Protein 1LK5 (pdb70)

Nearest PDB structures (foldseek):
  1lk7-assembly1_D  TM=1.002E+00  e=4.577E-46  Pyrococcus horikoshii
  3ixq-assembly1_D  TM=9.786E-01  e=7.732E-33  Methanocaldococcus jannaschii
  6zxt-assembly1_A  TM=9.612E-01  e=2.196E-28  Chlamydomonas reinhardtii
  2f8m-assembly1_B  TM=9.432E-01  e=1.234E-26  Plasmodium falciparum 3D7
  3l7o-assembly1_A  TM=9.488E-01  e=5.108E-25  Streptococcus mutans UA159

Secondary structure (DSSP, 8-state):
--HHHHHHHHHHHHGGG--TT-EEEE--SHHHHHHHHHHHHHHHTTSS-S-EEEESSHHHHHHHHHTT--B--GGG-S-EEEEEE--SEE-TT--EE--TTS-HHHHHHHHHTEEEEEEEEEGGGB-SSTTSS--EEEEE-GGGHHHHHHHGGGGT-EEEEPBPSSSSSB---TTS-EEEEEE-S--S-HHHHHHHHHTSTTEEEESEE-S---EEEEEETTEEEEEE-/--HHHHHHHHHHHHHTT--TT-EEEE--SHHHHHHHHHHHHHHHTTSS-S-EEEESSHHHHHHHHHTT--B--GGGSS-EEEEEE--SEE-TT--EE--TTS-HHHHHHHHTTEEEEEEEEEGGGB-SSTTSS--EEEEE-GGGHHHHHHHHGGGT-EEEE-B-SSSSSB---TTS-EEEEEE-S--S-HHHHHHHHHTSTTEEEESEE-S--SEEEEE-SSSEEEEE-/--HHHHHHHHHHHHGGG--SSEEEEE--SHHHHHHHHHHHHHHHHTSS-SEEEEESSHHHHHHHHHTT--B--GGGSS-EEEEEEE-SEE-TTS-EE--TTS-HHHHHHHHHTEEEEEEEEEGGGB-SSBTSS--EEEEE-GGGHHHHHHHHHHTT-EEEE-B-SSSSSB---TTS-EEEEEE-S-BS-HHHHHHHHTTSTTEEEESEE-S---EEEEEETTEEEEEE-/--HHHHHHHHHHHHHTT--TT-EEEE--SHHHHHHHHHHHHHHHTTSS-S-EEEESSHHHHHHHHHTT--B--GGG-S-EEEEEE--SEE-TT--EE--TTS-HHHHHHHHHTEEEEEEEEEGGGB-SSBTSS--EEEEE-GGGHHHHHHHGGGGT-EEEE-B-SSSSSB---TTS-EEEEEE-S-BS-HHHHHHHHHTSTTEEEESEE-S---EEEEEETTEEEEEE-

CATH classification: 3.40.50.1360 (+1 more: 3.30.70.260)

GO terms:
  GO:0004751 ribose-5-phosphate isomerase activity (F, IDA)
  GO:0009052 pentose-phosphate shunt, non-oxidative branch (P, IDA)

B-factor: mean 26.46, std 8.65, range [8.1, 66.25]

Solvent-accessible surface area: 33730 Å² total; per-residue (Å²): 118,83,47,70,73,8,19,101,55,0,0,121,23,0,22,149,58,10,120,73,99,15,25,0,0,0,0,11,18,60,7,0,14,46,0,0,81,36,1,5,64,47,41,169,141,60,104,6,47,104,3,45,0,0,16,1,15,64,32,0,44,26,21,0,31,126,50,112,5,68,20,13,24,10,11,48,22,134,55,3,59,11,0,0,0,8,6,20,0,1,10,90,99,5,16,0,0,7,6,150,13,4,10,0,3,24,6,5,0,0,2,100,43,17,60,40,1,0,0,0,0,0,65,117,42,42,10,109,101,2,1,64,109,38,36,0,2,0,0,0,9,23,37,0,32,63,15,0,35,103,57,2,68,142,75,114,13,118,14,105,21,26,86,20,86,56,12,36,6,0,5,0,0,41,52,22,10,2,0,0,23,0,56,0,69,150,11,110,72,17,84,74,22,21,60,63,0,13,42,9,6,4,6,6,5,0,0,0,0,8,106,29,1,52,17,0,0,0,0,15,163,174,19,54,100,91,48,118,146,80,87,48,78,84,6,20,86,42,0,0,104,26,0,20,151,56,9,113,75,102,33,24,0,0,0,0,11,17,65,7,0,16,49,0,0,90,34,0,3,58,53,37,146,176,56,104,5,44,106,2,47,0,0,14,1,15,57,36,0,43,23,23,0,26,127,51,121,5,68,14,7,20,11,8,41,23,139,57,4,55,7,0,0,0,7,6,26,0,1,11,100,103,8,13,0,0,7,5,166,12,4,11,0,5,20,6,6,0,0,2,106,41,16,63,40,1,0,0,0,0,0,59,118,43,62,11,104,59,0,0,68,118,46,37,0,4,0,0,0,9,23,31,0,40,68,13,0,37,89,47,2,62,140,95,108,9,121,15,112,20,25,90,21,93,57,13,54,8,0,5,1,0,37,55,21,9,4,0,0,24,0,56,6,77,120,10,118,73,12,71,88,33,18,56,70,0,15,35,10,4,2,4,8,3,0,0,0,0,6,86,29,2,58,14,0,0,0,0,15,177,147,15,51,83,105,42,118,166,74,82,30,84,84,0,21,100,50,0,0,114,24,0,21,144,55,13,113,77,100,29,31,0,0,0,0,11,16,64,6,0,19,54,0,0,78,44,0,3,62,50,40,173,158,60,101,9,58,92,2,41,0,0,16,1,11,59,29,0,38,16,20,0,20,118,50,112,5,65,15,10,16,12,11,41,23,145,62,4,56,8,0,0,0,8,7,19,0,0,9,98,106,7,14,0,0,7,5,136,10,4,9,0,2,20,6,8,0,0,2,109,46,17,61,42,1,0,0,0,0,0,57,105,40,50,8,96,52,0,2,66,107,55,38,0,2,0,0,0,5,23,58,0,37,72,10,0,30,83,34,0,56,146,116,110,9,134,14,115,21,27,91,22,87,56,14,52,8,0,6,1,0,37,47,22,10,4,0,0,25,0,52,9,86,123,10,116,69,12,72,74,59,20,45,90,8,10,41,11,3,3,4,7,3,0,0,0,0,7,101,30,0,56,16,0,0,0,0,14,104,153,16,57,102,89,51,114,145,94,92,39,74,81,5,19,103,59,0,0,114,23,0,16,143,59,11,112,79,99,28,25,0,0,0,0,10,17,59,7,0,14,46,0,0,65,33,0,5,62,49,35,161,139,62,112,9,53,100,2,46,0,0,14,1,15,62,34,0,42,25,22,0,32,128,48,122,5,71,23,15,14,11,11,50,22,140,49,4,55,6,0,0,0,8,7,22,0,0,10,97,102,8,10,0,0,7,5,168,12,4,11,0,3,20,6,5,0,0,3,103,46,17,62,41,1,0,0,0,0,0,52,116,35,50,11,102,56,0,3,65,99,52,38,0,3,0,0,0,6,24,42,0,36,68,14,0,40,104,48,0,68,134,46,127,16,127,17,116,22,26,89,20,91,55,15,53,7,0,5,1,0,38,48,22,10,3,0,0,28,0,63,3,92,120,7,110,87,13,72,91,33,19,43,72,0,9,37,13,4,3,4,7,3,0,0,0,0,7,89,28,0,52,16,0,0,0,0,20,162,172,18,58,98,98,56,110,156

Radius of gyration: 27.86 Å; Cα contacts (8 Å, |Δi|>4): 2428; chains: 4; bounding box: 76×70×79 Å

Sequence (916 aa):
MNVEEMKKIAAKEALKFIEDDMVIGLGTGSTTAYFIKLLGEKLKRGEISDIVGVPTSYQAKLLAIEHDIPIASLDQVDAIDVAVDGADEVDPNLNLIKGRGAALTMEKIIEYRAGTFIVLVDERKLVDYLCQKMPVPIEVIPQAWKAIIEELSIFNAKAELRMGVNKDGPVITDNGNFIIDAKFPRIDDPLDMEIELNTIPGVIENGIFADIADIVIVGTREGVKKLERMNVEEMKKIAAKEALKFIEDDMVIGLGTGSTTAYFIKLLGEKLKRGEISDIVGVPTSYQAKLLAIEHDIPIASLDQVDAIDVAVDGADEVDPNLNLIKGRGAALTMEKIIEYRAGTFIVLVDERKLVDYLCQKMPVPIEVIPQAWKAIIEELSIFNAKAELRMGVNKDGPVITDNGNFIIDAKFPRIDDPLDMEIELNTIPGVIENGIFADIADIVIVGTREGVKKLERMNVEEMKKIAAKEALKFIEDDMVIGLGTGSTTAYFIKLLGEKLKRGEISDIVGVPTSYQAKLLAIEHDIPIASLDQVDAIDVAVDGADEVDPNLNLIKGRGAALTMEKIIEYRAGTFIVLVDERKLVDYLCQKMPVPIEVIPQAWKAIIEELSIFNAKAELRMGVNKDGPVITDNGNFIIDAKFPRIDDPLDMEIELNTIPGVIENGIFADIADIVIVGTREGVKKLERMNVEEMKKIAAKEALKFIEDDMVIGLGTGSTTAYFIKLLGEKLKRGEISDIVGVPTSYQAKLLAIEHDIPIASLDQVDAIDVAVDGADEVDPNLNLIKGRGAALTMEKIIEYRAGTFIVLVDERKLVDYLCQKMPVPIEVIPQAWKAIIEELSIFNAKAELRMGVNKDGPVITDNGNFIIDAKFPRIDDPLDMEIELNTIPGVIENGIFADIADIVIVGTREGVKKLER

Organism: Pyrococcus horikoshii (strain ATCC 700860 / DSM 12428 / JCM 9974 / NBRC 100139 / OT-3) (NCBI:txid70601)

Foldseek 3Di:
DDDLQLLLQLLVVVVVVDAAQAEEEQADDDSSLNNLLVVLVCVVVVVYYNYEYAYLAPRRVVSNVVSVHHYDHPVVDDAHAEYEYEFQAQEQQRKTFHQPVPSQLSNCVRLQRYNAYEYGEEPVRYDNFPLCPFFKKWWFAAVCVVVLCVVCCVQPWNKDWDADDVDGGADAHPVRTTIITTRGVGDPDLVVVQVVSVPDPGTSGMRTHPPRHAKYWYRYPVGIDIHGD/DDFLVLLLQLLVVVVVVDAAQAEEEQADDDSSLSNLLVVLVCDVVVVYYNYEYEYLAPRRVVSNVVSVHHYDHPVVDDAHAEYEYEFQAQAPQRKGFHQPVPSQQSNCVRLQGYNAYEYGEEPVRYDHFPLCPFFKKWWFAAVCVVVVCVVVCVQVWNKDWDADDVDGGGDAHPVRTTIITTRHNGDPDLVVVQVVQCPPPGTPGMRTRPPRHAWYWYRYPVHIDIDGD/DDFLVLLLQLLVVVVVVDAAQAEEEQADDDSSLSNLLVVLVCDVVVVYYNYEYAYLAVRRVVSNVVSVHHYDHPVRDPAHAEYEYEFQAQAPQRKGFHQPVPSQQSSCVRLVRYNAYEYGHEPVRYDNFPLPPFFKKWWFAAVCVVVLCVVLVVVVWNKDWDADDVDGGADAHPVRTTIIGTRHPGDPDLVVCQVVSCVPPGTSGMRIGPPRHAKYWYSYPVGIDIDGD/DDFLVLLLQLLVVVVVVDAAQAEEEQADDDSSLNNLLVNLVCVVVVVYYNYEYAYLAPRRVVSNVVSVHHYDHPVVDPAHAEYEYEFQAQEPQRKTFHQPVPSQLSNCVRLVGYNAYEYEHEPVRYDNFPLPPFFKKWWFAAVCVVVLCVVCCVQVWDKDWDADDVDGGADAHPVRTTIITTRGPTDPDLVVVQVVQVVPPGTSGMRIGPPRHAWYWYRYPVGIDIDGD

Structure (mmCIF, N/CA/C/O backbone):
data_1LK5
#
_entry.id   1LK5
#
_cell.length_a   73.548
_cell.length_b   114.932
_cell.length_c   119.017
_cell.angle_alpha   90.00
_cell.angle_beta   90.00
_cell.angle_gamma   90.00
#
_symmetry.space_group_name_H-M   'P 21 21 21'
#
loop_
_entity.id
_entity.type
_entity.pdbx_description
1 polymer 'D-Ribose-5-Phosphate Isomerase'
2 non-polymer 'CHLORIDE ION'
3 non-polymer 'SODIUM ION'
4 water water
#
loop_
_atom_site.group_PDB
_atom_site.id
_atom_site.type_symbol
_atom_site.label_atom_id
_atom_site.label_alt_id
_atom_site.label_comp_id
_atom_site.label_asym_id
_atom_site.label_entity_id
_atom_site.label_seq_id
_atom_site.pdbx_PDB_ins_code
_atom_site.Cartn_x
_atom_site.Cartn_y
_atom_site.Cartn_z
_atom_site.occupancy
_atom_site.B_iso_or_equiv
_atom_site.auth_seq_id
_atom_site.auth_comp_id
_atom_site.auth_asym_id
_atom_site.auth_atom_id
_atom_site.pdbx_PDB_model_num
ATOM 1 N N . MET A 1 1 ? 35.789 10.616 76.090 1.00 45.58 1 MET A N 1
ATOM 2 C CA . MET A 1 1 ? 35.118 9.461 76.745 1.00 45.28 1 MET A CA 1
ATOM 3 C C . MET A 1 1 ? 33.629 9.732 76.912 1.00 44.23 1 MET A C 1
ATOM 4 O O . MET A 1 1 ? 33.169 10.864 76.760 1.00 44.56 1 MET A O 1
ATOM 9 N N . ASN A 1 2 ? 32.885 8.692 77.256 1.00 42.67 2 ASN A N 1
ATOM 10 C CA . ASN A 1 2 ? 31.434 8.766 77.180 1.00 41.46 2 ASN A CA 1
ATOM 11 C C . ASN A 1 2 ? 30.613 8.735 78.458 1.00 39.85 2 ASN A C 1
ATOM 12 O O . ASN A 1 2 ? 31.129 8.552 79.550 1.00 39.30 2 ASN A O 1
ATOM 17 N N . VAL A 1 3 ? 29.307 8.879 78.271 1.00 38.54 3 VAL A N 1
ATOM 18 C CA . VAL A 1 3 ? 28.375 9.052 79.381 1.00 37.68 3 VAL A CA 1
ATOM 19 C C . VAL A 1 3 ? 28.501 8.009 80.473 1.00 36.56 3 VAL A C 1
ATOM 20 O O . VAL A 1 3 ? 28.651 8.355 81.643 1.00 36.15 3 VAL A O 1
ATOM 24 N N . GLU A 1 4 ? 28.451 6.735 80.106 1.00 35.69 4 GLU A N 1
ATOM 25 C CA . GLU A 1 4 ? 28.506 5.691 81.113 1.00 35.32 4 GLU A CA 1
ATOM 26 C C . GLU A 1 4 ? 29.865 5.692 81.802 1.00 34.64 4 GLU A C 1
ATOM 27 O O . GLU A 1 4 ? 29.954 5.458 83.002 1.00 34.01 4 GLU A O 1
ATOM 33 N N . GLU A 1 5 ? 30.920 5.968 81.042 1.00 34.12 5 GLU A N 1
ATOM 34 C CA . GLU A 1 5 ? 32.247 6.107 81.629 1.00 33.86 5 GLU A CA 1
ATOM 35 C C . GLU A 1 5 ? 32.262 7.253 82.646 1.00 32.87 5 GLU A C 1
ATOM 36 O O . GLU A 1 5 ? 32.811 7.110 83.738 1.00 33.00 5 GLU A O 1
ATOM 42 N N . MET A 1 6 ? 31.659 8.383 82.291 1.00 31.79 6 MET A N 1
ATOM 43 C CA . MET A 1 6 ? 31.571 9.516 83.206 1.00 31.21 6 MET A CA 1
ATOM 44 C C . MET A 1 6 ? 30.835 9.110 84.496 1.00 30.44 6 MET A C 1
ATOM 45 O O . MET A 1 6 ? 31.271 9.440 85.595 1.00 29.53 6 MET A O 1
ATOM 50 N N . LYS A 1 7 ? 29.727 8.387 84.358 1.00 29.88 7 LYS A N 1
ATOM 51 C CA . LYS A 1 7 ? 28.976 7.925 85.536 1.00 29.61 7 LYS A CA 1
ATOM 52 C C . LYS A 1 7 ? 29.808 7.015 86.438 1.00 29.84 7 LYS A C 1
ATOM 53 O O . LYS A 1 7 ? 29.762 7.129 87.663 1.00 29.61 7 LYS A O 1
ATOM 59 N N . LYS A 1 8 ? 30.554 6.099 85.824 1.00 30.27 8 LYS A N 1
ATOM 60 C CA . LYS A 1 8 ? 31.365 5.139 86.566 1.00 30.92 8 LYS A CA 1
ATOM 61 C C . LYS A 1 8 ? 32.478 5.792 87.378 1.00 30.49 8 LYS A C 1
ATOM 62 O O . LYS A 1 8 ? 32.722 5.415 88.522 1.00 30.84 8 LYS A O 1
ATOM 68 N N . ILE A 1 9 ? 33.142 6.789 86.797 1.00 30.74 9 ILE A N 1
ATOM 69 C CA . ILE A 1 9 ? 34.244 7.463 87.482 1.00 30.57 9 ILE A CA 1
ATOM 70 C C . ILE A 1 9 ? 33.743 8.273 88.685 1.00 29.78 9 ILE A C 1
ATOM 71 O O . ILE A 1 9 ? 34.427 8.366 89.697 1.00 29.27 9 ILE A O 1
ATOM 76 N N . ALA A 1 10 ? 32.544 8.841 88.588 1.00 28.84 10 ALA A N 1
ATOM 77 C CA . ALA A 1 10 ? 31.963 9.540 89.729 1.00 28.38 10 ALA A CA 1
ATOM 78 C C . ALA A 1 10 ? 31.602 8.540 90.832 1.00 27.75 10 ALA A C 1
ATOM 79 O O . ALA A 1 10 ? 31.822 8.802 92.011 1.00 27.68 10 ALA A O 1
ATOM 81 N N . ALA A 1 11 ? 31.064 7.391 90.439 1.00 27.75 11 ALA A N 1
ATOM 82 C CA . ALA A 1 11 ? 30.692 6.343 91.381 1.00 28.05 11 ALA A CA 1
ATOM 83 C C . ALA A 1 11 ? 31.912 5.782 92.096 1.00 28.70 11 ALA A C 1
ATOM 84 O O . ALA A 1 11 ? 31.853 5.477 93.282 1.00 28.63 11 ALA A O 1
ATOM 86 N N . LYS A 1 12 ? 33.019 5.643 91.371 1.00 29.28 12 LYS A N 1
ATOM 87 C CA . LYS A 1 12 ? 34.231 5.109 91.982 1.00 29.94 12 LYS A CA 1
ATOM 88 C C . LYS A 1 12 ? 34.800 6.092 92.997 1.00 29.62 12 LYS A C 1
ATOM 89 O O . LYS A 1 12 ? 35.243 5.690 94.071 1.00 29.89 12 LYS A O 1
ATOM 95 N N . GLU A 1 13 ? 34.784 7.380 92.660 1.00 29.49 13 GLU A N 1
ATOM 96 C CA . GLU A 1 13 ? 35.285 8.406 93.571 1.00 29.45 13 GLU A CA 1
ATOM 97 C C . GLU A 1 13 ? 34.475 8.400 94.869 1.00 29.43 13 GLU A C 1
ATOM 98 O O . GLU A 1 13 ? 35.018 8.593 95.958 1.00 29.52 13 GLU A O 1
ATOM 104 N N . ALA A 1 14 ? 33.170 8.169 94.760 1.00 29.55 14 ALA A N 1
ATOM 105 C CA . ALA A 1 14 ? 32.303 8.172 95.938 1.00 29.82 14 ALA A CA 1
ATOM 106 C C . ALA A 1 14 ? 32.729 7.161 97.011 1.00 30.43 14 ALA A C 1
ATOM 107 O O . ALA A 1 14 ? 32.508 7.372 98.204 1.00 30.11 14 ALA A O 1
ATOM 109 N N . LEU A 1 15 ? 33.338 6.059 96.593 1.00 31.63 15 LEU A N 1
ATOM 110 C CA . LEU A 1 15 ? 33.826 5.058 97.541 1.00 32.54 15 LEU A CA 1
ATOM 111 C C . LEU A 1 15 ? 34.814 5.631 98.555 1.00 32.79 15 LEU A C 1
ATOM 112 O O . LEU A 1 15 ? 34.992 5.066 99.624 1.00 33.05 15 LEU A O 1
ATOM 117 N N . LYS A 1 16 ? 35.453 6.749 98.223 1.00 33.32 16 LYS A N 1
ATOM 118 C CA . LYS A 1 16 ? 36.430 7.379 99.117 1.00 33.42 16 LYS A CA 1
ATOM 119 C C . LYS A 1 16 ? 35.808 7.859 100.415 1.00 33.46 16 LYS A C 1
ATOM 120 O O . LYS A 1 16 ? 36.508 8.046 101.416 1.00 33.45 16 LYS A O 1
ATOM 126 N N . PHE A 1 17 ? 34.500 8.092 100.392 1.00 32.91 17 PHE A N 1
ATOM 127 C CA . PHE A 1 17 ? 33.808 8.639 101.548 1.00 32.91 17 PHE A CA 1
ATOM 128 C C . PHE A 1 17 ? 33.188 7.569 102.422 1.00 32.81 17 PHE A C 1
ATOM 129 O O . PHE A 1 17 ? 32.645 7.873 103.486 1.00 32.90 17 PHE A O 1
ATOM 137 N N . ILE A 1 18 ? 33.267 6.321 101.982 1.00 32.99 18 ILE A N 1
ATOM 138 C CA . ILE A 1 18 ? 32.647 5.220 102.703 1.00 33.16 18 ILE A CA 1
ATOM 139 C C . ILE A 1 18 ? 33.657 4.516 103.606 1.00 33.53 18 ILE A C 1
ATOM 140 O O . ILE A 1 18 ? 34.683 4.037 103.126 1.00 33.13 18 ILE A O 1
ATOM 145 N N . GLU A 1 19 ? 33.358 4.465 104.906 1.00 33.63 19 GLU A N 1
ATOM 146 C CA . GLU A 1 19 ? 34.220 3.805 105.884 1.00 34.42 19 GLU A CA 1
ATOM 147 C C . GLU A 1 19 ? 33.474 2.675 106.589 1.00 34.26 19 GLU A C 1
ATOM 148 O O . GLU A 1 19 ? 32.238 2.630 106.588 1.00 33.74 19 GLU A O 1
ATOM 154 N N . ASP A 1 20 ? 34.236 1.763 107.191 1.00 33.83 20 ASP A N 1
ATOM 155 C CA . ASP A 1 20 ? 33.671 0.682 107.986 1.00 33.60 20 ASP A CA 1
ATOM 156 C C . ASP A 1 20 ? 32.647 1.192 108.999 1.00 33.15 20 ASP A C 1
ATOM 157 O O . ASP A 1 20 ? 32.780 2.286 109.529 1.00 33.08 20 ASP A O 1
ATOM 162 N N . ASP A 1 21 ? 31.645 0.366 109.278 1.00 32.95 21 ASP A N 1
ATOM 163 C CA . ASP A 1 21 ? 30.652 0.629 110.323 1.00 32.84 21 ASP A CA 1
ATOM 164 C C . ASP A 1 21 ? 29.621 1.706 109.987 1.00 31.97 21 ASP A C 1
ATOM 165 O O . ASP A 1 21 ? 28.858 2.122 110.860 1.00 33.16 21 ASP A O 1
ATOM 170 N N . MET A 1 22 ? 29.585 2.145 108.737 1.00 30.27 22 MET A N 1
ATOM 171 C CA . MET A 1 22 ? 28.661 3.202 108.335 1.00 28.86 22 MET A CA 1
ATOM 172 C C . MET A 1 22 ? 27.284 2.701 107.889 1.00 27.25 22 MET A C 1
ATOM 173 O O . MET A 1 22 ? 27.136 1.571 107.424 1.00 26.82 22 MET A O 1
ATOM 178 N N . VAL A 1 23 ? 26.292 3.576 108.041 1.00 25.36 23 VAL A N 1
ATOM 179 C CA . VAL A 1 23 ? 24.948 3.357 107.504 1.00 24.51 23 VAL A CA 1
ATOM 180 C C . VAL A 1 23 ? 24.882 4.302 106.302 1.00 23.36 23 VAL A C 1
ATOM 181 O O . VAL A 1 23 ? 25.109 5.505 106.438 1.00 23.06 23 VAL A O 1
ATOM 185 N N . ILE A 1 24 ? 24.604 3.749 105.130 1.00 22.55 24 ILE A N 1
ATOM 186 C CA . ILE A 1 24 ? 24.678 4.500 103.891 1.00 22.34 24 ILE A CA 1
ATOM 187 C C . ILE A 1 24 ? 23.345 4.588 103.172 1.00 21.19 24 ILE A C 1
ATOM 188 O O . ILE A 1 24 ? 22.758 3.574 102.855 1.00 20.86 24 ILE A O 1
ATOM 193 N N . GLY A 1 25 ? 22.890 5.804 102.899 1.00 21.09 25 GLY A N 1
ATOM 194 C CA . GLY A 1 25 ? 21.696 5.995 102.092 1.00 20.48 25 GLY A CA 1
ATOM 195 C C . GLY A 1 25 ? 22.017 5.576 100.666 1.00 20.36 25 GLY A C 1
ATOM 196 O O . GLY A 1 25 ? 22.949 6.113 100.046 1.00 21.19 25 GLY A O 1
ATOM 197 N N . LEU A 1 26 ? 21.255 4.629 100.130 1.00 19.96 26 LEU A N 1
ATOM 198 C CA . LEU A 1 26 ? 21.484 4.141 98.780 1.00 19.93 26 LEU A CA 1
ATOM 199 C C . LEU A 1 26 ? 20.517 4.759 97.776 1.00 19.72 26 LEU A C 1
ATOM 200 O O . LEU A 1 26 ? 19.304 4.480 97.777 1.00 19.61 26 LEU A O 1
ATOM 205 N N . GLY A 1 27 ? 21.079 5.614 96.932 1.00 19.26 27 GLY A N 1
ATOM 206 C CA . GLY A 1 27 ? 20.331 6.329 95.916 1.00 18.94 27 GLY A CA 1
ATOM 207 C C . GLY A 1 27 ? 19.771 5.484 94.799 1.00 18.42 27 GLY A C 1
ATOM 208 O O . GLY A 1 27 ? 20.046 4.300 94.649 1.00 18.83 27 GLY A O 1
ATOM 209 N N . THR A 1 28 ? 18.987 6.159 93.974 1.00 18.42 28 THR A N 1
ATOM 210 C CA . THR A 1 28 ? 18.262 5.576 92.868 1.00 17.98 28 THR A CA 1
ATOM 211 C C . THR A 1 28 ? 18.778 6.070 91.520 1.00 18.43 28 THR A C 1
ATOM 212 O O . THR A 1 28 ? 19.193 7.224 91.381 1.00 18.75 28 THR A O 1
ATOM 216 N N . GLY A 1 29 ? 18.720 5.202 90.519 1.00 18.75 29 GLY A N 1
ATOM 217 C CA . GLY A 1 29 ? 19.122 5.573 89.175 1.00 19.95 29 GLY A CA 1
ATOM 218 C C . GLY A 1 29 ? 20.437 4.946 88.756 1.00 20.31 29 GLY A C 1
ATOM 219 O O . GLY A 1 29 ? 21.145 4.353 89.573 1.00 20.08 29 GLY A O 1
ATOM 220 N N . SER A 1 30 ? 20.794 5.160 87.493 1.00 21.44 30 SER A N 1
ATOM 221 C CA . SER A 1 30 ? 21.917 4.450 86.875 1.00 22.19 30 SER A CA 1
ATOM 222 C C . SER A 1 30 ? 23.310 4.854 87.370 1.00 22.09 30 SER A C 1
ATOM 223 O O . SER A 1 30 ? 24.208 4.012 87.409 1.00 22.83 30 SER A O 1
ATOM 226 N N . THR A 1 31 ? 23.507 6.120 87.733 1.00 22.01 31 THR A N 1
ATOM 227 C CA . THR A 1 31 ? 24.819 6.555 88.206 1.00 22.37 31 THR A CA 1
ATOM 228 C C . THR A 1 31 ? 25.111 5.918 89.562 1.00 22.21 31 THR A C 1
ATOM 229 O O . THR A 1 31 ? 26.194 5.363 89.805 1.00 22.25 31 THR A O 1
ATOM 233 N N . THR A 1 32 ? 24.141 6.002 90.463 1.00 22.10 32 THR A N 1
ATOM 234 C CA . THR A 1 32 ? 24.295 5.422 91.774 1.00 22.00 32 THR A CA 1
ATOM 235 C C . THR A 1 32 ? 24.319 3.895 91.692 1.00 22.29 32 THR A C 1
ATOM 236 O O . THR A 1 32 ? 24.961 3.248 92.516 1.00 23.13 32 THR A O 1
ATOM 240 N N . ALA A 1 33 ? 23.671 3.322 90.679 1.00 22.98 33 ALA A N 1
ATOM 241 C CA . ALA A 1 33 ? 23.677 1.870 90.491 1.00 24.08 33 ALA A CA 1
ATOM 242 C C . ALA A 1 33 ? 25.111 1.347 90.356 1.00 24.76 33 ALA A C 1
ATOM 243 O O . ALA A 1 33 ? 25.432 0.251 90.844 1.00 25.38 33 ALA A O 1
ATOM 245 N N . TYR A 1 34 ? 25.962 2.127 89.699 1.00 25.35 34 TYR A N 1
ATOM 246 C CA . TYR A 1 34 ? 27.386 1.784 89.600 1.00 26.06 34 TYR A CA 1
ATOM 247 C C . TYR A 1 34 ? 28.031 1.809 90.985 1.00 26.24 34 TYR A C 1
ATOM 248 O O . TYR A 1 34 ? 28.833 0.924 91.322 1.00 26.92 34 TYR A O 1
ATOM 257 N N . PHE A 1 35 ? 27.677 2.809 91.791 1.00 25.92 35 PHE A N 1
ATOM 258 C CA . PHE A 1 35 ? 28.210 2.920 93.146 1.00 25.72 35 PHE A CA 1
ATOM 259 C C . PHE A 1 35 ? 27.808 1.715 93.999 1.00 25.89 35 PHE A C 1
ATOM 260 O O . PHE A 1 35 ? 28.624 1.152 94.737 1.00 25.76 35 PHE A O 1
ATOM 268 N N . ILE A 1 36 ? 26.551 1.297 93.884 1.00 25.76 36 ILE A N 1
ATOM 269 C CA . ILE A 1 36 ? 26.069 0.173 94.669 1.00 25.72 36 ILE A CA 1
ATOM 270 C C . ILE A 1 36 ? 26.799 -1.115 94.271 1.00 26.73 36 ILE A C 1
ATOM 271 O O . ILE A 1 36 ? 27.151 -1.923 95.122 1.00 27.24 36 ILE A O 1
ATOM 276 N N . LYS A 1 37 ? 27.027 -1.308 92.985 1.00 28.03 37 LYS A N 1
ATOM 277 C CA . LYS A 1 37 ? 27.774 -2.485 92.546 1.00 29.17 37 LYS A CA 1
ATOM 278 C C . LYS A 1 37 ? 29.210 -2.428 93.087 1.00 29.47 37 LYS A C 1
ATOM 279 O O . LYS A 1 37 ? 29.695 -3.394 93.678 1.00 29.61 37 LYS A O 1
ATOM 285 N N . LEU A 1 38 ? 29.882 -1.297 92.899 1.00 30.21 38 LEU A N 1
ATOM 286 C CA . LEU A 1 38 ? 31.256 -1.143 93.380 1.00 30.66 38 LEU A CA 1
ATOM 287 C C . LEU A 1 38 ? 31.350 -1.343 94.893 1.00 31.17 38 LEU A C 1
ATOM 288 O O . LEU A 1 38 ? 32.317 -1.921 95.399 1.00 31.29 38 LEU A O 1
ATOM 293 N N . LEU A 1 39 ? 30.338 -0.877 95.620 1.00 31.35 39 LEU A N 1
ATOM 294 C CA . LEU A 1 39 ? 30.323 -1.017 97.069 1.00 31.61 39 LEU A CA 1
ATOM 295 C C . LEU A 1 39 ? 30.186 -2.481 97.437 1.00 32.15 39 LEU A C 1
ATOM 296 O O . LEU A 1 39 ? 30.896 -2.979 98.308 1.00 32.14 39 LEU A O 1
ATOM 301 N N . GLY A 1 40 ? 29.262 -3.167 96.776 1.00 32.91 40 GLY A N 1
ATOM 302 C CA . GLY A 1 40 ? 29.028 -4.572 97.048 1.00 33.81 40 GLY A CA 1
ATOM 303 C C . GLY A 1 40 ? 30.276 -5.399 96.783 1.00 34.79 40 GLY A C 1
ATOM 304 O O . GLY A 1 40 ? 30.574 -6.356 97.498 1.00 34.43 40 GLY A O 1
ATOM 305 N N . GLU A 1 41 ? 31.007 -5.020 95.746 1.00 35.86 41 GLU A N 1
ATOM 306 C CA . GLU A 1 41 ? 32.232 -5.719 95.385 1.00 37.18 41 GLU A CA 1
ATOM 307 C C . GLU A 1 41 ? 33.315 -5.494 96.433 1.00 37.75 41 GLU A C 1
ATOM 308 O O . GLU A 1 41 ? 34.038 -6.423 96.792 1.00 38.42 41 GLU A O 1
ATOM 314 N N . LYS A 1 42 ? 33.420 -4.272 96.944 1.00 38.56 42 LYS A N 1
ATOM 315 C CA . LYS A 1 42 ? 34.433 -3.963 97.949 1.00 39.13 42 LYS A CA 1
ATOM 316 C C . LYS A 1 42 ? 34.124 -4.719 99.242 1.00 39.77 42 LYS A C 1
ATOM 317 O O . LYS A 1 42 ? 35.036 -5.167 99.948 1.00 39.85 42 LYS A O 1
ATOM 323 N N . LEU A 1 43 ? 32.836 -4.886 99.533 1.00 40.39 43 LEU A N 1
ATOM 324 C CA . LEU A 1 43 ? 32.404 -5.635 100.705 1.00 41.01 43 LEU A CA 1
ATOM 325 C C . LEU A 1 43 ? 32.752 -7.119 100.569 1.00 41.70 43 LEU A C 1
ATOM 326 O O . LEU A 1 43 ? 33.234 -7.740 101.513 1.00 41.51 43 LEU A O 1
ATOM 331 N N . LYS A 1 44 ? 32.508 -7.671 99.385 1.00 42.66 44 LYS A N 1
ATOM 332 C CA . LYS A 1 44 ? 32.760 -9.081 99.100 1.00 43.52 44 LYS A CA 1
ATOM 333 C C . LYS A 1 44 ? 34.246 -9.427 99.226 1.00 43.76 44 LYS A C 1
ATOM 334 O O . LYS A 1 44 ? 34.609 -10.523 99.661 1.00 43.92 44 LYS A O 1
ATOM 340 N N . ARG A 1 45 ? 35.101 -8.486 98.847 1.00 44.03 45 ARG A N 1
ATOM 341 C CA . ARG A 1 45 ? 36.546 -8.672 98.954 1.00 44.18 45 ARG A CA 1
ATOM 342 C C . ARG A 1 45 ? 37.079 -8.440 100.370 1.00 43.99 45 ARG A C 1
ATOM 343 O O . ARG A 1 45 ? 38.244 -8.725 100.653 1.00 44.00 45 ARG A O 1
ATOM 351 N N . GLY A 1 46 ? 36.236 -7.924 101.257 1.00 43.68 46 GLY A N 1
ATOM 352 C CA . GLY A 1 46 ? 36.629 -7.698 102.635 1.00 43.31 46 GLY A CA 1
ATOM 353 C C . GLY A 1 46 ? 37.382 -6.398 102.838 1.00 43.03 46 GLY A C 1
ATOM 354 O O . GLY A 1 46 ? 37.967 -6.181 103.899 1.00 43.14 46 GLY A O 1
ATOM 355 N N . GLU A 1 47 ? 37.357 -5.527 101.831 1.00 42.49 47 GLU A N 1
ATOM 356 C CA . GLU A 1 47 ? 38.051 -4.244 101.901 1.00 42.13 47 GLU A CA 1
ATOM 357 C C . GLU A 1 47 ? 37.262 -3.227 102.735 1.00 41.19 47 GLU A C 1
ATOM 358 O O . GLU A 1 47 ? 37.763 -2.154 103.065 1.00 41.22 47 GLU A O 1
ATOM 364 N N . ILE A 1 48 ? 36.019 -3.569 103.061 1.00 40.00 48 ILE A N 1
ATOM 365 C CA . ILE A 1 48 ? 35.180 -2.733 103.907 1.00 38.77 48 ILE A CA 1
ATOM 366 C C . ILE A 1 48 ? 34.293 -3.673 104.709 1.00 37.75 48 ILE A C 1
ATOM 367 O O . ILE A 1 48 ? 34.029 -4.790 104.276 1.00 37.60 48 ILE A O 1
ATOM 372 N N . SER A 1 49 ? 33.837 -3.232 105.875 1.00 36.84 49 SER A N 1
ATOM 373 C CA . SER A 1 49 ? 33.045 -4.097 106.741 1.00 36.42 49 SER A CA 1
ATOM 374 C C . SER A 1 49 ? 31.981 -3.370 107.550 1.00 35.61 49 SER A C 1
ATOM 375 O O . SER A 1 49 ? 32.076 -2.167 107.783 1.00 35.62 49 SER A O 1
ATOM 378 N N . ASP A 1 50 ? 30.976 -4.128 107.975 1.00 35.16 50 ASP A N 1
ATOM 379 C CA . ASP A 1 50 ? 29.924 -3.641 108.863 1.00 34.74 50 ASP A CA 1
ATOM 380 C C . ASP A 1 50 ? 29.168 -2.472 108.256 1.00 33.27 50 ASP A C 1
ATOM 381 O O . ASP A 1 50 ? 28.959 -1.458 108.914 1.00 33.31 50 ASP A O 1
ATOM 386 N N . ILE A 1 51 ? 28.783 -2.624 106.998 1.00 31.36 51 ILE A N 1
ATOM 387 C CA . ILE A 1 51 ? 28.034 -1.598 106.282 1.00 30.26 51 ILE A CA 1
ATOM 388 C C . ILE A 1 51 ? 26.581 -2.011 106.209 1.00 28.51 51 ILE A C 1
ATOM 389 O O . ILE A 1 51 ? 26.274 -3.193 106.116 1.00 27.94 51 ILE A O 1
ATOM 394 N N . VAL A 1 52 ? 25.691 -1.027 106.250 1.00 26.79 52 VAL A N 1
ATOM 395 C CA . VAL A 1 52 ? 24.259 -1.278 106.118 1.00 25.60 52 VAL A CA 1
ATOM 396 C C . VAL A 1 52 ? 23.720 -0.192 105.208 1.00 24.05 52 VAL A C 1
ATOM 397 O O . VAL A 1 52 ? 24.027 0.974 105.398 1.00 23.51 52 VAL A O 1
ATOM 401 N N . GLY A 1 53 ? 22.928 -0.584 104.221 1.00 22.50 53 GLY A N 1
ATOM 402 C CA . GLY A 1 53 ? 22.375 0.360 103.276 1.00 21.86 53 GLY A CA 1
ATOM 403 C C . GLY A 1 53 ? 20.925 0.643 103.594 1.00 21.17 53 GLY A C 1
ATOM 404 O O . GLY A 1 53 ? 20.215 -0.233 104.049 1.00 20.81 53 GLY A O 1
ATOM 405 N N . VAL A 1 54 ? 20.509 1.885 103.381 1.00 19.91 54 VAL A N 1
ATOM 406 C CA . VAL A 1 54 ? 19.108 2.266 103.558 1.00 19.56 54 VAL A CA 1
ATOM 407 C C . VAL A 1 54 ? 18.661 2.732 102.169 1.00 18.98 54 VAL A C 1
ATOM 408 O O . VAL A 1 54 ? 18.994 3.828 101.722 1.00 18.27 54 VAL A O 1
ATOM 412 N N . PRO A 1 55 ? 17.927 1.873 101.474 1.00 18.90 55 PRO A N 1
ATOM 413 C CA . PRO A 1 55 ? 17.529 2.129 100.088 1.00 19.12 55 PRO A CA 1
ATOM 414 C C . PRO A 1 55 ? 16.490 3.236 99.939 1.00 18.66 55 PRO A C 1
ATOM 415 O O . PRO A 1 55 ? 15.552 3.292 100.736 1.00 18.92 55 PRO A O 1
ATOM 419 N N . THR A 1 56 ? 16.622 4.039 98.881 1.00 18.19 56 THR A N 1
ATOM 420 C CA . THR A 1 56 ? 15.693 5.136 98.612 1.00 17.80 56 THR A CA 1
ATOM 421 C C . THR A 1 56 ? 14.588 4.731 97.647 1.00 17.70 56 THR A C 1
ATOM 422 O O . THR A 1 56 ? 13.765 5.560 97.282 1.00 18.04 56 THR A O 1
ATOM 426 N N . SER A 1 57 ? 14.566 3.468 97.228 1.00 17.60 57 SER A N 1
ATOM 427 C CA . SER A 1 57 ? 13.564 2.982 96.281 1.00 17.65 57 SER A CA 1
ATOM 428 C C . SER A 1 57 ? 13.604 1.474 96.215 1.00 18.28 57 SER A C 1
ATOM 429 O O . SER A 1 57 ? 14.528 0.837 96.723 1.00 17.98 57 SER A O 1
ATOM 432 N N . TYR A 1 58 ? 12.585 0.887 95.606 1.00 18.53 58 TYR A N 1
ATOM 433 C CA . TYR A 1 58 ? 12.605 -0.539 95.391 1.00 18.65 58 TYR A CA 1
ATOM 434 C C . TYR A 1 58 ? 13.798 -0.892 94.479 1.00 19.33 58 TYR A C 1
ATOM 435 O O . TYR A 1 58 ? 14.444 -1.931 94.651 1.00 19.86 58 TYR A O 1
ATOM 444 N N . GLN A 1 59 ? 14.080 -0.031 93.508 1.00 19.44 59 GLN A N 1
ATOM 445 C CA . GLN A 1 59 ? 15.185 -0.277 92.577 1.00 19.39 59 GLN A CA 1
ATOM 446 C C . GLN A 1 59 ? 16.501 -0.402 93.348 1.00 18.80 59 GLN A C 1
ATOM 447 O O . GLN A 1 59 ? 17.259 -1.388 93.169 1.00 19.05 59 GLN A O 1
ATOM 453 N N . ALA A 1 60 ? 16.744 0.549 94.239 1.00 18.46 60 ALA A N 1
ATOM 454 C CA . ALA A 1 60 ? 17.967 0.523 95.055 1.00 18.66 60 ALA A CA 1
ATOM 455 C C . ALA A 1 60 ? 17.989 -0.706 95.951 1.00 19.31 60 ALA A C 1
ATOM 456 O O . ALA A 1 60 ? 19.015 -1.364 96.090 1.00 18.96 60 ALA A O 1
ATOM 458 N N . LYS A 1 61 ? 16.851 -1.017 96.564 1.00 19.48 61 LYS A N 1
ATOM 459 C CA . LYS A 1 61 ? 16.758 -2.154 97.465 1.00 20.41 61 LYS A CA 1
ATOM 460 C C . LYS A 1 61 ? 17.090 -3.466 96.761 1.00 21.20 61 LYS A C 1
ATOM 461 O O . LYS A 1 61 ? 17.914 -4.259 97.248 1.00 21.35 61 LYS A O 1
ATOM 467 N N . LEU A 1 62 ? 16.443 -3.702 95.627 1.00 22.50 62 LEU A N 1
ATOM 468 C CA . LEU A 1 62 ? 16.637 -4.942 94.886 1.00 23.89 62 LEU A CA 1
ATOM 469 C C . LEU A 1 62 ? 18.092 -5.057 94.437 1.00 24.56 62 LEU A C 1
ATOM 470 O O . LEU A 1 62 ? 18.693 -6.141 94.483 1.00 25.10 62 LEU A O 1
ATOM 475 N N . LEU A 1 63 ? 18.670 -3.938 94.022 1.00 24.89 63 LEU A N 1
ATOM 476 C CA . LEU A 1 63 ? 20.053 -3.944 93.572 1.00 25.38 63 LEU A CA 1
ATOM 477 C C . LEU A 1 63 ? 20.986 -4.284 94.737 1.00 25.83 63 LEU A C 1
ATOM 478 O O . LEU A 1 63 ? 21.909 -5.080 94.573 1.00 25.80 63 LEU A O 1
ATOM 483 N N . ALA A 1 64 ? 20.737 -3.702 95.907 1.00 25.54 64 ALA A N 1
ATOM 484 C CA . ALA A 1 64 ? 21.573 -3.975 97.081 1.00 26.14 64 ALA A CA 1
ATOM 485 C C . ALA A 1 64 ? 21.493 -5.447 97.493 1.00 26.74 64 ALA A C 1
ATOM 486 O O . ALA A 1 64 ? 22.490 -6.039 97.921 1.00 26.72 64 ALA A O 1
ATOM 488 N N . ILE A 1 65 ? 20.299 -6.025 97.375 1.00 27.61 65 ILE A N 1
ATOM 489 C CA . ILE A 1 65 ? 20.082 -7.429 97.703 1.00 28.39 65 ILE A CA 1
ATOM 490 C C . ILE A 1 65 ? 20.868 -8.310 96.744 1.00 29.60 65 ILE A C 1
ATOM 491 O O . ILE A 1 65 ? 21.482 -9.292 97.158 1.00 29.36 65 ILE A O 1
ATOM 496 N N . GLU A 1 66 ? 20.834 -7.958 95.464 1.00 30.37 66 GLU A N 1
ATOM 497 C CA . GLU A 1 66 ? 21.544 -8.704 94.434 1.00 31.84 66 GLU A CA 1
ATOM 498 C C . GLU A 1 66 ? 23.050 -8.694 94.683 1.00 31.77 66 GLU A C 1
ATOM 499 O O . GLU A 1 66 ? 23.750 -9.626 94.289 1.00 32.39 66 GLU A O 1
ATOM 505 N N . HIS A 1 67 ? 23.542 -7.636 95.314 1.00 31.72 67 HIS A N 1
ATOM 506 C CA . HIS A 1 67 ? 24.971 -7.505 95.607 1.00 31.82 67 HIS A CA 1
ATOM 507 C C . HIS A 1 67 ? 25.304 -7.798 97.062 1.00 31.42 67 HIS A C 1
ATOM 508 O O . HIS A 1 67 ? 26.363 -7.409 97.562 1.00 31.52 67 HIS A O 1
ATOM 515 N N . ASP A 1 68 ? 24.382 -8.483 97.731 1.00 31.10 68 ASP A N 1
ATOM 516 C CA . ASP A 1 68 ? 24.550 -8.929 99.114 1.00 31.17 68 ASP A CA 1
ATOM 517 C C . ASP A 1 68 ? 24.927 -7.865 100.134 1.00 30.53 68 ASP A C 1
ATOM 518 O O . ASP A 1 68 ? 25.644 -8.142 101.093 1.00 30.72 68 ASP A O 1
ATOM 523 N N . ILE A 1 69 ? 24.424 -6.649 99.942 1.00 29.20 69 ILE A N 1
ATOM 524 C CA . ILE A 1 69 ? 24.638 -5.581 100.898 1.00 28.53 69 ILE A CA 1
ATOM 525 C C . ILE A 1 69 ? 23.502 -5.626 101.909 1.00 27.90 69 ILE A C 1
ATOM 526 O O . ILE A 1 69 ? 22.340 -5.601 101.526 1.00 27.48 69 ILE A O 1
ATOM 531 N N . PRO A 1 70 ? 23.819 -5.723 103.191 1.00 27.80 70 PRO A N 1
ATOM 532 C CA . PRO A 1 70 ? 22.781 -5.677 104.218 1.00 27.65 70 PRO A CA 1
ATOM 533 C C . PRO A 1 70 ? 21.990 -4.386 104.111 1.00 27.41 70 PRO A C 1
ATOM 534 O O . PRO A 1 70 ? 22.577 -3.342 103.848 1.00 27.70 70 PRO A O 1
ATOM 538 N N . ILE A 1 71 ? 20.685 -4.449 104.326 1.00 27.13 71 ILE A N 1
ATOM 539 C CA . ILE A 1 71 ? 19.867 -3.248 104.241 1.00 26.92 71 ILE A CA 1
ATOM 540 C C . ILE A 1 71 ? 18.920 -3.109 105.418 1.00 26.36 71 ILE A C 1
ATOM 541 O O . ILE A 1 71 ? 18.689 -4.058 106.169 1.00 25.76 71 ILE A O 1
ATOM 546 N N . ALA A 1 72 ? 18.373 -1.910 105.556 1.00 25.68 72 ALA A N 1
ATOM 547 C CA . ALA A 1 72 ? 17.437 -1.587 106.619 1.00 25.36 72 ALA A CA 1
ATOM 548 C C . ALA A 1 72 ? 16.645 -0.376 106.170 1.00 24.83 72 ALA A C 1
ATOM 549 O O . ALA A 1 72 ? 17.120 0.379 105.330 1.00 24.26 72 ALA A O 1
ATOM 551 N N . SER A 1 73 ? 15.429 -0.199 106.686 1.00 24.78 73 SER A N 1
ATOM 552 C CA . SER A 1 73 ? 14.672 1.008 106.379 1.00 24.85 73 SER A CA 1
ATOM 553 C C . SER A 1 73 ? 15.082 2.068 107.408 1.00 23.93 73 SER A C 1
ATOM 554 O O . SER A 1 73 ? 15.725 1.757 108.408 1.00 23.85 73 SER A O 1
ATOM 557 N N . LEU A 1 74 ? 14.736 3.318 107.153 1.00 23.42 74 LEU A N 1
ATOM 558 C CA . LEU A 1 74 ? 15.167 4.414 108.008 1.00 23.42 74 LEU A CA 1
ATOM 559 C C . LEU A 1 74 ? 14.831 4.213 109.487 1.00 24.12 74 LEU A C 1
ATOM 560 O O . LEU A 1 74 ? 15.637 4.498 110.373 1.00 23.58 74 LEU A O 1
ATOM 565 N N . ASP A 1 75 ? 13.636 3.718 109.763 1.00 24.56 75 ASP A N 1
ATOM 566 C CA . ASP A 1 75 ? 13.222 3.572 111.150 1.00 25.99 75 ASP A CA 1
ATOM 567 C C . ASP A 1 75 ? 13.952 2.455 111.905 1.00 26.33 75 ASP A C 1
ATOM 568 O O . ASP A 1 75 ? 13.728 2.259 113.102 1.00 26.00 75 ASP A O 1
ATOM 573 N N . GLN A 1 76 ? 14.828 1.737 111.205 1.00 27.21 76 GLN A N 1
ATOM 574 C CA . GLN A 1 76 ? 15.617 0.661 111.805 1.00 28.19 76 GLN A CA 1
ATOM 575 C C . GLN A 1 76 ? 16.992 1.128 112.263 1.00 28.86 76 GLN A C 1
ATOM 576 O O . GLN A 1 76 ? 17.677 0.420 112.991 1.00 29.72 76 GLN A O 1
ATOM 582 N N . VAL A 1 77 ? 17.400 2.310 111.826 1.00 29.35 77 VAL A N 1
ATOM 583 C CA . VAL A 1 77 ? 18.717 2.839 112.144 1.00 29.71 77 VAL A CA 1
ATOM 584 C C . VAL A 1 77 ? 18.584 4.106 112.975 1.00 30.22 77 VAL A C 1
ATOM 585 O O . VAL A 1 77 ? 17.513 4.700 113.049 1.00 30.77 77 VAL A O 1
ATOM 589 N N . ASP A 1 78 ? 19.664 4.517 113.618 1.00 30.72 78 ASP A N 1
ATOM 590 C CA . ASP A 1 78 ? 19.609 5.727 114.428 1.00 31.63 78 ASP A CA 1
ATOM 591 C C . ASP A 1 78 ? 20.292 6.896 113.736 1.00 30.54 78 ASP A C 1
ATOM 592 O O . ASP A 1 78 ? 20.135 8.039 114.154 1.00 31.51 78 ASP A O 1
ATOM 597 N N . ALA A 1 79 ? 21.031 6.621 112.664 1.00 29.63 79 ALA A N 1
ATOM 598 C CA . ALA A 1 79 ? 21.637 7.700 111.888 1.00 28.47 79 ALA A CA 1
ATOM 599 C C . ALA A 1 79 ? 21.976 7.251 110.476 1.00 27.34 79 ALA A C 1
ATOM 600 O O . ALA A 1 79 ? 22.186 6.071 110.228 1.00 27.17 79 ALA A O 1
ATOM 602 N N . ILE A 1 80 ? 22.003 8.212 109.555 1.00 25.59 80 ILE A N 1
ATOM 603 C CA . ILE A 1 80 ? 22.473 7.973 108.205 1.00 24.86 80 ILE A CA 1
ATOM 604 C C . ILE A 1 80 ? 23.787 8.718 108.133 1.00 23.98 80 ILE A C 1
ATOM 605 O O . ILE A 1 80 ? 23.815 9.940 108.193 1.00 23.48 80 ILE A O 1
ATOM 610 N N . ASP A 1 81 ? 24.889 7.990 108.023 1.00 24.23 81 ASP A N 1
ATOM 611 C CA . ASP A 1 81 ? 26.191 8.636 108.008 1.00 24.00 81 ASP A CA 1
ATOM 612 C C . ASP A 1 81 ? 26.475 9.375 106.702 1.00 23.42 81 ASP A C 1
ATOM 613 O O . ASP A 1 81 ? 26.896 10.541 106.712 1.00 23.16 81 ASP A O 1
ATOM 618 N N . VAL A 1 82 ? 26.289 8.673 105.590 1.00 22.81 82 VAL A N 1
ATOM 619 C CA . VAL A 1 82 ? 26.473 9.230 104.256 1.00 22.39 82 VAL A CA 1
ATOM 620 C C . VAL A 1 82 ? 25.351 8.723 103.346 1.00 21.72 82 VAL A C 1
ATOM 621 O O . VAL A 1 82 ? 24.984 7.556 103.415 1.00 21.96 82 VAL A O 1
ATOM 625 N N . ALA A 1 83 ? 24.801 9.610 102.519 1.00 21.22 83 ALA A N 1
ATOM 626 C CA . ALA A 1 83 ? 23.860 9.211 101.488 1.00 21.07 83 ALA A CA 1
ATOM 627 C C . ALA A 1 83 ? 24.474 9.551 100.144 1.00 20.76 83 ALA A C 1
ATOM 628 O O . ALA A 1 83 ? 25.071 10.619 99.973 1.00 21.13 83 ALA A O 1
ATOM 630 N N . VAL A 1 84 ? 24.304 8.636 99.201 1.00 20.16 84 VAL A N 1
ATOM 631 C CA . VAL A 1 84 ? 24.822 8.783 97.853 1.00 20.19 84 VAL A CA 1
ATOM 632 C C . VAL A 1 84 ? 23.644 8.643 96.897 1.00 19.77 84 VAL A C 1
ATOM 633 O O . VAL A 1 84 ? 22.877 7.691 97.006 1.00 19.91 84 VAL A O 1
ATOM 637 N N . ASP A 1 85 ? 23.484 9.604 95.992 1.00 19.00 85 ASP A N 1
ATOM 638 C CA . ASP A 1 85 ? 22.369 9.584 95.059 1.00 18.65 85 ASP A CA 1
ATOM 639 C C . ASP A 1 85 ? 22.716 10.428 93.830 1.00 18.76 85 ASP A C 1
ATOM 640 O O . ASP A 1 85 ? 23.723 11.164 93.826 1.00 19.28 85 ASP A O 1
ATOM 645 N N . GLY A 1 86 ? 21.913 10.297 92.782 1.00 18.63 86 GLY A N 1
ATOM 646 C CA . GLY A 1 86 ? 22.086 11.083 91.579 1.00 18.69 86 GLY A CA 1
ATOM 647 C C . GLY A 1 86 ? 21.197 12.312 91.562 1.00 18.96 86 GLY A C 1
ATOM 648 O O . GLY A 1 86 ? 20.546 12.646 92.543 1.00 19.01 86 GLY A O 1
ATOM 649 N N . ALA A 1 87 ? 21.162 12.975 90.419 1.00 19.92 87 ALA A N 1
ATOM 650 C CA . ALA A 1 87 ? 20.367 14.173 90.248 1.00 20.19 87 ALA A CA 1
ATOM 651 C C . ALA A 1 87 ? 20.057 14.397 88.786 1.00 20.55 87 ALA A C 1
ATOM 652 O O . ALA A 1 87 ? 20.788 13.945 87.908 1.00 20.66 87 ALA A O 1
ATOM 654 N N . ASP A 1 88 ? 18.958 15.106 88.537 1.00 21.03 88 ASP A N 1
ATOM 655 C CA . ASP A 1 88 ? 18.555 15.502 87.188 1.00 21.49 88 ASP A CA 1
ATOM 656 C C . ASP A 1 88 ? 19.220 16.816 86.765 1.00 21.42 88 ASP A C 1
ATOM 657 O O . ASP A 1 88 ? 19.502 17.006 85.580 1.00 22.24 88 ASP A O 1
ATOM 662 N N . GLU A 1 89 ? 19.388 17.738 87.717 1.00 21.24 89 GLU A N 1
ATOM 663 C CA . GLU A 1 89 ? 20.068 19.005 87.488 1.00 21.67 89 GLU A CA 1
ATOM 664 C C . GLU A 1 89 ? 20.874 19.371 88.713 1.00 21.93 89 GLU A C 1
ATOM 665 O O . GLU A 1 89 ? 20.456 19.104 89.845 1.00 21.76 89 GLU A O 1
ATOM 671 N N . VAL A 1 90 ? 22.025 19.999 88.481 1.00 22.28 90 VAL A N 1
ATOM 672 C CA . VAL A 1 90 ? 22.829 20.552 89.556 1.00 22.40 90 VAL A CA 1
ATOM 673 C C . VAL A 1 90 ? 23.235 21.981 89.163 1.00 22.85 90 VAL A C 1
ATOM 674 O O . VAL A 1 90 ? 23.899 22.177 88.145 1.00 22.59 90 VAL A O 1
ATOM 678 N N . ASP A 1 91 ? 22.830 22.968 89.951 1.00 23.31 91 ASP A N 1
ATOM 679 C CA . ASP A 1 91 ? 23.214 24.353 89.666 1.00 24.05 91 ASP A CA 1
ATOM 680 C C . ASP A 1 91 ? 24.519 24.667 90.411 1.00 25.25 91 ASP A C 1
ATOM 681 O O . ASP A 1 91 ? 25.005 23.845 91.170 1.00 24.45 91 ASP A O 1
ATOM 686 N N . PRO A 1 92 ? 25.128 25.814 90.137 1.00 27.16 92 PRO A N 1
ATOM 687 C CA . PRO A 1 92 ? 26.443 26.144 90.717 1.00 27.87 92 PRO A CA 1
ATOM 688 C C . PRO A 1 92 ? 26.449 26.311 92.238 1.00 28.35 92 PRO A C 1
ATOM 689 O O . PRO A 1 92 ? 27.526 26.231 92.855 1.00 28.81 92 PRO A O 1
ATOM 693 N N . ASN A 1 93 ? 25.275 26.527 92.834 1.00 28.17 93 ASN A N 1
ATOM 694 C CA . ASN A 1 93 ? 25.145 26.615 94.285 1.00 28.32 93 ASN A CA 1
ATOM 695 C C . ASN A 1 93 ? 24.773 25.269 94.919 1.00 27.55 93 ASN A C 1
ATOM 696 O O . ASN A 1 93 ? 24.459 25.202 96.111 1.00 27.62 93 ASN A O 1
ATOM 701 N N . LEU A 1 94 ? 24.822 24.206 94.119 1.00 26.81 94 LEU A N 1
ATOM 702 C CA . LEU A 1 94 ? 24.540 22.850 94.575 1.00 26.03 94 LEU A CA 1
ATOM 703 C C . LEU A 1 94 ? 23.069 22.637 94.930 1.00 24.85 94 LEU A C 1
ATOM 704 O O . LEU A 1 94 ? 22.751 21.798 95.764 1.00 24.46 94 LEU A O 1
ATOM 709 N N . ASN A 1 95 ? 22.187 23.420 94.327 1.00 23.84 95 ASN A N 1
ATOM 710 C CA . ASN A 1 95 ? 20.760 23.113 94.409 1.00 23.25 95 ASN A CA 1
ATOM 711 C C . ASN A 1 95 ? 20.503 22.091 93.297 1.00 22.14 95 ASN A C 1
ATOM 712 O O . ASN A 1 95 ? 21.094 22.177 92.210 1.00 21.93 95 ASN A O 1
ATOM 717 N N . LEU A 1 96 ? 19.632 21.120 93.562 1.00 20.45 96 LEU A N 1
ATOM 718 C CA . LEU A 1 96 ? 19.377 20.053 92.617 1.00 20.19 96 LEU A CA 1
ATOM 719 C C . LEU A 1 96 ? 17.917 19.981 92.251 1.00 19.54 96 LEU A C 1
ATOM 720 O O . LEU A 1 96 ? 17.063 20.513 92.960 1.00 19.24 96 LEU A O 1
ATOM 725 N N . ILE A 1 97 ? 17.666 19.321 91.134 1.00 19.08 97 ILE A N 1
ATOM 726 C CA . ILE A 1 97 ? 16.333 18.845 90.792 1.00 19.06 97 ILE A CA 1
ATOM 727 C C . ILE A 1 97 ? 16.497 17.336 90.729 1.00 18.51 97 ILE A C 1
ATOM 728 O O . ILE A 1 97 ? 17.431 16.824 90.098 1.00 18.59 97 ILE A O 1
ATOM 733 N N . LYS A 1 98 ? 15.590 16.627 91.389 1.00 17.90 98 LYS A N 1
ATOM 734 C CA . LYS A 1 98 ? 15.581 15.174 91.400 1.00 17.79 98 LYS A CA 1
ATOM 735 C C . LYS A 1 98 ? 14.149 14.704 91.202 1.00 17.82 98 LYS A C 1
ATOM 736 O O . LYS A 1 98 ? 13.215 15.491 91.329 1.00 17.78 98 LYS A O 1
ATOM 742 N N . GLY A 1 99 ? 13.986 13.437 90.857 1.00 17.90 99 GLY A N 1
ATOM 743 C CA . GLY A 1 99 ? 12.659 12.868 90.705 1.00 17.76 99 GLY A CA 1
ATOM 744 C C . GLY A 1 99 ? 12.296 12.286 89.358 1.00 18.55 99 GLY A C 1
ATOM 745 O O . GLY A 1 99 ? 11.171 11.815 89.177 1.00 17.78 99 GLY A O 1
ATOM 746 N N . ARG A 1 100 ? 13.207 12.320 88.395 1.00 18.48 100 ARG A N 1
ATOM 747 C CA . ARG A 1 100 ? 12.904 11.701 87.110 1.00 19.66 100 ARG A CA 1
ATOM 748 C C . ARG A 1 100 ? 12.558 10.206 87.263 1.00 18.59 100 ARG A C 1
ATOM 749 O O . ARG A 1 100 ? 11.732 9.692 86.516 1.00 17.93 100 ARG A O 1
ATOM 757 N N . GLY A 1 101 ? 13.169 9.530 88.237 1.00 17.80 101 GLY A N 1
ATOM 758 C CA . GLY A 1 101 ? 12.883 8.128 88.502 1.00 17.51 101 GLY A CA 1
ATOM 759 C C . GLY A 1 101 ? 11.668 7.921 89.396 1.00 17.31 101 GLY A C 1
ATOM 760 O O . GLY A 1 101 ? 11.317 6.766 89.703 1.00 17.04 101 GLY A O 1
ATOM 761 N N . ALA A 1 102 ? 11.068 9.033 89.833 1.00 17.06 102 ALA A N 1
ATOM 762 C CA . ALA A 1 102 ? 9.853 9.055 90.665 1.00 17.38 102 ALA A CA 1
ATOM 763 C C . ALA A 1 102 ? 10.019 8.663 92.142 1.00 17.00 102 ALA A C 1
ATOM 764 O O . ALA A 1 102 ? 9.024 8.474 92.855 1.00 17.25 102 ALA A O 1
ATOM 766 N N . ALA A 1 103 ? 11.259 8.610 92.625 1.00 16.66 103 ALA A N 1
ATOM 767 C CA . ALA A 1 103 ? 11.552 8.180 93.988 1.00 16.53 103 ALA A CA 1
ATOM 768 C C . ALA A 1 103 ? 11.970 9.340 94.911 1.00 16.45 103 ALA A C 1
ATOM 769 O O . ALA A 1 103 ? 12.536 9.125 95.986 1.00 16.23 103 ALA A O 1
ATOM 771 N N . LEU A 1 104 ? 11.631 10.556 94.506 1.00 16.77 104 LEU A N 1
ATOM 772 C CA . LEU A 1 104 ? 12.043 11.751 95.214 1.00 17.00 104 LEU A CA 1
ATOM 773 C C . LEU A 1 104 ? 11.632 11.808 96.675 1.00 16.27 104 LEU A C 1
ATOM 774 O O . LEU A 1 104 ? 12.332 12.393 97.486 1.00 15.92 104 LEU A O 1
ATOM 779 N N . THR A 1 105 ? 10.501 11.208 97.031 1.00 15.98 105 THR A N 1
ATOM 780 C CA . THR A 1 105 ? 10.041 11.301 98.411 1.00 16.15 105 THR A CA 1
ATOM 781 C C . THR A 1 105 ? 10.947 10.542 99.373 1.00 15.89 105 THR A C 1
ATOM 782 O O . THR A 1 105 ? 11.428 11.113 100.364 1.00 15.59 105 THR A O 1
ATOM 786 N N . MET A 1 106 ? 11.198 9.269 99.082 1.00 16.14 106 MET A N 1
ATOM 787 C CA . MET A 1 106 ? 12.043 8.462 99.959 1.00 17.71 106 MET A CA 1
ATOM 788 C C . MET A 1 106 ? 13.478 8.983 99.892 1.00 16.64 106 MET A C 1
ATOM 789 O O . MET A 1 106 ? 14.221 8.912 100.878 1.00 16.53 106 MET A O 1
ATOM 794 N N . GLU A 1 107 ? 13.863 9.501 98.732 1.00 16.20 107 GLU A N 1
ATOM 795 C CA . GLU A 1 107 ? 15.210 10.072 98.577 1.00 16.06 107 GLU A CA 1
ATOM 796 C C . GLU A 1 107 ? 15.410 11.231 99.539 1.00 15.97 107 GLU A C 1
ATOM 797 O O . GLU A 1 107 ? 16.388 11.271 100.293 1.00 15.68 107 GLU A O 1
ATOM 803 N N . LYS A 1 108 ? 14.464 12.175 99.549 1.00 15.66 108 LYS A N 1
ATOM 804 C CA . LYS A 1 108 ? 14.604 13.312 100.438 1.00 15.95 108 LYS A CA 1
ATOM 805 C C . LYS A 1 108 ? 14.467 12.913 101.903 1.00 16.23 108 LYS A C 1
ATOM 806 O O . LYS A 1 108 ? 15.142 13.475 102.756 1.00 16.21 108 LYS A O 1
ATOM 812 N N . ILE A 1 109 ? 13.581 11.960 102.212 1.00 16.01 109 ILE A N 1
ATOM 813 C CA . ILE A 1 109 ? 13.444 11.484 103.585 1.00 16.38 109 ILE A CA 1
ATOM 814 C C . ILE A 1 109 ? 14.780 10.988 104.133 1.00 17.20 109 ILE A C 1
ATOM 815 O O . ILE A 1 109 ? 15.168 11.341 105.239 1.00 17.40 109 ILE A O 1
ATOM 820 N N . ILE A 1 110 ? 15.498 10.208 103.340 1.00 17.70 110 ILE A N 1
ATOM 821 C CA . ILE A 1 110 ? 16.769 9.641 103.804 1.00 18.01 110 ILE A CA 1
ATOM 822 C C . ILE A 1 110 ? 17.918 10.662 103.761 1.00 18.27 110 ILE A C 1
ATOM 823 O O . ILE A 1 110 ? 18.698 10.788 104.724 1.00 18.28 110 ILE A O 1
ATOM 828 N N . GLU A 1 111 ? 17.994 11.417 102.677 1.00 18.24 111 GLU A N 1
ATOM 829 C CA . GLU A 1 111 ? 19.085 12.368 102.467 1.00 19.05 111 GLU A CA 1
ATOM 830 C C . GLU A 1 111 ? 19.041 13.551 103.427 1.00 19.43 111 GLU A C 1
ATOM 831 O O . GLU A 1 111 ? 20.089 14.109 103.787 1.00 20.14 111 GLU A O 1
ATOM 837 N N . TYR A 1 112 ? 17.838 13.903 103.900 1.00 19.73 112 TYR A N 1
ATOM 838 C CA . TYR A 1 112 ? 17.651 15.015 104.824 1.00 20.15 112 TYR A CA 1
ATOM 839 C C . TYR A 1 112 ? 18.348 14.724 106.145 1.00 20.39 112 TYR A C 1
ATOM 840 O O . TYR A 1 112 ? 18.867 15.633 106.779 1.00 21.31 112 TYR A O 1
ATOM 849 N N . ARG A 1 113 ? 18.382 13.452 106.524 1.00 20.67 113 ARG A N 1
ATOM 850 C CA . ARG A 1 113 ? 18.967 13.028 107.790 1.00 21.36 113 ARG A CA 1
ATOM 851 C C . ARG A 1 113 ? 20.430 12.594 107.676 1.00 21.61 113 ARG A C 1
ATOM 852 O O . ARG A 1 113 ? 21.003 12.174 108.678 1.00 22.90 113 ARG A O 1
ATOM 860 N N . ALA A 1 114 ? 21.019 12.683 106.484 1.00 22.03 114 ALA A N 1
ATOM 861 C CA . ALA A 1 114 ? 22.402 12.223 106.262 1.00 22.27 114 ALA A CA 1
ATOM 862 C C . ALA A 1 114 ? 23.463 13.183 106.810 1.00 22.65 114 ALA A C 1
ATOM 863 O O . ALA A 1 114 ? 23.348 14.400 106.670 1.00 22.95 114 ALA A O 1
ATOM 865 N N . GLY A 1 115 ? 24.504 12.619 107.419 1.00 22.86 115 GLY A N 1
ATOM 866 C CA . GLY A 1 115 ? 25.621 13.414 107.897 1.00 23.28 115 GLY A CA 1
ATOM 867 C C . GLY A 1 115 ? 26.237 14.154 106.732 1.00 23.13 115 GLY A C 1
ATOM 868 O O . GLY A 1 115 ? 26.506 15.345 106.824 1.00 24.13 115 GLY A O 1
ATOM 869 N N . THR A 1 116 ? 26.472 13.424 105.646 1.00 23.25 116 THR A N 1
ATOM 870 C CA . THR A 1 116 ? 26.987 13.982 104.403 1.00 23.24 116 THR A CA 1
ATOM 871 C C . THR A 1 116 ? 26.193 13.442 103.219 1.00 22.61 116 THR A C 1
ATOM 872 O O . THR A 1 116 ? 26.094 12.237 103.050 1.00 23.35 116 THR A O 1
ATOM 876 N N . PHE A 1 117 ? 25.643 14.336 102.404 1.00 22.35 117 PHE A N 1
ATOM 877 C CA . PHE A 1 117 ? 24.909 13.944 101.196 1.00 21.70 117 PHE A CA 1
ATOM 878 C C . PHE A 1 117 ? 25.802 14.176 99.980 1.00 21.28 117 PHE A C 1
ATOM 879 O O . PHE A 1 117 ? 26.129 15.320 99.644 1.00 21.64 117 PHE A O 1
ATOM 887 N N . ILE A 1 118 ? 26.190 13.082 99.345 1.00 20.73 118 ILE A N 1
ATOM 888 C CA . ILE A 1 118 ? 27.033 13.085 98.167 1.00 21.56 118 ILE A CA 1
ATOM 889 C C . ILE A 1 118 ? 26.218 12.822 96.898 1.00 21.18 118 ILE A C 1
ATOM 890 O O . ILE A 1 118 ? 25.514 11.796 96.768 1.00 21.34 118 ILE A O 1
ATOM 895 N N . VAL A 1 119 ? 26.308 13.754 95.961 1.00 21.18 119 VAL A N 1
ATOM 896 C CA . VAL A 1 119 ? 25.576 13.647 94.713 1.00 21.31 119 VAL A CA 1
ATOM 897 C C . VAL A 1 119 ? 26.523 13.216 93.591 1.00 22.48 119 VAL A C 1
ATOM 898 O O . VAL A 1 119 ? 27.606 13.782 93.438 1.00 22.31 119 VAL A O 1
ATOM 902 N N . LEU A 1 120 ? 26.096 12.220 92.821 1.00 22.55 120 LEU A N 1
ATOM 903 C CA . LEU A 1 120 ? 26.870 11.678 91.709 1.00 23.27 120 LEU A CA 1
ATOM 904 C C . LEU A 1 120 ? 26.245 12.044 90.373 1.00 23.61 120 LEU A C 1
ATOM 905 O O . LEU A 1 120 ? 25.090 11.698 90.094 1.00 23.25 120 LEU A O 1
ATOM 910 N N . VAL A 1 121 ? 27.005 12.720 89.519 1.00 23.80 121 VAL A N 1
ATOM 911 C CA . VAL A 1 121 ? 26.488 13.086 88.212 1.00 24.18 121 VAL A CA 1
ATOM 912 C C . VAL A 1 121 ? 27.541 13.032 87.121 1.00 25.27 121 VAL A C 1
ATOM 913 O O . VAL A 1 121 ? 28.740 13.104 87.389 1.00 26.05 121 VAL A O 1
ATOM 917 N N . ASP A 1 122 ? 27.076 12.906 85.885 1.00 26.10 122 ASP A N 1
ATOM 918 C CA . ASP A 1 122 ? 27.940 13.108 84.726 1.00 26.96 122 ASP A CA 1
ATOM 919 C C . ASP A 1 122 ? 27.745 14.563 84.307 1.00 27.77 122 ASP A C 1
ATOM 920 O O . ASP A 1 122 ? 26.813 15.237 84.766 1.00 27.82 122 ASP A O 1
ATOM 925 N N . GLU A 1 123 ? 28.624 15.029 83.426 1.00 28.23 123 GLU A N 1
ATOM 926 C CA . GLU A 1 123 ? 28.675 16.412 82.947 1.00 28.80 123 GLU A CA 1
ATOM 927 C C . GLU A 1 123 ? 27.332 17.019 82.521 1.00 27.79 123 GLU A C 1
ATOM 928 O O . GLU A 1 123 ? 27.091 18.206 82.737 1.00 26.52 123 GLU A O 1
ATOM 934 N N . ARG A 1 124 ? 26.475 16.216 81.900 1.00 27.57 124 ARG A N 1
ATOM 935 C CA . ARG A 1 124 ? 25.209 16.710 81.367 1.00 27.48 124 ARG A CA 1
ATOM 936 C C . ARG A 1 124 ? 24.273 17.270 82.437 1.00 26.87 124 ARG A C 1
ATOM 937 O O . ARG A 1 124 ? 23.387 18.065 82.118 1.00 26.64 124 ARG A O 1
ATOM 945 N N . LYS A 1 125 ? 24.430 16.834 83.685 1.00 26.30 125 LYS A N 1
ATOM 946 C CA . LYS A 1 125 ? 23.505 17.260 84.752 1.00 25.95 125 LYS A CA 1
ATOM 947 C C . LYS A 1 125 ? 23.769 18.684 85.258 1.00 25.95 125 LYS A C 1
ATOM 948 O O . LYS A 1 125 ? 22.907 19.299 85.884 1.00 25.18 125 LYS A O 1
ATOM 954 N N . LEU A 1 126 ? 24.966 19.211 85.010 1.00 26.01 126 LEU A N 1
ATOM 955 C CA . LEU A 1 126 ? 25.278 20.575 85.415 1.00 26.10 126 LEU A CA 1
ATOM 956 C C . LEU A 1 126 ? 24.512 21.612 84.595 1.00 25.83 126 LEU A C 1
ATOM 957 O O . LEU A 1 126 ? 24.496 21.565 83.351 1.00 25.85 126 LEU A O 1
ATOM 962 N N . VAL A 1 127 ? 23.884 22.550 85.294 1.00 25.55 127 VAL A N 1
ATOM 963 C CA . VAL A 1 127 ? 23.151 23.624 84.644 1.00 25.89 127 VAL A CA 1
ATOM 964 C C . VAL A 1 127 ? 23.582 24.974 85.185 1.00 26.24 127 VAL A C 1
ATOM 965 O O . VAL A 1 127 ? 24.174 25.068 86.261 1.00 26.78 127 VAL A O 1
ATOM 969 N N . ASP A 1 128 ? 23.284 26.023 84.427 1.00 26.80 128 ASP A N 1
ATOM 970 C CA . ASP A 1 128 ? 23.619 27.380 84.836 1.00 27.16 128 ASP A CA 1
ATOM 971 C C . ASP A 1 128 ? 22.579 27.895 85.820 1.00 26.90 128 ASP A C 1
ATOM 972 O O . ASP A 1 128 ? 22.866 28.751 86.656 1.00 26.92 128 ASP A O 1
ATOM 977 N N . TYR A 1 129 ? 21.366 27.362 85.709 1.00 26.58 129 TYR A N 1
ATOM 978 C CA . TYR A 1 129 ? 20.268 27.752 86.577 1.00 25.98 129 TYR A CA 1
ATOM 979 C C . TYR A 1 129 ? 19.251 26.613 86.596 1.00 25.25 129 TYR A C 1
ATOM 980 O O . TYR A 1 129 ? 19.110 25.896 85.604 1.00 24.63 129 TYR A O 1
ATOM 989 N N . LEU A 1 130 ? 18.561 26.429 87.719 1.00 24.67 130 LEU A N 1
ATOM 990 C CA . LEU A 1 130 ? 17.608 25.323 87.818 1.00 24.42 130 LEU A CA 1
ATOM 991 C C . LEU A 1 130 ? 16.491 25.518 86.813 1.00 23.80 130 LEU A C 1
ATOM 992 O O . LEU A 1 130 ? 15.988 26.629 86.639 1.00 24.07 130 LEU A O 1
ATOM 997 N N . CYS A 1 131 ? 16.118 24.420 86.171 1.00 23.39 131 CYS A N 1
ATOM 998 C CA . CYS A 1 131 ? 15.106 24.367 85.120 1.00 23.43 131 CYS A CA 1
ATOM 999 C C . CYS A 1 131 ? 15.629 24.826 83.759 1.00 22.88 131 CYS A C 1
ATOM 1000 O O . CYS A 1 131 ? 14.865 25.051 82.841 1.00 23.00 131 CYS A O 1
ATOM 1003 N N . GLN A 1 132 ? 16.937 24.969 83.636 1.00 23.15 132 GLN A N 1
ATOM 1004 C CA . GLN A 1 132 ? 17.517 25.254 82.331 1.00 23.19 132 GLN A CA 1
ATOM 1005 C C . GLN A 1 132 ? 17.231 24.102 81.392 1.00 23.38 132 GLN A C 1
ATOM 1006 O O . GLN A 1 132 ? 17.036 24.298 80.200 1.00 23.41 132 GLN A O 1
ATOM 1012 N N . LYS A 1 133 ? 17.213 22.886 81.935 1.00 22.72 133 LYS A N 1
ATOM 1013 C CA . LYS A 1 133 ? 17.050 21.697 81.122 1.00 22.85 133 LYS A CA 1
ATOM 1014 C C . LYS A 1 133 ? 15.847 20.809 81.442 1.00 22.65 133 LYS A C 1
ATOM 1015 O O . LYS A 1 133 ? 15.275 20.204 80.539 1.00 22.72 133 LYS A O 1
ATOM 1021 N N . MET A 1 134 ? 15.490 20.729 82.723 1.00 22.08 134 MET A N 1
ATOM 1022 C CA . MET A 1 134 ? 14.520 19.750 83.195 1.00 21.83 134 MET A CA 1
ATOM 1023 C C . MET A 1 134 ? 13.395 20.367 84.019 1.00 20.74 134 MET A C 1
ATOM 1024 O O . MET A 1 134 ? 13.545 21.447 84.595 1.00 19.46 134 MET A O 1
ATOM 1029 N N . PRO A 1 135 ? 12.272 19.655 84.094 1.00 19.51 135 PRO A N 1
ATOM 1030 C CA . PRO A 1 135 ? 11.160 20.085 84.937 1.00 18.73 135 PRO A CA 1
ATOM 1031 C C . PRO A 1 135 ? 11.356 19.622 86.367 1.00 17.78 135 PRO A C 1
ATOM 1032 O O . PRO A 1 135 ? 12.222 18.777 86.653 1.00 18.02 135 PRO A O 1
ATOM 1036 N N . VAL A 1 136 ? 10.530 20.156 87.256 1.00 16.90 136 VAL A N 1
ATOM 1037 C CA . VAL A 1 136 ? 10.535 19.737 88.644 1.00 16.88 136 VAL A CA 1
ATOM 1038 C C . VAL A 1 136 ? 9.424 18.712 88.886 1.00 16.86 136 VAL A C 1
ATOM 1039 O O . VAL A 1 136 ? 8.236 19.056 88.807 1.00 17.01 136 VAL A O 1
ATOM 1043 N N . PRO A 1 137 ? 9.792 17.457 89.143 1.00 16.69 137 PRO A N 1
ATOM 1044 C CA . PRO A 1 137 ? 8.805 16.440 89.526 1.00 16.32 137 PRO A CA 1
ATOM 1045 C C . PRO A 1 137 ? 8.178 16.789 90.872 1.00 16.58 137 PRO A C 1
ATOM 1046 O O . PRO A 1 137 ? 8.861 17.223 91.796 1.00 16.62 137 PRO A O 1
ATOM 1050 N N . ILE A 1 138 ? 6.864 16.640 90.963 1.00 16.65 138 ILE A N 1
ATOM 1051 C CA . ILE A 1 138 ? 6.149 16.915 92.195 1.00 16.86 138 ILE A CA 1
ATOM 1052 C C . ILE A 1 138 ? 5.223 15.731 92.440 1.00 16.34 138 ILE A C 1
ATOM 1053 O O . ILE A 1 138 ? 4.392 15.423 91.594 1.00 16.07 138 ILE A O 1
ATOM 1058 N N . GLU A 1 139 ? 5.361 15.083 93.590 1.00 16.02 139 GLU A N 1
ATOM 1059 C CA . GLU A 1 139 ? 4.527 13.946 93.937 1.00 15.91 139 GLU A CA 1
ATOM 1060 C C . GLU A 1 139 ? 3.307 14.480 94.656 1.00 15.82 139 GLU A C 1
ATOM 1061 O O . GLU A 1 139 ? 3.436 15.279 95.575 1.00 15.44 139 GLU A O 1
ATOM 1067 N N . VAL A 1 140 ? 2.136 14.021 94.240 1.00 15.94 140 VAL A N 1
ATOM 1068 C CA . VAL A 1 140 ? 0.889 14.556 94.753 1.00 15.83 140 VAL A CA 1
ATOM 1069 C C . VAL A 1 140 ? -0.155 13.491 95.007 1.00 15.79 140 VAL A C 1
ATOM 1070 O O . VAL A 1 140 ? -0.194 12.458 94.350 1.00 15.68 140 VAL A O 1
ATOM 1074 N N . ILE A 1 141 ? -1.007 13.767 95.981 1.00 15.44 141 ILE A N 1
ATOM 1075 C CA . ILE A 1 141 ? -2.168 12.937 96.235 1.00 15.01 141 ILE A CA 1
ATOM 1076 C C . ILE A 1 141 ? -2.987 12.960 94.939 1.00 15.12 141 ILE A C 1
ATOM 1077 O O . ILE A 1 141 ? -3.284 14.027 94.410 1.00 14.86 141 ILE A O 1
ATOM 1082 N N . PRO A 1 142 ? -3.326 11.792 94.408 1.00 15.61 142 PRO A N 1
ATOM 1083 C CA . PRO A 1 142 ? -3.998 11.728 93.104 1.00 15.83 142 PRO A CA 1
ATOM 1084 C C . PRO A 1 142 ? -5.137 12.744 92.876 1.00 16.80 142 PRO A C 1
ATOM 1085 O O . PRO A 1 142 ? -5.066 13.444 91.858 1.00 16.01 142 PRO A O 1
ATOM 1089 N N . GLN A 1 143 ? -6.101 12.882 93.777 1.00 16.69 143 GLN A N 1
ATOM 1090 C CA . GLN A 1 143 ? -7.237 13.763 93.458 1.00 18.01 143 GLN A CA 1
ATOM 1091 C C . GLN A 1 143 ? -6.888 15.252 93.416 1.00 17.55 143 GLN A C 1
ATOM 1092 O O . GLN A 1 143 ? -7.679 16.052 92.948 1.00 17.94 143 GLN A O 1
ATOM 1098 N N . ALA A 1 144 ? -5.692 15.617 93.868 1.00 16.69 144 ALA A N 1
ATOM 1099 C CA . ALA A 1 144 ? -5.266 17.006 93.842 1.00 17.01 144 ALA A CA 1
ATOM 1100 C C . ALA A 1 144 ? -4.525 17.374 92.558 1.00 16.69 144 ALA A C 1
ATOM 1101 O O . ALA A 1 144 ? -4.166 18.528 92.367 1.00 17.11 144 ALA A O 1
ATOM 1103 N N . TRP A 1 145 ? -4.313 16.412 91.664 1.00 17.70 145 TRP A N 1
ATOM 1104 C CA . TRP A 1 145 ? -3.464 16.650 90.501 1.00 17.72 145 TRP A CA 1
ATOM 1105 C C . TRP A 1 145 ? -3.876 17.834 89.617 1.00 18.46 145 TRP A C 1
ATOM 1106 O O . TRP A 1 145 ? -3.033 18.664 89.264 1.00 18.71 145 TRP A O 1
ATOM 1117 N N . LYS A 1 146 ? -5.162 17.936 89.296 1.00 19.49 146 LYS A N 1
ATOM 1118 C CA . LYS A 1 146 ? -5.664 18.989 88.399 1.00 21.12 146 LYS A CA 1
ATOM 1119 C C . LYS A 1 146 ? -5.609 20.387 89.014 1.00 21.22 146 LYS A C 1
ATOM 1120 O O . LYS A 1 146 ? -5.278 21.360 88.337 1.00 22.36 146 LYS A O 1
ATOM 1126 N N . ALA A 1 147 ? -5.931 20.508 90.290 1.00 21.17 147 ALA A N 1
ATOM 1127 C CA . ALA A 1 147 ? -5.895 21.798 90.956 1.00 21.24 147 ALA A CA 1
ATOM 1128 C C . ALA A 1 147 ? -4.461 22.283 91.091 1.00 21.03 147 ALA A C 1
ATOM 1129 O O . ALA A 1 147 ? -4.171 23.473 90.907 1.00 20.46 147 ALA A O 1
ATOM 1131 N N . ILE A 1 148 ? -3.555 21.364 91.393 1.00 20.47 148 ILE A N 1
ATOM 1132 C CA . ILE A 1 148 ? -2.172 21.766 91.586 1.00 20.11 148 ILE A CA 1
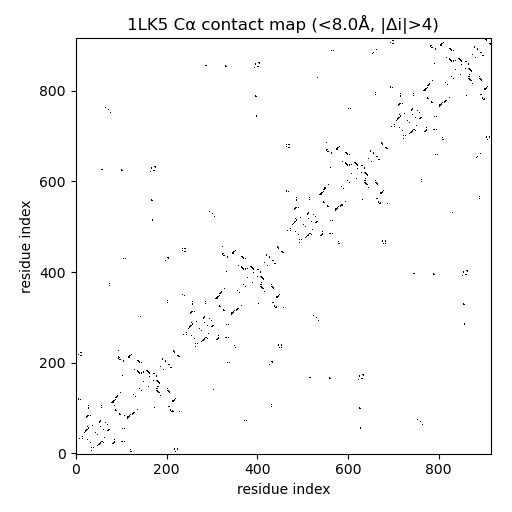ATOM 1133 C C . ILE A 1 148 ? -1.564 22.274 90.287 1.00 21.01 148 ILE A C 1
ATOM 1134 O O . ILE A 1 148 ? -0.866 23.299 90.290 1.00 21.35 148 ILE A O 1
ATOM 1139 N N . ILE A 1 149 ? -1.824 21.579 89.186 1.00 21.22 149 ILE A N 1
ATOM 1140 C CA . ILE A 1 149 ? -1.315 22.020 87.890 1.00 21.85 149 ILE A CA 1
ATOM 1141 C C . ILE A 1 149 ? -1.807 23.439 87.597 1.00 22.88 149 ILE A C 1
ATOM 1142 O O . ILE A 1 149 ? -1.030 24.317 87.217 1.00 22.52 149 ILE A O 1
ATOM 1147 N N . GLU A 1 150 ? -3.108 23.644 87.769 1.00 23.80 150 GLU A N 1
ATOM 1148 C CA . GLU A 1 150 ? -3.707 24.966 87.539 1.00 25.11 150 GLU A CA 1
ATOM 1149 C C . GLU A 1 150 ? -3.137 26.038 88.447 1.00 24.89 150 GLU A C 1
ATOM 1150 O O . GLU A 1 150 ? -2.955 27.195 88.021 1.00 25.09 150 GLU A O 1
ATOM 1156 N N . GLU A 1 151 ? -2.874 25.699 89.702 1.00 24.80 151 GLU A N 1
ATOM 1157 C CA . GLU A 1 151 ? -2.366 26.682 90.633 1.00 24.96 151 GLU A CA 1
ATOM 1158 C C . GLU A 1 151 ? -0.948 27.109 90.292 1.00 24.98 151 GLU A C 1
ATOM 1159 O O . GLU A 1 151 ? -0.566 28.267 90.525 1.00 25.41 151 GLU A O 1
ATOM 1165 N N . LEU A 1 152 ? -0.187 26.193 89.707 1.00 24.68 152 LEU A N 1
ATOM 1166 C CA . LEU A 1 152 ? 1.203 26.474 89.382 1.00 25.04 152 LEU A CA 1
ATOM 1167 C C . LEU A 1 152 ? 1.348 27.418 88.177 1.00 24.73 152 LEU A C 1
ATOM 1168 O O . LEU A 1 152 ? 2.444 27.914 87.894 1.00 24.27 152 LEU A O 1
ATOM 1173 N N . SER A 1 153 ? 0.240 27.695 87.496 1.00 24.59 153 SER A N 1
ATOM 1174 C CA . SER A 1 153 ? 0.257 28.617 86.360 1.00 24.98 153 SER A CA 1
ATOM 1175 C C . SER A 1 153 ? 0.701 30.040 86.754 1.00 24.77 153 SER A C 1
ATOM 1176 O O . SER A 1 153 ? 1.160 30.793 85.907 1.00 24.75 153 SER A O 1
ATOM 1179 N N . ILE A 1 154 ? 0.604 30.389 88.035 1.00 25.25 154 ILE A N 1
ATOM 1180 C CA . ILE A 1 154 ? 1.068 31.710 88.467 1.00 25.62 154 ILE A CA 1
ATOM 1181 C C . ILE A 1 154 ? 2.580 31.840 88.272 1.00 25.26 154 ILE A C 1
ATOM 1182 O O . ILE A 1 154 ? 3.098 32.954 88.174 1.00 25.71 154 ILE A O 1
ATOM 1187 N N . PHE A 1 155 ? 3.286 30.712 88.224 1.00 24.59 155 PHE A N 1
ATOM 1188 C CA . PHE A 1 155 ? 4.726 30.738 87.969 1.00 24.54 155 PHE A CA 1
ATOM 1189 C C . PHE A 1 155 ? 5.031 30.347 86.527 1.00 25.19 155 PHE A C 1
ATOM 1190 O O . PHE A 1 155 ? 6.183 30.117 86.170 1.00 25.01 155 PHE A O 1
ATOM 1198 N N . ASN A 1 156 ? 3.992 30.298 85.701 1.00 26.07 156 ASN A N 1
ATOM 1199 C CA . ASN A 1 156 ? 4.125 29.903 84.304 1.00 26.76 156 ASN A CA 1
ATOM 1200 C C . ASN A 1 156 ? 4.729 28.513 84.162 1.00 27.36 156 ASN A C 1
ATOM 1201 O O . ASN A 1 156 ? 5.479 28.237 83.231 1.00 26.75 156 ASN A O 1
ATOM 1206 N N . ALA A 1 157 ? 4.408 27.640 85.103 1.00 28.06 157 ALA A N 1
ATOM 1207 C CA . ALA A 1 157 ? 4.878 26.274 85.001 1.00 29.21 157 ALA A CA 1
ATOM 1208 C C . ALA A 1 157 ? 4.054 25.626 83.898 1.00 30.06 157 ALA A C 1
ATOM 1209 O O . ALA A 1 157 ? 2.850 25.838 83.804 1.00 31.85 157 ALA A O 1
ATOM 1211 N N . LYS A 1 158 ? 4.696 24.895 83.013 1.00 31.17 158 LYS A N 1
ATOM 1212 C CA . LYS A 1 158 ? 3.952 24.156 82.014 1.00 31.05 158 LYS A CA 1
ATOM 1213 C C . LYS A 1 158 ? 3.936 22.792 82.675 1.00 29.89 158 LYS A C 1
ATOM 1214 O O . LYS A 1 158 ? 4.871 22.009 82.491 1.00 30.71 158 LYS A O 1
ATOM 1220 N N . ALA A 1 159 ? 2.931 22.555 83.519 1.00 28.33 159 ALA A N 1
ATOM 1221 C CA . ALA A 1 159 ? 2.885 21.325 84.325 1.00 26.50 159 ALA A CA 1
ATOM 1222 C C . ALA A 1 159 ? 2.007 20.269 83.693 1.00 25.23 159 ALA A C 1
ATOM 1223 O O . ALA A 1 159 ? 0.909 20.563 83.219 1.00 24.53 159 ALA A O 1
ATOM 1225 N N . GLU A 1 160 ? 2.512 19.039 83.711 1.00 23.82 160 GLU A N 1
ATOM 1226 C CA . GLU A 1 160 ? 1.842 17.908 83.107 1.00 23.32 160 GLU A CA 1
ATOM 1227 C C . GLU A 1 160 ? 1.879 16.689 84.000 1.00 21.57 160 GLU A C 1
ATOM 1228 O O . GLU A 1 160 ? 2.858 16.441 84.694 1.00 19.99 160 GLU A O 1
ATOM 1234 N N . LEU A 1 161 ? 0.807 15.922 83.943 1.00 19.72 161 LEU A N 1
ATOM 1235 C CA . LEU A 1 161 ? 0.728 14.678 84.683 1.00 18.95 161 LEU A CA 1
ATOM 1236 C C . LEU A 1 161 ? 1.574 13.632 83.973 1.00 18.67 161 LEU A C 1
ATOM 1237 O O . LEU A 1 161 ? 1.427 13.400 82.754 1.00 19.18 161 LEU A O 1
ATOM 1242 N N . ARG A 1 162 ? 2.459 12.974 84.715 1.00 18.39 162 ARG A N 1
ATOM 1243 C CA . ARG A 1 162 ? 3.333 11.988 84.107 1.00 18.23 162 ARG A CA 1
ATOM 1244 C C . ARG A 1 162 ? 2.590 10.679 83.802 1.00 18.37 162 ARG A C 1
ATOM 1245 O O . ARG A 1 162 ? 1.953 10.098 84.680 1.00 17.66 162 ARG A O 1
ATOM 1253 N N . MET A 1 163 ? 2.674 10.220 82.548 1.00 18.62 163 MET A N 1
ATOM 1254 C CA . MET A 1 163 ? 1.924 9.041 82.105 1.00 19.53 163 MET A CA 1
ATOM 1255 C C . MET A 1 163 ? 2.807 7.810 81.991 1.00 19.28 163 MET A C 1
ATOM 1256 O O . MET A 1 163 ? 4.004 7.906 81.711 1.00 19.56 163 MET A O 1
ATOM 1261 N N . GLY A 1 164 ? 2.214 6.654 82.245 1.00 19.17 164 GLY A N 1
ATOM 1262 C CA . GLY A 1 164 ? 2.943 5.416 82.207 1.00 19.23 164 GLY A CA 1
ATOM 1263 C C . GLY A 1 164 ? 3.151 4.937 80.799 1.00 19.46 164 GLY A C 1
ATOM 1264 O O . GLY A 1 164 ? 2.436 5.353 79.882 1.00 18.90 164 GLY A O 1
ATOM 1265 N N . VAL A 1 165 ? 4.177 4.105 80.637 1.00 19.59 165 VAL A N 1
ATOM 1266 C CA . VAL A 1 165 ? 4.452 3.396 79.395 1.00 20.17 165 VAL A CA 1
ATOM 1267 C C . VAL A 1 165 ? 4.159 1.909 79.596 1.00 19.66 165 VAL A C 1
ATOM 1268 O O . VAL A 1 165 ? 3.482 1.278 78.764 1.00 19.90 165 VAL A O 1
ATOM 1272 N N . ASN A 1 166 ? 4.661 1.336 80.688 1.00 18.61 166 ASN A N 1
ATOM 1273 C CA . ASN A 1 166 ? 4.387 -0.065 80.995 1.00 17.79 166 ASN A CA 1
ATOM 1274 C C . ASN A 1 166 ? 3.161 -0.251 81.890 1.00 17.21 166 ASN A C 1
ATOM 1275 O O . ASN A 1 166 ? 2.958 -1.315 82.468 1.00 16.43 166 ASN A O 1
ATOM 1280 N N . LYS A 1 167 ? 2.401 0.833 82.043 1.00 16.33 167 LYS A N 1
ATOM 1281 C CA . LYS A 1 167 ? 1.023 0.773 82.533 1.00 16.30 167 LYS A CA 1
ATOM 1282 C C . LYS A 1 167 ? 0.229 1.816 81.732 1.00 16.47 167 LYS A C 1
ATOM 1283 O O . LYS A 1 167 ? 0.826 2.711 81.138 1.00 16.44 167 LYS A O 1
ATOM 1289 N N . ASP A 1 168 ? -1.091 1.675 81.647 1.00 16.30 168 ASP A N 1
ATOM 1290 C CA . ASP A 1 168 ? -1.922 2.714 81.053 1.00 17.00 168 ASP A CA 1
ATOM 1291 C C . ASP A 1 168 ? -2.200 3.711 82.171 1.00 17.08 168 ASP A C 1
ATOM 1292 O O . ASP A 1 168 ? -2.110 3.361 83.343 1.00 17.45 168 ASP A O 1
ATOM 1297 N N . GLY A 1 169 ? -2.522 4.948 81.832 1.00 17.30 169 GLY A N 1
ATOM 1298 C CA . GLY A 1 169 ? -2.806 5.932 82.858 1.00 17.03 169 GLY A CA 1
ATOM 1299 C C . GLY A 1 169 ? -1.555 6.530 83.476 1.00 17.17 169 GLY A C 1
ATOM 1300 O O . GLY A 1 169 ? -0.456 6.272 83.014 1.00 17.46 169 GLY A O 1
ATOM 1301 N N . PRO A 1 170 ? -1.735 7.332 84.524 1.00 17.24 170 PRO A N 1
ATOM 1302 C CA . PRO A 1 170 ? -0.626 8.024 85.195 1.00 17.43 170 PRO A CA 1
ATOM 1303 C C . PRO A 1 170 ? 0.396 7.093 85.826 1.00 16.74 170 PRO A C 1
ATOM 1304 O O . PRO A 1 170 ? 0.073 6.004 86.279 1.00 16.67 170 PRO A O 1
ATOM 1308 N N . VAL A 1 171 ? 1.646 7.525 85.846 1.00 16.57 171 VAL A N 1
ATOM 1309 C CA . VAL A 1 171 ? 2.654 6.836 86.622 1.00 16.57 171 VAL A CA 1
ATOM 1310 C C . VAL A 1 171 ? 2.219 6.845 88.092 1.00 15.41 171 VAL A C 1
ATOM 1311 O O . VAL A 1 171 ? 1.759 7.872 88.594 1.00 16.02 171 VAL A O 1
ATOM 1315 N N . ILE A 1 172 ? 2.332 5.712 88.776 1.00 15.33 172 ILE A N 1
ATOM 1316 C CA . ILE A 1 172 ? 2.036 5.660 90.198 1.00 15.14 172 ILE A CA 1
ATOM 1317 C C . ILE A 1 172 ? 3.367 5.467 90.896 1.00 15.42 172 ILE A C 1
ATOM 1318 O O . ILE A 1 172 ? 4.161 4.616 90.495 1.00 14.77 172 ILE A O 1
ATOM 1323 N N . THR A 1 173 ? 3.627 6.293 91.901 1.00 15.06 173 THR A N 1
ATOM 1324 C CA . THR A 1 173 ? 4.860 6.175 92.679 1.00 14.91 173 THR A CA 1
ATOM 1325 C C . THR A 1 173 ? 4.783 4.998 93.620 1.00 14.95 173 THR A C 1
ATOM 1326 O O . THR A 1 173 ? 3.739 4.379 93.799 1.00 14.80 173 THR A O 1
ATOM 1330 N N . ASP A 1 174 ? 5.909 4.693 94.253 1.00 15.37 174 ASP A N 1
ATOM 1331 C CA . ASP A 1 174 ? 5.951 3.621 95.228 1.00 15.72 174 ASP A CA 1
ATOM 1332 C C . ASP A 1 174 ? 4.998 3.860 96.403 1.00 16.13 174 ASP A C 1
ATOM 1333 O O . ASP A 1 174 ? 4.629 2.909 97.100 1.00 18.07 174 ASP A O 1
ATOM 1338 N N . ASN A 1 175 ? 4.608 5.120 96.609 1.00 15.53 175 ASN A N 1
ATOM 1339 C CA . ASN A 1 175 ? 3.722 5.511 97.682 1.00 16.08 175 ASN A CA 1
ATOM 1340 C C . ASN A 1 175 ? 2.265 5.600 97.221 1.00 15.42 175 ASN A C 1
ATOM 1341 O O . ASN A 1 175 ? 1.380 5.989 98.015 1.00 16.05 175 ASN A O 1
ATOM 1346 N N . GLY A 1 176 ? 2.014 5.210 95.973 1.00 14.37 176 GLY A N 1
ATOM 1347 C CA . GLY A 1 176 ? 0.661 5.206 95.417 1.00 14.43 176 GLY A CA 1
ATOM 1348 C C . GLY A 1 176 ? 0.158 6.551 94.917 1.00 14.88 176 GLY A C 1
ATOM 1349 O O . GLY A 1 176 ? -1.056 6.726 94.723 1.00 14.72 176 GLY A O 1
ATOM 1350 N N . ASN A 1 177 ? 1.069 7.490 94.681 1.00 13.89 177 ASN A N 1
ATOM 1351 C CA . ASN A 1 177 ? 0.686 8.829 94.262 1.00 14.72 177 ASN A CA 1
ATOM 1352 C C . ASN A 1 177 ? 0.990 9.116 92.813 1.00 14.94 177 ASN A C 1
ATOM 1353 O O . ASN A 1 177 ? 1.602 8.295 92.125 1.00 15.19 177 ASN A O 1
ATOM 1358 N N . PHE A 1 178 ? 0.498 10.254 92.326 1.00 15.84 178 PHE A N 1
ATOM 1359 C CA . PHE A 1 178 ? 0.811 10.724 90.980 1.00 16.09 178 PHE A CA 1
ATOM 1360 C C . PHE A 1 178 ? 2.062 11.615 91.009 1.00 16.58 178 PHE A C 1
ATOM 1361 O O . PHE A 1 178 ? 2.479 12.095 92.070 1.00 16.26 178 PHE A O 1
ATOM 1369 N N . ILE A 1 179 ? 2.656 11.827 89.838 1.00 16.99 179 ILE A N 1
ATOM 1370 C CA . ILE A 1 179 ? 3.751 12.770 89.675 1.00 18.52 179 ILE A CA 1
ATOM 1371 C C . ILE A 1 179 ? 3.379 13.762 88.601 1.00 18.36 179 ILE A C 1
ATOM 1372 O O . ILE A 1 179 ? 2.993 13.374 87.495 1.00 17.88 179 ILE A O 1
ATOM 1377 N N . ILE A 1 180 ? 3.493 15.033 88.945 1.00 18.76 180 ILE A N 1
ATOM 1378 C CA . ILE A 1 180 ? 3.339 16.118 87.993 1.00 19.67 180 ILE A CA 1
ATOM 1379 C C . ILE A 1 180 ? 4.734 16.642 87.700 1.00 19.48 180 ILE A C 1
ATOM 1380 O O . ILE A 1 180 ? 5.520 16.813 88.622 1.00 19.64 180 ILE A O 1
ATOM 1385 N N . ASP A 1 181 ? 5.065 16.847 86.430 1.00 19.17 181 ASP A N 1
ATOM 1386 C CA . ASP A 1 181 ? 6.362 17.411 86.096 1.00 18.99 181 ASP A CA 1
ATOM 1387 C C . ASP A 1 181 ? 6.099 18.838 85.710 1.00 18.97 181 ASP A C 1
ATOM 1388 O O . ASP A 1 181 ? 5.432 19.086 84.706 1.00 19.05 181 ASP A O 1
ATOM 1393 N N . ALA A 1 182 ? 6.611 19.759 86.518 1.00 19.13 182 ALA A N 1
ATOM 1394 C CA . ALA A 1 182 ? 6.379 21.191 86.338 1.00 19.63 182 ALA A CA 1
ATOM 1395 C C . ALA A 1 182 ? 7.559 21.853 85.647 1.00 19.93 182 ALA A C 1
ATOM 1396 O O . ALA A 1 182 ? 8.642 21.943 86.225 1.00 19.50 182 ALA A O 1
ATOM 1398 N N . LYS A 1 183 ? 7.360 22.309 84.409 1.00 19.87 183 LYS A N 1
ATOM 1399 C CA . LYS A 1 183 ? 8.455 22.935 83.686 1.00 20.72 183 LYS A CA 1
ATOM 1400 C C . LYS A 1 183 ? 8.441 24.431 83.885 1.00 20.66 183 LYS A C 1
ATOM 1401 O O . LYS A 1 183 ? 7.906 25.195 83.065 1.00 20.21 183 LYS A O 1
ATOM 1407 N N . PHE A 1 184 ? 9.026 24.840 84.995 1.00 20.55 184 PHE A N 1
ATOM 1408 C CA . PHE A 1 184 ? 9.203 26.256 85.266 1.00 21.09 184 PHE A CA 1
ATOM 1409 C C . PHE A 1 184 ? 10.190 26.792 84.232 1.00 21.19 184 PHE A C 1
ATOM 1410 O O . PHE A 1 184 ? 11.143 26.092 83.871 1.00 21.43 184 PHE A O 1
ATOM 1418 N N . PRO A 1 185 ? 10.007 28.026 83.764 1.00 21.52 185 PRO A N 1
ATOM 1419 C CA . PRO A 1 185 ? 10.988 28.623 82.851 1.00 21.38 185 PRO A CA 1
ATOM 1420 C C . PRO A 1 185 ? 12.290 28.865 83.591 1.00 21.06 185 PRO A C 1
ATOM 1421 O O . PRO A 1 185 ? 13.376 28.869 83.000 1.00 20.99 185 PRO A O 1
ATOM 1425 N N . ARG A 1 186 ? 12.162 29.095 84.891 1.00 20.16 186 ARG A N 1
ATOM 1426 C CA . ARG A 1 186 ? 13.286 29.390 85.768 1.00 20.21 186 ARG A CA 1
ATOM 1427 C C . ARG A 1 186 ? 12.815 29.348 87.213 1.00 20.10 186 ARG A C 1
ATOM 1428 O O . ARG A 1 186 ? 11.623 29.481 87.491 1.00 20.41 186 ARG A O 1
ATOM 1436 N N . ILE A 1 187 ? 13.757 29.165 88.129 1.00 19.87 187 ILE A N 1
ATOM 1437 C CA . ILE A 1 187 ? 13.470 29.260 89.554 1.00 20.63 187 ILE A CA 1
ATOM 1438 C C . ILE A 1 187 ? 14.596 30.067 90.175 1.00 20.38 187 ILE A C 1
ATOM 1439 O O . ILE A 1 187 ? 15.691 29.550 90.383 1.00 20.89 187 ILE A O 1
ATOM 1444 N N . ASP A 1 188 ? 14.343 31.339 90.445 1.00 19.59 188 ASP A N 1
ATOM 1445 C CA . ASP A 1 188 ? 15.400 32.203 90.947 1.00 20.11 188 ASP A CA 1
ATOM 1446 C C . ASP A 1 188 ? 15.702 32.094 92.448 1.00 20.17 188 ASP A C 1
ATOM 1447 O O . ASP A 1 188 ? 16.755 32.563 92.903 1.00 20.47 188 ASP A O 1
ATOM 1452 N N . ASP A 1 189 ? 14.789 31.481 93.203 1.00 18.99 189 ASP A N 1
ATOM 1453 C CA . ASP A 1 189 ? 14.972 31.226 94.632 1.00 19.26 189 ASP A CA 1
ATOM 1454 C C . ASP A 1 189 ? 14.544 29.772 94.911 1.00 18.45 189 ASP A C 1
ATOM 1455 O O . ASP A 1 189 ? 13.422 29.517 95.351 1.00 18.28 189 ASP A O 1
ATOM 1460 N N . PRO A 1 190 ? 15.413 28.823 94.608 1.00 19.12 190 PRO A N 1
ATOM 1461 C CA . PRO A 1 190 ? 15.114 27.401 94.822 1.00 18.47 190 PRO A CA 1
ATOM 1462 C C . PRO A 1 190 ? 14.642 27.029 96.238 1.00 18.96 190 PRO A C 1
ATOM 1463 O O . PRO A 1 190 ? 13.666 26.287 96.387 1.00 18.69 190 PRO A O 1
ATOM 1467 N N . LEU A 1 191 ? 15.314 27.538 97.267 1.00 19.13 191 LEU A N 1
ATOM 1468 C CA . LEU A 1 191 ? 14.946 27.207 98.638 1.00 19.35 191 LEU A CA 1
ATOM 1469 C C . LEU A 1 191 ? 13.503 27.585 98.930 1.00 19.48 191 LEU A C 1
ATOM 1470 O O . LEU A 1 191 ? 12.744 26.783 99.479 1.00 18.61 191 LEU A O 1
ATOM 1475 N N . ASP A 1 192 ? 13.121 28.813 98.586 1.00 18.51 192 ASP A N 1
ATOM 1476 C CA . ASP A 1 192 ? 11.764 29.235 98.907 1.00 18.49 192 ASP A CA 1
ATOM 1477 C C . ASP A 1 192 ? 10.741 28.660 97.959 1.00 18.33 192 ASP A C 1
ATOM 1478 O O . ASP A 1 192 ? 9.578 28.525 98.338 1.00 18.36 192 ASP A O 1
ATOM 1483 N N . MET A 1 193 ? 11.143 28.298 96.742 1.00 17.50 193 MET A N 1
ATOM 1484 C CA . MET A 1 193 ? 10.187 27.622 95.859 1.00 17.49 193 MET A CA 1
ATOM 1485 C C . MET A 1 193 ? 9.925 26.212 96.403 1.00 17.42 193 MET A C 1
ATOM 1486 O O . MET A 1 193 ? 8.819 25.704 96.326 1.00 17.23 193 MET A O 1
ATOM 1491 N N . GLU A 1 194 ? 10.960 25.590 96.951 1.00 17.31 194 GLU A N 1
ATOM 1492 C CA . GLU A 1 194 ? 10.826 24.258 97.555 1.00 17.69 194 GLU A CA 1
ATOM 1493 C C . GLU A 1 194 ? 9.822 24.304 98.718 1.00 17.77 194 GLU A C 1
ATOM 1494 O O . GLU A 1 194 ? 8.983 23.406 98.874 1.00 18.21 194 GLU A O 1
ATOM 1500 N N . ILE A 1 195 ? 9.895 25.364 99.517 1.00 17.29 195 ILE A N 1
ATOM 1501 C CA . ILE A 1 195 ? 8.981 25.556 100.629 1.00 17.37 195 ILE A CA 1
ATOM 1502 C C . ILE A 1 195 ? 7.577 25.818 100.090 1.00 17.39 195 ILE A C 1
ATOM 1503 O O . ILE A 1 195 ? 6.602 25.180 100.502 1.00 17.27 195 ILE A O 1
ATOM 1508 N N . GLU A 1 196 ? 7.477 26.760 99.158 1.00 17.89 196 GLU A N 1
ATOM 1509 C CA . GLU A 1 196 ? 6.196 27.090 98.561 1.00 18.25 196 GLU A CA 1
ATOM 1510 C C . GLU A 1 196 ? 5.470 25.841 98.057 1.00 18.33 196 GLU A C 1
ATOM 1511 O O . GLU A 1 196 ? 4.288 25.660 98.327 1.00 17.91 196 GLU A O 1
ATOM 1517 N N . LEU A 1 197 ? 6.182 24.968 97.360 1.00 18.00 197 LEU A N 1
ATOM 1518 C CA . LEU A 1 197 ? 5.532 23.789 96.779 1.00 18.21 197 LEU A CA 1
ATOM 1519 C C . LEU A 1 197 ? 5.080 22.853 97.890 1.00 18.77 197 LEU A C 1
ATOM 1520 O O . LEU A 1 197 ? 3.992 22.287 97.815 1.00 17.78 197 LEU A O 1
ATOM 1525 N N . ASN A 1 198 ? 5.880 22.745 98.9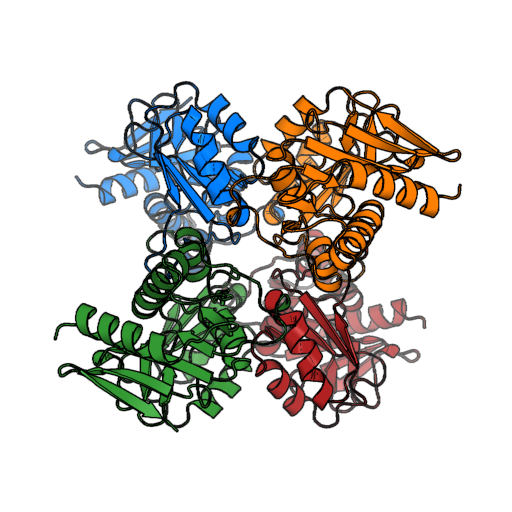47 1.00 18.74 198 ASN A N 1
ATOM 1526 C CA . ASN A 1 198 ? 5.500 21.903 100.071 1.00 19.58 198 ASN A CA 1
ATOM 1527 C C . ASN A 1 198 ? 4.355 22.451 100.923 1.00 19.69 198 ASN A C 1
ATOM 1528 O O . ASN A 1 198 ? 3.771 21.704 101.707 1.00 20.47 198 ASN A O 1
ATOM 1533 N N . THR A 1 199 ? 4.035 23.735 100.769 1.00 19.47 199 THR A N 1
ATOM 1534 C CA . THR A 1 199 ? 2.900 24.336 101.481 1.00 20.24 199 THR A CA 1
ATOM 1535 C C . THR A 1 199 ? 1.596 24.171 100.727 1.00 19.64 199 THR A C 1
ATOM 1536 O O . THR A 1 199 ? 0.543 24.571 101.241 1.00 20.73 199 THR A O 1
ATOM 1540 N N . ILE A 1 200 ? 1.631 23.599 99.529 1.00 18.70 200 ILE A N 1
ATOM 1541 C CA . ILE A 1 200 ? 0.394 23.418 98.755 1.00 18.45 200 ILE A CA 1
ATOM 1542 C C . ILE A 1 200 ? -0.276 22.131 99.193 1.00 18.52 200 ILE A C 1
ATOM 1543 O O . ILE A 1 200 ? 0.325 21.080 99.060 1.00 18.32 200 ILE A O 1
ATOM 1548 N N . PRO A 1 201 ? -1.491 22.188 99.747 1.00 18.01 201 PRO A N 1
ATOM 1549 C CA . PRO A 1 201 ? -2.172 20.959 100.150 1.00 17.52 201 PRO A CA 1
ATOM 1550 C C . PRO A 1 201 ? -2.306 19.988 98.984 1.00 16.91 201 PRO A C 1
ATOM 1551 O O . PRO A 1 201 ? -2.795 20.338 97.906 1.00 17.20 201 PRO A O 1
ATOM 1555 N N . GLY A 1 202 ? -1.833 18.772 99.202 1.00 15.94 202 GLY A N 1
ATOM 1556 C CA . GLY A 1 202 ? -1.844 17.764 98.166 1.00 16.20 202 GLY A CA 1
ATOM 1557 C C . GLY A 1 202 ? -0.452 17.372 97.737 1.00 16.47 202 GLY A C 1
ATOM 1558 O O . GLY A 1 202 ? -0.264 16.287 97.211 1.00 16.14 202 GLY A O 1
ATOM 1559 N N . VAL A 1 203 ? 0.519 18.252 97.948 1.00 16.33 203 VAL A N 1
ATOM 1560 C CA . VAL A 1 203 ? 1.906 17.934 97.610 1.00 16.31 203 VAL A CA 1
ATOM 1561 C C . VAL A 1 203 ? 2.521 17.066 98.722 1.00 16.23 203 VAL A C 1
ATOM 1562 O O . VAL A 1 203 ? 2.488 17.419 99.908 1.00 17.12 203 VAL A O 1
ATOM 1566 N N . ILE A 1 204 ? 3.043 15.908 98.315 1.00 15.86 204 ILE A N 1
ATOM 1567 C CA . ILE A 1 204 ? 3.706 14.948 99.181 1.00 16.17 204 ILE A CA 1
ATOM 1568 C C . ILE A 1 204 ? 5.161 15.390 99.368 1.00 16.13 204 ILE A C 1
ATOM 1569 O O . ILE A 1 204 ? 5.696 15.415 100.485 1.00 15.80 204 ILE A O 1
ATOM 1574 N N . GLU A 1 205 ? 5.774 15.727 98.247 1.00 16.29 205 GLU A N 1
ATOM 1575 C CA . GLU A 1 205 ? 7.151 16.189 98.192 1.00 16.62 205 GLU A CA 1
ATOM 1576 C C . GLU A 1 205 ? 7.422 16.740 96.809 1.00 16.46 205 GLU A C 1
ATOM 1577 O O . GLU A 1 205 ? 6.726 16.420 95.848 1.00 16.59 205 GLU A O 1
ATOM 1583 N N . ASN A 1 206 ? 8.444 17.576 96.687 1.00 16.53 206 ASN A N 1
ATOM 1584 C CA . ASN A 1 206 ? 8.791 18.132 95.386 1.00 16.04 206 ASN A CA 1
ATOM 1585 C C . ASN A 1 206 ? 10.277 17.905 95.097 1.00 16.22 206 ASN A C 1
ATOM 1586 O O . ASN A 1 206 ? 11.070 17.714 96.009 1.00 15.67 206 ASN A O 1
ATOM 1591 N N . GLY A 1 207 ? 10.624 17.939 93.818 1.00 16.42 207 GLY A N 1
ATOM 1592 C CA . GLY A 1 207 ? 11.956 17.593 93.351 1.00 16.41 207 GLY A CA 1
ATOM 1593 C C . GLY A 1 207 ? 13.040 18.644 93.489 1.00 17.25 207 GLY A C 1
ATOM 1594 O O . GLY A 1 207 ? 14.168 18.396 93.033 1.00 17.15 207 GLY A O 1
ATOM 1595 N N . ILE A 1 208 ? 12.729 19.801 94.074 1.00 17.24 208 ILE A N 1
ATOM 1596 C CA . ILE A 1 208 ? 13.777 20.784 94.356 1.00 17.18 208 ILE A CA 1
ATOM 1597 C C . ILE A 1 208 ? 14.492 20.335 95.626 1.00 16.95 208 ILE A C 1
ATOM 1598 O O . ILE A 1 208 ? 13.866 20.171 96.664 1.00 16.12 208 ILE A O 1
ATOM 1603 N N . PHE A 1 209 ? 15.801 20.120 95.526 1.00 17.13 209 PHE A N 1
ATOM 1604 C CA . PHE A 1 209 ? 16.611 19.721 96.664 1.00 18.10 209 PHE A CA 1
ATOM 1605 C C . PHE A 1 209 ? 17.603 20.848 96.931 1.00 19.20 209 PHE A C 1
ATOM 1606 O O . PHE A 1 209 ? 18.733 20.794 96.433 1.00 19.00 209 PHE A O 1
ATOM 1614 N N . ALA A 1 210 ? 17.161 21.861 97.668 1.00 19.78 210 ALA A N 1
ATOM 1615 C CA . ALA A 1 210 ? 17.995 23.011 98.019 1.00 21.03 210 ALA A CA 1
ATOM 1616 C C . ALA A 1 210 ? 18.545 22.855 99.430 1.00 21.98 210 ALA A C 1
ATOM 1617 O O . ALA A 1 210 ? 17.906 22.247 100.290 1.00 21.57 210 ALA A O 1
ATOM 1619 N N . ASP A 1 211 ? 19.754 23.365 99.651 1.00 23.35 211 ASP A N 1
ATOM 1620 C CA . ASP A 1 211 ? 20.360 23.402 100.986 1.00 24.59 211 ASP A CA 1
ATOM 1621 C C . ASP A 1 211 ? 20.400 22.011 101.621 1.00 24.37 211 ASP A C 1
ATOM 1622 O O . ASP A 1 211 ? 20.059 21.840 102.795 1.00 25.25 211 ASP A O 1
ATOM 1627 N N . ILE A 1 212 ? 20.806 21.017 100.845 1.00 23.78 212 ILE A N 1
ATOM 1628 C CA . ILE A 1 212 ? 20.872 19.656 101.355 1.00 24.00 212 ILE A CA 1
ATOM 1629 C C . ILE A 1 212 ? 22.111 18.902 100.859 1.00 23.83 212 ILE A C 1
ATOM 1630 O O . ILE A 1 212 ? 22.721 18.150 101.624 1.00 24.40 212 ILE A O 1
ATOM 1635 N N . ALA A 1 213 ? 22.482 19.094 99.598 1.00 23.45 213 ALA A N 1
ATOM 1636 C CA . ALA A 1 213 ? 23.660 18.438 99.045 1.00 23.20 213 ALA A CA 1
ATOM 1637 C C . ALA A 1 213 ? 24.909 19.022 99.687 1.00 23.66 213 ALA A C 1
ATOM 1638 O O . ALA A 1 213 ? 25.010 20.240 99.863 1.00 22.90 213 ALA A O 1
ATOM 1640 N N . ASP A 1 214 ? 25.854 18.154 100.034 1.00 23.91 214 ASP A N 1
ATOM 1641 C CA . ASP A 1 214 ? 27.109 18.606 100.639 1.00 24.93 214 ASP A CA 1
ATOM 1642 C C . ASP A 1 214 ? 28.251 18.624 99.633 1.00 25.22 214 ASP A C 1
ATOM 1643 O O . ASP A 1 214 ? 29.025 19.572 99.596 1.00 26.02 214 ASP A O 1
ATOM 1648 N N . ILE A 1 215 ? 28.345 17.570 98.833 1.00 25.88 215 ILE A N 1
ATOM 1649 C CA . ILE A 1 215 ? 29.369 17.445 97.795 1.00 26.65 215 ILE A CA 1
ATOM 1650 C C . ILE A 1 215 ? 28.772 16.900 96.504 1.00 26.23 215 ILE A C 1
ATOM 1651 O O . ILE A 1 215 ? 27.955 15.983 96.534 1.00 26.11 215 ILE A O 1
ATOM 1656 N N . VAL A 1 216 ? 29.185 17.456 95.368 1.00 25.81 216 VAL A N 1
ATOM 1657 C CA . VAL A 1 216 ? 28.756 16.937 94.082 1.00 25.64 216 VAL A CA 1
ATOM 1658 C C . VAL A 1 216 ? 29.989 16.423 93.359 1.00 25.95 216 VAL A C 1
ATOM 1659 O O . VAL A 1 216 ? 30.934 17.175 93.109 1.00 26.48 216 VAL A O 1
ATOM 1663 N N . ILE A 1 217 ? 29.973 15.141 93.041 1.00 26.10 217 ILE A N 1
ATOM 1664 C CA . ILE A 1 217 ? 31.056 14.510 92.313 1.00 26.27 217 ILE A CA 1
ATOM 1665 C C . ILE A 1 217 ? 30.619 14.395 90.866 1.00 26.78 217 ILE A C 1
ATOM 1666 O O . ILE A 1 217 ? 29.642 13.703 90.549 1.00 25.69 217 ILE A O 1
ATOM 1671 N N . VAL A 1 218 ? 31.351 15.075 89.989 1.00 27.62 218 VAL A N 1
ATOM 1672 C CA . VAL A 1 218 ? 31.002 15.131 88.581 1.00 28.60 218 VAL A CA 1
ATOM 1673 C C . VAL A 1 218 ? 31.969 14.369 87.686 1.00 29.64 218 VAL A C 1
ATOM 1674 O O . VAL A 1 218 ? 33.176 14.610 87.709 1.00 29.81 218 VAL A O 1
ATOM 1678 N N . GLY A 1 219 ? 31.422 13.462 86.885 1.00 30.42 219 GLY A N 1
ATOM 1679 C CA . GLY A 1 219 ? 32.202 12.743 85.896 1.00 31.63 219 GLY A CA 1
ATOM 1680 C C . GLY A 1 219 ? 32.194 13.592 84.640 1.00 32.48 219 GLY A C 1
ATOM 1681 O O . GLY A 1 219 ? 31.129 13.834 84.068 1.00 31.87 219 GLY A O 1
ATOM 1682 N N . THR A 1 220 ? 33.370 14.078 84.239 1.00 33.87 220 THR A N 1
ATOM 1683 C CA . THR A 1 220 ? 33.497 14.907 83.046 1.00 34.79 220 THR A CA 1
ATOM 1684 C C . THR A 1 220 ? 34.338 14.211 82.002 1.00 35.96 220 THR A C 1
ATOM 1685 O O . THR A 1 220 ? 35.049 13.256 82.297 1.00 36.24 220 THR A O 1
ATOM 1689 N N . ARG A 1 221 ? 34.278 14.732 80.786 1.00 37.40 221 ARG A N 1
ATOM 1690 C CA . ARG A 1 221 ? 35.044 14.187 79.669 1.00 39.00 221 ARG A CA 1
ATOM 1691 C C . ARG A 1 221 ? 36.554 14.304 79.892 1.00 39.60 221 ARG A C 1
ATOM 1692 O O . ARG A 1 221 ? 37.339 13.799 79.088 1.00 39.65 221 ARG A O 1
ATOM 1700 N N . GLU A 1 222 ? 36.955 14.972 80.975 1.00 40.34 222 GLU A N 1
ATOM 1701 C CA . GLU A 1 222 ? 38.366 15.100 81.326 1.00 41.23 222 GLU A CA 1
ATOM 1702 C C . GLU A 1 222 ? 38.666 14.596 82.739 1.00 41.37 222 GLU A C 1
ATOM 1703 O O . GLU A 1 222 ? 39.689 14.955 83.325 1.00 41.92 222 GLU A O 1
ATOM 1709 N N . GLY A 1 223 ? 37.783 13.760 83.284 1.00 41.25 223 GLY A N 1
ATOM 1710 C CA . GLY A 1 223 ? 38.001 13.181 84.598 1.00 41.09 223 GLY A CA 1
ATOM 1711 C C . GLY A 1 223 ? 37.027 13.658 85.658 1.00 41.24 223 GLY A C 1
ATOM 1712 O O . GLY A 1 223 ? 36.008 14.274 85.349 1.00 40.92 223 GLY A O 1
ATOM 1713 N N . VAL A 1 224 ? 37.356 13.384 86.917 1.00 41.41 224 VAL A N 1
ATOM 1714 C CA . VAL A 1 224 ? 36.495 13.769 88.028 1.00 41.65 224 VAL A CA 1
ATOM 1715 C C . VAL A 1 224 ? 36.708 15.208 88.468 1.00 41.78 224 VAL A C 1
ATOM 1716 O O . VAL A 1 224 ? 37.836 15.692 88.573 1.00 41.44 224 VAL A O 1
ATOM 1720 N N . LYS A 1 225 ? 35.594 15.875 88.737 1.00 42.05 225 LYS A N 1
ATOM 1721 C CA . LYS A 1 225 ? 35.588 17.236 89.219 1.00 42.60 225 LYS A CA 1
ATOM 1722 C C . LYS A 1 225 ? 34.574 17.262 90.350 1.00 42.85 225 LYS A C 1
ATOM 1723 O O . LYS A 1 225 ? 33.625 16.472 90.358 1.00 42.39 225 LYS A O 1
ATOM 1729 N N . LYS A 1 226 ? 34.775 18.156 91.308 1.00 43.37 226 LYS A N 1
ATOM 1730 C CA . LYS A 1 226 ? 33.863 18.254 92.432 1.00 43.82 226 LYS A CA 1
ATOM 1731 C C . LYS A 1 226 ? 33.320 19.658 92.619 1.00 44.50 226 LYS A C 1
ATOM 1732 O O . LYS A 1 226 ? 33.877 20.627 92.114 1.00 44.40 226 LYS A O 1
ATOM 1738 N N . LEU A 1 227 ? 32.216 19.749 93.348 1.00 45.15 227 LEU A N 1
ATOM 1739 C CA . LEU A 1 227 ? 31.612 21.022 93.707 1.00 45.85 227 LEU A CA 1
ATOM 1740 C C . LEU A 1 227 ? 31.220 20.874 95.164 1.00 46.50 227 LEU A C 1
ATOM 1741 O O . LEU A 1 227 ? 30.810 19.795 95.584 1.00 46.04 227 LEU A O 1
ATOM 1746 N N . GLU A 1 228 ? 31.360 21.939 95.943 1.00 47.59 228 GLU A N 1
ATOM 1747 C CA . GLU A 1 228 ? 31.042 21.860 97.364 1.00 48.78 228 GLU A CA 1
ATOM 1748 C C . GLU A 1 228 ? 30.590 23.203 97.923 1.00 49.50 228 GLU A C 1
ATOM 1749 O O . GLU A 1 228 ? 30.949 24.256 97.404 1.00 49.49 228 GLU A O 1
ATOM 1755 N N . ARG A 1 229 ? 29.806 23.150 98.995 1.00 50.56 229 ARG A N 1
ATOM 1756 C CA . ARG A 1 229 ? 29.221 24.349 99.590 1.00 51.38 229 ARG A CA 1
ATOM 1757 C C . ARG A 1 229 ? 30.174 25.050 100.546 1.00 51.68 229 ARG A C 1
ATOM 1758 O O . ARG A 1 229 ? 29.731 25.638 101.533 1.00 51.99 229 ARG A O 1
ATOM 1767 N N . MET B 1 1 ? -29.288 23.308 125.876 1.00 34.09 1 MET B N 1
ATOM 1768 C CA . MET B 1 1 ? -28.996 22.240 124.878 1.00 34.06 1 MET B CA 1
ATOM 1769 C C . MET B 1 1 ? -27.856 21.347 125.353 1.00 33.04 1 MET B C 1
ATOM 1770 O O . MET B 1 1 ? -26.859 21.842 125.867 1.00 32.71 1 MET B O 1
ATOM 1775 N N . ASN B 1 2 ? -28.041 20.033 125.244 1.00 32.33 2 ASN B N 1
ATOM 1776 C CA . ASN B 1 2 ? -26.949 19.080 125.424 1.00 31.92 2 ASN B CA 1
ATOM 1777 C C . ASN B 1 2 ? -25.978 19.085 124.227 1.00 31.55 2 ASN B C 1
ATOM 1778 O O . ASN B 1 2 ? -26.209 19.765 123.214 1.00 30.74 2 ASN B O 1
ATOM 1783 N N . VAL B 1 3 ? -24.895 18.327 124.350 1.00 30.76 3 VAL B N 1
ATOM 1784 C CA . VAL B 1 3 ? -23.843 18.306 123.340 1.00 31.01 3 VAL B CA 1
ATOM 1785 C C . VAL B 1 3 ? -24.298 17.919 121.941 1.00 30.16 3 VAL B C 1
ATOM 1786 O O . VAL B 1 3 ? -23.871 18.529 120.961 1.00 30.49 3 VAL B O 1
ATOM 1790 N N . GLU B 1 4 ? -25.148 16.905 121.837 1.00 29.75 4 GLU B N 1
ATOM 1791 C CA . GLU B 1 4 ? -25.571 16.442 120.519 1.00 29.62 4 GLU B CA 1
ATOM 1792 C C . GLU B 1 4 ? -26.404 17.509 119.828 1.00 29.38 4 GLU B C 1
ATOM 1793 O O . GLU B 1 4 ? -26.270 17.730 118.628 1.00 28.75 4 GLU B O 1
ATOM 1799 N N . GLU B 1 5 ? -27.275 18.167 120.589 1.00 29.17 5 GLU B N 1
ATOM 1800 C CA . GLU B 1 5 ? -28.096 19.239 120.052 1.00 29.13 5 GLU B CA 1
ATOM 1801 C C . GLU B 1 5 ? -27.250 20.443 119.656 1.00 28.55 5 GLU B C 1
ATOM 1802 O O . GLU B 1 5 ? -27.606 21.183 118.741 1.00 28.05 5 GLU B O 1
ATOM 1808 N N . MET B 1 6 ? -26.124 20.634 120.331 1.00 28.19 6 MET B N 1
ATOM 1809 C CA . MET B 1 6 ? -25.245 21.738 119.991 1.00 27.80 6 MET B CA 1
ATOM 1810 C C . MET B 1 6 ? -24.622 21.473 118.621 1.00 27.26 6 MET B C 1
ATOM 1811 O O . MET B 1 6 ? -24.454 22.383 117.821 1.00 26.60 6 MET B O 1
ATOM 1816 N N . LYS B 1 7 ? -24.262 20.222 118.365 1.00 27.14 7 LYS B N 1
ATOM 1817 C CA . LYS B 1 7 ? -23.685 19.856 117.071 1.00 27.07 7 LYS B CA 1
ATOM 1818 C C . LYS B 1 7 ? -24.742 20.066 116.009 1.00 27.18 7 LYS B C 1
ATOM 1819 O O . LYS B 1 7 ? -24.518 20.748 115.009 1.00 27.20 7 LYS B O 1
ATOM 1825 N N . LYS B 1 8 ? -25.919 19.493 116.248 1.00 27.48 8 LYS B N 1
ATOM 1826 C CA . LYS B 1 8 ? -27.001 19.566 115.270 1.00 27.73 8 LYS B CA 1
ATOM 1827 C C . LYS B 1 8 ? -27.373 21.004 114.910 1.00 27.09 8 LYS B C 1
ATOM 1828 O O . LYS B 1 8 ? -27.540 21.321 113.735 1.00 27.17 8 LYS B O 1
ATOM 1834 N N . ILE B 1 9 ? -27.485 21.889 115.894 1.00 27.11 9 ILE B N 1
ATOM 1835 C CA . ILE B 1 9 ? -27.839 23.272 115.584 1.00 26.94 9 ILE B CA 1
ATOM 1836 C C . ILE B 1 9 ? -26.793 24.000 114.735 1.00 26.77 9 ILE B C 1
ATOM 1837 O O . ILE B 1 9 ? -27.131 24.891 113.951 1.00 26.45 9 ILE B O 1
ATOM 1842 N N . ALA B 1 10 ? -25.521 23.647 114.894 1.00 25.87 10 ALA B N 1
ATOM 1843 C CA . ALA B 1 10 ? -24.485 24.252 114.073 1.00 25.25 10 ALA B CA 1
ATOM 1844 C C . ALA B 1 10 ? -24.675 23.783 112.624 1.00 24.56 10 ALA B C 1
ATOM 1845 O O . ALA B 1 10 ? -24.589 24.572 111.695 1.00 24.34 10 ALA B O 1
ATOM 1847 N N . ALA B 1 11 ? -24.949 22.494 112.453 1.00 24.82 11 ALA B N 1
ATOM 1848 C CA . ALA B 1 11 ? -25.165 21.905 111.132 1.00 25.03 11 ALA B CA 1
ATOM 1849 C C . ALA B 1 11 ? -26.352 22.549 110.415 1.00 25.54 11 ALA B C 1
ATOM 1850 O O . ALA B 1 11 ? -26.292 22.838 109.211 1.00 25.29 11 ALA B O 1
ATOM 1852 N N . LYS B 1 12 ? -27.427 22.787 111.161 1.00 26.01 12 LYS B N 1
ATOM 1853 C CA . LYS B 1 12 ? -28.628 23.401 110.590 1.00 27.32 12 LYS B CA 1
ATOM 1854 C C . LYS B 1 12 ? -28.334 24.810 110.089 1.00 26.93 12 LYS B C 1
ATOM 1855 O O . LYS B 1 12 ? -28.810 25.216 109.046 1.00 27.51 12 LYS B O 1
ATOM 1861 N N . GLU B 1 13 ? -27.512 25.553 110.817 1.00 27.18 13 GLU B N 1
ATOM 1862 C CA . GLU B 1 13 ? -27.155 26.894 110.404 1.00 26.65 13 GLU B CA 1
ATOM 1863 C C . GLU B 1 13 ? -26.314 26.897 109.125 1.00 26.49 13 GLU B C 1
ATOM 1864 O O . GLU B 1 13 ? -26.443 27.786 108.292 1.00 25.68 13 GLU B O 1
ATOM 1870 N N . ALA B 1 14 ? -25.446 25.903 108.971 1.00 26.05 14 ALA B N 1
ATOM 1871 C CA . ALA B 1 14 ? -24.591 25.833 107.789 1.00 25.84 14 ALA B CA 1
ATOM 1872 C C . ALA B 1 14 ? -25.411 25.686 106.513 1.00 25.61 14 ALA B C 1
ATOM 1873 O O . ALA B 1 14 ? -25.018 26.172 105.456 1.00 25.51 14 ALA B O 1
ATOM 1875 N N . LEU B 1 15 ? -26.536 24.991 106.608 1.00 26.63 15 LEU B N 1
ATOM 1876 C CA . LEU B 1 15 ? -27.383 24.769 105.436 1.00 27.37 15 LEU B CA 1
ATOM 1877 C C . LEU B 1 15 ? -27.806 26.071 104.780 1.00 27.57 15 LEU B C 1
ATOM 1878 O O . LEU B 1 15 ? -28.018 26.125 103.565 1.00 27.49 15 LEU B O 1
ATOM 1883 N N . LYS B 1 16 ? -27.940 27.125 105.579 1.00 27.62 16 LYS B N 1
ATOM 1884 C CA . LYS B 1 16 ? -28.365 28.417 105.040 1.00 27.71 16 LYS B CA 1
ATOM 1885 C C . LYS B 1 16 ? -27.415 28.955 104.001 1.00 27.68 16 LYS B C 1
ATOM 1886 O O . LYS B 1 16 ? -27.797 29.784 103.186 1.00 27.58 16 LYS B O 1
ATOM 1892 N N . PHE B 1 17 ? -26.169 28.487 104.033 1.00 27.04 17 PHE B N 1
ATOM 1893 C CA . PHE B 1 17 ? -25.159 28.934 103.091 1.00 27.11 17 PHE B CA 1
ATOM 1894 C C . PHE B 1 17 ? -25.144 28.128 101.802 1.00 26.91 17 PHE B C 1
ATOM 1895 O O . PHE B 1 17 ? -24.381 28.444 100.889 1.00 26.69 17 PHE B O 1
ATOM 1903 N N . ILE B 1 18 ? -25.967 27.086 101.726 1.00 26.92 18 ILE B N 1
ATOM 1904 C CA . ILE B 1 18 ? -25.951 26.211 100.554 1.00 26.92 18 ILE B CA 1
ATOM 1905 C C . ILE B 1 18 ? -27.023 26.610 99.544 1.00 27.55 18 ILE B C 1
ATOM 1906 O O . ILE B 1 18 ? -28.192 26.753 99.902 1.00 27.92 18 ILE B O 1
ATOM 1911 N N . GLU B 1 19 ? -26.617 26.792 98.292 1.00 27.61 19 GLU B N 1
ATOM 1912 C CA . GLU B 1 19 ? -27.539 27.161 97.216 1.00 28.18 19 GLU B CA 1
ATOM 1913 C C . GLU B 1 19 ? -27.539 26.122 96.107 1.00 27.72 19 GLU B C 1
ATOM 1914 O O . GLU B 1 19 ? -26.645 25.271 96.026 1.00 26.87 19 GLU B O 1
ATOM 1920 N N . ASP B 1 20 ? -28.549 26.197 95.241 1.00 27.27 20 ASP B N 1
ATOM 1921 C CA . ASP B 1 20 ? -28.627 25.297 94.112 1.00 27.10 20 ASP B CA 1
ATOM 1922 C C . ASP B 1 20 ? -27.357 25.406 93.293 1.00 26.74 20 ASP B C 1
ATOM 1923 O O . ASP B 1 20 ? -26.733 26.479 93.224 1.00 26.41 20 ASP B O 1
ATOM 1928 N N . ASP B 1 21 ? -27.000 24.290 92.667 1.00 26.38 21 ASP B N 1
ATOM 1929 C CA . ASP B 1 21 ? -25.897 24.216 91.706 1.00 26.73 21 ASP B CA 1
ATOM 1930 C C . ASP B 1 21 ? -24.498 24.285 92.323 1.00 25.71 21 ASP B C 1
ATOM 1931 O O . ASP B 1 21 ? -23.504 24.329 91.606 1.00 27.38 21 ASP B O 1
ATOM 1936 N N . MET B 1 22 ? -24.417 24.260 93.639 1.00 24.33 22 MET B N 1
ATOM 1937 C CA . MET B 1 22 ? -23.120 24.340 94.300 1.00 23.42 22 MET B CA 1
ATOM 1938 C C . MET B 1 22 ? -22.392 22.998 94.361 1.00 22.72 22 MET B C 1
ATOM 1939 O O . MET B 1 22 ? -23.002 21.926 94.334 1.00 22.29 22 MET B O 1
ATOM 1944 N N . VAL B 1 23 ? -21.067 23.095 94.431 1.00 21.60 23 VAL B N 1
ATOM 1945 C CA . VAL B 1 23 ? -20.209 21.957 94.694 1.00 20.84 23 VAL B CA 1
ATOM 1946 C C . VAL B 1 23 ? -19.764 22.164 96.138 1.00 20.06 23 VAL B C 1
ATOM 1947 O O . VAL B 1 23 ? -19.214 23.222 96.482 1.00 20.02 23 VAL B O 1
ATOM 1951 N N . ILE B 1 24 ? -20.038 21.176 96.985 1.00 19.23 24 ILE B N 1
ATOM 1952 C CA . ILE B 1 24 ? -19.831 21.304 98.417 1.00 19.05 24 ILE B CA 1
ATOM 1953 C C . ILE B 1 24 ? -18.815 20.310 98.962 1.00 18.52 24 ILE B C 1
ATOM 1954 O O . ILE B 1 24 ? -18.984 19.102 98.804 1.00 17.95 24 ILE B O 1
ATOM 1959 N N . GLY B 1 25 ? -17.768 20.813 99.603 1.00 18.05 25 GLY B N 1
ATOM 1960 C CA . GLY B 1 25 ? -16.856 19.947 100.330 1.00 17.72 25 GLY B CA 1
ATOM 1961 C C . GLY B 1 25 ? -17.532 19.351 101.558 1.00 17.51 25 GLY B C 1
ATOM 1962 O O . GLY B 1 25 ? -18.068 20.074 102.398 1.00 16.93 25 GLY B O 1
ATOM 1963 N N . LEU B 1 26 ? -17.506 18.025 101.678 1.00 16.84 26 LEU B N 1
ATOM 1964 C CA . LEU B 1 26 ? -18.163 17.339 102.775 1.00 17.04 26 LEU B CA 1
ATOM 1965 C C . LEU B 1 26 ? -17.156 16.844 103.805 1.00 16.78 26 LEU B C 1
ATOM 1966 O O . LEU B 1 26 ? -16.407 15.884 103.566 1.00 17.02 26 LEU B O 1
ATOM 1971 N N . GLY B 1 27 ? -17.153 17.515 104.948 1.00 16.78 27 GLY B N 1
ATOM 1972 C CA . GLY B 1 27 ? -16.279 17.186 106.054 1.00 16.76 27 GLY B CA 1
ATOM 1973 C C . GLY B 1 27 ? -16.502 15.863 106.753 1.00 17.06 27 GLY B C 1
ATOM 1974 O O . GLY B 1 27 ? -17.463 15.127 106.510 1.00 17.17 27 GLY B O 1
ATOM 1975 N N . THR B 1 28 ? -15.608 15.616 107.699 1.00 16.28 28 THR B N 1
ATOM 1976 C CA . THR B 1 28 ? -15.510 14.379 108.421 1.00 16.52 28 THR B CA 1
ATOM 1977 C C . THR B 1 28 ? -15.802 14.558 109.902 1.00 16.82 28 THR B C 1
ATOM 1978 O O . THR B 1 28 ? -15.482 15.592 110.508 1.00 16.85 28 THR B O 1
ATOM 1982 N N . GLY B 1 29 ? -16.417 13.547 110.489 1.00 17.23 29 GLY B N 1
ATOM 1983 C CA . GLY B 1 29 ? -16.698 13.566 111.910 1.00 17.39 29 GLY B CA 1
ATOM 1984 C C . GLY B 1 29 ? -18.175 13.745 112.223 1.00 17.86 29 GLY B C 1
ATOM 1985 O O . GLY B 1 29 ? -18.992 14.029 111.332 1.00 17.02 29 GLY B O 1
ATOM 1986 N N . SER B 1 30 ? -18.488 13.621 113.502 1.00 19.06 30 SER B N 1
ATOM 1987 C CA . SER B 1 30 ? -19.882 13.571 113.973 1.00 20.30 30 SER B CA 1
ATOM 1988 C C . SER B 1 30 ? -20.679 14.854 113.797 1.00 20.48 30 SER B C 1
ATOM 1989 O O . SER B 1 30 ? -21.873 14.779 113.502 1.00 21.21 30 SER B O 1
ATOM 1992 N N . THR B 1 31 ? -20.056 16.018 113.990 1.00 20.32 31 THR B N 1
ATOM 1993 C CA . THR B 1 31 ? -20.765 17.283 113.817 1.00 20.20 31 THR B CA 1
ATOM 1994 C C . THR B 1 31 ? -21.175 17.467 112.359 1.00 20.22 31 THR B C 1
ATOM 1995 O O . THR B 1 31 ? -22.320 17.810 112.043 1.00 19.21 31 THR B O 1
ATOM 1999 N N . THR B 1 32 ? -20.231 17.244 111.448 1.00 19.68 32 THR B N 1
ATOM 2000 C CA . THR B 1 32 ? -20.529 17.397 110.039 1.00 19.97 32 THR B CA 1
ATOM 2001 C C . THR B 1 32 ? -21.452 16.293 109.541 1.00 19.25 32 THR B C 1
ATOM 2002 O O . THR B 1 32 ? -22.162 16.492 108.554 1.00 20.27 32 THR B O 1
ATOM 2006 N N . ALA B 1 33 ? -21.488 15.145 110.214 1.00 19.37 33 ALA B N 1
ATOM 2007 C CA . ALA B 1 33 ? -22.393 14.077 109.785 1.00 19.45 33 ALA B CA 1
ATOM 2008 C C . ALA B 1 33 ? -23.840 14.583 109.857 1.00 20.07 33 ALA B C 1
ATOM 2009 O O . ALA B 1 33 ? -24.647 14.262 108.989 1.00 19.79 33 ALA B O 1
ATOM 2011 N N . TYR B 1 34 ? -24.152 15.396 110.866 1.00 20.75 34 TYR B N 1
ATOM 2012 C CA . TYR B 1 34 ? -25.493 15.985 110.970 1.00 21.47 34 TYR B CA 1
ATOM 2013 C C . TYR B 1 34 ? -25.780 16.848 109.739 1.00 21.30 34 TYR B C 1
ATOM 2014 O O . TYR B 1 34 ? -26.861 16.777 109.158 1.00 21.91 34 TYR B O 1
ATOM 2023 N N . PHE B 1 35 ? -24.810 17.670 109.342 1.00 20.98 35 PHE B N 1
ATOM 2024 C CA . PHE B 1 35 ? -24.940 18.509 108.149 1.00 20.26 35 PHE B CA 1
ATOM 2025 C C . PHE B 1 35 ? -25.189 17.668 106.890 1.00 20.47 35 PHE B C 1
ATOM 2026 O O . PHE B 1 35 ? -26.062 17.996 106.063 1.00 20.70 35 PHE B O 1
ATOM 2034 N N . ILE B 1 36 ? -24.430 16.585 106.734 1.00 20.04 36 ILE B N 1
ATOM 2035 C CA . ILE B 1 36 ? -24.583 15.729 105.563 1.00 20.02 36 ILE B CA 1
ATOM 2036 C C . ILE B 1 36 ? -25.989 15.158 105.514 1.00 20.65 36 ILE B C 1
ATOM 2037 O O . ILE B 1 36 ? -26.639 15.168 104.458 1.00 19.81 36 ILE B O 1
ATOM 2042 N N . LYS B 1 37 ? -26.463 14.697 106.663 1.00 20.88 37 LYS B N 1
ATOM 2043 C CA . LYS B 1 37 ? -27.801 14.121 106.736 1.00 22.31 37 LYS B CA 1
ATOM 2044 C C . LYS B 1 37 ? -28.855 15.181 106.419 1.00 22.86 37 LYS B C 1
ATOM 2045 O O . LYS B 1 37 ? -29.779 14.932 105.635 1.00 22.73 37 LYS B O 1
ATOM 2051 N N . LEU B 1 38 ? -28.706 16.365 107.002 1.00 23.31 38 LEU B N 1
ATOM 2052 C CA . LEU B 1 38 ? -29.675 17.442 106.794 1.00 23.87 38 LEU B CA 1
ATOM 2053 C C . LEU B 1 38 ? -29.684 17.897 105.341 1.00 23.26 38 LEU B C 1
ATOM 2054 O O . LEU B 1 38 ? -30.744 18.124 104.757 1.00 22.42 38 LEU B O 1
ATOM 2059 N N . LEU B 1 39 ? -28.497 18.028 104.760 1.00 22.29 39 LEU B N 1
ATOM 2060 C CA . LEU B 1 39 ? -28.368 18.365 103.357 1.00 22.55 39 LEU B CA 1
ATOM 2061 C C . LEU B 1 39 ? -29.077 17.319 102.499 1.00 22.25 39 LEU B C 1
ATOM 2062 O O . LEU B 1 39 ? -29.811 17.667 101.570 1.00 22.97 39 LEU B O 1
ATOM 2067 N N . GLY B 1 40 ? -28.873 16.042 102.814 1.00 22.49 40 GLY B N 1
ATOM 2068 C CA . GLY B 1 40 ? -29.511 14.968 102.070 1.00 22.95 40 GLY B CA 1
ATOM 2069 C C . GLY B 1 40 ? -31.031 15.064 102.106 1.00 23.45 40 GLY B C 1
ATOM 2070 O O . GLY B 1 40 ? -31.705 14.803 101.100 1.00 23.37 40 GLY B O 1
ATOM 2071 N N . GLU B 1 41 ? -31.572 15.461 103.253 1.00 24.46 41 GLU B N 1
ATOM 2072 C CA . GLU B 1 41 ? -33.023 15.561 103.393 1.00 26.06 41 GLU B CA 1
ATOM 2073 C C . GLU B 1 41 ? -33.551 16.743 102.591 1.00 26.33 41 GLU B C 1
ATOM 2074 O O . GLU B 1 41 ? -34.592 16.643 101.938 1.00 26.37 41 GLU B O 1
ATOM 2080 N N . LYS B 1 42 ? -32.810 17.846 102.602 1.00 26.94 42 LYS B N 1
ATOM 2081 C CA . LYS B 1 42 ? -33.194 19.021 101.830 1.00 27.91 42 LYS B CA 1
ATOM 2082 C C . LYS B 1 42 ? -33.220 18.664 100.347 1.00 27.57 42 LYS B C 1
ATOM 2083 O O . LYS B 1 42 ? -34.125 19.071 99.609 1.00 27.10 42 LYS B O 1
ATOM 2089 N N . LEU B 1 43 ? -32.221 17.904 99.909 1.00 27.35 43 LEU B N 1
ATOM 2090 C CA . LEU B 1 43 ? -32.151 17.479 98.521 1.00 28.01 43 LEU B CA 1
ATOM 2091 C C . LEU B 1 43 ? -33.329 16.555 98.206 1.00 28.15 43 LEU B C 1
ATOM 2092 O O . LEU B 1 43 ? -33.963 16.678 97.151 1.00 26.90 43 LEU B O 1
ATOM 2097 N N . LYS B 1 44 ? -33.618 15.638 99.122 1.00 28.38 44 LYS B N 1
ATOM 2098 C CA . LYS B 1 44 ? -34.696 14.663 98.925 1.00 29.53 44 LYS B CA 1
ATOM 2099 C C . LYS B 1 44 ? -36.054 15.359 98.772 1.00 29.95 44 LYS B C 1
ATOM 2100 O O . LYS B 1 44 ? -36.888 14.950 97.965 1.00 29.51 44 LYS B O 1
ATOM 2106 N N . ARG B 1 45 ? -36.250 16.419 99.542 1.00 31.20 45 ARG B N 1
ATOM 2107 C CA . ARG B 1 45 ? -37.499 17.179 99.533 1.00 32.57 45 ARG B CA 1
ATOM 2108 C C . ARG B 1 45 ? -37.532 18.216 98.420 1.00 32.93 45 ARG B C 1
ATOM 2109 O O . ARG B 1 45 ? -38.528 18.925 98.250 1.00 33.78 45 ARG B O 1
ATOM 2117 N N . GLY B 1 46 ? -36.438 18.330 97.673 1.00 32.76 46 GLY B N 1
ATOM 2118 C CA . GLY B 1 46 ? -36.370 19.270 96.570 1.00 32.81 46 GLY B CA 1
ATOM 2119 C C . GLY B 1 46 ? -36.197 20.717 96.977 1.00 32.83 46 GLY B C 1
ATOM 2120 O O . GLY B 1 46 ? -36.347 21.606 96.145 1.00 33.01 46 GLY B O 1
ATOM 2121 N N . GLU B 1 47 ? -35.867 20.950 98.245 1.00 32.57 47 GLU B N 1
ATOM 2122 C CA . GLU B 1 47 ? -35.662 22.293 98.772 1.00 32.87 47 GLU B CA 1
ATOM 2123 C C . GLU B 1 47 ? -34.362 22.865 98.248 1.00 32.20 47 GLU B C 1
ATOM 2124 O O . GLU B 1 47 ? -34.146 24.064 98.290 1.00 31.75 47 GLU B O 1
ATOM 2130 N N . ILE B 1 48 ? -33.475 21.982 97.805 1.00 31.45 48 ILE B N 1
ATOM 2131 C CA . ILE B 1 48 ? -32.270 22.389 97.127 1.00 31.04 48 ILE B CA 1
ATOM 2132 C C . ILE B 1 48 ? -32.061 21.368 96.017 1.00 30.46 48 ILE B C 1
ATOM 2133 O O . ILE B 1 48 ? -32.501 20.216 96.137 1.00 30.55 48 ILE B O 1
ATOM 2138 N N . SER B 1 49 ? -31.405 21.779 94.942 1.00 29.42 49 SER B N 1
ATOM 2139 C CA . SER B 1 49 ? -31.209 20.887 93.815 1.00 29.12 49 SER B CA 1
ATOM 2140 C C . SER B 1 49 ? -29.862 21.080 93.149 1.00 28.67 49 SER B C 1
ATOM 2141 O O . SER B 1 49 ? -29.204 22.114 93.298 1.00 28.20 49 SER B O 1
ATOM 2144 N N . ASP B 1 50 ? -29.460 20.054 92.414 1.00 28.55 50 ASP B N 1
ATOM 2145 C CA . ASP B 1 50 ? -28.253 20.107 91.612 1.00 28.65 50 ASP B CA 1
ATOM 2146 C C . ASP B 1 50 ? -27.007 20.409 92.461 1.00 27.60 50 ASP B C 1
ATOM 2147 O O . ASP B 1 50 ? -26.218 21.297 92.151 1.00 28.71 50 ASP B O 1
ATOM 2152 N N . ILE B 1 51 ? -26.859 19.639 93.532 1.00 26.73 51 ILE B N 1
ATOM 2153 C CA . ILE B 1 51 ? -25.711 19.704 94.437 1.00 26.09 51 ILE B CA 1
ATOM 2154 C C . ILE B 1 51 ? -24.778 18.539 94.144 1.00 24.58 51 ILE B C 1
ATOM 2155 O O . ILE B 1 51 ? -25.233 17.444 93.822 1.00 24.33 51 ILE B O 1
ATOM 2160 N N . VAL B 1 52 ? -23.476 18.766 94.278 1.00 22.91 52 VAL B N 1
ATOM 2161 C CA . VAL B 1 52 ? -22.493 17.698 94.164 1.00 21.97 52 VAL B CA 1
ATOM 2162 C C . VAL B 1 52 ? -21.608 17.836 95.397 1.00 20.73 52 VAL B C 1
ATOM 2163 O O . VAL B 1 52 ? -21.227 18.943 95.756 1.00 19.80 52 VAL B O 1
ATOM 2167 N N . GLY B 1 53 ? -21.353 16.722 96.068 1.00 19.50 53 GLY B N 1
ATOM 2168 C CA . GLY B 1 53 ? -20.511 16.701 97.242 1.00 19.01 53 GLY B CA 1
ATOM 2169 C C . GLY B 1 53 ? -19.141 16.148 96.888 1.00 18.31 53 GLY B C 1
ATOM 2170 O O . GLY B 1 53 ? -19.010 15.236 96.058 1.00 17.93 53 GLY B O 1
ATOM 2171 N N . VAL B 1 54 ? -18.116 16.720 97.512 1.00 17.69 54 VAL B N 1
ATOM 2172 C CA . VAL B 1 54 ? -16.738 16.258 97.336 1.00 17.30 54 VAL B CA 1
ATOM 2173 C C . VAL B 1 54 ? -16.289 15.850 98.741 1.00 16.45 54 VAL B C 1
ATOM 2174 O O . VAL B 1 54 ? -16.044 16.693 99.604 1.00 16.11 54 VAL B O 1
ATOM 2178 N N . PRO B 1 55 ? -16.228 14.549 98.990 1.00 16.08 55 PRO B N 1
ATOM 2179 C CA . PRO B 1 55 ? -15.973 14.027 100.329 1.00 16.20 55 PRO B CA 1
ATOM 2180 C C . PRO B 1 55 ? -14.512 14.109 100.743 1.00 15.41 55 PRO B C 1
ATOM 2181 O O . PRO B 1 55 ? -13.596 13.909 99.925 1.00 15.39 55 PRO B O 1
ATOM 2185 N N . THR B 1 56 ? -14.314 14.415 102.021 1.00 15.32 56 THR B N 1
ATOM 2186 C CA . THR B 1 56 ? -12.965 14.544 102.597 1.00 15.47 56 THR B CA 1
ATOM 2187 C C . THR B 1 56 ? -12.481 13.261 103.248 1.00 15.62 56 THR B C 1
ATOM 2188 O O . THR B 1 56 ? -11.404 13.242 103.852 1.00 15.92 56 THR B O 1
ATOM 2192 N N . SER B 1 57 ? -13.271 12.199 103.148 1.00 15.01 57 SER B N 1
ATOM 2193 C CA . SER B 1 57 ? -12.949 10.914 103.746 1.00 15.77 57 SER B CA 1
ATOM 2194 C C . SER B 1 57 ? -13.894 9.844 103.248 1.00 16.03 57 SER B C 1
ATOM 2195 O O . SER B 1 57 ? -14.954 10.138 102.671 1.00 15.06 57 SER B O 1
ATOM 2198 N N . TYR B 1 58 ? -13.520 8.589 103.471 1.00 15.74 58 TYR B N 1
ATOM 2199 C CA . TYR B 1 58 ? -14.439 7.501 103.193 1.00 15.66 58 TYR B CA 1
ATOM 2200 C C . TYR B 1 58 ? -15.684 7.652 104.062 1.00 15.94 58 TYR B C 1
ATOM 2201 O O . TYR B 1 58 ? -16.802 7.409 103.590 1.00 15.57 58 TYR B O 1
ATOM 2210 N N . GLN B 1 59 ? -15.502 8.064 105.314 1.00 16.23 59 GLN B N 1
ATOM 2211 C CA . GLN B 1 59 ? -16.647 8.251 106.217 1.00 16.48 59 GLN B CA 1
ATOM 2212 C C . GLN B 1 59 ? -17.668 9.203 105.583 1.00 16.34 59 GLN B C 1
ATOM 2213 O O . GLN B 1 59 ? -18.856 8.874 105.489 1.00 16.94 59 GLN B O 1
ATOM 2219 N N . ALA B 1 60 ? -17.215 10.368 105.135 1.00 15.91 60 ALA B N 1
ATOM 2220 C CA . ALA B 1 60 ? -18.117 11.332 104.497 1.00 16.45 60 ALA B CA 1
ATOM 2221 C C . ALA B 1 60 ? -18.699 10.786 103.184 1.00 16.64 60 ALA B C 1
ATOM 2222 O O . ALA B 1 60 ? -19.894 10.974 102.877 1.00 15.97 60 ALA B O 1
ATOM 2224 N N . LYS B 1 61 ? -17.857 10.118 102.396 1.00 16.36 61 LYS B N 1
ATOM 2225 C CA . LYS B 1 61 ? -18.298 9.564 101.123 1.00 16.81 61 LYS B CA 1
ATOM 2226 C C . LYS B 1 61 ? -19.419 8.556 101.305 1.00 17.48 61 LYS B C 1
ATOM 2227 O O . LYS B 1 61 ? -20.436 8.622 100.609 1.00 17.70 61 LYS B O 1
ATOM 2233 N N . LEU B 1 62 ? -19.236 7.608 102.217 1.00 17.93 62 LEU B N 1
ATOM 2234 C CA . LEU B 1 62 ? -20.242 6.557 102.410 1.00 18.90 62 LEU B CA 1
ATOM 2235 C C . LEU B 1 62 ? -21.522 7.119 103.002 1.00 18.86 62 LEU B C 1
ATOM 2236 O O . LEU B 1 62 ? -22.619 6.676 102.647 1.00 18.71 62 LEU B O 1
ATOM 2241 N N . LEU B 1 63 ? -21.394 8.122 103.863 1.00 18.97 63 LEU B N 1
ATOM 2242 C CA . LEU B 1 63 ? -22.575 8.740 104.452 1.00 19.03 63 LEU B CA 1
ATOM 2243 C C . LEU B 1 63 ? -23.380 9.466 103.378 1.00 19.26 63 LEU B C 1
ATOM 2244 O O . LEU B 1 63 ? -24.625 9.360 103.319 1.00 19.56 63 LEU B O 1
ATOM 2249 N N . ALA B 1 64 ? -22.672 10.194 102.520 1.00 19.45 64 ALA B N 1
ATOM 2250 C CA . ALA B 1 64 ? -23.301 10.915 101.420 1.00 19.98 64 ALA B CA 1
ATOM 2251 C C . ALA B 1 64 ? -24.013 9.957 100.465 1.00 20.51 64 ALA B C 1
ATOM 2252 O O . ALA B 1 64 ? -25.147 10.222 100.035 1.00 20.70 64 ALA B O 1
ATOM 2254 N N . ILE B 1 65 ? -23.362 8.837 100.137 1.00 20.56 65 ILE B N 1
ATOM 2255 C CA . ILE B 1 65 ? -23.982 7.827 99.273 1.00 21.24 65 ILE B CA 1
ATOM 2256 C C . ILE B 1 65 ? -25.264 7.284 99.906 1.00 22.50 65 ILE B C 1
ATOM 2257 O O . ILE B 1 65 ? -26.279 7.128 99.225 1.00 22.27 65 ILE B O 1
ATOM 2262 N N . GLU B 1 66 ? -25.210 7.016 101.204 1.00 23.65 66 GLU B N 1
ATOM 2263 C CA . GLU B 1 66 ? -26.374 6.525 101.945 1.00 25.62 66 GLU B CA 1
ATOM 2264 C C . GLU B 1 66 ? -27.544 7.508 101.885 1.00 25.91 66 GLU B C 1
ATOM 2265 O O . GLU B 1 66 ? -28.710 7.093 101.928 1.00 25.79 66 GLU B O 1
ATOM 2271 N N . HIS B 1 67 ? -27.230 8.800 101.795 1.00 25.40 67 HIS B N 1
ATOM 2272 C CA . HIS B 1 67 ? -28.251 9.850 101.724 1.00 25.91 67 HIS B CA 1
ATOM 2273 C C . HIS B 1 67 ? -28.447 10.425 100.312 1.00 25.54 67 HIS B C 1
ATOM 2274 O O . HIS B 1 67 ? -28.927 11.547 100.140 1.00 25.89 67 HIS B O 1
ATOM 2281 N N . ASP B 1 68 ? -28.083 9.626 99.310 1.00 24.99 68 ASP B N 1
ATOM 2282 C CA . ASP B 1 68 ? -28.278 9.951 97.894 1.00 24.84 68 ASP B CA 1
ATOM 2283 C C . ASP B 1 68 ? -27.776 11.311 97.411 1.00 24.00 68 ASP B C 1
ATOM 2284 O O . ASP B 1 68 ? -28.371 11.918 96.514 1.00 23.85 68 ASP B O 1
ATOM 2289 N N . ILE B 1 69 ? -26.672 11.787 97.986 1.00 22.38 69 ILE B N 1
ATOM 2290 C CA . ILE B 1 69 ? -26.068 13.017 97.543 1.00 21.60 69 ILE B CA 1
ATOM 2291 C C . ILE B 1 69 ? -25.043 12.639 96.482 1.00 21.20 69 ILE B C 1
ATOM 2292 O O . ILE B 1 69 ? -24.205 11.793 96.753 1.00 20.56 69 ILE B O 1
ATOM 2297 N N . PRO B 1 70 ? -25.125 13.207 95.279 1.00 21.28 70 PRO B N 1
ATOM 2298 C CA . PRO B 1 70 ? -24.116 12.930 94.249 1.00 21.94 70 PRO B CA 1
ATOM 2299 C C . PRO B 1 70 ? -22.726 13.282 94.779 1.00 22.46 70 PRO B C 1
ATOM 2300 O O . PRO B 1 70 ? -22.598 14.289 95.471 1.00 22.91 70 PRO B O 1
ATOM 2304 N N . ILE B 1 71 ? -21.735 12.466 94.435 1.00 22.93 71 ILE B N 1
ATOM 2305 C CA . ILE B 1 71 ? -20.382 12.557 94.971 1.00 23.47 71 ILE B CA 1
ATOM 2306 C C . ILE B 1 71 ? -19.396 12.661 93.818 1.00 23.37 71 ILE B C 1
ATOM 2307 O O . ILE B 1 71 ? -19.646 12.126 92.733 1.00 23.97 71 ILE B O 1
ATOM 2312 N N . ALA B 1 72 ? -18.294 13.368 94.041 1.00 21.88 72 ALA B N 1
ATOM 2313 C CA . ALA B 1 72 ? -17.228 13.485 93.056 1.00 21.17 72 ALA B CA 1
ATOM 2314 C C . ALA B 1 72 ? -15.904 13.744 93.765 1.00 21.30 72 ALA B C 1
ATOM 2315 O O . ALA B 1 72 ? -15.907 14.323 94.845 1.00 19.73 72 ALA B O 1
ATOM 2317 N N . SER B 1 73 ? -14.787 13.311 93.157 1.00 21.39 73 SER B N 1
ATOM 2318 C CA . SER B 1 73 ? -13.439 13.616 93.656 1.00 22.31 73 SER B CA 1
ATOM 2319 C C . SER B 1 73 ? -13.094 15.039 93.243 1.00 21.37 73 SER B C 1
ATOM 2320 O O . SER B 1 73 ? -13.707 15.601 92.349 1.00 21.15 73 SER B O 1
ATOM 2323 N N . LEU B 1 74 ? -12.084 15.629 93.877 1.00 21.04 74 LEU B N 1
ATOM 2324 C CA . LEU B 1 74 ? -11.743 17.016 93.596 1.00 20.49 74 LEU B CA 1
ATOM 2325 C C . LEU B 1 74 ? -11.423 17.264 92.123 1.00 20.17 74 LEU B C 1
ATOM 2326 O O . LEU B 1 74 ? -11.777 18.303 91.557 1.00 19.76 74 LEU B O 1
ATOM 2331 N N . ASP B 1 75 ? -10.740 16.309 91.502 1.00 20.19 75 ASP B N 1
ATOM 2332 C CA . ASP B 1 75 ? -10.320 16.459 90.129 1.00 21.22 75 ASP B CA 1
ATOM 2333 C C . ASP B 1 75 ? -11.452 16.255 89.123 1.00 21.56 75 ASP B C 1
ATOM 2334 O O . ASP B 1 75 ? -11.248 16.393 87.918 1.00 21.63 75 ASP B O 1
ATOM 2339 N N . GLN B 1 76 ? -12.641 15.939 89.622 1.00 22.46 76 GLN B N 1
ATOM 2340 C CA . GLN B 1 76 ? -13.820 15.794 88.759 1.00 23.48 76 GLN B CA 1
ATOM 2341 C C . GLN B 1 76 ? -14.563 17.114 88.593 1.00 24.53 76 GLN B C 1
ATOM 2342 O O . GLN B 1 76 ? -15.352 17.276 87.661 1.00 25.38 76 GLN B O 1
ATOM 2348 N N . VAL B 1 77 ? -14.314 18.061 89.495 1.00 24.72 77 VAL B N 1
ATOM 2349 C CA . VAL B 1 77 ? -15.058 19.321 89.510 1.00 25.20 77 VAL B CA 1
ATOM 2350 C C . VAL B 1 77 ? -14.194 20.518 89.162 1.00 26.09 77 VAL B C 1
ATOM 2351 O O . VAL B 1 77 ? -12.963 20.443 89.194 1.00 25.54 77 VAL B O 1
ATOM 2355 N N . ASP B 1 78 ? -14.836 21.633 88.832 1.00 27.23 78 ASP B N 1
ATOM 2356 C CA . ASP B 1 78 ? -14.111 22.809 88.398 1.00 27.99 78 ASP B CA 1
ATOM 2357 C C . ASP B 1 78 ? -13.878 23.762 89.566 1.00 27.72 78 ASP B C 1
ATOM 2358 O O . ASP B 1 78 ? -12.993 24.626 89.504 1.00 28.22 78 ASP B O 1
ATOM 2363 N N . ALA B 1 79 ? -14.647 23.594 90.639 1.00 26.73 79 ALA B N 1
ATOM 2364 C CA . ALA B 1 79 ? -14.497 24.453 91.808 1.00 26.60 79 ALA B CA 1
ATOM 2365 C C . ALA B 1 79 ? -15.216 23.888 93.013 1.00 25.49 79 ALA B C 1
ATOM 2366 O O . ALA B 1 79 ? -16.155 23.123 92.870 1.00 25.95 79 ALA B O 1
ATOM 2368 N N . ILE B 1 80 ? -14.747 24.256 94.202 1.00 24.45 80 ILE B N 1
ATOM 2369 C CA . ILE B 1 80 ? -15.441 23.961 95.442 1.00 23.45 80 ILE B CA 1
ATOM 2370 C C . ILE B 1 80 ? -16.051 25.294 95.886 1.00 23.25 80 ILE B C 1
ATOM 2371 O O . ILE B 1 80 ? -15.325 26.233 96.196 1.00 22.84 80 ILE B O 1
ATOM 2376 N N . ASP B 1 81 ? -17.373 25.395 95.902 1.00 22.75 81 ASP B N 1
ATOM 2377 C CA . ASP B 1 81 ? -18.015 26.652 96.289 1.00 22.76 81 ASP B CA 1
ATOM 2378 C C . ASP B 1 81 ? -17.957 26.877 97.795 1.00 22.03 81 ASP B C 1
ATOM 2379 O O . ASP B 1 81 ? -17.587 27.955 98.268 1.00 22.23 81 ASP B O 1
ATOM 2384 N N . VAL B 1 82 ? -18.378 25.870 98.542 1.00 21.48 82 VAL B N 1
ATOM 2385 C CA . VAL B 1 82 ? -18.407 25.930 99.992 1.00 20.94 82 VAL B CA 1
ATOM 2386 C C . VAL B 1 82 ? -17.904 24.587 100.537 1.00 20.41 82 VAL B C 1
ATOM 2387 O O . VAL B 1 82 ? -18.197 23.541 99.966 1.00 21.16 82 VAL B O 1
ATOM 2391 N N . ALA B 1 83 ? -17.090 24.626 101.583 1.00 19.66 83 ALA B N 1
ATOM 2392 C CA . ALA B 1 83 ? -16.663 23.411 102.269 1.00 19.32 83 ALA B CA 1
ATOM 2393 C C . ALA B 1 83 ? -17.076 23.527 103.727 1.00 19.01 83 ALA B C 1
ATOM 2394 O O . ALA B 1 83 ? -16.878 24.569 104.363 1.00 19.30 83 ALA B O 1
ATOM 2396 N N . VAL B 1 84 ? -17.636 22.446 104.249 1.00 18.96 84 VAL B N 1
ATOM 2397 C CA . VAL B 1 84 ? -18.125 22.372 105.611 1.00 19.02 84 VAL B CA 1
ATOM 2398 C C . VAL B 1 84 ? -17.421 21.226 106.339 1.00 19.15 84 VAL B C 1
ATOM 2399 O O . VAL B 1 84 ? -17.344 20.124 105.823 1.00 19.02 84 VAL B O 1
ATOM 2403 N N . ASP B 1 85 ? -16.901 21.481 107.534 1.00 18.96 85 ASP B N 1
ATOM 2404 C CA . ASP B 1 85 ? -16.164 20.464 108.267 1.00 18.25 85 ASP B CA 1
ATOM 2405 C C . ASP B 1 85 ? -16.095 20.848 109.744 1.00 18.83 85 ASP B C 1
ATOM 2406 O O . ASP B 1 85 ? -16.461 21.974 110.115 1.00 19.61 85 ASP B O 1
ATOM 2411 N N . GLY B 1 86 ? -15.639 19.908 110.565 1.00 18.37 86 GLY B N 1
ATOM 2412 C CA . GLY B 1 86 ? -15.495 20.117 111.986 1.00 18.80 86 GLY B CA 1
ATOM 2413 C C . GLY B 1 86 ? -14.073 20.500 112.354 1.00 18.34 86 GLY B C 1
ATOM 2414 O O . GLY B 1 86 ? -13.231 20.759 111.484 1.00 19.66 86 GLY B O 1
ATOM 2415 N N . ALA B 1 87 ? -13.814 20.501 113.651 1.00 18.52 87 ALA B N 1
ATOM 2416 C CA . ALA B 1 87 ? -12.510 20.843 114.193 1.00 18.54 87 ALA B CA 1
ATOM 2417 C C . ALA B 1 87 ? -12.354 20.261 115.584 1.00 19.29 87 ALA B C 1
ATOM 2418 O O . ALA B 1 87 ? -13.340 20.003 116.285 1.00 19.73 87 ALA B O 1
ATOM 2420 N N . ASP B 1 88 ? -11.109 20.019 115.982 1.00 19.45 88 ASP B N 1
ATOM 2421 C CA . ASP B 1 88 ? -10.813 19.531 117.311 1.00 20.65 88 ASP B CA 1
ATOM 2422 C C . ASP B 1 88 ? -10.551 20.707 118.274 1.00 20.53 88 ASP B C 1
ATOM 2423 O O . ASP B 1 88 ? -10.864 20.627 119.458 1.00 20.84 88 ASP B O 1
ATOM 2428 N N . GLU B 1 89 ? -9.959 21.778 117.755 1.00 20.69 89 GLU B N 1
ATOM 2429 C CA . GLU B 1 89 ? -9.738 23.012 118.514 1.00 21.73 89 GLU B CA 1
ATOM 2430 C C . GLU B 1 89 ? -9.924 24.214 117.612 1.00 21.90 89 GLU B C 1
ATOM 2431 O O . GLU B 1 89 ? -9.609 24.153 116.427 1.00 21.97 89 GLU B O 1
ATOM 2437 N N . VAL B 1 90 ? -10.423 25.316 118.176 1.00 22.55 90 VAL B N 1
ATOM 2438 C CA . VAL B 1 90 ? -10.582 26.561 117.453 1.00 22.65 90 VAL B CA 1
ATOM 2439 C C . VAL B 1 90 ? -10.098 27.695 118.376 1.00 23.15 90 VAL B C 1
ATOM 2440 O O . VAL B 1 90 ? -10.672 27.919 119.433 1.00 23.54 90 VAL B O 1
ATOM 2444 N N . ASP B 1 91 ? -9.040 28.393 118.000 1.00 23.84 91 ASP B N 1
ATOM 2445 C CA . ASP B 1 91 ? -8.522 29.446 118.884 1.00 24.58 91 ASP B CA 1
ATOM 2446 C C . ASP B 1 91 ? -9.211 30.780 118.572 1.00 25.55 91 ASP B C 1
ATOM 2447 O O . ASP B 1 91 ? -10.013 30.849 117.642 1.00 24.90 91 ASP B O 1
ATOM 2452 N N . PRO B 1 92 ? -8.934 31.834 119.348 1.00 26.45 92 PRO B N 1
ATOM 2453 C CA . PRO B 1 92 ? -9.658 33.106 119.195 1.00 27.11 92 PRO B CA 1
ATOM 2454 C C . PRO B 1 92 ? -9.515 33.717 117.819 1.00 27.15 92 PRO B C 1
ATOM 2455 O O . PRO B 1 92 ? -10.379 34.494 117.414 1.00 28.30 92 PRO B O 1
ATOM 2459 N N . ASN B 1 93 ? -8.451 33.357 117.104 1.00 27.31 93 ASN B N 1
ATOM 2460 C CA . ASN B 1 93 ? -8.207 33.859 115.768 1.00 27.28 93 ASN B CA 1
ATOM 2461 C C . ASN B 1 93 ? -8.760 32.935 114.664 1.00 26.72 93 ASN B C 1
ATOM 2462 O O . ASN B 1 93 ? -8.512 33.169 113.486 1.00 26.74 93 ASN B O 1
ATOM 2467 N N . LEU B 1 94 ? -9.508 31.910 115.067 1.00 26.19 94 LEU B N 1
ATOM 2468 C CA . LEU B 1 94 ? -10.126 30.957 114.136 1.00 25.40 94 LEU B CA 1
ATOM 2469 C C . LEU B 1 94 ? -9.104 30.076 113.422 1.00 24.57 94 LEU B C 1
ATOM 2470 O O . LEU B 1 94 ? -9.327 29.623 112.292 1.00 24.80 94 LEU B O 1
ATOM 2475 N N . ASN B 1 95 ? -7.969 29.853 114.074 1.00 23.83 95 ASN B N 1
ATOM 2476 C CA . ASN B 1 95 ? -7.029 28.849 113.600 1.00 22.86 95 ASN B CA 1
ATOM 2477 C C . ASN B 1 95 ? -7.482 27.558 114.248 1.00 21.62 95 ASN B C 1
ATOM 2478 O O . ASN B 1 95 ? -7.970 27.570 115.375 1.00 20.77 95 ASN B O 1
ATOM 2483 N N . LEU B 1 96 ? -7.341 26.438 113.538 1.00 20.36 96 LEU B N 1
ATOM 2484 C CA . LEU B 1 96 ? -7.828 25.172 114.028 1.00 19.74 96 LEU B CA 1
ATOM 2485 C C . LEU B 1 96 ? -6.766 24.108 114.214 1.00 19.24 96 LEU B C 1
ATOM 2486 O O . LEU B 1 96 ? -5.688 24.184 113.620 1.00 19.21 96 LEU B O 1
ATOM 2491 N N . ILE B 1 97 ? -7.083 23.142 115.067 1.00 18.91 97 ILE B N 1
ATOM 2492 C CA . ILE B 1 97 ? -6.429 21.851 114.993 1.00 19.25 97 ILE B CA 1
ATOM 2493 C C . ILE B 1 97 ? -7.501 20.876 114.493 1.00 19.33 97 ILE B C 1
ATOM 2494 O O . ILE B 1 97 ? -8.626 20.842 115.007 1.00 19.12 97 ILE B O 1
ATOM 2499 N N . LYS B 1 98 ? -7.135 20.100 113.480 1.00 18.87 98 LYS B N 1
ATOM 2500 C CA . LYS B 1 98 ? -7.986 19.062 112.918 1.00 18.45 98 LYS B CA 1
ATOM 2501 C C . LYS B 1 98 ? -7.163 17.788 112.794 1.00 18.72 98 LYS B C 1
ATOM 2502 O O . LYS B 1 98 ? -5.934 17.819 112.958 1.00 18.64 98 LYS B O 1
ATOM 2508 N N . GLY B 1 99 ? -7.831 16.673 112.522 1.00 18.30 99 GLY B N 1
ATOM 2509 C CA . GLY B 1 99 ? -7.136 15.414 112.298 1.00 18.11 99 GLY B CA 1
ATOM 2510 C C . GLY B 1 99 ? -7.361 14.299 113.282 1.00 18.12 99 GLY B C 1
ATOM 2511 O O . GLY B 1 99 ? -6.772 13.235 113.126 1.00 17.94 99 GLY B O 1
ATOM 2512 N N . ARG B 1 100 ? -8.207 14.496 114.290 1.00 17.74 100 ARG B N 1
ATOM 2513 C CA . ARG B 1 100 ? -8.489 13.412 115.236 1.00 18.25 100 ARG B CA 1
ATOM 2514 C C . ARG B 1 100 ? -9.027 12.166 114.496 1.00 17.62 100 ARG B C 1
ATOM 2515 O O . ARG B 1 100 ? -8.756 11.041 114.898 1.00 17.60 100 ARG B O 1
ATOM 2523 N N . GLY B 1 101 ? -9.815 12.389 113.450 1.00 16.29 101 GLY B N 1
ATOM 2524 C CA . GLY B 1 101 ? -10.365 11.306 112.644 1.00 16.11 101 GLY B CA 1
ATOM 2525 C C . GLY B 1 101 ? -9.389 10.754 111.608 1.00 15.51 101 GLY B C 1
ATOM 2526 O O . GLY B 1 101 ? -9.713 9.809 110.867 1.00 15.85 101 GLY B O 1
ATOM 2527 N N . ALA B 1 102 ? -8.202 11.351 111.546 1.00 15.37 102 ALA B N 1
ATOM 2528 C CA . ALA B 1 102 ? -7.136 10.947 110.615 1.00 15.40 102 ALA B CA 1
ATOM 2529 C C . ALA B 1 102 ? -7.313 11.338 109.131 1.00 15.34 102 ALA B C 1
ATOM 2530 O O . ALA B 1 102 ? -6.532 10.890 108.279 1.00 15.16 102 ALA B O 1
ATOM 2532 N N . ALA B 1 103 ? -8.293 12.180 108.807 1.00 14.94 103 ALA B N 1
ATOM 2533 C CA . ALA B 1 103 ? -8.545 12.552 107.417 1.00 14.96 103 ALA B CA 1
ATOM 2534 C C . ALA B 1 103 ? -8.029 13.939 107.037 1.00 14.63 103 ALA B C 1
ATOM 2535 O O . ALA B 1 103 ? -8.472 14.543 106.054 1.00 14.17 103 ALA B O 1
ATOM 2537 N N . LEU B 1 104 ? -7.060 14.440 107.798 1.00 14.93 104 LEU B N 1
ATOM 2538 C CA . LEU B 1 104 ? -6.559 15.799 107.612 1.00 15.25 104 LEU B CA 1
ATOM 2539 C C . LEU B 1 104 ? -6.004 16.128 106.220 1.00 14.76 104 LEU B C 1
ATOM 2540 O O . LEU B 1 104 ? -6.070 17.274 105.763 1.00 14.58 104 LEU B O 1
ATOM 2545 N N . THR B 1 105 ? -5.434 15.144 105.535 1.00 15.26 105 THR B N 1
ATOM 2546 C CA . THR B 1 105 ? -4.886 15.404 104.221 1.00 15.59 105 THR B CA 1
ATOM 2547 C C . THR B 1 105 ? -5.960 15.754 103.192 1.00 15.69 105 THR B C 1
ATOM 2548 O O . THR B 1 105 ? -5.878 16.793 102.536 1.00 15.38 105 THR B O 1
ATOM 2552 N N . MET B 1 106 ? -6.968 14.899 103.048 1.00 16.21 106 MET B N 1
ATOM 2553 C CA . MET B 1 106 ? -8.006 15.197 102.069 1.00 17.60 106 MET B CA 1
ATOM 2554 C C . MET B 1 106 ? -8.837 16.413 102.493 1.00 16.60 106 MET B C 1
ATOM 2555 O O . MET B 1 106 ? -9.290 17.194 101.656 1.00 16.50 106 MET B O 1
ATOM 2560 N N . GLU B 1 107 ? -9.022 16.568 103.796 1.00 15.74 107 GLU B N 1
ATOM 2561 C CA . GLU B 1 107 ? -9.699 17.742 104.323 1.00 16.17 107 GLU B CA 1
ATOM 2562 C C . GLU B 1 107 ? -9.001 19.028 103.862 1.00 15.93 107 GLU B C 1
ATOM 2563 O O . GLU B 1 107 ? -9.622 19.934 103.292 1.00 15.06 107 GLU B O 1
ATOM 2569 N N . LYS B 1 108 ? -7.698 19.127 104.082 1.00 15.88 108 LYS B N 1
ATOM 2570 C CA . LYS B 1 108 ? -7.019 20.353 103.680 1.00 15.96 108 LYS B CA 1
ATOM 2571 C C . LYS B 1 108 ? -6.996 20.518 102.152 1.00 16.17 108 LYS B C 1
ATOM 2572 O O . LYS B 1 108 ? -7.111 21.635 101.636 1.00 16.10 108 LYS B O 1
ATOM 2578 N N . ILE B 1 109 ? -6.848 19.416 101.417 1.00 16.19 109 ILE B N 1
ATOM 2579 C CA . ILE B 1 109 ? -6.860 19.467 99.968 1.00 16.61 109 ILE B CA 1
ATOM 2580 C C . ILE B 1 109 ? -8.118 20.129 99.429 1.00 17.13 109 ILE B C 1
ATOM 2581 O O . ILE B 1 109 ? -8.036 21.001 98.570 1.00 16.98 109 ILE B O 1
ATOM 2586 N N . ILE B 1 110 ? -9.261 19.730 99.974 1.00 17.29 110 ILE B N 1
ATOM 2587 C CA . ILE B 1 110 ? -10.546 20.228 99.524 1.00 18.32 110 ILE B CA 1
ATOM 2588 C C . ILE B 1 110 ? -10.852 21.623 100.090 1.00 18.79 110 ILE B C 1
ATOM 2589 O O . ILE B 1 110 ? -11.270 22.505 99.366 1.00 19.82 110 ILE B O 1
ATOM 2594 N N . GLU B 1 111 ? -10.577 21.825 101.370 1.00 18.81 111 GLU B N 1
ATOM 2595 C CA . GLU B 1 111 ? -10.941 23.074 102.052 1.00 19.23 111 GLU B CA 1
ATOM 2596 C C . GLU B 1 111 ? -10.106 24.258 101.620 1.00 20.14 111 GLU B C 1
ATOM 2597 O O . GLU B 1 111 ? -10.567 25.408 101.619 1.00 20.18 111 GLU B O 1
ATOM 2603 N N . TYR B 1 112 ? -8.879 23.976 101.212 1.00 20.74 112 TYR B N 1
ATOM 2604 C CA . TYR B 1 112 ? -7.989 25.004 100.716 1.00 22.20 112 TYR B CA 1
ATOM 2605 C C . TYR B 1 112 ? -8.547 25.615 99.440 1.00 22.42 112 TYR B C 1
ATOM 2606 O O . TYR B 1 112 ? -8.337 26.785 99.188 1.00 23.20 112 TYR B O 1
ATOM 2615 N N . ARG B 1 113 ? -9.273 24.825 98.653 1.00 23.04 113 ARG B N 1
ATOM 2616 C CA . ARG B 1 113 ? -9.798 25.307 97.382 1.00 23.46 113 ARG B CA 1
ATOM 2617 C C . ARG B 1 113 ? -11.221 25.862 97.471 1.00 23.21 113 ARG B C 1
ATOM 2618 O O . ARG B 1 113 ? -11.765 26.289 96.460 1.00 24.15 113 ARG B O 1
ATOM 2626 N N . ALA B 1 114 ? -11.806 25.878 98.667 1.00 22.85 114 ALA B N 1
ATOM 2627 C CA . ALA B 1 114 ? -13.187 26.346 98.837 1.00 22.54 114 ALA B CA 1
ATOM 2628 C C . ALA B 1 114 ? -13.336 27.867 98.801 1.00 22.82 114 ALA B C 1
ATOM 2629 O O . ALA B 1 114 ? -12.577 28.586 99.447 1.00 22.07 114 ALA B O 1
ATOM 2631 N N . GLY B 1 115 ? -14.348 28.342 98.085 1.00 22.67 115 GLY B N 1
ATOM 2632 C CA . GLY B 1 115 ? -14.708 29.754 98.108 1.00 22.98 115 GLY B CA 1
ATOM 2633 C C . GLY B 1 115 ? -14.985 30.212 99.529 1.00 22.93 115 GLY B C 1
ATOM 2634 O O . GLY B 1 115 ? -14.527 31.272 99.954 1.00 23.81 115 GLY B O 1
ATOM 2635 N N . THR B 1 116 ? -15.747 29.420 100.269 1.00 22.89 116 THR B N 1
ATOM 2636 C CA . THR B 1 116 ? -15.967 29.659 101.688 1.00 22.56 116 THR B CA 1
ATOM 2637 C C . THR B 1 116 ? -15.777 28.352 102.452 1.00 22.38 116 THR B C 1
ATOM 2638 O O . THR B 1 116 ? -16.414 27.348 102.115 1.00 21.78 116 THR B O 1
ATOM 2642 N N . PHE B 1 117 ? -14.922 28.374 103.480 1.00 21.79 117 PHE B N 1
ATOM 2643 C CA . PHE B 1 117 ? -14.707 27.230 104.360 1.00 21.36 117 PHE B CA 1
ATOM 2644 C C . PHE B 1 117 ? -15.446 27.468 105.677 1.00 21.31 117 PHE B C 1
ATOM 2645 O O . PHE B 1 117 ? -15.082 28.350 106.472 1.00 21.95 117 PHE B O 1
ATOM 2653 N N . ILE B 1 118 ? -16.497 26.697 105.897 1.00 21.07 118 ILE B N 1
ATOM 2654 C CA . ILE B 1 118 ? -17.283 26.794 107.123 1.00 20.87 118 ILE B CA 1
ATOM 2655 C C . ILE B 1 118 ? -16.992 25.657 108.113 1.00 21.01 118 ILE B C 1
ATOM 2656 O O . ILE B 1 118 ? -17.065 24.466 107.778 1.00 20.67 118 ILE B O 1
ATOM 2661 N N . VAL B 1 119 ? -16.637 26.035 109.336 1.00 21.16 119 VAL B N 1
ATOM 2662 C CA . VAL B 1 119 ? -16.330 25.098 110.399 1.00 21.18 119 VAL B CA 1
ATOM 2663 C C . VAL B 1 119 ? -17.491 24.979 111.372 1.00 22.09 119 VAL B C 1
ATOM 2664 O O . VAL B 1 119 ? -18.048 25.990 111.810 1.00 23.09 119 VAL B O 1
ATOM 2668 N N . LEU B 1 120 ? -17.829 23.751 111.729 1.00 22.35 120 LEU B N 1
ATOM 2669 C CA . LEU B 1 120 ? -18.919 23.465 112.668 1.00 22.58 120 LEU B CA 1
ATOM 2670 C C . LEU B 1 120 ? -18.395 22.865 113.978 1.00 23.41 120 LEU B C 1
ATOM 2671 O O . LEU B 1 120 ? -17.782 21.797 113.967 1.00 22.73 120 LEU B O 1
ATOM 2676 N N . VAL B 1 121 ? -18.655 23.519 115.110 1.00 23.55 121 VAL B N 1
ATOM 2677 C CA . VAL B 1 121 ? -18.199 23.011 116.400 1.00 24.49 121 VAL B CA 1
ATOM 2678 C C . VAL B 1 121 ? -19.242 23.235 117.504 1.00 25.29 121 VAL B C 1
ATOM 2679 O O . VAL B 1 121 ? -20.061 24.132 117.390 1.00 25.35 121 VAL B O 1
ATOM 2683 N N . ASP B 1 122 ? -19.242 22.402 118.537 1.00 26.70 122 ASP B N 1
ATOM 2684 C CA . ASP B 1 122 ? -20.078 22.673 119.710 1.00 27.27 122 ASP B CA 1
ATOM 2685 C C . ASP B 1 122 ? -19.138 23.417 120.672 1.00 28.41 122 ASP B C 1
ATOM 2686 O O . ASP B 1 122 ? -17.923 23.363 120.511 1.00 28.71 122 ASP B O 1
ATOM 2691 N N . GLU B 1 123 ? -19.702 24.114 121.652 1.00 28.97 123 GLU B N 1
ATOM 2692 C CA . GLU B 1 123 ? -18.945 24.909 122.622 1.00 29.85 123 GLU B CA 1
ATOM 2693 C C . GLU B 1 123 ? -17.590 24.342 123.064 1.00 28.99 123 GLU B C 1
ATOM 2694 O O . GLU B 1 123 ? -16.636 25.091 123.233 1.00 29.65 123 GLU B O 1
ATOM 2700 N N . ARG B 1 124 ? -17.513 23.033 123.274 1.00 28.81 124 ARG B N 1
ATOM 2701 C CA . ARG B 1 124 ? -16.314 22.407 123.819 1.00 28.42 124 ARG B CA 1
ATOM 2702 C C . ARG B 1 124 ? -15.049 22.657 123.006 1.00 28.23 124 ARG B C 1
ATOM 2703 O O . ARG B 1 124 ? -13.944 22.639 123.557 1.00 28.15 124 ARG B O 1
ATOM 2711 N N . LYS B 1 125 ? -15.203 22.892 121.707 1.00 27.61 125 LYS B N 1
ATOM 2712 C CA . LYS B 1 125 ? -14.045 22.994 120.811 1.00 27.57 125 LYS B CA 1
ATOM 2713 C C . LYS B 1 125 ? -13.268 24.312 120.899 1.00 27.69 125 LYS B C 1
ATOM 2714 O O . LYS B 1 125 ? -12.121 24.382 120.456 1.00 27.05 125 LYS B O 1
ATOM 2720 N N . LEU B 1 126 ? -13.883 25.353 121.455 1.00 28.00 126 LEU B N 1
ATOM 2721 C CA . LEU B 1 126 ? -13.202 26.631 121.589 1.00 28.44 126 LEU B CA 1
ATOM 2722 C C . LEU B 1 126 ? -12.098 26.557 122.655 1.00 28.28 126 LEU B C 1
ATOM 2723 O O . LEU B 1 126 ? -12.304 26.028 123.753 1.00 28.61 126 LEU B O 1
ATOM 2728 N N . VAL B 1 127 ? -10.930 27.087 122.323 1.00 28.07 127 VAL B N 1
ATOM 2729 C CA . VAL B 1 127 ? -9.794 27.082 123.237 1.00 28.37 127 VAL B CA 1
ATOM 2730 C C . VAL B 1 127 ? -9.121 28.451 123.267 1.00 28.17 127 VAL B C 1
ATOM 2731 O O . VAL B 1 127 ? -9.308 29.265 122.372 1.00 28.09 127 VAL B O 1
ATOM 2735 N N . ASP B 1 128 ? -8.325 28.700 124.301 1.00 28.66 128 ASP B N 1
ATOM 2736 C CA . ASP B 1 128 ? -7.613 29.964 124.405 1.00 28.92 128 ASP B CA 1
ATOM 2737 C C . ASP B 1 128 ? -6.386 29.980 123.505 1.00 28.48 128 ASP B C 1
ATOM 2738 O O . ASP B 1 128 ? -5.984 31.035 123.016 1.00 28.77 128 ASP B O 1
ATOM 2743 N N . TYR B 1 129 ? -5.787 28.812 123.296 1.00 27.87 129 TYR B N 1
ATOM 2744 C CA . TYR B 1 129 ? -4.642 28.695 122.395 1.00 27.75 129 TYR B CA 1
ATOM 2745 C C . TYR B 1 129 ? -4.564 27.276 121.857 1.00 26.34 129 TYR B C 1
ATOM 2746 O O . TYR B 1 129 ? -4.948 26.329 122.538 1.00 26.38 129 TYR B O 1
ATOM 2755 N N . LEU B 1 130 ? -4.042 27.110 120.648 1.00 26.04 130 LEU B N 1
ATOM 2756 C CA . LEU B 1 130 ? -3.933 25.770 120.094 1.00 25.56 130 LEU B CA 1
ATOM 2757 C C . LEU B 1 130 ? -3.008 24.923 120.950 1.00 25.68 130 LEU B C 1
ATOM 2758 O O . LEU B 1 130 ? -1.969 25.390 121.408 1.00 25.88 130 LEU B O 1
ATOM 2763 N N . CYS B 1 131 ? -3.407 23.671 121.137 1.00 25.67 131 CYS B N 1
ATOM 2764 C CA . CYS B 1 131 ? -2.738 22.682 121.977 1.00 26.14 131 CYS B CA 1
ATOM 2765 C C . CYS B 1 131 ? -3.059 22.831 123.465 1.00 26.88 131 CYS B C 1
ATOM 2766 O O . CYS B 1 131 ? -2.447 22.180 124.307 1.00 27.19 131 CYS B O 1
ATOM 2769 N N . GLN B 1 132 ? -4.042 23.669 123.787 1.00 27.69 132 GLN B N 1
ATOM 2770 C CA . GLN B 1 132 ? -4.515 23.769 125.159 1.00 28.39 132 GLN B CA 1
ATOM 2771 C C . GLN B 1 132 ? -5.089 22.427 125.623 1.00 28.85 132 GLN B C 1
ATOM 2772 O O . GLN B 1 132 ? -4.941 22.041 126.787 1.00 29.18 132 GLN B O 1
ATOM 2778 N N . LYS B 1 133 ? -5.744 21.717 124.706 1.00 28.78 133 LYS B N 1
ATOM 2779 C CA . LYS B 1 133 ? -6.403 20.460 125.023 1.00 29.16 133 LYS B CA 1
ATOM 2780 C C . LYS B 1 133 ? -5.948 19.292 124.151 1.00 28.61 133 LYS B C 1
ATOM 2781 O O . LYS B 1 133 ? -5.852 18.169 124.632 1.00 29.64 133 LYS B O 1
ATOM 2787 N N . MET B 1 134 ? -5.660 19.556 122.879 1.00 27.54 134 MET B N 1
ATOM 2788 C CA . MET B 1 134 ? -5.358 18.476 121.935 1.00 26.44 134 MET B CA 1
ATOM 2789 C C . MET B 1 134 ? -3.994 18.582 121.266 1.00 24.94 134 MET B C 1
ATOM 2790 O O . MET B 1 134 ? -3.428 19.664 121.116 1.00 24.68 134 MET B O 1
ATOM 2795 N N . PRO B 1 135 ? -3.474 17.437 120.852 1.00 23.11 135 PRO B N 1
ATOM 2796 C CA . PRO B 1 135 ? -2.228 17.391 120.092 1.00 22.22 135 PRO B CA 1
ATOM 2797 C C . PRO B 1 135 ? -2.465 17.680 118.610 1.00 21.32 135 PRO B C 1
ATOM 2798 O O . PRO B 1 135 ? -3.608 17.617 118.122 1.00 20.71 135 PRO B O 1
ATOM 2802 N N . VAL B 1 136 ? -1.388 18.006 117.905 1.00 19.80 136 VAL B N 1
ATOM 2803 C CA . VAL B 1 136 ? -1.449 18.211 116.474 1.00 19.28 136 VAL B CA 1
ATOM 2804 C C . VAL B 1 136 ? -1.188 16.862 115.783 1.00 18.30 136 VAL B C 1
ATOM 2805 O O . VAL B 1 136 ? -0.105 16.308 115.908 1.00 18.14 136 VAL B O 1
ATOM 2809 N N . PRO B 1 137 ? -2.167 16.302 115.083 1.00 17.38 137 PRO B N 1
ATOM 2810 C CA . PRO B 1 137 ? -1.904 15.105 114.280 1.00 16.49 137 PRO B CA 1
ATOM 2811 C C . PRO B 1 137 ? -1.040 15.454 113.061 1.00 15.68 137 PRO B C 1
ATOM 2812 O O . PRO B 1 137 ? -1.250 16.503 112.423 1.00 15.75 137 PRO B O 1
ATOM 2816 N N . ILE B 1 138 ? -0.088 14.573 112.746 1.00 14.60 138 ILE B N 1
ATOM 2817 C CA . ILE B 1 138 ? 0.838 14.766 111.636 1.00 14.96 138 ILE B CA 1
ATOM 2818 C C . ILE B 1 138 ? 0.867 13.475 110.835 1.00 14.40 138 ILE B C 1
ATOM 2819 O O . ILE B 1 138 ? 1.160 12.414 111.381 1.00 14.29 138 ILE B O 1
ATOM 2824 N N . GLU B 1 139 ? 0.500 13.562 109.561 1.00 14.49 139 GLU B N 1
ATOM 2825 C CA . GLU B 1 139 ? 0.516 12.387 108.694 1.00 13.99 139 GLU B CA 1
ATOM 2826 C C . GLU B 1 139 ? 1.897 12.219 108.056 1.00 13.94 139 GLU B C 1
ATOM 2827 O O . GLU B 1 139 ? 2.431 13.146 107.453 1.00 14.64 139 GLU B O 1
ATOM 2833 N N . VAL B 1 140 ? 2.460 11.034 108.214 1.00 13.91 140 VAL B N 1
ATOM 2834 C CA . VAL B 1 140 ? 3.825 10.771 107.757 1.00 14.62 140 VAL B CA 1
ATOM 2835 C C . VAL B 1 140 ? 3.973 9.482 106.967 1.00 14.95 140 VAL B C 1
ATOM 2836 O O . VAL B 1 140 ? 3.299 8.483 107.238 1.00 15.04 140 VAL B O 1
ATOM 2840 N N . ILE B 1 141 ? 4.893 9.519 106.007 1.00 15.04 141 ILE B N 1
ATOM 2841 C CA . ILE B 1 141 ? 5.313 8.334 105.276 1.00 15.56 141 ILE B CA 1
ATOM 2842 C C . ILE B 1 141 ? 5.855 7.395 106.350 1.00 15.41 141 ILE B C 1
ATOM 2843 O O . ILE B 1 141 ? 6.707 7.800 107.161 1.00 16.13 141 ILE B O 1
ATOM 2848 N N . PRO B 1 142 ? 5.359 6.162 106.416 1.00 15.07 142 PRO B N 1
ATOM 2849 C CA . PRO B 1 142 ? 5.705 5.264 107.536 1.00 15.12 142 PRO B CA 1
ATOM 2850 C C . PRO B 1 142 ? 7.178 5.195 107.927 1.00 15.79 142 PRO B C 1
ATOM 2851 O O . PRO B 1 142 ? 7.471 5.355 109.102 1.00 16.05 142 PRO B O 1
ATOM 2855 N N . GLN B 1 143 ? 8.055 4.993 106.950 1.00 17.25 143 GLN B N 1
ATOM 2856 C CA . GLN B 1 143 ? 9.495 4.879 107.184 1.00 18.63 143 GLN B CA 1
ATOM 2857 C C . GLN B 1 143 ? 10.119 6.028 107.972 1.00 18.25 143 GLN B C 1
ATOM 2858 O O . GLN B 1 143 ? 11.168 5.852 108.609 1.00 17.61 143 GLN B O 1
ATOM 2864 N N . ALA B 1 144 ? 9.502 7.205 107.907 1.00 17.80 144 ALA B N 1
ATOM 2865 C CA . ALA B 1 144 ? 10.034 8.400 108.549 1.00 17.77 144 ALA B CA 1
ATOM 2866 C C . ALA B 1 144 ? 9.519 8.663 109.956 1.00 17.64 144 ALA B C 1
ATOM 2867 O O . ALA B 1 144 ? 9.916 9.660 110.567 1.00 17.65 144 ALA B O 1
ATOM 2869 N N . TRP B 1 145 ? 8.691 7.770 110.500 1.00 17.48 145 TRP B N 1
ATOM 2870 C CA . TRP B 1 145 ? 8.003 8.065 111.749 1.00 17.93 145 TRP B CA 1
ATOM 2871 C C . TRP B 1 145 ? 8.936 8.320 112.927 1.00 18.20 145 T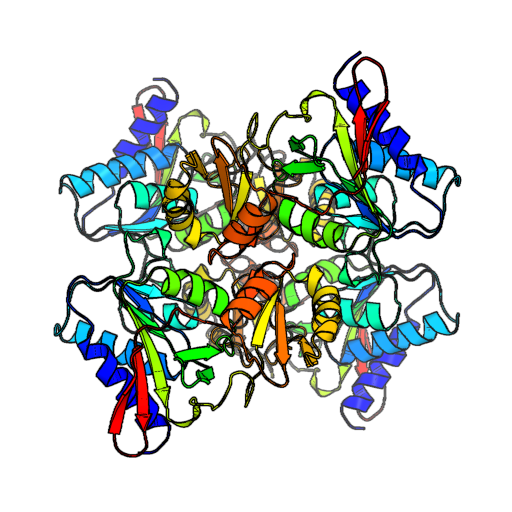RP B C 1
ATOM 2872 O O . TRP B 1 145 ? 8.754 9.274 113.674 1.00 18.47 145 TRP B O 1
ATOM 2883 N N . LYS B 1 146 ? 9.937 7.468 113.072 1.00 19.09 146 LYS B N 1
ATOM 2884 C CA . LYS B 1 146 ? 10.850 7.570 114.202 1.00 20.40 146 LYS B CA 1
ATOM 2885 C C . LYS B 1 146 ? 11.678 8.852 114.169 1.00 20.11 146 LYS B C 1
ATOM 2886 O O . LYS B 1 146 ? 11.815 9.535 115.192 1.00 21.01 146 LYS B O 1
ATOM 2892 N N . ALA B 1 147 ? 12.241 9.165 113.008 1.00 20.11 147 ALA B N 1
ATOM 2893 C CA . ALA B 1 147 ? 13.061 10.363 112.834 1.00 20.01 147 ALA B CA 1
ATOM 2894 C C . ALA B 1 147 ? 12.257 11.628 113.102 1.00 20.08 147 ALA B C 1
ATOM 2895 O O . ALA B 1 147 ? 12.737 12.575 113.726 1.00 19.07 147 ALA B O 1
ATOM 2897 N N . ILE B 1 148 ? 11.014 11.640 112.639 1.00 19.25 148 ILE B N 1
ATOM 2898 C CA . ILE B 1 148 ? 10.165 12.798 112.846 1.00 19.32 148 ILE B CA 1
ATOM 2899 C C . ILE B 1 148 ? 9.824 13.009 114.323 1.00 20.07 148 ILE B C 1
ATOM 2900 O O . ILE B 1 148 ? 9.876 14.141 114.794 1.00 20.56 148 ILE B O 1
ATOM 2905 N N . ILE B 1 149 ? 9.514 11.939 115.055 1.00 20.21 149 ILE B N 1
ATOM 2906 C CA . ILE B 1 149 ? 9.245 12.052 116.492 1.00 21.18 149 ILE B CA 1
ATOM 2907 C C . ILE B 1 149 ? 10.491 12.630 117.185 1.00 21.31 149 ILE B C 1
ATOM 2908 O O . ILE B 1 149 ? 10.396 13.520 118.029 1.00 20.64 149 ILE B O 1
ATOM 2913 N N . GLU B 1 150 ? 11.666 12.144 116.806 1.00 22.32 150 GLU B N 1
ATOM 2914 C CA . GLU B 1 150 ? 12.897 12.663 117.417 1.00 23.98 150 GLU B CA 1
ATOM 2915 C C . GLU B 1 150 ? 13.096 14.134 117.117 1.00 23.99 150 GLU B C 1
ATOM 2916 O O . GLU B 1 150 ? 13.460 14.915 118.000 1.00 24.16 150 GLU B O 1
ATOM 2922 N N . GLU B 1 151 ? 12.864 14.513 115.862 1.00 24.14 151 GLU B N 1
ATOM 2923 C CA . GLU B 1 151 ? 13.038 15.895 115.436 1.00 24.46 151 GLU B CA 1
ATOM 2924 C C . GLU B 1 151 ? 12.045 16.851 116.123 1.00 24.96 151 GLU B C 1
ATOM 2925 O O . GLU B 1 151 ? 12.398 17.983 116.457 1.00 24.40 151 GLU B O 1
ATOM 2931 N N . LEU B 1 152 ? 10.825 16.389 116.368 1.00 25.49 152 LEU B N 1
ATOM 2932 C CA . LEU B 1 152 ? 9.824 17.223 117.034 1.00 26.78 152 LEU B CA 1
ATOM 2933 C C . LEU B 1 152 ? 10.191 17.513 118.496 1.00 27.97 152 LEU B C 1
ATOM 2934 O O . LEU B 1 152 ? 9.759 18.515 119.066 1.00 27.47 152 LEU B O 1
ATOM 2939 N N . SER B 1 153 ? 10.979 16.625 119.098 1.00 30.07 153 SER B N 1
ATOM 2940 C CA . SER B 1 153 ? 11.412 16.780 120.487 1.00 32.30 153 SER B CA 1
ATOM 2941 C C . SER B 1 153 ? 12.223 18.057 120.677 1.00 33.35 153 SER B C 1
ATOM 2942 O O . SER B 1 153 ? 12.313 18.593 121.784 1.00 33.72 153 SER B O 1
ATOM 2945 N N . ILE B 1 154 ? 12.825 18.526 119.590 1.00 34.80 154 ILE B N 1
ATOM 2946 C CA . ILE B 1 154 ? 13.586 19.765 119.595 1.00 35.89 154 ILE B CA 1
ATOM 2947 C C . ILE B 1 154 ? 12.724 20.952 120.006 1.00 36.16 154 ILE B C 1
ATOM 2948 O O . ILE B 1 154 ? 13.179 21.850 120.715 1.00 36.77 154 ILE B O 1
ATOM 2953 N N . PHE B 1 155 ? 11.476 20.944 119.548 1.00 35.92 155 PHE B N 1
ATOM 2954 C CA . PHE B 1 155 ? 10.512 21.992 119.866 1.00 35.93 155 PHE B CA 1
ATOM 2955 C C . PHE B 1 155 ? 9.754 21.669 121.146 1.00 35.31 155 PHE B C 1
ATOM 2956 O O . PHE B 1 155 ? 8.737 22.298 121.443 1.00 35.99 155 PHE B O 1
ATOM 2964 N N . ASN B 1 156 ? 10.203 20.659 121.879 1.00 34.45 156 ASN B N 1
ATOM 2965 C CA . ASN B 1 156 ? 9.531 20.255 123.114 1.00 33.95 156 ASN B CA 1
ATOM 2966 C C . ASN B 1 156 ? 8.108 19.730 122.894 1.00 33.07 156 ASN B C 1
ATOM 2967 O O . ASN B 1 156 ? 7.218 19.908 123.733 1.00 32.30 156 ASN B O 1
ATOM 2972 N N . ALA B 1 157 ? 7.896 19.089 121.756 1.00 31.67 157 ALA B N 1
ATOM 2973 C CA . ALA B 1 157 ? 6.630 18.427 121.510 1.00 31.04 157 ALA B CA 1
ATOM 2974 C C . ALA B 1 157 ? 6.737 17.027 122.097 1.00 30.33 157 ALA B C 1
ATOM 2975 O O . ALA B 1 157 ? 7.776 16.385 121.987 1.00 30.83 157 ALA B O 1
ATOM 2977 N N . LYS B 1 158 ? 5.688 16.568 122.762 1.00 29.30 158 LYS B N 1
ATOM 2978 C CA . LYS B 1 158 ? 5.636 15.195 123.235 1.00 28.88 158 LYS B CA 1
ATOM 2979 C C . LYS B 1 158 ? 4.891 14.482 122.114 1.00 27.30 158 LYS B C 1
ATOM 2980 O O . LYS B 1 158 ? 3.695 14.689 121.946 1.00 26.37 158 LYS B O 1
ATOM 2986 N N . ALA B 1 159 ? 5.600 13.693 121.321 1.00 25.96 159 ALA B N 1
ATOM 2987 C CA . ALA B 1 159 ? 4.983 13.081 120.146 1.00 24.90 159 ALA B CA 1
ATOM 2988 C C . ALA B 1 159 ? 4.917 11.559 120.217 1.00 24.14 159 ALA B C 1
ATOM 2989 O O . ALA B 1 159 ? 5.899 10.896 120.555 1.00 24.19 159 ALA B O 1
ATOM 2991 N N . GLU B 1 160 ? 3.746 11.019 119.882 1.00 23.06 160 GLU B N 1
ATOM 2992 C CA . GLU B 1 160 ? 3.512 9.578 119.897 1.00 22.75 160 GLU B CA 1
ATOM 2993 C C . GLU B 1 160 ? 2.877 9.062 118.610 1.00 21.19 160 GLU B C 1
ATOM 2994 O O . GLU B 1 160 ? 2.047 9.732 117.991 1.00 20.61 160 GLU B O 1
ATOM 3000 N N . LEU B 1 161 ? 3.291 7.865 118.229 1.00 19.50 161 LEU B N 1
ATOM 3001 C CA . LEU B 1 161 ? 2.733 7.170 117.077 1.00 18.70 161 LEU B CA 1
ATOM 3002 C C . LEU B 1 161 ? 1.338 6.699 117.459 1.00 18.21 161 LEU B C 1
ATOM 3003 O O . LEU B 1 161 ? 1.146 6.025 118.482 1.00 18.01 161 LEU B O 1
ATOM 3008 N N . ARG B 1 162 ? 0.348 7.078 116.662 1.00 17.57 162 ARG B N 1
ATOM 3009 C CA . ARG B 1 162 ? -1.023 6.720 116.976 1.00 17.50 162 ARG B CA 1
ATOM 3010 C C . ARG B 1 162 ? -1.239 5.239 116.690 1.00 17.78 162 ARG B C 1
ATOM 3011 O O . ARG B 1 162 ? -0.927 4.747 115.590 1.00 17.55 162 ARG B O 1
ATOM 3019 N N . MET B 1 163 ? -1.802 4.530 117.668 1.00 18.05 163 MET B N 1
ATOM 3020 C CA . MET B 1 163 ? -1.953 3.093 117.566 1.00 17.98 163 MET B CA 1
ATOM 3021 C C . MET B 1 163 ? -3.378 2.627 117.311 1.00 17.79 163 MET B C 1
ATOM 3022 O O . MET B 1 163 ? -4.348 3.221 117.784 1.00 17.54 163 MET B O 1
ATOM 3027 N N . GLY B 1 164 ? -3.504 1.524 116.588 1.00 17.57 164 GLY B N 1
ATOM 3028 C CA . GLY B 1 164 ? -4.815 1.002 116.266 1.00 17.45 164 GLY B CA 1
ATOM 3029 C C . GLY B 1 164 ? -5.501 0.309 117.420 1.00 17.85 164 GLY B C 1
ATOM 3030 O O . GLY B 1 164 ? -4.847 -0.178 118.341 1.00 18.22 164 GLY B O 1
ATOM 3031 N N . VAL B 1 165 ? -6.829 0.315 117.396 1.00 17.40 165 VAL B N 1
ATOM 3032 C CA . VAL B 1 165 ? -7.629 -0.433 118.359 1.00 18.10 165 VAL B CA 1
ATOM 3033 C C . VAL B 1 165 ? -8.283 -1.596 117.618 1.00 17.50 165 VAL B C 1
ATOM 3034 O O . VAL B 1 165 ? -8.242 -2.739 118.074 1.00 17.29 165 VAL B O 1
ATOM 3038 N N . ASN B 1 166 ? -8.885 -1.300 116.465 1.00 16.53 166 ASN B N 1
ATOM 3039 C CA . ASN B 1 166 ? -9.493 -2.336 115.639 1.00 16.89 166 ASN B CA 1
ATOM 3040 C C . ASN B 1 166 ? -8.539 -2.927 114.586 1.00 17.31 166 ASN B C 1
ATOM 3041 O O . ASN B 1 166 ? -8.965 -3.630 113.666 1.00 17.18 166 ASN B O 1
ATOM 3046 N N . LYS B 1 167 ? -7.253 -2.614 114.750 1.00 16.94 167 LYS B N 1
ATOM 3047 C CA . LYS B 1 167 ? -6.172 -3.329 114.108 1.00 16.86 167 LYS B CA 1
ATOM 3048 C C . LYS B 1 167 ? -5.016 -3.340 115.110 1.00 17.16 167 LYS B C 1
ATOM 3049 O O . LYS B 1 167 ? -4.984 -2.517 116.027 1.00 16.56 167 LYS B O 1
ATOM 3055 N N . ASP B 1 168 ? -4.105 -4.299 114.968 1.00 16.68 168 ASP B N 1
ATOM 3056 C CA . ASP B 1 168 ? -2.852 -4.282 115.711 1.00 17.65 168 ASP B CA 1
ATOM 3057 C C . ASP B 1 168 ? -1.938 -3.299 114.993 1.00 18.11 168 ASP B C 1
ATOM 3058 O O . ASP B 1 168 ? -2.172 -2.967 113.841 1.00 17.29 168 ASP B O 1
ATOM 3063 N N . GLY B 1 169 ? -0.880 -2.858 115.654 1.00 18.09 169 GLY B N 1
ATOM 3064 C CA . GLY B 1 169 ? 0.022 -1.907 115.041 1.00 18.00 169 GLY B CA 1
ATOM 3065 C C . GLY B 1 169 ? -0.520 -0.492 114.934 1.00 17.46 169 GLY B C 1
ATOM 3066 O O . GLY B 1 169 ? -1.549 -0.134 115.500 1.00 16.98 169 GLY B O 1
ATOM 3067 N N . PRO B 1 170 ? 0.197 0.330 114.195 1.00 17.29 170 PRO B N 1
ATOM 3068 C CA . PRO B 1 170 ? -0.178 1.734 114.013 1.00 16.84 170 PRO B CA 1
ATOM 3069 C C . PRO B 1 170 ? -1.468 1.951 113.236 1.00 16.37 170 PRO B C 1
ATOM 3070 O O . PRO B 1 170 ? -1.828 1.132 112.399 1.00 16.83 170 PRO B O 1
ATOM 3074 N N . VAL B 1 171 ? -2.172 3.031 113.552 1.00 16.35 171 VAL B N 1
ATOM 3075 C CA . VAL B 1 171 ? -3.300 3.466 112.741 1.00 16.06 171 VAL B CA 1
ATOM 3076 C C . VAL B 1 171 ? -2.744 3.727 111.347 1.00 15.55 171 VAL B C 1
ATOM 3077 O O . VAL B 1 171 ? -1.669 4.324 111.208 1.00 16.00 171 VAL B O 1
ATOM 3081 N N . ILE B 1 172 ? -3.462 3.265 110.318 1.00 14.67 172 ILE B N 1
ATOM 3082 C CA . ILE B 1 172 ? -3.099 3.558 108.931 1.00 14.44 172 ILE B CA 1
ATOM 3083 C C . ILE B 1 172 ? -4.142 4.530 108.362 1.00 14.14 172 ILE B C 1
ATOM 3084 O O . ILE B 1 172 ? -5.352 4.323 108.509 1.00 14.11 172 ILE B O 1
ATOM 3089 N N . THR B 1 173 ? -3.690 5.610 107.753 1.00 13.81 173 THR B N 1
ATOM 3090 C CA . THR B 1 173 ? -4.623 6.556 107.147 1.00 13.91 173 THR B CA 1
ATOM 3091 C C . THR B 1 173 ? -5.180 6.015 105.845 1.00 14.42 173 THR B C 1
ATOM 3092 O O . THR B 1 173 ? -4.740 5.001 105.326 1.00 14.48 173 THR B O 1
ATOM 3096 N N . ASP B 1 174 ? -6.156 6.737 105.300 1.00 15.30 174 ASP B N 1
ATOM 3097 C CA . ASP B 1 174 ? -6.743 6.359 104.041 1.00 15.81 174 ASP B CA 1
ATOM 3098 C C . ASP B 1 174 ? -5.680 6.338 102.930 1.00 16.70 174 ASP B C 1
ATOM 3099 O O . ASP B 1 174 ? -5.861 5.656 101.926 1.00 18.26 174 ASP B O 1
ATOM 3104 N N . ASN B 1 175 ? -4.588 7.076 103.113 1.00 15.61 175 ASN B N 1
ATOM 3105 C CA . ASN B 1 175 ? -3.504 7.143 102.127 1.00 16.30 175 ASN B CA 1
ATOM 3106 C C . ASN B 1 175 ? -2.352 6.170 102.410 1.00 16.04 175 ASN B C 1
ATOM 3107 O O . ASN B 1 175 ? -1.313 6.230 101.736 1.00 15.52 175 ASN B O 1
ATOM 3112 N N . GLY B 1 176 ? -2.534 5.279 103.379 1.00 15.25 176 GLY B N 1
ATOM 3113 C CA . GLY B 1 176 ? -1.536 4.273 103.704 1.00 15.09 176 GLY B CA 1
ATOM 3114 C C . GLY B 1 176 ? -0.426 4.745 104.614 1.00 15.03 176 GLY B C 1
ATOM 3115 O O . GLY B 1 176 ? 0.582 4.054 104.771 1.00 14.35 176 GLY B O 1
ATOM 3116 N N . ASN B 1 177 ? -0.610 5.908 105.224 1.00 14.45 177 ASN B N 1
ATOM 3117 C CA . ASN B 1 177 ? 0.407 6.489 106.099 1.00 14.52 177 ASN B CA 1
ATOM 3118 C C . ASN B 1 177 ? 0.141 6.347 107.599 1.00 14.41 177 ASN B C 1
ATOM 3119 O O . ASN B 1 177 ? -0.918 5.898 108.028 1.00 14.24 177 ASN B O 1
ATOM 3124 N N . PHE B 1 178 ? 1.137 6.722 108.395 1.00 14.56 178 PHE B N 1
ATOM 3125 C CA . PHE B 1 178 ? 1.029 6.744 109.852 1.00 14.45 178 PHE B CA 1
ATOM 3126 C C . PHE B 1 178 ? 0.616 8.143 110.331 1.00 15.03 178 PHE B C 1
ATOM 3127 O O . PHE B 1 178 ? 0.691 9.113 109.577 1.00 15.24 178 PHE B O 1
ATOM 3135 N N . ILE B 1 179 ? 0.172 8.219 111.580 1.00 16.26 179 ILE B N 1
ATOM 3136 C CA . ILE B 1 179 ? -0.149 9.484 112.246 1.00 17.23 179 ILE B CA 1
ATOM 3137 C C . ILE B 1 179 ? 0.654 9.576 113.520 1.00 16.97 179 ILE B C 1
ATOM 3138 O O . ILE B 1 179 ? 0.651 8.642 114.320 1.00 17.17 179 ILE B O 1
ATOM 3143 N N . ILE B 1 180 ? 1.359 10.692 113.683 1.00 17.81 180 ILE B N 1
ATOM 3144 C CA . ILE B 1 180 ? 2.025 11.029 114.933 1.00 18.45 180 ILE B CA 1
ATOM 3145 C C . ILE B 1 180 ? 1.198 12.152 115.545 1.00 18.37 180 ILE B C 1
ATOM 3146 O O . ILE B 1 180 ? 0.877 13.118 114.856 1.00 18.64 180 ILE B O 1
ATOM 3151 N N . ASP B 1 181 ? 0.840 12.014 116.820 1.00 18.46 181 ASP B N 1
ATOM 3152 C CA . ASP B 1 181 ? 0.136 13.067 117.534 1.00 19.37 181 ASP B CA 1
ATOM 3153 C C . ASP B 1 181 ? 1.168 13.819 118.379 1.00 19.50 181 ASP B C 1
ATOM 3154 O O . ASP B 1 181 ? 1.769 13.257 119.280 1.00 20.59 181 ASP B O 1
ATOM 3159 N N . ALA B 1 182 ? 1.367 15.089 118.064 1.00 20.63 182 ALA B N 1
ATOM 3160 C CA . ALA B 1 182 ? 2.400 15.889 118.719 1.00 21.58 182 ALA B CA 1
ATOM 3161 C C . ALA B 1 182 ? 1.764 16.950 119.593 1.00 22.40 182 ALA B C 1
ATOM 3162 O O . ALA B 1 182 ? 1.093 17.871 119.097 1.00 22.37 182 ALA B O 1
ATOM 3164 N N . LYS B 1 183 ? 2.012 16.822 120.894 1.00 24.31 183 LYS B N 1
ATOM 3165 C CA . LYS B 1 183 ? 1.465 17.752 121.863 1.00 25.28 183 LYS B CA 1
ATOM 3166 C C . LYS B 1 183 ? 2.514 18.769 122.222 1.00 25.87 183 LYS B C 1
ATOM 3167 O O . LYS B 1 183 ? 3.500 18.453 122.906 1.00 25.38 183 LYS B O 1
ATOM 3173 N N . PHE B 1 184 ? 2.303 19.980 121.725 1.00 26.62 184 PHE B N 1
ATOM 3174 C CA . PHE B 1 184 ? 3.120 21.116 122.086 1.00 27.35 184 PHE B CA 1
ATOM 3175 C C . PHE B 1 184 ? 2.471 21.708 123.330 1.00 28.06 184 PHE B C 1
ATOM 3176 O O . PHE B 1 184 ? 1.262 21.567 123.531 1.00 27.58 184 PHE B O 1
ATOM 3184 N N . PRO B 1 185 ? 3.258 22.341 124.194 1.00 29.03 185 PRO B N 1
ATOM 3185 C CA . PRO B 1 185 ? 2.680 23.041 125.342 1.00 29.85 185 PRO B CA 1
ATOM 3186 C C . PRO B 1 185 ? 1.699 24.092 124.844 1.00 30.21 185 PRO B C 1
ATOM 3187 O O . PRO B 1 185 ? 0.612 24.248 125.398 1.00 30.64 185 PRO B O 1
ATOM 3191 N N . ARG B 1 186 ? 2.095 24.798 123.792 1.00 30.89 186 ARG B N 1
ATOM 3192 C CA . ARG B 1 186 ? 1.235 25.774 123.141 1.00 32.03 186 ARG B CA 1
ATOM 3193 C C . ARG B 1 186 ? 1.808 26.180 121.790 1.00 31.91 186 ARG B C 1
ATOM 3194 O O . ARG B 1 186 ? 3.000 26.025 121.530 1.00 31.81 186 ARG B O 1
ATOM 3202 N N . ILE B 1 187 ? 0.946 26.676 120.913 1.00 31.96 187 ILE B N 1
ATOM 3203 C CA . ILE B 1 187 ? 1.394 27.120 119.604 1.00 31.95 187 ILE B CA 1
ATOM 3204 C C . ILE B 1 187 ? 1.025 28.590 119.437 1.00 32.22 187 ILE B C 1
ATOM 3205 O O . ILE B 1 187 ? -0.104 28.917 119.085 1.00 32.49 187 ILE B O 1
ATOM 3210 N N . ASP B 1 188 ? 1.983 29.469 119.697 1.00 32.53 188 ASP B N 1
ATOM 3211 C CA . ASP B 1 188 ? 1.772 30.905 119.601 1.00 33.05 188 ASP B CA 1
ATOM 3212 C C . ASP B 1 188 ? 1.729 31.369 118.155 1.00 31.92 188 ASP B C 1
ATOM 3213 O O . ASP B 1 188 ? 1.163 32.419 117.866 1.00 32.58 188 ASP B O 1
ATOM 3218 N N . ASP B 1 189 ? 2.339 30.608 117.244 1.00 30.61 189 ASP B N 1
ATOM 3219 C CA . ASP B 1 189 ? 2.299 30.963 115.830 1.00 29.05 189 ASP B CA 1
ATOM 3220 C C . ASP B 1 189 ? 1.904 29.774 114.980 1.00 27.02 189 ASP B C 1
ATOM 3221 O O . ASP B 1 189 ? 2.748 29.123 114.371 1.00 26.24 189 ASP B O 1
ATOM 3226 N N . PRO B 1 190 ? 0.612 29.487 114.955 1.00 24.93 190 PRO B N 1
ATOM 3227 C CA . PRO B 1 190 ? 0.092 28.385 114.137 1.00 23.42 190 PRO B CA 1
ATOM 3228 C C . PRO B 1 190 ? 0.539 28.345 112.663 1.00 22.40 190 PRO B C 1
ATOM 3229 O O . PRO B 1 190 ? 1.003 27.277 112.219 1.00 21.32 190 PRO B O 1
ATOM 3233 N N . LEU B 1 191 ? 0.412 29.435 111.911 1.00 21.34 191 LEU B N 1
ATOM 3234 C CA . LEU B 1 191 ? 0.723 29.381 110.486 1.00 21.42 191 LEU B CA 1
ATOM 3235 C C . LEU B 1 191 ? 2.185 29.022 110.238 1.00 21.20 191 LEU B C 1
ATOM 3236 O O . LEU B 1 191 ? 2.501 28.186 109.400 1.00 20.83 191 LEU B O 1
ATOM 3241 N N . ASP B 1 192 ? 3.083 29.652 110.975 1.00 21.49 192 ASP B N 1
ATOM 3242 C CA . ASP B 1 192 ? 4.500 29.329 110.831 1.00 21.43 192 ASP B CA 1
ATOM 3243 C C . ASP B 1 192 ? 4.836 27.876 111.223 1.00 21.10 192 ASP B C 1
ATOM 3244 O O . ASP B 1 192 ? 5.689 27.239 110.572 1.00 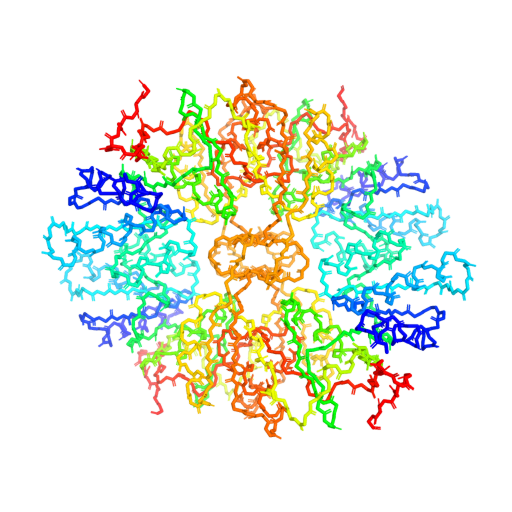20.80 192 ASP B O 1
ATOM 3249 N N . MET B 1 193 ? 4.208 27.352 112.280 1.00 20.14 193 MET B N 1
ATOM 3250 C CA . MET B 1 193 ? 4.454 25.973 112.678 1.00 20.64 193 MET B CA 1
ATOM 3251 C C . MET B 1 193 ? 3.865 25.040 111.624 1.00 19.72 193 MET B C 1
ATOM 3252 O O . MET B 1 193 ? 4.449 24.008 111.299 1.00 20.07 193 MET B O 1
ATOM 3257 N N . GLU B 1 194 ? 2.705 25.411 111.101 1.00 19.05 194 GLU B N 1
ATOM 3258 C CA . GLU B 1 194 ? 2.048 24.617 110.065 1.00 18.80 194 GLU B CA 1
ATOM 3259 C C . GLU B 1 194 ? 2.966 24.444 108.869 1.00 18.63 194 GLU B C 1
ATOM 3260 O O . GLU B 1 194 ? 3.115 23.337 108.338 1.00 18.04 194 GLU B O 1
ATOM 3266 N N . ILE B 1 195 ? 3.583 25.546 108.449 1.00 18.71 195 ILE B N 1
ATOM 3267 C CA . ILE B 1 195 ? 4.475 25.543 107.319 1.00 18.83 195 ILE B CA 1
ATOM 3268 C C . ILE B 1 195 ? 5.742 24.757 107.662 1.00 18.76 195 ILE B C 1
ATOM 3269 O O . ILE B 1 195 ? 6.165 23.897 106.895 1.00 18.66 195 ILE B O 1
ATOM 3274 N N . GLU B 1 196 ? 6.344 25.052 108.811 1.00 18.54 196 GLU B N 1
ATOM 3275 C CA . GLU B 1 196 ? 7.549 24.345 109.217 1.00 18.98 196 GLU B CA 1
ATOM 3276 C C . GLU B 1 196 ? 7.350 22.828 109.189 1.00 18.07 196 GLU B C 1
ATOM 3277 O O . GLU B 1 196 ? 8.206 22.080 108.677 1.00 17.82 196 GLU B O 1
ATOM 3283 N N . LEU B 1 197 ? 6.240 22.357 109.753 1.00 17.58 197 LEU B N 1
ATOM 3284 C CA . LEU B 1 197 ? 5.991 20.923 109.782 1.00 16.97 197 LEU B CA 1
ATOM 3285 C C . LEU B 1 197 ? 5.890 20.334 108.380 1.00 16.49 197 LEU B C 1
ATOM 3286 O O . LEU B 1 197 ? 6.472 19.284 108.121 1.00 16.39 197 LEU B O 1
ATOM 3291 N N . ASN B 1 198 ? 5.176 20.999 107.472 1.00 16.17 198 ASN B N 1
ATOM 3292 C CA . ASN B 1 198 ? 5.061 20.493 106.105 1.00 16.62 198 ASN B CA 1
ATOM 3293 C C . ASN B 1 198 ? 6.397 20.504 105.346 1.00 17.13 198 ASN B C 1
ATOM 3294 O O . ASN B 1 198 ? 6.584 19.716 104.431 1.00 18.46 198 ASN B O 1
ATOM 3299 N N . THR B 1 199 ? 7.353 21.331 105.764 1.00 17.26 199 THR B N 1
ATOM 3300 C CA . THR B 1 199 ? 8.659 21.312 105.101 1.00 17.80 199 THR B CA 1
ATOM 3301 C C . THR B 1 199 ? 9.572 20.180 105.598 1.00 18.56 199 THR B C 1
ATOM 3302 O O . THR B 1 199 ? 10.705 20.051 105.100 1.00 18.96 199 THR B O 1
ATOM 3306 N N . ILE B 1 200 ? 9.134 19.371 106.557 1.00 17.37 200 ILE B N 1
ATOM 3307 C CA . ILE B 1 200 ? 9.976 18.256 107.007 1.00 17.59 200 ILE B CA 1
ATOM 3308 C C . ILE B 1 200 ? 9.788 17.093 106.050 1.00 17.49 200 ILE B C 1
ATOM 3309 O O . ILE B 1 200 ? 8.652 16.665 105.867 1.00 17.47 200 ILE B O 1
ATOM 3314 N N . PRO B 1 201 ? 10.850 16.595 105.404 1.00 17.15 201 PRO B N 1
ATOM 3315 C CA . PRO B 1 201 ? 10.692 15.453 104.492 1.00 17.32 201 PRO B CA 1
ATOM 3316 C C . PRO B 1 201 ? 10.101 14.247 105.205 1.00 16.76 201 PRO B C 1
ATOM 3317 O O . PRO B 1 201 ? 10.631 13.818 106.226 1.00 17.37 201 PRO B O 1
ATOM 3321 N N . GLY B 1 202 ? 8.991 13.741 104.671 1.00 16.12 202 GLY B N 1
ATOM 3322 C CA . GLY B 1 202 ? 8.275 12.644 105.286 1.00 16.39 202 GLY B CA 1
ATOM 3323 C C . GLY B 1 202 ? 6.950 13.102 105.859 1.00 16.57 202 GLY B C 1
ATOM 3324 O O . GLY B 1 202 ? 6.045 12.288 106.054 1.00 15.58 202 GLY B O 1
ATOM 3325 N N . VAL B 1 203 ? 6.827 14.390 106.168 1.00 16.11 203 VAL B N 1
ATOM 3326 C CA . VAL B 1 203 ? 5.540 14.903 106.616 1.00 16.34 203 VAL B CA 1
ATOM 3327 C C . VAL B 1 203 ? 4.729 15.226 105.384 1.00 16.73 203 VAL B C 1
ATOM 3328 O O . VAL B 1 203 ? 5.165 16.026 104.559 1.00 17.80 203 VAL B O 1
ATOM 3332 N N . ILE B 1 204 ? 3.541 14.653 105.244 1.00 16.89 204 ILE B N 1
ATOM 3333 C CA . ILE B 1 204 ? 2.761 15.021 104.064 1.00 17.33 204 ILE B CA 1
ATOM 3334 C C . ILE B 1 204 ? 1.647 16.013 104.360 1.00 16.89 204 ILE B C 1
ATOM 3335 O O . ILE B 1 204 ? 1.184 16.697 103.452 1.00 17.14 204 ILE B O 1
ATOM 3340 N N . GLU B 1 205 ? 1.216 16.070 105.614 1.00 16.26 205 GLU B N 1
ATOM 3341 C CA . GLU B 1 205 ? 0.260 17.090 106.048 1.00 16.16 205 GLU B CA 1
ATOM 3342 C C . GLU B 1 205 ? 0.226 17.133 107.573 1.00 15.80 205 GLU B C 1
ATOM 3343 O O . GLU B 1 205 ? 0.611 16.172 108.227 1.00 15.87 205 GLU B O 1
ATOM 3349 N N . ASN B 1 206 ? -0.205 18.255 108.137 1.00 15.78 206 ASN B N 1
ATOM 3350 C CA . ASN B 1 206 ? -0.371 18.368 109.580 1.00 15.77 206 ASN B CA 1
ATOM 3351 C C . ASN B 1 206 ? -1.688 19.031 109.929 1.00 15.87 206 ASN B C 1
ATOM 3352 O O . ASN B 1 206 ? -2.268 19.759 109.117 1.00 15.20 206 ASN B O 1
ATOM 3357 N N . GLY B 1 207 ? -2.125 18.790 111.154 1.00 15.87 207 GLY B N 1
ATOM 3358 C CA . GLY B 1 207 ? -3.436 19.191 111.611 1.00 16.23 207 GLY B CA 1
ATOM 3359 C C . GLY B 1 207 ? -3.640 20.640 111.975 1.00 16.59 207 GLY B C 1
ATOM 3360 O O . GLY B 1 207 ? -4.745 21.027 112.330 1.00 16.55 207 GLY B O 1
ATOM 3361 N N . ILE B 1 208 ? -2.600 21.463 111.884 1.00 16.51 208 ILE B N 1
ATOM 3362 C CA . ILE B 1 208 ? -2.806 22.894 112.087 1.00 17.11 208 ILE B CA 1
ATOM 3363 C C . ILE B 1 208 ? -3.452 23.456 110.825 1.00 17.31 208 ILE B C 1
ATOM 3364 O O . ILE B 1 208 ? -2.921 23.303 109.715 1.00 16.98 208 ILE B O 1
ATOM 3369 N N . PHE B 1 209 ? -4.665 23.986 110.969 1.00 17.62 209 PHE B N 1
ATOM 3370 C CA . PHE B 1 209 ? -5.344 24.646 109.853 1.00 18.35 209 PHE B CA 1
ATOM 3371 C C . PHE B 1 209 ? -5.415 26.132 110.212 1.00 19.70 209 PHE B C 1
ATOM 3372 O O . PHE B 1 209 ? -6.400 26.594 110.808 1.00 19.48 209 PHE B O 1
ATOM 3380 N N . ALA B 1 210 ? -4.381 26.869 109.833 1.00 20.06 210 ALA B N 1
ATOM 3381 C CA . ALA B 1 210 ? -4.296 28.293 110.120 1.00 21.68 210 ALA B CA 1
ATOM 3382 C C . ALA B 1 210 ? -4.646 29.096 108.888 1.00 22.13 210 ALA B C 1
ATOM 3383 O O . ALA B 1 210 ? -4.350 28.690 107.756 1.00 22.26 210 ALA B O 1
ATOM 3385 N N . ASP B 1 211 ? -5.281 30.236 109.117 1.00 23.67 211 ASP B N 1
ATOM 3386 C CA . ASP B 1 211 ? -5.567 31.176 108.053 1.00 24.85 211 ASP B CA 1
ATOM 3387 C C . ASP B 1 211 ? -6.296 30.513 106.889 1.00 24.41 211 ASP B C 1
ATOM 3388 O O . ASP B 1 211 ? -5.971 30.761 105.740 1.00 24.44 211 ASP B O 1
ATOM 3393 N N . ILE B 1 212 ? -7.276 29.674 107.202 1.00 24.09 212 ILE B N 1
ATOM 3394 C CA . ILE B 1 212 ? -8.059 28.986 106.172 1.00 24.41 212 ILE B CA 1
ATOM 3395 C C . ILE B 1 212 ? -9.572 29.030 106.435 1.00 24.28 212 ILE B C 1
ATOM 3396 O O . ILE B 1 212 ? -10.350 29.161 105.502 1.00 24.63 212 ILE B O 1
ATOM 3401 N N . ALA B 1 213 ? -9.990 28.895 107.683 1.00 24.38 213 ALA B N 1
ATOM 3402 C CA . ALA B 1 213 ? -11.410 28.988 108.023 1.00 24.73 213 ALA B CA 1
ATOM 3403 C C . ALA B 1 213 ? -11.948 30.395 107.745 1.00 25.35 213 ALA B C 1
ATOM 3404 O O . ALA B 1 213 ? -11.284 31.390 108.057 1.00 25.31 213 ALA B O 1
ATOM 3406 N N . ASP B 1 214 ? -13.137 30.471 107.143 1.00 25.54 214 ASP B N 1
ATOM 3407 C CA . ASP B 1 214 ? -13.808 31.751 106.890 1.00 25.58 214 ASP B CA 1
ATOM 3408 C C . ASP B 1 214 ? -14.882 32.037 107.952 1.00 25.59 214 ASP B C 1
ATOM 3409 O O . ASP B 1 214 ? -15.022 33.176 108.419 1.00 25.65 214 ASP B O 1
ATOM 3414 N N . ILE B 1 215 ? -15.635 31.007 108.320 1.00 25.42 215 ILE B N 1
ATOM 3415 C CA . ILE B 1 215 ? -16.698 31.114 109.308 1.00 25.86 215 ILE B CA 1
ATOM 3416 C C . ILE B 1 215 ? -16.682 29.918 110.247 1.00 25.81 215 ILE B C 1
ATOM 3417 O O . ILE B 1 215 ? -16.588 28.775 109.797 1.00 25.87 215 ILE B O 1
ATOM 3422 N N . VAL B 1 216 ? -16.747 30.171 111.552 1.00 25.51 216 VAL B N 1
ATOM 3423 C CA . VAL B 1 216 ? -16.896 29.111 112.530 1.00 25.75 216 VAL B CA 1
ATOM 3424 C C . VAL B 1 216 ? -18.258 29.272 113.161 1.00 26.19 216 VAL B C 1
ATOM 3425 O O . VAL B 1 216 ? -18.554 30.306 113.769 1.00 26.55 216 VAL B O 1
ATOM 3429 N N . ILE B 1 217 ? -19.086 28.252 112.996 1.00 26.58 217 ILE B N 1
ATOM 3430 C CA . ILE B 1 217 ? -20.410 28.221 113.579 1.00 27.00 217 ILE B CA 1
ATOM 3431 C C . ILE B 1 217 ? -20.345 27.390 114.847 1.00 27.73 217 ILE B C 1
ATOM 3432 O O . ILE B 1 217 ? -20.035 26.199 114.805 1.00 27.15 217 ILE B O 1
ATOM 3437 N N . VAL B 1 218 ? -20.637 28.033 115.978 1.00 28.08 218 VAL B N 1
ATOM 3438 C CA . VAL B 1 218 ? -20.567 27.404 117.280 1.00 28.87 218 VAL B CA 1
ATOM 3439 C C . VAL B 1 218 ? -21.944 27.091 117.840 1.00 30.21 218 VAL B C 1
ATOM 3440 O O . VAL B 1 218 ? -22.764 27.991 118.012 1.00 30.93 218 VAL B O 1
ATOM 3444 N N . GLY B 1 219 ? -22.212 25.817 118.101 1.00 31.33 219 GLY B N 1
ATOM 3445 C CA . GLY B 1 219 ? -23.428 25.442 118.797 1.00 32.13 219 GLY B CA 1
ATOM 3446 C C . GLY B 1 219 ? -23.164 25.570 120.290 1.00 32.92 219 GLY B C 1
ATOM 3447 O O . GLY B 1 219 ? -22.263 24.925 120.824 1.00 32.70 219 GLY B O 1
ATOM 3448 N N . THR B 1 220 ? -23.958 26.401 120.963 1.00 34.21 220 THR B N 1
ATOM 3449 C CA . THR B 1 220 ? -23.800 26.637 122.398 1.00 35.07 220 THR B CA 1
ATOM 3450 C C . THR B 1 220 ? -24.980 26.071 123.162 1.00 35.69 220 THR B C 1
ATOM 3451 O O . THR B 1 220 ? -25.932 25.576 122.574 1.00 35.73 220 THR B O 1
ATOM 3455 N N . ARG B 1 221 ? -24.930 26.173 124.483 1.00 36.88 221 ARG B N 1
ATOM 3456 C CA . ARG B 1 221 ? -26.040 25.702 125.304 1.00 37.76 221 ARG B CA 1
ATOM 3457 C C . ARG B 1 221 ? -27.358 26.458 125.013 1.00 37.79 221 ARG B C 1
ATOM 3458 O O . ARG B 1 221 ? -28.435 25.897 125.194 1.00 37.66 221 ARG B O 1
ATOM 3466 N N . GLU B 1 222 ? -27.285 27.702 124.524 1.00 38.18 222 GLU B N 1
ATOM 3467 C CA . GLU B 1 222 ? -28.508 28.490 124.276 1.00 38.66 222 GLU B CA 1
ATOM 3468 C C . GLU B 1 222 ? -28.911 28.690 122.811 1.00 38.51 222 GLU B C 1
ATOM 3469 O O . GLU B 1 222 ? -30.065 29.026 122.525 1.00 38.27 222 GLU B O 1
ATOM 3475 N N . GLY B 1 223 ? -27.980 28.505 121.881 1.00 38.24 223 GLY B N 1
ATOM 3476 C CA . GLY B 1 223 ? -28.284 28.727 120.482 1.00 38.14 223 GLY B CA 1
ATOM 3477 C C . GLY B 1 223 ? -27.034 28.658 119.638 1.00 37.95 223 GLY B C 1
ATOM 3478 O O . GLY B 1 223 ? -26.055 28.031 120.024 1.00 38.23 223 GLY B O 1
ATOM 3479 N N . VAL B 1 224 ? -27.076 29.306 118.482 1.00 37.79 224 VAL B N 1
ATOM 3480 C CA . VAL B 1 224 ? -25.952 29.295 117.558 1.00 37.79 224 VAL B CA 1
ATOM 3481 C C . VAL B 1 224 ? -25.304 30.653 117.466 1.00 37.71 224 VAL B C 1
ATOM 3482 O O . VAL B 1 224 ? -25.987 31.663 117.504 1.00 37.05 224 VAL B O 1
ATOM 3486 N N . LYS B 1 225 ? -23.981 30.650 117.324 1.00 37.85 225 LYS B N 1
ATOM 3487 C CA . LYS B 1 225 ? -23.185 31.851 117.130 1.00 38.21 225 LYS B CA 1
ATOM 3488 C C . LYS B 1 225 ? -22.336 31.662 115.880 1.00 38.49 225 LYS B C 1
ATOM 3489 O O . LYS B 1 225 ? -21.922 30.539 115.586 1.00 37.76 225 LYS B O 1
ATOM 3495 N N . LYS B 1 226 ? -22.078 32.745 115.146 1.00 38.39 226 LYS B N 1
ATOM 3496 C CA . LYS B 1 226 ? -21.214 32.692 113.968 1.00 39.03 226 LYS B CA 1
ATOM 3497 C C . LYS B 1 226 ? -20.020 33.581 114.221 1.00 39.32 226 LYS B C 1
ATOM 3498 O O . LYS B 1 226 ? -20.181 34.756 114.534 1.00 39.11 226 LYS B O 1
ATOM 3504 N N . LEU B 1 227 ? -18.826 33.013 114.098 1.00 39.65 227 LEU B N 1
ATOM 3505 C CA . LEU B 1 227 ? -17.596 33.761 114.278 1.00 40.20 227 LEU B CA 1
ATOM 3506 C C . LEU B 1 227 ? -16.955 33.954 112.922 1.00 41.24 227 LEU B C 1
ATOM 3507 O O . LEU B 1 227 ? -16.864 33.012 112.133 1.00 40.59 227 LEU B O 1
ATOM 3512 N N . GLU B 1 228 ? -16.512 35.174 112.651 1.00 42.72 228 GLU B N 1
ATOM 3513 C CA . GLU B 1 228 ? -15.867 35.486 111.385 1.00 44.46 228 GLU B CA 1
ATOM 3514 C C . GLU B 1 228 ? -14.555 36.222 111.630 1.00 45.79 228 GLU B C 1
ATOM 3515 O O . GLU B 1 228 ? -14.333 36.784 112.702 1.00 46.22 228 GLU B O 1
ATOM 3521 N N . ARG B 1 229 ? -13.682 36.203 110.634 1.00 47.43 229 ARG B N 1
ATOM 3522 C CA . ARG B 1 229 ? -12.398 36.877 110.739 1.00 48.41 229 ARG B CA 1
ATOM 3523 C C . ARG B 1 229 ? -12.423 38.201 109.988 1.00 48.86 229 ARG B C 1
ATOM 3524 O O . ARG B 1 229 ? -13.001 39.188 110.459 1.00 49.04 229 ARG B O 1
ATOM 3533 N N . MET C 1 1 ? -8.002 -2.732 56.079 1.00 40.67 1 MET C N 1
ATOM 3534 C CA . MET C 1 1 ? -8.197 -1.786 57.209 1.00 40.41 1 MET C CA 1
ATOM 3535 C C . MET C 1 1 ? -7.082 -2.016 58.224 1.00 39.54 1 MET C C 1
ATOM 3536 O O . MET C 1 1 ? -6.922 -3.131 58.715 1.00 40.18 1 MET C O 1
ATOM 3541 N N . ASN C 1 2 ? -6.257 -0.989 58.445 1.00 38.30 2 ASN C N 1
ATOM 3542 C CA . ASN C 1 2 ? -5.202 -1.010 59.461 1.00 37.09 2 ASN C CA 1
ATOM 3543 C C . ASN C 1 2 ? -5.717 -1.198 60.885 1.00 36.02 2 ASN C C 1
ATOM 3544 O O . ASN C 1 2 ? -6.909 -1.307 61.120 1.00 35.42 2 ASN C O 1
ATOM 3549 N N . VAL C 1 3 ? -4.786 -1.211 61.834 1.00 34.81 3 VAL C N 1
ATOM 3550 C CA . VAL C 1 3 ? -5.104 -1.448 63.243 1.00 34.08 3 VAL C CA 1
ATOM 3551 C C . VAL C 1 3 ? -5.973 -0.381 63.914 1.00 33.50 3 VAL C C 1
ATOM 3552 O O . VAL C 1 3 ? -6.965 -0.707 64.558 1.00 32.62 3 VAL C O 1
ATOM 3556 N N . GLU C 1 4 ? -5.601 0.887 63.786 1.00 33.28 4 GLU C N 1
ATOM 3557 C CA . GLU C 1 4 ? -6.377 1.948 64.422 1.00 33.27 4 GLU C CA 1
ATOM 3558 C C . GLU C 1 4 ? -7.799 1.962 63.862 1.00 32.75 4 GLU C C 1
ATOM 3559 O O . GLU C 1 4 ? -8.767 2.166 64.595 1.00 31.91 4 GLU C O 1
ATOM 3565 N N . GLU C 1 5 ? -7.929 1.717 62.560 1.00 32.17 5 GLU C N 1
ATOM 3566 C CA . GLU C 1 5 ? -9.243 1.671 61.931 1.00 32.04 5 GLU C CA 1
ATOM 3567 C C . GLU C 1 5 ? -10.073 0.527 62.505 1.00 30.93 5 GLU C C 1
ATOM 3568 O O . GLU C 1 5 ? -11.275 0.684 62.745 1.00 30.79 5 GLU C O 1
ATOM 3574 N N . MET C 1 6 ? -9.433 -0.623 62.716 1.00 29.67 6 MET C N 1
ATOM 3575 C CA . MET C 1 6 ? -10.104 -1.785 63.294 1.00 28.91 6 MET C CA 1
ATOM 3576 C C . MET C 1 6 ? -10.612 -1.448 64.706 1.00 27.78 6 MET C C 1
ATOM 3577 O O . MET C 1 6 ? -11.743 -1.777 65.066 1.00 27.02 6 MET C O 1
ATOM 3582 N N . LYS C 1 7 ? -9.782 -0.780 65.493 1.00 26.69 7 LYS C N 1
ATOM 3583 C CA . LYS C 1 7 ? -10.187 -0.397 66.844 1.00 26.43 7 LYS C CA 1
ATOM 3584 C C . LYS C 1 7 ? -11.380 0.546 66.786 1.00 26.44 7 LYS C C 1
ATOM 3585 O O . LYS C 1 7 ? -12.363 0.376 67.508 1.00 25.97 7 LYS C O 1
ATOM 3591 N N . LYS C 1 8 ? -11.294 1.537 65.905 1.00 26.79 8 LYS C N 1
ATOM 3592 C CA . LYS C 1 8 ? -12.340 2.538 65.806 1.00 27.47 8 LYS C CA 1
ATOM 3593 C C . LYS C 1 8 ? -13.676 1.936 65.425 1.00 27.42 8 LYS C C 1
ATOM 3594 O O . LYS C 1 8 ? -14.713 2.346 65.957 1.00 27.44 8 LYS C O 1
ATOM 3600 N N . ILE C 1 9 ? -13.661 0.994 64.483 1.00 27.50 9 ILE C N 1
ATOM 3601 C CA . ILE C 1 9 ? -14.899 0.373 64.022 1.00 27.21 9 ILE C CA 1
ATOM 3602 C C . ILE C 1 9 ? -15.558 -0.443 65.146 1.00 26.28 9 ILE C C 1
ATOM 3603 O O . ILE C 1 9 ? -16.790 -0.477 65.265 1.00 25.48 9 ILE C O 1
ATOM 3608 N N . ALA C 1 10 ? -14.740 -1.080 65.980 1.00 25.30 10 ALA C N 1
ATOM 3609 C CA . ALA C 1 10 ? -15.243 -1.840 67.123 1.00 24.58 10 ALA C CA 1
ATOM 3610 C C . ALA C 1 10 ? -15.889 -0.898 68.151 1.00 24.34 10 ALA C C 1
ATOM 3611 O O . ALA C 1 10 ? -16.976 -1.169 68.667 1.00 23.98 10 ALA C O 1
ATOM 3613 N N . ALA C 1 11 ? -15.208 0.206 68.440 1.00 24.18 11 ALA C N 1
ATOM 3614 C CA . ALA C 1 11 ? -15.719 1.206 69.374 1.00 24.56 11 ALA C CA 1
ATOM 3615 C C . ALA C 1 11 ? -17.061 1.762 68.913 1.00 25.32 11 ALA C C 1
ATOM 3616 O O . ALA C 1 11 ? -17.973 1.946 69.715 1.00 25.34 11 ALA C O 1
ATOM 3618 N N . LYS C 1 12 ? -17.167 2.038 67.617 1.00 25.86 12 LYS C N 1
ATOM 3619 C CA . LYS C 1 12 ? -18.395 2.585 67.049 1.00 26.62 12 LYS C CA 1
ATOM 3620 C C . LYS C 1 12 ? -19.549 1.610 67.194 1.00 26.18 12 LYS C C 1
ATOM 3621 O O . LYS C 1 12 ? -20.663 2.015 67.549 1.00 25.74 12 LYS C O 1
ATOM 3627 N N . GLU C 1 13 ? -19.280 0.330 66.922 1.00 25.89 13 GLU C N 1
ATOM 3628 C CA . GLU C 1 13 ? -20.284 -0.719 67.057 1.00 26.05 13 GLU C CA 1
ATOM 3629 C C . GLU C 1 13 ? -20.780 -0.819 68.501 1.00 25.57 13 GLU C C 1
ATOM 3630 O O . GLU C 1 13 ? -21.969 -1.010 68.753 1.00 24.81 13 GLU C O 1
ATOM 3636 N N . ALA C 1 14 ? -19.866 -0.682 69.458 1.00 25.10 14 ALA C N 1
ATOM 3637 C CA . ALA C 1 14 ? -20.248 -0.766 70.866 1.00 25.40 14 ALA C CA 1
ATOM 3638 C C . ALA C 1 14 ? -21.326 0.250 71.232 1.00 25.68 14 ALA C C 1
ATOM 3639 O O . ALA C 1 14 ? -22.203 -0.038 72.046 1.00 25.32 14 ALA C O 1
ATOM 3641 N N . LEU C 1 15 ? -21.264 1.432 70.626 1.00 26.96 15 LEU C N 1
ATOM 3642 C CA . LEU C 1 15 ? -22.244 2.480 70.898 1.00 28.07 15 LEU C CA 1
ATOM 3643 C C . LEU C 1 15 ? -23.680 2.022 70.674 1.00 28.51 15 LEU C C 1
ATOM 3644 O O . LEU C 1 15 ? -24.601 2.563 71.285 1.00 28.15 15 LEU C O 1
ATOM 3649 N N . LYS C 1 16 ? -23.866 1.048 69.786 1.00 28.89 16 LYS C N 1
ATOM 3650 C CA . LYS C 1 16 ? -25.195 0.501 69.494 1.00 29.56 16 LYS C CA 1
ATOM 3651 C C . LYS C 1 16 ? -25.839 -0.229 70.669 1.00 29.37 16 LYS C C 1
ATOM 3652 O O . LYS C 1 16 ? -27.056 -0.465 70.669 1.00 29.18 16 LYS C O 1
ATOM 3658 N N . PHE C 1 17 ? -25.027 -0.606 71.653 1.00 28.79 17 PHE C N 1
ATOM 3659 C CA . PHE C 1 17 ? -25.500 -1.333 72.822 1.00 28.86 17 PHE C CA 1
ATOM 3660 C C . PHE C 1 17 ? -25.750 -0.396 74.005 1.00 28.76 17 PHE C C 1
ATOM 3661 O O . PHE C 1 17 ? -26.202 -0.846 75.061 1.00 28.84 17 PHE C O 1
ATOM 3669 N N . ILE C 1 18 ? -25.463 0.895 73.826 1.00 28.81 18 ILE C N 1
ATOM 3670 C CA . ILE C 1 18 ? -25.646 1.882 74.889 1.00 29.28 18 ILE C CA 1
ATOM 3671 C C . ILE C 1 18 ? -26.934 2.675 74.695 1.00 29.82 18 ILE C C 1
ATOM 3672 O O . ILE C 1 18 ? -27.209 3.189 73.603 1.00 29.93 18 ILE C O 1
ATOM 3677 N N . GLU C 1 19 ? -27.704 2.788 75.769 1.00 30.12 19 GLU C N 1
ATOM 3678 C CA . GLU C 1 19 ? -28.962 3.522 75.751 1.00 31.04 19 GLU C CA 1
ATOM 3679 C C . GLU C 1 19 ? -29.036 4.536 76.882 1.00 30.68 19 GLU C C 1
ATOM 3680 O O . GLU C 1 19 ? -28.243 4.500 77.825 1.00 29.72 19 GLU C O 1
ATOM 3686 N N . ASP C 1 20 ? -30.018 5.427 76.780 1.00 30.40 20 ASP C N 1
ATOM 3687 C CA . ASP C 1 20 ? -30.290 6.405 77.821 1.00 30.60 20 ASP C CA 1
ATOM 3688 C C . ASP C 1 20 ? -30.484 5.688 79.159 1.00 29.92 20 ASP C C 1
ATOM 3689 O O . ASP C 1 20 ? -30.962 4.565 79.196 1.00 29.58 20 ASP C O 1
ATOM 3694 N N . ASP C 1 21 ? -30.119 6.355 80.249 1.00 29.77 21 ASP C N 1
ATOM 3695 C CA . ASP C 1 21 ? -30.305 5.828 81.604 1.00 30.04 21 ASP C CA 1
ATOM 3696 C C . ASP C 1 21 ? -29.542 4.537 81.853 1.00 29.06 21 ASP C C 1
ATOM 3697 O O . ASP C 1 21 ? -30.101 3.573 82.373 1.00 30.19 21 ASP C O 1
ATOM 3702 N N . MET C 1 22 ? -28.278 4.499 81.462 1.00 27.00 22 MET C N 1
ATOM 3703 C CA . MET C 1 22 ? -27.463 3.335 81.732 1.00 25.62 22 MET C CA 1
ATOM 3704 C C . MET C 1 22 ? -26.283 3.726 82.598 1.00 23.87 22 MET C C 1
ATOM 3705 O O . MET C 1 22 ? -25.804 4.861 82.543 1.00 23.05 22 MET C O 1
ATOM 3710 N N . VAL C 1 23 ? -25.834 2.769 83.400 1.00 22.58 23 VAL C N 1
ATOM 3711 C CA . VAL C 1 23 ? -24.601 2.901 84.164 1.00 21.74 23 VAL C CA 1
ATOM 3712 C C . VAL C 1 23 ? -23.619 2.021 83.401 1.00 20.60 23 VAL C C 1
ATOM 3713 O O . VAL C 1 23 ? -23.862 0.828 83.244 1.00 20.13 23 VAL C O 1
ATOM 3717 N N . ILE C 1 24 ? -22.534 2.618 82.914 1.00 20.01 24 ILE C N 1
ATOM 3718 C CA . ILE C 1 24 ? -21.593 1.937 82.037 1.00 19.97 24 ILE C CA 1
ATOM 3719 C C . ILE C 1 24 ? -20.212 1.765 82.661 1.00 19.55 24 ILE C C 1
ATOM 3720 O O . ILE C 1 24 ? -19.591 2.746 83.056 1.00 19.05 24 ILE C O 1
ATOM 3725 N N . GLY C 1 25 ? -19.736 0.533 82.742 1.00 18.97 25 GLY C N 1
ATOM 3726 C CA . GLY C 1 25 ? -18.362 0.301 83.166 1.00 18.85 25 GLY C CA 1
ATOM 3727 C C . GLY C 1 25 ? -17.449 0.774 82.049 1.00 18.80 25 GLY C C 1
ATOM 3728 O O . GLY C 1 25 ? -17.595 0.346 80.904 1.00 19.01 25 GLY C O 1
ATOM 3729 N N . LEU C 1 26 ? -16.501 1.647 82.375 1.00 18.02 26 LEU C N 1
ATOM 3730 C CA . LEU C 1 26 ? -15.589 2.218 81.391 1.00 18.19 26 LEU C CA 1
ATOM 3731 C C . LEU C 1 26 ? -14.215 1.557 81.439 1.00 18.23 26 LEU C C 1
ATOM 3732 O O . LEU C 1 26 ? -13.468 1.703 82.414 1.00 17.50 26 LEU C O 1
ATOM 3737 N N . GLY C 1 27 ? -13.901 0.828 80.371 1.00 17.63 27 GLY C N 1
ATOM 3738 C CA . GLY C 1 27 ? -12.638 0.123 80.239 1.00 17.77 27 GLY C CA 1
ATOM 3739 C C . GLY C 1 27 ? -11.391 0.954 80.032 1.00 17.78 27 GLY C C 1
ATOM 3740 O O . GLY C 1 27 ? -11.419 2.174 79.889 1.00 18.38 27 GLY C O 1
ATOM 3741 N N . THR C 1 28 ? -10.273 0.238 79.995 1.00 18.18 28 THR C N 1
ATOM 3742 C CA . THR C 1 28 ? -8.956 0.816 79.947 1.00 18.68 28 THR C CA 1
ATOM 3743 C C . THR C 1 28 ? -8.272 0.436 78.653 1.00 18.89 28 THR C C 1
ATOM 3744 O O . THR C 1 28 ? -8.484 -0.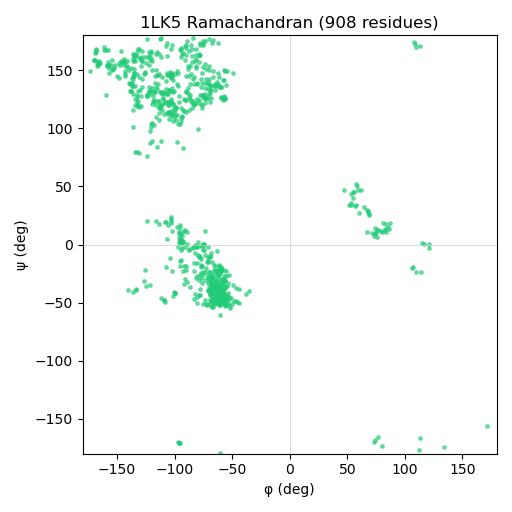660 78.130 1.00 19.11 28 THR C O 1
ATOM 3748 N N . GLY C 1 29 ? -7.470 1.344 78.119 1.00 19.24 29 GLY C N 1
ATOM 3749 C CA . GLY C 1 29 ? -6.713 1.050 76.923 1.00 19.46 29 GLY C CA 1
ATOM 3750 C C . GLY C 1 29 ? -7.207 1.804 75.713 1.00 20.00 29 GLY C C 1
ATOM 3751 O O . GLY C 1 29 ? -8.280 2.409 75.744 1.00 19.00 29 GLY C O 1
ATOM 3752 N N . SER C 1 30 ? -6.419 1.726 74.641 1.00 19.99 30 SER C N 1
ATOM 3753 C CA . SER C 1 30 ? -6.641 2.505 73.429 1.00 20.54 30 SER C CA 1
ATOM 3754 C C . SER C 1 30 ? -7.949 2.237 72.700 1.00 20.64 30 SER C C 1
ATOM 3755 O O . SER C 1 30 ? -8.564 3.170 72.206 1.00 21.04 30 SER C O 1
ATOM 3758 N N . THR C 1 31 ? -8.363 0.979 72.605 1.00 20.33 31 THR C N 1
ATOM 3759 C CA . THR C 1 31 ? -9.590 0.665 71.878 1.00 20.32 31 THR C CA 1
ATOM 3760 C C . THR C 1 31 ? -10.800 1.238 72.596 1.00 20.48 31 THR C C 1
ATOM 3761 O O . THR C 1 31 ? -11.682 1.853 71.985 1.00 21.06 31 THR C O 1
ATOM 3765 N N . THR C 1 32 ? -10.843 1.048 73.903 1.00 20.04 32 THR C N 1
ATOM 3766 C CA . THR C 1 32 ? -11.953 1.577 74.675 1.00 20.18 32 THR C CA 1
ATOM 3767 C C . THR C 1 32 ? -11.887 3.107 74.783 1.00 20.04 32 THR C C 1
ATOM 3768 O O . THR C 1 32 ? -12.918 3.768 74.908 1.00 20.05 32 THR C O 1
ATOM 3772 N N . ALA C 1 33 ? -10.691 3.684 74.688 1.00 20.36 33 ALA C N 1
ATOM 3773 C CA . ALA C 1 33 ? -10.573 5.137 74.740 1.00 20.89 33 ALA C CA 1
ATOM 3774 C C . ALA C 1 33 ? -11.364 5.762 73.587 1.00 21.34 33 ALA C C 1
ATOM 3775 O O . ALA C 1 33 ? -11.959 6.813 73.755 1.00 21.74 33 ALA C O 1
ATOM 3777 N N . TYR C 1 34 ? -11.381 5.101 72.426 1.00 21.61 34 TYR C N 1
ATOM 3778 C CA . TYR C 1 34 ? -12.142 5.605 71.283 1.00 22.16 34 TYR C CA 1
ATOM 3779 C C . TYR C 1 34 ? -13.618 5.615 71.638 1.00 21.67 34 TYR C C 1
ATOM 3780 O O . TYR C 1 34 ? -14.333 6.563 71.338 1.00 22.54 34 TYR C O 1
ATOM 3789 N N . PHE C 1 35 ? -14.059 4.553 72.290 1.00 21.05 35 PHE C N 1
ATOM 3790 C CA . PHE C 1 35 ? -15.440 4.428 72.725 1.00 20.60 35 PHE C CA 1
ATOM 3791 C C . PHE C 1 35 ? -15.824 5.501 73.724 1.00 20.80 35 PHE C C 1
ATOM 3792 O O . PHE C 1 35 ? -16.905 6.096 73.628 1.00 20.73 35 PHE C O 1
ATOM 3800 N N . ILE C 1 36 ? -14.941 5.782 74.679 1.00 20.58 36 ILE C N 1
ATOM 3801 C CA . ILE C 1 36 ? -15.231 6.818 75.673 1.00 20.87 36 ILE C CA 1
ATOM 3802 C C . ILE C 1 36 ? -15.351 8.198 75.002 1.00 21.86 36 ILE C C 1
ATOM 3803 O O . ILE C 1 36 ? -16.253 8.980 75.303 1.00 21.32 36 ILE C O 1
ATOM 3808 N N . LYS C 1 37 ? -14.443 8.486 74.079 1.00 22.76 37 LYS C N 1
ATOM 3809 C CA . LYS C 1 37 ? -14.487 9.745 73.348 1.00 23.97 37 LYS C CA 1
ATOM 3810 C C . LYS C 1 37 ? -15.781 9.881 72.554 1.00 24.19 37 LYS C C 1
ATOM 3811 O O . LYS C 1 37 ? -16.432 10.927 72.596 1.00 24.50 37 LYS C O 1
ATOM 3817 N N . LEU C 1 38 ? -16.163 8.827 71.846 1.00 24.72 38 LEU C N 1
ATOM 3818 C CA . LEU C 1 38 ? -17.391 8.853 71.061 1.00 25.31 38 LEU C CA 1
ATOM 3819 C C . LEU C 1 38 ? -18.592 9.017 71.977 1.00 25.63 38 LEU C C 1
ATOM 3820 O O . LEU C 1 38 ? -19.533 9.723 71.653 1.00 25.46 38 LEU C O 1
ATOM 3825 N N . LEU C 1 39 ? -18.571 8.330 73.116 1.00 25.46 39 LEU C N 1
ATOM 3826 C CA . LEU C 1 39 ? -19.665 8.426 74.074 1.00 25.72 39 LEU C CA 1
ATOM 3827 C C . LEU C 1 39 ? -19.788 9.863 74.589 1.00 25.99 39 LEU C C 1
ATOM 3828 O O . LEU C 1 39 ? -20.897 10.395 74.744 1.00 25.88 39 LEU C O 1
ATOM 3833 N N . GLY C 1 40 ? -18.644 10.492 74.844 1.00 25.87 40 GLY C N 1
ATOM 3834 C CA . GLY C 1 40 ? -18.622 11.848 75.354 1.00 26.42 40 GLY C CA 1
ATOM 3835 C C . GLY C 1 40 ? -19.215 12.811 74.343 1.00 26.92 40 GLY C C 1
ATOM 3836 O O . GLY C 1 40 ? -19.961 13.715 74.701 1.00 26.65 40 GLY C O 1
ATOM 3837 N N . GLU C 1 41 ? -18.891 12.581 73.079 1.00 27.44 41 GLU C N 1
ATOM 3838 C CA . GLU C 1 41 ? -19.393 13.401 71.983 1.00 28.62 41 GLU C CA 1
ATOM 3839 C C . GLU C 1 41 ? -20.906 13.242 71.871 1.00 28.46 41 GLU C C 1
ATOM 3840 O O . GLU C 1 41 ? -21.620 14.237 71.754 1.00 28.72 41 GLU C O 1
ATOM 3846 N N . LYS C 1 42 ? -21.401 12.005 71.940 1.00 28.42 42 LYS C N 1
ATOM 3847 C CA . LYS C 1 42 ? -22.848 11.767 71.879 1.00 28.82 42 LYS C CA 1
ATOM 3848 C C . LYS C 1 42 ? -23.595 12.474 73.006 1.00 28.85 42 LYS C C 1
ATOM 3849 O O . LYS C 1 42 ? -24.670 13.039 72.799 1.00 28.51 42 LYS C O 1
ATOM 3855 N N . LEU C 1 43 ? -23.022 12.443 74.203 1.00 29.10 43 LEU C N 1
ATOM 3856 C CA . LEU C 1 43 ? -23.641 13.060 75.360 1.00 29.44 43 LEU C CA 1
ATOM 3857 C C . LEU C 1 43 ? -23.683 14.584 75.204 1.00 29.57 43 LEU C C 1
ATOM 3858 O O . LEU C 1 43 ? -24.699 15.211 75.487 1.00 29.21 43 LEU C O 1
ATOM 3863 N N . LYS C 1 44 ? -22.573 15.160 74.746 1.00 29.89 44 LYS C N 1
ATOM 3864 C CA . LYS C 1 44 ? -22.460 16.604 74.543 1.00 30.55 44 LYS C CA 1
ATOM 3865 C C . LYS C 1 44 ? -23.492 17.093 73.538 1.00 30.55 44 LYS C C 1
ATOM 3866 O O . LYS C 1 44 ? -24.133 18.126 73.750 1.00 29.98 44 LYS C O 1
ATOM 3872 N N . ARG C 1 45 ? -23.651 16.336 72.455 1.00 30.23 45 ARG C N 1
ATOM 3873 C CA . ARG C 1 45 ? -24.578 16.695 71.385 1.00 30.90 45 ARG C CA 1
ATOM 3874 C C . ARG C 1 45 ? -26.035 16.404 71.723 1.00 30.31 45 ARG C C 1
ATOM 3875 O O . ARG C 1 45 ? -26.929 16.859 71.017 1.00 30.31 45 ARG C O 1
ATOM 3883 N N . GLY C 1 46 ? -26.275 15.642 72.788 1.00 30.02 46 GLY C N 1
ATOM 3884 C CA . GLY C 1 46 ? -27.629 15.316 73.209 1.00 29.77 46 GLY C CA 1
ATOM 3885 C C . GLY C 1 46 ? -28.231 14.090 72.538 1.00 29.34 46 GLY C C 1
ATOM 3886 O O . GLY C 1 46 ? -29.446 13.889 72.562 1.00 29.42 46 GLY C O 1
ATOM 3887 N N . GLU C 1 47 ? -27.382 13.248 71.968 1.00 29.05 47 GLU C N 1
ATOM 3888 C CA . GLU C 1 47 ? -27.843 12.049 71.278 1.00 28.91 47 GLU C CA 1
ATOM 3889 C C . GLU C 1 47 ? -28.092 10.902 72.257 1.00 29.26 47 GLU C C 1
ATOM 3890 O O . GLU C 1 47 ? -28.719 9.910 71.911 1.00 28.79 47 GLU C O 1
ATOM 3896 N N . ILE C 1 48 ? -27.557 11.041 73.467 1.00 29.26 48 ILE C N 1
ATOM 3897 C CA . ILE C 1 48 ? -27.810 10.102 74.552 1.00 29.50 48 ILE C CA 1
ATOM 3898 C C . ILE C 1 48 ? -27.879 10.933 75.819 1.00 29.27 48 ILE C C 1
ATOM 3899 O O . ILE C 1 48 ? -27.224 11.976 75.920 1.00 29.16 48 ILE C O 1
ATOM 3904 N N . SER C 1 49 ? -28.674 10.482 76.783 1.00 29.54 49 SER C N 1
ATOM 3905 C CA . SER C 1 49 ? -28.809 11.199 78.038 1.00 29.73 49 SER C CA 1
ATOM 3906 C C . SER C 1 49 ? -28.772 10.283 79.263 1.00 29.17 49 SER C C 1
ATOM 3907 O O . SER C 1 49 ? -28.988 9.072 79.169 1.00 28.77 49 SER C O 1
ATOM 3910 N N . ASP C 1 50 ? -28.481 10.888 80.407 1.00 28.98 50 ASP C N 1
ATOM 3911 C CA . ASP C 1 50 ? -28.531 10.206 81.695 1.00 29.20 50 ASP C CA 1
ATOM 3912 C C . ASP C 1 50 ? -27.625 8.993 81.736 1.00 28.15 50 ASP C C 1
ATOM 3913 O O . ASP C 1 50 ? -28.056 7.891 82.083 1.00 28.44 50 ASP C O 1
ATOM 3918 N N . ILE C 1 51 ? -26.369 9.211 81.368 1.00 27.37 51 ILE C N 1
ATOM 3919 C CA . ILE C 1 51 ? -25.356 8.169 81.425 1.00 26.76 51 ILE C CA 1
ATOM 3920 C C . ILE C 1 51 ? -24.411 8.459 82.576 1.00 25.49 51 ILE C C 1
ATOM 3921 O O . ILE C 1 51 ? -24.072 9.620 82.831 1.00 25.43 51 ILE C O 1
ATOM 3926 N N . VAL C 1 52 ? -24.007 7.410 83.284 1.00 24.26 52 VAL C N 1
ATOM 3927 C CA . VAL C 1 52 ? -22.963 7.521 84.295 1.00 23.25 52 VAL C CA 1
ATOM 3928 C C . VAL C 1 52 ? -21.920 6.445 84.002 1.00 21.99 52 VAL C C 1
ATOM 3929 O O . VAL C 1 52 ? -22.274 5.296 83.722 1.00 21.20 52 VAL C O 1
ATOM 3933 N N . GLY C 1 53 ? -20.647 6.819 84.080 1.00 20.78 53 GLY C N 1
ATOM 3934 C CA . GLY C 1 53 ? -19.558 5.878 83.877 1.00 20.90 53 GLY C CA 1
ATOM 3935 C C . GLY C 1 53 ? -18.934 5.430 85.189 1.00 20.24 53 GLY C C 1
ATOM 3936 O O . GLY C 1 53 ? -18.862 6.204 86.142 1.00 20.48 53 GLY C O 1
ATOM 3937 N N . VAL C 1 54 ? -18.506 4.172 85.244 1.00 20.37 54 VAL C N 1
ATOM 3938 C CA . VAL C 1 54 ? -17.838 3.630 86.428 1.00 19.78 54 VAL C CA 1
ATOM 3939 C C . VAL C 1 54 ? -16.476 3.203 85.917 1.00 19.22 54 VAL C C 1
ATOM 3940 O O . VAL C 1 54 ? -16.365 2.190 85.242 1.00 18.03 54 VAL C O 1
ATOM 3944 N N . PRO C 1 55 ? -15.450 4.010 86.170 1.00 19.18 55 PRO C N 1
ATOM 3945 C CA . PRO C 1 55 ? -14.124 3.763 85.587 1.00 18.63 55 PRO C CA 1
ATOM 3946 C C . PRO C 1 55 ? -13.316 2.598 86.178 1.00 18.70 55 PRO C C 1
ATOM 3947 O O . PRO C 1 55 ? -13.288 2.409 87.394 1.00 18.18 55 PRO C O 1
ATOM 3951 N N . THR C 1 56 ? -12.663 1.839 85.296 1.00 17.84 56 THR C N 1
ATOM 3952 C CA . THR C 1 56 ? -11.834 0.701 85.690 1.00 17.86 56 THR C CA 1
ATOM 3953 C C . THR C 1 56 ? -10.393 1.102 85.960 1.00 18.03 56 THR C C 1
ATOM 3954 O O . THR C 1 56 ? -9.567 0.255 86.260 1.00 19.32 56 THR C O 1
ATOM 3958 N N . SER C 1 57 ? -10.078 2.382 85.816 1.00 17.66 57 SER C N 1
ATOM 3959 C CA . SER C 1 57 ? -8.716 2.855 86.011 1.00 17.15 57 SER C CA 1
ATOM 3960 C C . SER C 1 57 ? -8.697 4.380 86.073 1.00 17.51 57 SER C C 1
ATOM 3961 O O . SER C 1 57 ? -9.677 5.031 85.715 1.00 17.49 57 SER C O 1
ATOM 3964 N N . TYR C 1 58 ? -7.589 4.952 86.535 1.00 17.21 58 TYR C N 1
ATOM 3965 C CA . TYR C 1 58 ? -7.432 6.396 86.464 1.00 17.56 58 TYR C CA 1
ATOM 3966 C C . TYR C 1 58 ? -7.439 6.843 85.009 1.00 17.87 58 TYR C C 1
ATOM 3967 O O . TYR C 1 58 ? -7.924 7.927 84.709 1.00 18.59 58 TYR C O 1
ATOM 3976 N N . GLN C 1 59 ? -6.891 6.027 84.103 1.00 18.45 59 GLN C N 1
ATOM 3977 C CA . GLN C 1 59 ? -6.882 6.395 82.686 1.00 18.66 59 GLN C CA 1
ATOM 3978 C C . GLN C 1 59 ? -8.304 6.644 82.202 1.00 18.70 59 GLN C C 1
ATOM 3979 O O . GLN C 1 59 ? -8.596 7.675 81.578 1.00 19.81 59 GLN C O 1
ATOM 3985 N N . ALA C 1 60 ? -9.182 5.685 82.476 1.00 19.00 60 ALA C N 1
ATOM 3986 C CA . ALA C 1 60 ? -10.586 5.793 82.064 1.00 18.66 60 ALA C CA 1
ATOM 3987 C C . ALA C 1 60 ? -11.271 6.958 82.764 1.00 18.88 60 ALA C C 1
ATOM 3988 O O . ALA C 1 60 ? -12.015 7.733 82.135 1.00 19.22 60 ALA C O 1
ATOM 3990 N N . LYS C 1 61 ? -11.015 7.097 84.056 1.00 18.80 61 LYS C N 1
ATOM 3991 C CA . LYS C 1 61 ? -11.642 8.143 84.832 1.00 19.28 61 LYS C CA 1
ATOM 3992 C C . LYS C 1 61 ? -11.244 9.520 84.322 1.00 19.06 61 LYS C C 1
ATOM 3993 O O . LYS C 1 61 ? -12.102 10.369 84.122 1.00 19.92 61 LYS C O 1
ATOM 3999 N N . LEU C 1 62 ? -9.949 9.744 84.110 1.00 20.08 62 LEU C N 1
ATOM 4000 C CA . LEU C 1 62 ? -9.464 11.043 83.665 1.00 21.08 62 LEU C CA 1
ATOM 4001 C C . LEU C 1 62 ? -9.985 11.358 82.271 1.00 20.93 62 LEU C C 1
ATOM 4002 O O . LEU C 1 62 ? -10.347 12.500 81.982 1.00 21.43 62 LEU C O 1
ATOM 4007 N N . LEU C 1 63 ? -10.029 10.351 81.408 1.00 20.99 63 LEU C N 1
ATOM 4008 C CA . LEU C 1 63 ? -10.529 10.557 80.058 1.00 20.91 63 LEU C CA 1
ATOM 4009 C C . LEU C 1 63 ? -12.004 10.927 80.093 1.00 21.22 63 LEU C C 1
ATOM 4010 O O . LEU C 1 63 ? -12.423 11.838 79.379 1.00 21.59 63 LEU C O 1
ATOM 4015 N N . ALA C 1 64 ? -12.786 10.224 80.906 1.00 21.21 64 ALA C N 1
ATOM 4016 C CA . ALA C 1 64 ? -14.204 10.557 81.055 1.00 21.85 64 ALA C CA 1
ATOM 4017 C C . ALA C 1 64 ? -14.398 11.994 81.552 1.00 22.50 64 ALA C C 1
ATOM 4018 O O . ALA C 1 64 ? -15.294 12.703 81.084 1.00 22.78 64 ALA C O 1
ATOM 4020 N N . ILE C 1 65 ? -13.581 12.412 82.519 1.00 23.22 65 ILE C N 1
ATOM 4021 C CA . ILE C 1 65 ? -13.654 13.771 83.058 1.00 24.00 65 ILE C CA 1
ATOM 4022 C C . ILE C 1 65 ? -13.366 14.794 81.969 1.00 25.14 65 ILE C C 1
ATOM 4023 O O . ILE C 1 65 ? -14.073 15.802 81.851 1.00 24.83 65 ILE C O 1
ATOM 4028 N N . GLU C 1 66 ? -12.328 14.528 81.181 1.00 26.33 66 GLU C N 1
ATOM 4029 C CA . GLU C 1 66 ? -11.941 15.404 80.084 1.00 27.76 66 GLU C CA 1
ATOM 4030 C C . GLU C 1 66 ? -13.096 15.555 79.105 1.00 28.06 66 GLU C C 1
ATOM 4031 O O . GLU C 1 66 ? -13.285 16.633 78.514 1.00 28.65 66 GLU C O 1
ATOM 4037 N N . HIS C 1 67 ? -13.863 14.478 78.932 1.00 28.21 67 HIS C N 1
ATOM 4038 C CA . HIS C 1 67 ? -14.983 14.472 77.992 1.00 28.23 67 HIS C CA 1
ATOM 4039 C C . HIS C 1 67 ? -16.339 14.719 78.633 1.00 28.02 67 HIS C C 1
ATOM 4040 O O . HIS C 1 67 ? -17.380 14.485 78.026 1.00 27.79 67 HIS C O 1
ATOM 4047 N N . ASP C 1 68 ? -16.305 15.209 79.861 1.00 27.56 68 ASP C N 1
ATOM 4048 C CA . ASP C 1 68 ? -17.507 15.614 80.586 1.00 27.83 68 ASP C CA 1
ATOM 4049 C C . ASP C 1 68 ? -18.532 14.511 80.823 1.00 27.00 68 ASP C C 1
ATOM 4050 O O . ASP C 1 68 ? -19.716 14.791 80.968 1.00 27.28 68 ASP C O 1
ATOM 4055 N N . ILE C 1 69 ? -18.086 13.259 80.891 1.00 25.64 69 ILE C N 1
ATOM 4056 C CA . ILE C 1 69 ? -18.988 12.152 81.204 1.00 25.22 69 ILE C CA 1
ATOM 4057 C C . ILE C 1 69 ? -19.091 12.009 82.722 1.00 24.92 69 ILE C C 1
ATOM 4058 O O . ILE C 1 69 ? -18.068 11.900 83.387 1.00 24.49 69 ILE C O 1
ATOM 4063 N N . PRO C 1 70 ? -20.303 12.036 83.277 1.00 24.77 70 PRO C N 1
ATOM 4064 C CA . PRO C 1 70 ? -20.482 11.811 84.713 1.00 24.58 70 PRO C CA 1
ATOM 4065 C C . PRO C 1 70 ? -19.876 10.485 85.140 1.00 24.67 70 PRO C C 1
ATOM 4066 O O . PRO C 1 70 ? -20.055 9.491 84.454 1.00 23.52 70 PRO C O 1
ATOM 4070 N N . ILE C 1 71 ? -19.194 10.491 86.278 1.00 25.13 71 ILE C N 1
ATOM 4071 C CA . ILE C 1 71 ? -18.442 9.342 86.766 1.00 26.00 71 ILE C CA 1
ATOM 4072 C C . ILE C 1 71 ? -18.907 9.008 88.172 1.00 26.33 71 ILE C C 1
ATOM 4073 O O . ILE C 1 71 ? -19.273 9.914 88.924 1.00 26.60 71 ILE C O 1
ATOM 4078 N N . ALA C 1 72 ? -18.887 7.732 88.531 1.00 26.12 72 ALA C N 1
ATOM 4079 C CA . ALA C 1 72 ? -19.242 7.305 89.884 1.00 26.49 72 ALA C CA 1
ATOM 4080 C C . ALA C 1 72 ? -18.437 6.059 90.242 1.00 26.81 72 ALA C C 1
ATOM 4081 O O . ALA C 1 72 ? -17.984 5.346 89.351 1.00 26.46 72 ALA C O 1
ATOM 4083 N N . SER C 1 73 ? -18.253 5.821 91.545 1.00 27.30 73 SER C N 1
ATOM 4084 C CA . SER C 1 73 ? -17.541 4.658 92.054 1.00 27.51 73 SER C CA 1
ATOM 4085 C C . SER C 1 73 ? -18.511 3.485 92.065 1.00 26.42 73 SER C C 1
ATOM 4086 O O . SER C 1 73 ? -19.712 3.684 92.114 1.00 25.88 73 SER C O 1
ATOM 4089 N N . LEU C 1 74 ? -17.992 2.263 92.052 1.00 26.22 74 LEU C N 1
ATOM 4090 C CA . LEU C 1 74 ? -18.849 1.089 92.067 1.00 25.95 74 LEU C CA 1
ATOM 4091 C C . LEU C 1 74 ? -19.776 1.105 93.277 1.00 26.21 74 LEU C C 1
ATOM 4092 O O . LEU C 1 74 ? -20.957 0.786 93.164 1.00 25.46 74 LEU C O 1
ATOM 4097 N N . ASP C 1 75 ? -19.253 1.485 94.443 1.00 26.51 75 ASP C N 1
ATOM 4098 C CA . ASP C 1 75 ? -20.094 1.516 95.634 1.00 27.30 75 ASP C CA 1
ATOM 4099 C C . ASP C 1 75 ? -21.079 2.697 95.663 1.00 27.88 75 ASP C C 1
ATOM 4100 O O . ASP C 1 75 ? -21.841 2.840 96.615 1.00 27.09 75 ASP C O 1
ATOM 4105 N N . GLN C 1 76 ? -21.055 3.535 94.623 1.00 28.91 76 GLN C N 1
ATOM 4106 C CA . GLN C 1 76 ? -21.993 4.647 94.493 1.00 30.06 76 GLN C CA 1
ATOM 4107 C C . GLN C 1 76 ? -23.214 4.237 93.681 1.00 30.54 76 GLN C C 1
ATOM 4108 O O . GLN C 1 76 ? -24.269 4.856 93.785 1.00 31.44 76 GLN C O 1
ATOM 4114 N N . VAL C 1 77 ? -23.082 3.202 92.856 1.00 30.38 77 VAL C N 1
ATOM 4115 C CA . VAL C 1 77 ? -24.183 2.819 91.984 1.00 30.48 77 VAL C CA 1
ATOM 4116 C C . VAL C 1 77 ? -24.856 1.556 92.455 1.00 30.67 77 VAL C C 1
ATOM 4117 O O . VAL C 1 77 ? -24.304 0.796 93.242 1.00 31.17 77 VAL C O 1
ATOM 4121 N N . ASP C 1 78 ? -26.064 1.336 91.968 1.00 31.22 78 ASP C N 1
ATOM 4122 C CA . ASP C 1 78 ? -26.823 0.174 92.385 1.00 31.83 78 ASP C CA 1
ATOM 4123 C C . ASP C 1 78 ? -26.550 -1.018 91.467 1.00 31.02 78 ASP C C 1
ATOM 4124 O O . ASP C 1 78 ? -26.727 -2.160 91.873 1.00 31.86 78 ASP C O 1
ATOM 4129 N N . ALA C 1 79 ? -26.086 -0.757 90.247 1.00 29.96 79 ALA C N 1
ATOM 4130 C CA . ALA C 1 79 ? -25.812 -1.826 89.296 1.00 29.02 79 ALA C CA 1
ATOM 4131 C C . ALA C 1 79 ? -25.138 -1.289 88.044 1.00 28.11 79 ALA C C 1
ATOM 4132 O O . ALA C 1 79 ? -25.373 -0.161 87.636 1.00 28.91 79 ALA C O 1
ATOM 4134 N N . ILE C 1 80 ? -24.303 -2.118 87.438 1.00 26.64 80 ILE C N 1
ATOM 4135 C CA . ILE C 1 80 ? -23.643 -1.810 86.181 1.00 25.97 80 ILE C CA 1
ATOM 4136 C C . ILE C 1 80 ? -24.415 -2.526 85.079 1.00 24.72 80 ILE C C 1
ATOM 4137 O O . ILE C 1 80 ? -24.430 -3.753 85.034 1.00 24.49 80 ILE C O 1
ATOM 4142 N N . ASP C 1 81 ? -25.043 -1.763 84.196 1.00 24.17 81 ASP C N 1
ATOM 4143 C CA . ASP C 1 81 ? -25.849 -2.344 83.119 1.00 23.59 81 ASP C CA 1
ATOM 4144 C C . ASP C 1 81 ? -24.968 -3.002 82.064 1.00 22.62 81 ASP C C 1
ATOM 4145 O O . ASP C 1 81 ? -25.185 -4.148 81.696 1.00 22.34 81 ASP C O 1
ATOM 4150 N N . VAL C 1 82 ? -23.996 -2.246 81.571 1.00 21.70 82 VAL C N 1
ATOM 4151 C CA . VAL C 1 82 ? -23.088 -2.708 80.529 1.00 21.25 82 VAL C CA 1
ATOM 4152 C C . VAL C 1 82 ? -21.676 -2.270 80.881 1.00 20.38 82 VAL C C 1
ATOM 4153 O O . VAL C 1 82 ? -21.476 -1.147 81.322 1.00 20.18 82 VAL C O 1
ATOM 4157 N N . ALA C 1 83 ? -20.711 -3.165 80.717 1.00 19.58 83 ALA C N 1
ATOM 4158 C CA . ALA C 1 83 ? -19.306 -2.798 80.855 1.00 19.19 83 ALA C CA 1
ATOM 4159 C C . ALA C 1 83 ? -18.629 -3.000 79.505 1.00 18.67 83 ALA C C 1
ATOM 4160 O O . ALA C 1 83 ? -18.835 -4.028 78.849 1.00 19.33 83 ALA C O 1
ATOM 4162 N N . VAL C 1 84 ? -17.821 -2.025 79.111 1.00 17.99 84 VAL C N 1
ATOM 4163 C CA . VAL C 1 84 ? -17.117 -2.046 77.842 1.00 18.35 84 VAL C CA 1
ATOM 4164 C C . VAL C 1 84 ? -15.620 -1.952 78.133 1.00 18.14 84 VAL C C 1
ATOM 4165 O O . VAL C 1 84 ? -15.184 -1.092 78.894 1.00 18.25 84 VAL C O 1
ATOM 4169 N N . ASP C 1 85 ? -14.847 -2.854 77.555 1.00 17.63 85 ASP C N 1
ATOM 4170 C CA . ASP C 1 85 ? -13.407 -2.883 77.804 1.00 17.26 85 ASP C CA 1
ATOM 4171 C C . ASP C 1 85 ? -12.706 -3.630 76.679 1.00 17.36 85 ASP C C 1
ATOM 4172 O O . ASP C 1 85 ? -13.354 -4.286 75.849 1.00 17.45 85 ASP C O 1
ATOM 4177 N N . GLY C 1 86 ? -11.382 -3.512 76.633 1.00 17.51 86 GLY C N 1
ATOM 4178 C CA . GLY C 1 86 ? -10.591 -4.259 75.680 1.00 17.92 86 GLY C CA 1
ATOM 4179 C C . GLY C 1 86 ? -10.007 -5.538 76.265 1.00 17.88 86 GLY C C 1
ATOM 4180 O O . GLY C 1 86 ? -10.352 -5.972 77.370 1.00 18.49 86 GLY C O 1
ATOM 4181 N N . ALA C 1 87 ? -9.116 -6.161 75.509 1.00 18.26 87 ALA C N 1
ATOM 4182 C CA . ALA C 1 87 ? -8.493 -7.415 75.912 1.00 18.54 87 ALA C CA 1
ATOM 4183 C C . ALA C 1 87 ? -7.156 -7.561 75.206 1.00 19.04 87 ALA C C 1
ATOM 4184 O O . ALA C 1 87 ? -6.949 -6.979 74.156 1.00 18.85 87 ALA C O 1
ATOM 4186 N N . ASP C 1 88 ? -6.248 -8.324 75.800 1.00 19.43 88 ASP C N 1
ATOM 4187 C CA . ASP C 1 88 ? -4.957 -8.567 75.179 1.00 19.90 88 ASP C CA 1
ATOM 4188 C C . ASP C 1 88 ? -5.032 -9.800 74.277 1.00 19.46 88 ASP C C 1
ATOM 4189 O O . ASP C 1 88 ? -4.327 -9.884 73.262 1.00 20.30 88 ASP C O 1
ATOM 4194 N N . GLU C 1 89 ? -5.871 -10.752 74.671 1.00 19.65 89 GLU C N 1
ATOM 4195 C CA . GLU C 1 89 ? -6.100 -11.990 73.910 1.00 19.67 89 GLU C CA 1
ATOM 4196 C C . GLU C 1 89 ? -7.529 -12.443 74.111 1.00 19.79 89 GLU C C 1
ATOM 4197 O O . GLU C 1 89 ? -8.087 -12.320 75.209 1.00 19.24 89 GLU C O 1
ATOM 4203 N N . VAL C 1 90 ? -8.120 -12.984 73.052 1.00 20.38 90 VAL C N 1
ATOM 4204 C CA . VAL C 1 90 ? -9.443 -13.580 73.139 1.00 20.84 90 VAL C CA 1
ATOM 4205 C C . VAL C 1 90 ? -9.346 -14.959 72.484 1.00 21.52 90 VAL C C 1
ATOM 4206 O O . VAL C 1 90 ? -9.026 -15.046 71.288 1.00 21.67 90 VAL C O 1
ATOM 4210 N N . ASP C 1 91 ? -9.600 -16.019 73.247 1.00 22.03 91 ASP C N 1
ATOM 4211 C CA . ASP C 1 91 ? -9.524 -17.378 72.702 1.00 22.46 91 ASP C CA 1
ATOM 4212 C C . ASP C 1 91 ? -10.864 -17.733 72.051 1.00 23.09 91 ASP C C 1
ATOM 4213 O O . ASP C 1 91 ? -11.804 -16.950 72.098 1.00 22.35 91 ASP C O 1
ATOM 4218 N N . PRO C 1 92 ? -10.936 -18.863 71.360 1.00 24.02 92 PRO C N 1
ATOM 4219 C CA . PRO C 1 92 ? -12.180 -19.228 70.680 1.00 24.43 92 PRO C CA 1
ATOM 4220 C C . PRO C 1 92 ? -13.397 -19.433 71.584 1.00 24.86 92 PRO C C 1
ATOM 4221 O O . PRO C 1 92 ? -14.505 -19.427 71.052 1.00 25.28 92 PRO C O 1
ATOM 4225 N N . ASN C 1 93 ? -13.210 -19.618 72.894 1.00 25.27 93 ASN C N 1
ATOM 4226 C CA . ASN C 1 93 ? -14.338 -19.756 73.821 1.00 25.47 93 ASN C CA 1
ATOM 4227 C C . ASN C 1 93 ? -14.683 -18.417 74.493 1.00 25.02 93 ASN C C 1
ATOM 4228 O O . ASN C 1 93 ? -15.463 -18.371 75.443 1.00 24.75 93 ASN C O 1
ATOM 4233 N N . LEU C 1 94 ? -14.081 -17.343 74.001 1.00 24.04 94 LEU C N 1
ATOM 4234 C CA . LEU C 1 94 ? -14.291 -16.000 74.532 1.00 24.08 94 LEU C CA 1
ATOM 4235 C C . LEU C 1 94 ? -13.739 -15.839 75.947 1.00 23.22 94 LEU C C 1
ATOM 4236 O O . LEU C 1 94 ? -14.267 -15.065 76.746 1.00 23.39 94 LEU C O 1
ATOM 4241 N N . ASN C 1 95 ? -12.692 -16.594 76.261 1.00 22.49 95 ASN C N 1
ATOM 4242 C CA . ASN C 1 95 ? -11.949 -16.373 77.500 1.00 21.80 95 ASN C CA 1
ATOM 4243 C C . ASN C 1 95 ? -10.852 -15.383 77.128 1.00 20.78 95 ASN C C 1
ATOM 4244 O O . ASN C 1 95 ? -10.361 -15.405 75.999 1.00 20.58 95 ASN C O 1
ATOM 4249 N N . LEU C 1 96 ? -10.496 -14.493 78.051 1.00 19.31 96 LEU C N 1
ATOM 4250 C CA . LEU C 1 96 ? -9.575 -13.414 77.731 1.00 18.48 96 LEU C CA 1
ATOM 4251 C C . LEU C 1 96 ? -8.336 -13.418 78.591 1.00 17.65 96 LEU C C 1
ATOM 4252 O O . LEU C 1 96 ? -8.324 -14.008 79.669 1.00 17.84 96 LEU C O 1
ATOM 4257 N N . ILE C 1 97 ? -7.295 -12.764 78.085 1.00 17.47 97 ILE C N 1
ATOM 4258 C CA . ILE C 1 97 ? -6.201 -12.300 78.926 1.00 17.21 97 ILE C CA 1
ATOM 4259 C C . ILE C 1 97 ? -6.292 -10.763 78.890 1.00 17.08 97 ILE C C 1
ATOM 4260 O O . ILE C 1 97 ? -6.418 -10.154 77.816 1.00 16.83 97 ILE C O 1
ATOM 4265 N N . LYS C 1 98 ? -6.241 -10.157 80.069 1.00 16.73 98 LYS C N 1
ATOM 4266 C CA . LYS C 1 98 ? -6.278 -8.710 80.234 1.00 17.43 98 LYS C CA 1
ATOM 4267 C C . LYS C 1 98 ? -5.190 -8.325 81.237 1.00 17.59 98 LYS C C 1
ATOM 4268 O O . LYS C 1 98 ? -4.692 -9.185 81.949 1.00 17.65 98 LYS C O 1
ATOM 4274 N N . GLY C 1 99 ? -4.818 -7.047 81.281 1.00 17.87 99 GLY C N 1
ATOM 4275 C CA . GLY C 1 99 ? -3.827 -6.580 82.240 1.00 17.99 99 GLY C CA 1
ATOM 4276 C C . GLY C 1 99 ? -2.575 -5.932 81.660 1.00 18.65 99 GLY C C 1
ATOM 4277 O O . GLY C 1 99 ? -1.709 -5.475 82.409 1.00 18.58 99 GLY C O 1
ATOM 4278 N N . ARG C 1 100 ? -2.441 -5.881 80.342 1.00 18.81 100 ARG C N 1
ATOM 4279 C CA . ARG C 1 100 ? -1.263 -5.229 79.769 1.00 19.62 100 ARG C CA 1
ATOM 4280 C C . ARG C 1 100 ? -1.148 -3.784 80.295 1.00 18.76 100 ARG C C 1
ATOM 4281 O O . ARG C 1 100 ? -0.053 -3.291 80.536 1.00 18.90 100 ARG C O 1
ATOM 4289 N N . GLY C 1 101 ? -2.289 -3.122 80.472 1.00 17.99 101 GLY C N 1
ATOM 4290 C CA . GLY C 1 101 ? -2.341 -1.769 81.005 1.00 17.81 101 GLY C CA 1
ATOM 4291 C C . GLY C 1 101 ? -2.241 -1.662 82.523 1.00 16.92 101 GLY C C 1
ATOM 4292 O O . GLY C 1 101 ? -2.277 -0.549 83.064 1.00 16.46 101 GLY C O 1
ATOM 4293 N N . ALA C 1 102 ? -2.162 -2.812 83.199 1.00 17.10 102 ALA C N 1
ATOM 4294 C CA . ALA C 1 102 ? -2.010 -2.933 84.659 1.00 16.46 102 ALA C CA 1
ATOM 4295 C C . ALA C 1 102 ? -3.270 -2.680 85.502 1.00 16.38 102 ALA C C 1
ATOM 4296 O O . ALA C 1 102 ? -3.182 -2.549 86.715 1.00 16.24 102 ALA C O 1
ATOM 4298 N N . ALA C 1 103 ? -4.437 -2.627 84.873 1.00 16.72 103 ALA C N 1
ATOM 4299 C CA . ALA C 1 103 ? -5.663 -2.289 85.594 1.00 16.46 103 ALA C CA 1
ATOM 4300 C C . ALA C 1 103 ? -6.611 -3.478 85.774 1.00 17.30 103 ALA C C 1
ATOM 4301 O O . ALA C 1 103 ? -7.797 -3.306 86.062 1.00 16.65 103 ALA C O 1
ATOM 4303 N N . LEU C 1 104 ? -6.080 -4.686 85.648 1.00 16.59 104 LEU C N 1
ATOM 4304 C CA . LEU C 1 104 ? -6.900 -5.907 85.702 1.00 17.03 104 LEU C CA 1
ATOM 4305 C C . LEU C 1 104 ? -7.791 -6.044 86.937 1.00 16.42 104 LEU C C 1
ATOM 4306 O O . LEU C 1 104 ? -8.875 -6.607 86.852 1.00 16.32 104 LEU C O 1
ATOM 4311 N N . THR C 1 105 ? -7.352 -5.541 88.085 1.00 15.95 105 THR C N 1
ATOM 4312 C CA . THR C 1 105 ? -8.122 -5.722 89.320 1.00 16.26 105 THR C CA 1
ATOM 4313 C C . THR C 1 105 ? -9.455 -4.978 89.341 1.00 15.95 105 THR C C 1
ATOM 4314 O O . THR C 1 105 ? -10.506 -5.591 89.569 1.00 16.05 105 THR C O 1
ATOM 4318 N N . MET C 1 106 ? -9.422 -3.683 89.089 1.00 16.04 106 MET C N 1
ATOM 4319 C CA . MET C 1 106 ? -10.653 -2.894 89.060 1.00 16.90 106 MET C CA 1
ATOM 4320 C C . MET C 1 106 ? -11.482 -3.334 87.860 1.00 16.12 106 MET C C 1
ATOM 4321 O O . MET C 1 106 ? -12.710 -3.360 87.934 1.00 16.57 106 MET C O 1
ATOM 4326 N N . GLU C 1 107 ? -10.819 -3.681 86.757 1.00 16.41 107 GLU C N 1
ATOM 4327 C CA . GLU C 1 107 ? -11.555 -4.199 85.589 1.00 16.48 107 GLU C CA 1
ATOM 4328 C C . GLU C 1 107 ? -12.431 -5.388 85.985 1.00 16.56 107 GLU C C 1
ATOM 4329 O O . GLU C 1 107 ? -13.636 -5.430 85.684 1.00 16.68 107 GLU C O 1
ATOM 4335 N N . LYS C 1 108 ? -11.837 -6.376 86.650 1.00 16.58 108 LYS C N 1
ATOM 4336 C CA . LYS C 1 108 ? -12.608 -7.568 87.015 1.00 16.96 108 LYS C CA 1
ATOM 4337 C C . LYS C 1 108 ? -13.676 -7.238 88.054 1.00 17.17 108 LYS C C 1
ATOM 4338 O O . LYS C 1 108 ? -14.788 -7.754 87.989 1.00 17.76 108 LYS C O 1
ATOM 4344 N N . ILE C 1 109 ? -13.337 -6.373 89.003 1.00 17.61 109 ILE C N 1
ATOM 4345 C CA . ILE C 1 109 ? -14.288 -5.942 90.023 1.00 18.12 109 ILE C CA 1
ATOM 4346 C C . ILE C 1 109 ? -15.557 -5.389 89.397 1.00 18.46 109 ILE C C 1
ATOM 4347 O O . ILE C 1 109 ? -16.656 -5.729 89.818 1.00 19.55 109 ILE C O 1
ATOM 4352 N N . ILE C 1 110 ? -15.399 -4.555 88.378 1.00 18.39 110 ILE C N 1
ATOM 4353 C CA . ILE C 1 110 ? -16.531 -3.882 87.742 1.00 18.95 110 ILE C CA 1
ATOM 4354 C C . ILE C 1 110 ? -17.200 -4.797 86.722 1.00 19.41 110 ILE C C 1
ATOM 4355 O O . ILE C 1 110 ? -18.420 -4.876 86.654 1.00 19.99 110 ILE C O 1
ATOM 4360 N N . GLU C 1 111 ? -16.406 -5.503 85.928 1.00 19.73 111 GLU C N 1
ATOM 4361 C CA . GLU C 1 111 ? -16.972 -6.317 84.842 1.00 19.90 111 GLU C CA 1
ATOM 4362 C C . GLU C 1 111 ? -17.710 -7.557 85.359 1.00 20.94 111 GLU C C 1
ATOM 4363 O O . GLU C 1 111 ? -18.661 -8.044 84.734 1.00 21.39 111 GLU C O 1
ATOM 4369 N N . TYR C 1 112 ? -17.286 -8.041 86.518 1.00 22.29 112 TYR C N 1
ATOM 4370 C CA . TYR C 1 112 ? -17.927 -9.168 87.185 1.00 23.58 112 TYR C CA 1
ATOM 4371 C C . TYR C 1 112 ? -19.370 -8.850 87.575 1.00 24.51 112 TYR C C 1
ATOM 4372 O O . TYR C 1 112 ? -20.223 -9.734 87.556 1.00 25.64 112 TYR C O 1
ATOM 4381 N N . ARG C 1 113 ? -19.651 -7.596 87.917 1.00 25.61 113 ARG C N 1
ATOM 4382 C CA . ARG C 1 113 ? -21.001 -7.227 88.332 1.00 26.34 113 ARG C CA 1
ATOM 4383 C C . ARG C 1 113 ? -21.850 -6.686 87.170 1.00 26.37 113 ARG C C 1
ATOM 4384 O O . ARG C 1 113 ? -22.997 -6.293 87.377 1.00 27.63 113 ARG C O 1
ATOM 4392 N N . ALA C 1 114 ? -21.308 -6.701 85.951 1.00 25.46 114 ALA C N 1
ATOM 4393 C CA . ALA C 1 114 ? -22.012 -6.129 84.793 1.00 24.82 114 ALA C CA 1
ATOM 4394 C C . ALA C 1 114 ? -23.084 -7.038 84.174 1.00 24.68 114 ALA C C 1
ATOM 4395 O O . ALA C 1 114 ? -22.888 -8.258 84.018 1.00 24.68 114 ALA C O 1
ATOM 4397 N N . GLY C 1 115 ? -24.219 -6.427 83.823 1.00 24.39 115 GLY C N 1
ATOM 4398 C CA . GLY C 1 115 ? -25.313 -7.138 83.175 1.00 24.24 115 GLY C CA 1
ATOM 4399 C C . GLY C 1 115 ? -24.808 -7.771 81.895 1.00 23.69 115 GLY C C 1
ATOM 4400 O O . GLY C 1 115 ? -25.004 -8.958 81.651 1.00 24.32 115 GLY C O 1
ATOM 4401 N N . THR C 1 116 ? -24.127 -6.963 81.091 1.00 23.24 116 THR C N 1
ATOM 4402 C CA . THR C 1 116 ? -23.487 -7.418 79.880 1.00 22.78 116 THR C CA 1
ATOM 4403 C C . THR C 1 116 ? -22.066 -6.891 79.823 1.00 21.98 116 THR C C 1
ATOM 4404 O O . THR C 1 116 ? -21.842 -5.695 79.997 1.00 21.86 116 THR C O 1
ATOM 4408 N N . PHE C 1 117 ? -21.118 -7.793 79.595 1.00 21.04 117 PHE C N 1
ATOM 4409 C CA . PHE C 1 117 ? -19.720 -7.429 79.433 1.00 20.69 117 PHE C CA 1
ATOM 4410 C C . PHE C 1 117 ? -19.396 -7.498 77.946 1.00 20.46 117 PHE C C 1
ATOM 4411 O O . PHE C 1 117 ? -19.466 -8.571 77.328 1.00 21.22 117 PHE C O 1
ATOM 4419 N N . ILE C 1 118 ? -19.079 -6.344 77.375 1.00 20.51 118 ILE C N 1
ATOM 4420 C CA . ILE C 1 118 ? -18.753 -6.240 75.967 1.00 20.67 118 ILE C CA 1
ATOM 4421 C C . ILE C 1 118 ? -17.278 -5.926 75.816 1.00 20.81 118 ILE C C 1
ATOM 4422 O O . ILE C 1 118 ? -16.787 -4.943 76.364 1.00 20.34 118 ILE C O 1
ATOM 4427 N N . VAL C 1 119 ? -16.595 -6.768 75.049 1.00 20.71 119 VAL C N 1
ATOM 4428 C CA . VAL C 1 119 ? -15.161 -6.659 74.814 1.00 20.78 119 VAL C CA 1
ATOM 4429 C C . VAL C 1 119 ? -14.901 -6.125 73.418 1.00 21.82 119 VAL C C 1
ATOM 4430 O O . VAL C 1 119 ? -15.537 -6.579 72.455 1.00 22.61 119 VAL C O 1
ATOM 4434 N N . LEU C 1 120 ? -14.003 -5.144 73.318 1.00 22.14 120 LEU C N 1
ATOM 4435 C CA . LEU C 1 120 ? -13.652 -4.512 72.053 1.00 22.81 120 LEU C CA 1
ATOM 4436 C C . LEU C 1 120 ? -12.238 -4.879 71.662 1.00 23.08 120 LEU C C 1
ATOM 4437 O O . LEU C 1 120 ? -11.287 -4.586 72.397 1.00 21.96 120 LEU C O 1
ATOM 4442 N N . VAL C 1 121 ? -12.081 -5.516 70.505 1.00 22.93 121 VAL C N 1
ATOM 4443 C CA . VAL C 1 121 ? -10.751 -5.852 70.041 1.00 23.16 121 VAL C CA 1
ATOM 4444 C C . VAL C 1 121 ? -10.631 -5.725 68.535 1.00 23.91 121 VAL C C 1
ATOM 4445 O O . VAL C 1 121 ? -11.624 -5.846 67.809 1.00 24.31 121 VAL C O 1
ATOM 4449 N N . ASP C 1 122 ? -9.409 -5.483 68.086 1.00 24.50 122 ASP C N 1
ATOM 4450 C CA . ASP C 1 122 ? -9.098 -5.555 66.669 1.00 25.33 122 ASP C CA 1
ATOM 4451 C C . ASP C 1 122 ? -8.677 -7.005 66.431 1.00 25.62 122 ASP C C 1
ATOM 4452 O O . ASP C 1 122 ? -8.490 -7.772 67.375 1.00 25.68 122 ASP C O 1
ATOM 4457 N N . GLU C 1 123 ? -8.561 -7.376 65.163 1.00 25.97 123 GLU C N 1
ATOM 4458 C CA . GLU C 1 123 ? -8.256 -8.736 64.740 1.00 27.18 123 GLU C CA 1
ATOM 4459 C C . GLU C 1 123 ? -7.072 -9.457 65.402 1.00 26.44 123 GLU C C 1
ATOM 4460 O O . GLU C 1 123 ? -7.096 -10.682 65.588 1.00 26.53 123 GLU C O 1
ATOM 4466 N N . ARG C 1 124 ? -6.029 -8.707 65.720 1.00 25.97 124 ARG C N 1
ATOM 4467 C CA . ARG C 1 124 ? -4.807 -9.279 66.259 1.00 26.27 124 ARG C CA 1
ATOM 4468 C C . ARG C 1 124 ? -5.008 -9.957 67.606 1.00 25.75 124 ARG C C 1
ATOM 4469 O O . ARG C 1 124 ? -4.200 -10.803 68.001 1.00 25.40 124 ARG C O 1
ATOM 4477 N N . LYS C 1 125 ? -6.076 -9.578 68.307 1.00 24.94 125 LYS C N 1
ATOM 4478 C CA . LYS C 1 125 ? -6.358 -10.092 69.650 1.00 25.05 125 LYS C CA 1
ATOM 4479 C C . LYS C 1 125 ? -6.944 -11.516 69.641 1.00 25.04 125 LYS C C 1
ATOM 4480 O O . LYS C 1 125 ? -6.949 -12.203 70.666 1.00 24.08 125 LYS C O 1
ATOM 4486 N N . LEU C 1 126 ? -7.457 -11.953 68.499 1.00 25.32 126 LEU C N 1
ATOM 4487 C CA . LEU C 1 126 ? -8.020 -13.294 68.403 1.00 25.76 126 LEU C CA 1
ATOM 4488 C C . LEU C 1 126 ? -6.884 -14.301 68.388 1.00 25.54 126 LEU C C 1
ATOM 4489 O O . LEU C 1 126 ? -6.000 -14.222 67.544 1.00 26.70 126 LEU C O 1
ATOM 4494 N N . VAL C 1 127 ? -6.876 -15.221 69.341 1.00 25.14 127 VAL C N 1
ATOM 4495 C CA . VAL C 1 127 ? -5.832 -16.229 69.403 1.00 25.06 127 VAL C CA 1
ATOM 4496 C C . VAL C 1 127 ? -6.430 -17.633 69.339 1.00 25.47 127 VAL C C 1
ATOM 4497 O O . VAL C 1 127 ? -7.633 -17.829 69.522 1.00 24.93 127 VAL C O 1
ATOM 4501 N N . ASP C 1 128 ? -5.575 -18.612 69.085 1.00 26.01 128 ASP C N 1
ATOM 4502 C CA . ASP C 1 128 ? -6.003 -20.004 69.081 1.00 26.62 128 ASP C CA 1
ATOM 4503 C C . ASP C 1 128 ? -6.139 -20.529 70.505 1.00 26.05 128 ASP C C 1
ATOM 4504 O O . ASP C 1 128 ? -6.894 -21.468 70.767 1.00 26.27 128 ASP C O 1
ATOM 4509 N N . TYR C 1 129 ? -5.394 -19.928 71.429 1.00 24.85 129 TYR C N 1
ATOM 4510 C CA . TYR C 1 129 ? -5.432 -20.335 72.826 1.00 24.33 129 TYR C CA 1
ATOM 4511 C C . TYR C 1 129 ? -4.771 -19.250 73.652 1.00 23.37 129 TYR C C 1
ATOM 4512 O O . TYR C 1 129 ? -3.935 -18.510 73.148 1.00 23.14 129 TYR C O 1
ATOM 4521 N N . LEU C 1 130 ? -5.134 -19.169 74.925 1.00 22.87 130 LEU C N 1
ATOM 4522 C CA . LEU C 1 130 ? -4.558 -18.158 75.789 1.00 22.10 130 LEU C CA 1
ATOM 4523 C C . LEU C 1 130 ? -3.087 -18.438 76.056 1.00 21.88 130 LEU C C 1
ATOM 4524 O O . LEU C 1 130 ? -2.684 -19.565 76.366 1.00 21.36 130 LEU C O 1
ATOM 4529 N N . CYS C 1 131 ? -2.300 -17.381 75.917 1.00 21.40 131 CYS C N 1
ATOM 4530 C CA . CYS C 1 131 ? -0.849 -17.396 76.059 1.00 21.67 131 CYS C CA 1
ATOM 4531 C C . CYS C 1 131 ? -0.166 -17.798 74.749 1.00 22.57 131 CYS C C 1
ATOM 4532 O O . CYS C 1 131 ? 1.017 -18.124 74.736 1.00 22.44 131 CYS C O 1
ATOM 4535 N N . GLN C 1 132 ? -0.910 -17.764 73.650 1.00 23.53 132 GLN C N 1
ATOM 4536 C CA . GLN C 1 132 ? -0.291 -17.987 72.344 1.00 24.45 132 GLN C CA 1
ATOM 4537 C C . GLN C 1 132 ? 0.684 -16.850 72.070 1.00 25.34 132 GLN C C 1
ATOM 4538 O O . GLN C 1 132 ? 1.760 -17.060 71.506 1.00 25.00 132 GLN C O 1
ATOM 4544 N N . LYS C 1 133 ? 0.312 -15.639 72.474 1.00 26.24 133 LYS C N 1
ATOM 4545 C CA . LYS C 1 133 ? 1.166 -14.480 72.215 1.00 27.46 133 LYS C CA 1
ATOM 4546 C C . LYS C 1 133 ? 1.510 -13.662 73.448 1.00 27.11 133 LYS C C 1
ATOM 4547 O O . LYS C 1 133 ? 2.608 -13.110 73.528 1.00 28.17 133 LYS C O 1
ATOM 4553 N N . MET C 1 134 ? 0.606 -13.618 74.417 1.00 25.63 134 MET C N 1
ATOM 4554 C CA . MET C 1 134 ? 0.786 -12.749 75.568 1.00 25.18 134 MET C CA 1
ATOM 4555 C C . MET C 1 134 ? 0.918 -13.489 76.891 1.00 24.21 134 MET C C 1
ATOM 4556 O O . MET C 1 134 ? 0.385 -14.584 77.072 1.00 24.66 134 MET C O 1
ATOM 4561 N N . PRO C 1 135 ? 1.649 -12.896 77.820 1.00 22.96 135 PRO C N 1
ATOM 4562 C CA . PRO C 1 135 ? 1.737 -13.439 79.183 1.00 21.63 135 PRO C CA 1
ATOM 4563 C C . PRO C 1 135 ? 0.490 -13.085 79.985 1.00 20.32 135 PRO C C 1
ATOM 4564 O O . PRO C 1 135 ? -0.242 -12.190 79.559 1.00 20.01 135 PRO C O 1
ATOM 4568 N N . VAL C 1 136 ? 0.251 -13.770 81.101 1.00 18.70 136 VAL C N 1
ATOM 4569 C CA . VAL C 1 136 ? -0.853 -13.438 82.003 1.00 17.67 136 VAL C CA 1
ATOM 4570 C C . VAL C 1 136 ? -0.324 -12.459 83.055 1.00 17.18 136 VAL C C 1
ATOM 4571 O O . VAL C 1 136 ? 0.561 -12.813 83.834 1.00 17.28 136 VAL C O 1
ATOM 4575 N N . PRO C 1 137 ? -0.818 -11.223 83.072 1.00 17.05 137 PRO C N 1
ATOM 4576 C CA . PRO C 1 137 ? -0.448 -10.282 84.129 1.00 16.20 137 PRO C CA 1
ATOM 4577 C C . PRO C 1 137 ? -1.062 -10.716 85.453 1.00 16.06 137 PRO C C 1
ATOM 4578 O O . PRO C 1 137 ? -2.221 -11.141 85.491 1.00 15.71 137 PRO C O 1
ATOM 4582 N N . ILE C 1 138 ? -0.275 -10.634 86.517 1.00 15.64 138 ILE C N 1
ATOM 4583 C CA . ILE C 1 138 ? -0.716 -11.030 87.837 1.00 16.38 138 ILE C CA 1
ATOM 4584 C C . ILE C 1 138 ? -0.339 -9.891 88.784 1.00 15.75 138 ILE C C 1
ATOM 4585 O O . ILE C 1 138 ? 0.831 -9.511 88.876 1.00 16.41 138 ILE C O 1
ATOM 4590 N N . GLU C 1 139 ? -1.327 -9.355 89.490 1.00 16.07 139 GLU C N 1
ATOM 4591 C CA . GLU C 1 139 ? -1.051 -8.282 90.454 1.00 15.67 139 GLU C CA 1
ATOM 4592 C C . GLU C 1 139 ? -0.713 -8.905 91.795 1.00 15.63 139 GLU C C 1
ATOM 4593 O O . GLU C 1 139 ? -1.429 -9.755 92.267 1.00 15.83 139 GLU C O 1
ATOM 4599 N N . VAL C 1 140 ? 0.391 -8.482 92.408 1.00 16.26 140 VAL C N 1
ATOM 4600 C CA . VAL C 1 140 ? 0.844 -9.116 93.637 1.00 16.04 140 VAL C CA 1
ATOM 4601 C C . VAL C 1 140 ? 1.259 -8.103 94.700 1.00 15.68 140 VAL C C 1
ATOM 4602 O O . VAL C 1 140 ? 1.759 -7.015 94.387 1.00 15.94 140 VAL C O 1
ATOM 4606 N N . ILE C 1 141 ? 1.035 -8.475 95.953 1.00 15.46 141 ILE C N 1
ATOM 4607 C CA . ILE C 1 141 ? 1.519 -7.696 97.087 1.00 15.71 141 ILE C CA 1
ATOM 4608 C C . ILE C 1 141 ? 3.032 -7.614 96.873 1.00 15.89 141 ILE C C 1
ATOM 4609 O O . ILE C 1 141 ? 3.665 -8.635 96.690 1.00 16.71 141 ILE C O 1
ATOM 4614 N N . PRO C 1 142 ? 3.615 -6.424 96.898 1.00 16.85 142 PRO C N 1
ATOM 4615 C CA . PRO C 1 142 ? 5.045 -6.275 96.587 1.00 17.46 142 PRO C CA 1
ATOM 4616 C C . PRO C 1 142 ? 5.984 -7.250 97.304 1.00 18.20 142 PRO C C 1
ATOM 4617 O O . PRO C 1 142 ? 6.795 -7.876 96.611 1.00 18.02 142 PRO C O 1
ATOM 4621 N N . GLN C 1 143 ? 5.852 -7.410 98.620 1.00 18.90 143 GLN C N 1
ATOM 4622 C CA . GLN C 1 143 ? 6.746 -8.307 99.374 1.00 20.03 143 GLN C CA 1
ATOM 4623 C C . GLN C 1 143 ? 6.783 -9.740 98.850 1.00 19.20 143 GLN C C 1
ATOM 4624 O O . GLN C 1 143 ? 7.744 -10.467 99.099 1.00 19.89 143 GLN C O 1
ATOM 4630 N N . ALA C 1 144 ? 5.740 -10.154 98.143 1.00 18.19 144 ALA C N 1
ATOM 4631 C CA . ALA C 1 144 ? 5.610 -11.538 97.679 1.00 18.20 144 ALA C CA 1
ATOM 4632 C C . ALA C 1 144 ? 6.132 -11.815 96.272 1.00 17.66 144 ALA C C 1
ATOM 4633 O O . ALA C 1 144 ? 6.129 -12.968 95.844 1.00 17.84 144 ALA C O 1
ATOM 4635 N N . TRP C 1 145 ? 6.599 -10.790 95.576 1.00 17.84 145 TRP C N 1
ATOM 4636 C CA . TRP C 1 145 ? 6.932 -10.910 94.155 1.00 18.37 145 TRP C CA 1
ATOM 4637 C C . TRP C 1 145 ? 7.932 -12.019 93.822 1.00 18.61 145 TRP C C 1
ATOM 4638 O O . TRP C 1 145 ? 7.720 -12.771 92.880 1.00 18.20 145 TRP C O 1
ATOM 4649 N N . LYS C 1 146 ? 9.012 -12.112 94.593 1.00 19.50 146 LYS C N 1
ATOM 4650 C CA . LYS C 1 146 ? 10.061 -13.105 94.318 1.00 20.46 146 LYS C CA 1
ATOM 4651 C C . LYS C 1 146 ? 9.593 -14.532 94.591 1.00 20.51 146 LYS C C 1
ATOM 4652 O O . LYS C 1 146 ? 9.884 -15.454 93.811 1.00 20.92 146 LYS C O 1
ATOM 4658 N N . ALA C 1 147 ? 8.848 -14.710 95.676 1.00 20.33 147 ALA C N 1
ATOM 4659 C CA . ALA C 1 147 ? 8.335 -16.024 96.037 1.00 20.23 147 ALA C CA 1
ATOM 4660 C C . ALA C 1 147 ? 7.349 -16.493 94.976 1.00 20.18 147 ALA C C 1
ATOM 4661 O O . ALA C 1 147 ? 7.365 -17.660 94.574 1.00 19.95 147 ALA C O 1
ATOM 4663 N N . ILE C 1 148 ? 6.500 -15.577 94.503 1.00 19.27 148 ILE C N 1
ATOM 4664 C CA . ILE C 1 148 ? 5.523 -15.932 93.486 1.00 19.34 148 ILE C CA 1
ATOM 4665 C C . ILE C 1 148 ? 6.208 -16.283 92.157 1.00 20.00 148 ILE C C 1
ATOM 4666 O O . ILE C 1 148 ? 5.822 -17.232 91.481 1.00 19.57 148 ILE C O 1
ATOM 4671 N N . ILE C 1 149 ? 7.234 -15.532 91.789 1.00 20.84 149 ILE C N 1
ATOM 4672 C CA . ILE C 1 149 ? 7.972 -15.867 90.581 1.00 22.05 149 ILE C CA 1
ATOM 4673 C C . ILE C 1 149 ? 8.520 -17.288 90.680 1.00 22.15 149 ILE C C 1
ATOM 4674 O O . ILE C 1 149 ? 8.353 -18.098 89.759 1.00 21.60 149 ILE C O 1
ATOM 4679 N N . GLU C 1 150 ? 9.156 -17.587 91.799 1.00 23.23 150 GLU C N 1
ATOM 4680 C CA . GLU C 1 150 ? 9.729 -18.909 92.023 1.00 24.13 150 GLU C CA 1
ATOM 4681 C C . GLU C 1 150 ? 8.698 -20.001 91.850 1.00 24.20 150 GLU C C 1
ATOM 4682 O O . GLU C 1 150 ? 8.933 -20.985 91.147 1.00 24.38 150 GLU C O 1
ATOM 4688 N N . GLU C 1 151 ? 7.542 -19.798 92.470 1.00 24.54 151 GLU C N 1
ATOM 4689 C CA . GLU C 1 151 ? 6.465 -20.759 92.440 1.00 25.07 151 GLU C CA 1
ATOM 4690 C C . GLU C 1 151 ? 5.896 -20.940 91.033 1.00 25.85 151 GLU C C 1
ATOM 4691 O O . GLU C 1 151 ? 5.640 -22.067 90.604 1.00 26.16 151 GLU C O 1
ATOM 4697 N N . LEU C 1 152 ? 5.712 -19.843 90.310 1.00 26.10 152 LEU C N 1
ATOM 4698 C CA . LEU C 1 152 ? 5.228 -19.927 88.935 1.00 27.13 152 LEU C CA 1
ATOM 4699 C C . LEU C 1 152 ? 6.230 -20.650 88.029 1.00 28.39 152 LEU C C 1
ATOM 4700 O O . LEU C 1 152 ? 5.841 -21.390 87.124 1.00 28.15 152 LEU C O 1
ATOM 4705 N N . SER C 1 153 ? 7.519 -20.440 88.286 1.00 30.02 153 SER C N 1
ATOM 4706 C CA . SER C 1 153 ? 8.575 -21.013 87.460 1.00 31.54 153 SER C CA 1
ATOM 4707 C C . SER C 1 153 ? 8.517 -22.517 87.548 1.00 32.90 153 SER C C 1
ATOM 4708 O O . SER C 1 153 ? 8.731 -23.221 86.561 1.00 33.40 153 SER C O 1
ATOM 4711 N N . ILE C 1 154 ? 8.217 -23.010 88.742 1.00 34.10 154 ILE C N 1
ATOM 4712 C CA . ILE C 1 154 ? 8.066 -24.442 88.928 1.00 35.51 154 ILE C CA 1
ATOM 4713 C C . ILE C 1 154 ? 6.899 -24.898 88.049 1.00 35.91 154 ILE C C 1
ATOM 4714 O O . ILE C 1 154 ? 6.955 -25.972 87.456 1.00 36.69 154 ILE C O 1
ATOM 4719 N N . PHE C 1 155 ? 5.859 -24.072 87.937 1.00 36.44 155 PHE C N 1
ATOM 4720 C CA . PHE C 1 155 ? 4.712 -24.391 87.083 1.00 36.47 155 PHE C CA 1
ATOM 4721 C C . PHE C 1 155 ? 5.031 -24.241 85.586 1.00 36.33 155 PHE C C 1
ATOM 4722 O O . PHE C 1 155 ? 4.118 -24.250 84.754 1.00 36.38 155 PHE C O 1
ATOM 4730 N N . ASN C 1 156 ? 6.308 -24.085 85.248 1.00 35.67 156 ASN C N 1
ATOM 4731 C CA . ASN C 1 156 ? 6.758 -23.976 83.851 1.00 35.45 156 ASN C CA 1
ATOM 4732 C C . ASN C 1 156 ? 6.330 -22.679 83.160 1.00 34.63 156 ASN C C 1
ATOM 4733 O O . ASN C 1 156 ? 6.191 -22.628 81.941 1.00 34.65 156 ASN C O 1
ATOM 4738 N N . ALA C 1 157 ? 6.108 -21.629 83.939 1.00 33.62 157 ALA C N 1
ATOM 4739 C CA . ALA C 1 157 ? 5.798 -20.341 83.354 1.00 32.97 157 ALA C CA 1
ATOM 4740 C C . ALA C 1 157 ? 7.084 -19.543 83.304 1.00 32.14 157 ALA C C 1
ATOM 4741 O O . ALA C 1 157 ? 7.970 -19.726 84.132 1.00 32.77 157 ALA C O 1
ATOM 4743 N N . LYS C 1 158 ? 7.210 -18.700 82.296 1.00 31.08 158 LYS C N 1
ATOM 4744 C CA . LYS C 1 158 ? 8.319 -17.765 82.234 1.00 30.49 158 LYS C CA 1
ATOM 4745 C C . LYS C 1 158 ? 7.718 -16.517 82.878 1.00 28.68 158 LYS C C 1
ATOM 4746 O O . LYS C 1 158 ? 6.814 -15.913 82.304 1.00 29.04 158 LYS C O 1
ATOM 4752 N N . ALA C 1 159 ? 8.170 -16.168 84.077 1.00 27.08 159 ALA C N 1
ATOM 4753 C CA . ALA C 1 159 ? 7.577 -15.044 84.813 1.00 25.47 159 ALA C CA 1
ATOM 4754 C C . ALA C 1 159 ? 8.592 -13.964 85.154 1.00 24.60 159 ALA C C 1
ATOM 4755 O O . ALA C 1 159 ? 9.688 -14.257 85.659 1.00 24.17 159 ALA C O 1
ATOM 4757 N N . GLU C 1 160 ? 8.221 -12.711 84.882 1.00 23.61 160 GLU C N 1
ATOM 4758 C CA . GLU C 1 160 ? 9.090 -11.577 85.136 1.00 23.37 160 GLU C CA 1
ATOM 4759 C C . GLU C 1 160 ? 8.357 -10.418 85.797 1.00 21.71 160 GLU C C 1
ATOM 4760 O O . GLU C 1 160 ? 7.183 -10.154 85.504 1.00 21.35 160 GLU C O 1
ATOM 4766 N N . LEU C 1 161 ? 9.076 -9.723 86.668 1.00 20.25 161 LEU C N 1
ATOM 4767 C CA . LEU C 1 161 ? 8.555 -8.534 87.336 1.00 19.14 161 LEU C CA 1
ATOM 4768 C C . LEU C 1 161 ? 8.509 -7.408 86.304 1.00 18.79 161 LEU C C 1
ATOM 4769 O O . LEU C 1 161 ? 9.500 -7.131 85.619 1.00 18.11 161 LEU C O 1
ATOM 4774 N N . ARG C 1 162 ? 7.348 -6.783 86.154 1.00 18.10 162 ARG C N 1
ATOM 4775 C CA . ARG C 1 162 ? 7.216 -5.728 85.163 1.00 18.20 162 ARG C CA 1
ATOM 4776 C C . ARG C 1 162 ? 7.879 -4.439 85.642 1.00 18.38 162 ARG C C 1
ATOM 4777 O O . ARG C 1 162 ? 7.588 -3.951 86.733 1.00 18.06 162 ARG C O 1
ATOM 4785 N N . MET C 1 163 ? 8.730 -3.875 84.792 1.00 19.27 163 MET C N 1
ATOM 4786 C CA . MET C 1 163 ? 9.555 -2.727 85.164 1.00 19.39 163 MET C CA 1
ATOM 4787 C C . MET C 1 163 ? 9.109 -1.413 84.546 1.00 19.06 163 MET C C 1
ATOM 4788 O O . MET C 1 163 ? 8.607 -1.372 83.427 1.00 19.86 163 MET C O 1
ATOM 4793 N N . GLY C 1 164 ? 9.288 -0.336 85.297 1.00 18.46 164 GLY C N 1
ATOM 4794 C CA . GLY C 1 164 ? 8.886 0.979 84.860 1.00 18.47 164 GLY C CA 1
ATOM 4795 C C . GLY C 1 164 ? 9.775 1.558 83.773 1.00 18.72 164 GLY C C 1
ATOM 4796 O O . GLY C 1 164 ? 10.956 1.232 83.678 1.00 18.58 164 GLY C O 1
ATOM 4797 N N . VAL C 1 165 ? 9.174 2.405 82.957 1.00 18.93 165 VAL C N 1
ATOM 4798 C CA . VAL C 1 165 ? 9.861 3.170 81.922 1.00 19.73 165 VAL C CA 1
ATOM 4799 C C . VAL C 1 165 ? 9.901 4.629 82.367 1.00 19.22 165 VAL C C 1
ATOM 4800 O O . VAL C 1 165 ? 10.957 5.272 82.367 1.00 19.24 165 VAL C O 1
ATOM 4804 N N . ASN C 1 166 ? 8.747 5.152 82.772 1.00 18.57 166 ASN C N 1
ATOM 4805 C CA . ASN C 1 166 ? 8.665 6.527 83.240 1.00 18.34 166 ASN C CA 1
ATOM 4806 C C . ASN C 1 166 ? 8.777 6.647 84.762 1.00 18.12 166 ASN C C 1
ATOM 4807 O O . ASN C 1 166 ? 8.484 7.686 85.359 1.00 16.93 166 ASN C O 1
ATOM 4812 N N . LYS C 1 167 ? 9.217 5.550 85.368 1.00 17.80 167 LYS C N 1
ATOM 4813 C CA . LYS C 1 167 ? 9.701 5.558 86.728 1.00 17.47 167 LYS C CA 1
ATOM 4814 C C . LYS C 1 167 ? 10.839 4.526 86.761 1.00 17.64 167 LYS C C 1
ATOM 4815 O O . LYS C 1 167 ? 10.920 3.650 85.877 1.00 17.21 167 LYS C O 1
ATOM 4821 N N . ASP C 1 168 ? 11.739 4.658 87.736 1.00 17.64 168 ASP C N 1
ATOM 4822 C CA . ASP C 1 168 ? 12.769 3.639 87.968 1.00 17.97 168 ASP C CA 1
ATOM 4823 C C . ASP C 1 168 ? 12.102 2.536 88.791 1.00 17.85 168 ASP C C 1
ATOM 4824 O O . ASP C 1 168 ? 11.065 2.787 89.429 1.00 17.47 168 ASP C O 1
ATOM 4829 N N . GLY C 1 169 ? 12.673 1.328 88.790 1.00 17.91 169 GLY C N 1
ATOM 4830 C CA . GLY C 1 169 ? 12.132 0.250 89.589 1.00 17.28 169 GLY C CA 1
ATOM 4831 C C . GLY C 1 169 ? 10.892 -0.365 88.966 1.00 17.43 169 GLY C C 1
ATOM 4832 O O . GLY C 1 169 ? 10.616 -0.160 87.785 1.00 17.11 169 GLY C O 1
ATOM 4833 N N . PRO C 1 170 ? 10.157 -1.153 89.744 1.00 17.24 170 PRO C N 1
ATOM 4834 C CA . PRO C 1 170 ? 8.952 -1.817 89.237 1.00 16.93 170 PRO C CA 1
ATOM 4835 C C . PRO C 1 170 ? 7.753 -0.913 88.944 1.00 16.30 170 PRO C C 1
ATOM 4836 O O . PRO C 1 170 ? 7.570 0.152 89.527 1.00 16.62 170 PRO C O 1
ATOM 4840 N N . VAL C 1 171 ? 6.921 -1.386 88.024 1.00 15.80 171 VAL C N 1
ATOM 4841 C CA . VAL C 1 171 ? 5.663 -0.736 87.735 1.00 15.31 171 VAL C CA 1
ATOM 4842 C C . VAL C 1 171 ? 4.842 -0.865 89.012 1.00 14.65 171 VAL C C 1
ATOM 4843 O O . VAL C 1 171 ? 4.858 -1.905 89.672 1.00 14.62 171 VAL C O 1
ATOM 4847 N N . ILE C 1 172 ? 4.157 0.203 89.382 1.00 14.66 172 ILE C N 1
ATOM 4848 C CA . ILE C 1 172 ? 3.268 0.174 90.528 1.00 14.42 172 ILE C CA 1
ATOM 4849 C C . ILE C 1 172 ? 1.865 0.309 89.977 1.00 14.09 172 ILE C C 1
ATOM 4850 O O . ILE C 1 172 ? 1.613 1.174 89.154 1.00 14.60 172 ILE C O 1
ATOM 4855 N N . THR C 1 173 ? 0.949 -0.550 90.399 1.00 14.11 173 THR C N 1
ATOM 4856 C CA . THR C 1 173 ? -0.430 -0.416 89.928 1.00 14.74 173 THR C CA 1
ATOM 4857 C C . THR C 1 173 ? -1.128 0.696 90.678 1.00 15.39 173 THR C C 1
ATOM 4858 O O . THR C 1 173 ? -0.603 1.227 91.638 1.00 14.54 173 THR C O 1
ATOM 4862 N N . ASP C 1 174 ? -2.345 1.008 90.244 1.00 15.43 174 ASP C N 1
ATOM 4863 C CA . ASP C 1 174 ? -3.179 2.003 90.889 1.00 16.60 174 ASP C CA 1
ATOM 4864 C C . ASP C 1 174 ? -3.486 1.661 92.353 1.00 16.88 174 ASP C C 1
ATOM 4865 O O . ASP C 1 174 ? -3.856 2.550 93.146 1.00 17.95 174 ASP C O 1
ATOM 4870 N N . ASN C 1 175 ? -3.320 0.382 92.710 1.00 16.41 175 ASN C N 1
ATOM 4871 C CA . ASN C 1 175 ? -3.566 -0.122 94.049 1.00 16.97 175 ASN C CA 1
ATOM 4872 C C . ASN C 1 175 ? -2.270 -0.198 94.877 1.00 16.78 175 ASN C C 1
ATOM 4873 O O . ASN C 1 175 ? -2.276 -0.685 96.018 1.00 16.37 175 ASN C O 1
ATOM 4878 N N . GLY C 1 176 ? -1.148 0.226 94.282 1.00 16.08 176 GLY C N 1
ATOM 4879 C CA . GLY C 1 176 ? 0.135 0.228 94.974 1.00 16.09 176 GLY C CA 1
ATOM 4880 C C . GLY C 1 176 ? 0.895 -1.098 94.963 1.00 16.19 176 GLY C C 1
ATOM 4881 O O . GLY C 1 176 ? 1.798 -1.309 95.776 1.00 17.13 176 GLY C O 1
ATOM 4882 N N . ASN C 1 177 ? 0.521 -1.993 94.060 1.00 15.65 177 ASN C N 1
ATOM 4883 C CA . ASN C 1 177 ? 1.113 -3.328 93.979 1.00 15.29 177 ASN C CA 1
ATOM 4884 C C . ASN C 1 177 ? 2.057 -3.500 92.785 1.00 15.60 177 ASN C C 1
ATOM 4885 O O . ASN C 1 177 ? 2.215 -2.589 91.971 1.00 15.92 177 ASN C O 1
ATOM 4890 N N . PHE C 1 178 ? 2.726 -4.643 92.725 1.00 15.65 178 PHE C N 1
ATOM 4891 C CA . PHE C 1 178 ? 3.611 -4.966 91.610 1.00 16.07 178 PHE C CA 1
ATOM 4892 C C . PHE C 1 178 ? 2.818 -5.802 90.610 1.00 16.97 178 PHE C C 1
ATOM 4893 O O . PHE C 1 178 ? 1.716 -6.272 90.912 1.00 16.08 178 PHE C O 1
ATOM 4901 N N . ILE C 1 179 ? 3.376 -5.977 89.417 1.00 17.28 179 ILE C N 1
ATOM 4902 C CA . ILE C 1 179 ? 2.774 -6.846 88.413 1.00 18.89 179 ILE C CA 1
ATOM 4903 C C . ILE C 1 179 ? 3.822 -7.829 87.893 1.00 18.63 179 ILE C C 1
ATOM 4904 O O . ILE C 1 179 ? 4.907 -7.405 87.481 1.00 18.94 179 ILE C O 1
ATOM 4909 N N . ILE C 1 180 ? 3.495 -9.118 87.925 1.00 18.78 180 ILE C N 1
ATOM 4910 C CA . ILE C 1 180 ? 4.349 -10.154 87.362 1.00 19.56 180 ILE C CA 1
ATOM 4911 C C . ILE C 1 180 ? 3.672 -10.590 86.082 1.00 19.42 180 ILE C C 1
ATOM 4912 O O . ILE C 1 180 ? 2.467 -10.856 86.081 1.00 19.78 180 ILE C O 1
ATOM 4917 N N . ASP C 1 181 ? 4.416 -10.619 84.982 1.00 18.78 181 ASP C N 1
ATOM 4918 C CA . ASP C 1 181 ? 3.870 -11.152 83.745 1.00 19.26 181 ASP C CA 1
ATOM 4919 C C . ASP C 1 181 ? 4.358 -12.590 83.596 1.00 19.69 181 ASP C C 1
ATOM 4920 O O . ASP C 1 181 ? 5.570 -12.843 83.529 1.00 19.93 181 ASP C O 1
ATOM 4925 N N . ALA C 1 182 ? 3.408 -13.515 83.581 1.00 20.32 182 ALA C N 1
ATOM 4926 C CA . ALA C 1 182 ? 3.691 -14.942 83.561 1.00 20.92 182 ALA C CA 1
ATOM 4927 C C . ALA C 1 182 ? 3.242 -15.564 82.252 1.00 21.81 182 ALA C C 1
ATOM 4928 O O . ALA C 1 182 ? 2.051 -15.654 81.964 1.00 21.65 182 ALA C O 1
ATOM 4930 N N . LYS C 1 183 ? 4.201 -16.015 81.461 1.00 22.91 183 LYS C N 1
ATOM 4931 C CA . LYS C 1 183 ? 3.876 -16.639 80.192 1.00 23.99 183 LYS C CA 1
ATOM 4932 C C . LYS C 1 183 ? 3.815 -18.140 80.394 1.00 24.35 183 LYS C C 1
ATOM 4933 O O . LYS C 1 183 ? 4.829 -18.782 80.651 1.00 23.77 183 LYS C O 1
ATOM 4939 N N . PHE C 1 184 ? 2.605 -18.681 80.335 1.00 25.02 184 PHE C N 1
ATOM 4940 C CA . PHE C 1 184 ? 2.397 -20.112 80.433 1.00 26.19 184 PHE C CA 1
ATOM 4941 C C . PHE C 1 184 ? 2.437 -20.615 78.994 1.00 26.49 184 PHE C C 1
ATOM 4942 O O . PHE C 1 184 ? 2.239 -19.835 78.073 1.00 26.41 184 PHE C O 1
ATOM 4950 N N . PRO C 1 185 ? 2.703 -21.901 78.779 1.00 28.20 185 PRO C N 1
ATOM 4951 C CA . PRO C 1 185 ? 2.796 -22.441 77.413 1.00 28.26 185 PRO C CA 1
ATOM 4952 C C . PRO C 1 185 ? 1.497 -22.277 76.606 1.00 27.68 185 PRO C C 1
ATOM 4953 O O . PRO C 1 185 ? 1.485 -21.635 75.546 1.00 28.77 185 PRO C O 1
ATOM 4957 N N . ARG C 1 186 ? 0.435 -22.887 77.106 1.00 26.17 186 ARG C N 1
ATOM 4958 C CA . ARG C 1 186 ? -0.902 -22.841 76.524 1.00 25.57 186 ARG C CA 1
ATOM 4959 C C . ARG C 1 186 ? -1.875 -23.202 77.634 1.00 24.48 186 ARG C C 1
ATOM 4960 O O . ARG C 1 186 ? -1.708 -24.233 78.281 1.00 24.88 186 ARG C O 1
ATOM 4968 N N . ILE C 1 187 ? -2.892 -22.372 77.838 1.00 22.79 187 ILE C N 1
ATOM 4969 C CA . ILE C 1 187 ? -3.881 -22.593 78.893 1.00 22.07 187 ILE C CA 1
ATOM 4970 C C . ILE C 1 187 ? -5.121 -23.307 78.368 1.00 21.24 187 ILE C C 1
ATOM 4971 O O . ILE C 1 187 ? -5.980 -22.706 77.736 1.00 21.16 187 ILE C O 1
ATOM 4976 N N . ASP C 1 188 ? -5.224 -24.590 78.669 1.00 20.95 188 ASP C N 1
ATOM 4977 C CA . ASP C 1 188 ? -6.316 -25.400 78.155 1.00 20.60 188 ASP C CA 1
ATOM 4978 C C . ASP C 1 188 ? -7.589 -25.259 78.988 1.00 20.05 188 ASP C C 1
ATOM 4979 O O . ASP C 1 188 ? -8.691 -25.488 78.485 1.00 19.68 188 ASP C O 1
ATOM 4984 N N . ASP C 1 189 ? -7.455 -24.859 80.251 1.00 19.15 189 ASP C N 1
ATOM 4985 C CA . ASP C 1 189 ? -8.619 -24.667 81.127 1.00 18.74 189 ASP C CA 1
ATOM 4986 C C . ASP C 1 189 ? -8.478 -23.324 81.849 1.00 18.48 189 ASP C C 1
ATOM 4987 O O . ASP C 1 189 ? -8.064 -23.265 82.989 1.00 18.20 189 ASP C O 1
ATOM 4992 N N . PRO C 1 190 ? -8.801 -22.244 81.157 1.00 18.60 190 PRO C N 1
ATOM 4993 C CA . PRO C 1 190 ? -8.672 -20.898 81.738 1.00 18.44 190 PRO C CA 1
ATOM 4994 C C . PRO C 1 190 ? -9.392 -20.651 83.066 1.00 18.49 190 PRO C C 1
ATOM 4995 O O . PRO C 1 190 ? -8.796 -20.051 83.970 1.00 17.84 190 PRO C O 1
ATOM 4999 N N . LEU C 1 191 ? -10.632 -21.113 83.196 1.00 18.34 191 LEU C N 1
ATOM 5000 C CA . LEU C 1 191 ? -11.395 -20.852 84.403 1.00 18.96 191 LEU C CA 1
ATOM 5001 C C . LEU C 1 191 ? -10.756 -21.481 85.648 1.00 19.09 191 LEU C C 1
ATOM 5002 O O . LEU C 1 191 ? -10.587 -20.811 86.670 1.00 19.23 191 LEU C O 1
ATOM 5007 N N . ASP C 1 192 ? -10.356 -22.750 85.574 1.00 19.39 192 ASP C N 1
ATOM 5008 C CA . ASP C 1 192 ? -9.740 -23.374 86.747 1.00 19.23 192 ASP C CA 1
ATOM 5009 C C . ASP C 1 192 ? -8.351 -22.807 87.034 1.00 19.33 192 ASP C C 1
ATOM 5010 O O . ASP C 1 192 ? -7.951 -22.692 88.191 1.00 19.10 192 ASP C O 1
ATOM 5015 N N . MET C 1 193 ? -7.642 -22.386 85.993 1.00 20.06 193 MET C N 1
ATOM 5016 C CA . MET C 1 193 ? -6.356 -21.736 86.199 1.00 20.66 193 MET C CA 1
ATOM 5017 C C . MET C 1 193 ? -6.579 -20.386 86.880 1.00 20.28 193 MET C C 1
ATOM 5018 O O . MET C 1 193 ? -5.825 -20.016 87.776 1.00 20.25 193 MET C O 1
ATOM 5023 N N . GLU C 1 194 ? -7.626 -19.682 86.464 1.00 19.88 194 GLU C N 1
ATOM 5024 C CA . GLU C 1 194 ? -7.969 -18.374 87.014 1.00 19.89 194 GLU C CA 1
ATOM 5025 C C . GLU C 1 194 ? -8.270 -18.507 88.498 1.00 20.36 194 GLU C C 1
ATOM 5026 O O . GLU C 1 194 ? -7.789 -17.712 89.315 1.00 20.45 194 GLU C O 1
ATOM 5032 N N . ILE C 1 195 ? -9.119 -19.458 88.836 1.00 20.38 195 ILE C N 1
ATOM 5033 C CA . ILE C 1 195 ? -9.472 -19.718 90.225 1.00 21.25 195 ILE C CA 1
ATOM 5034 C C . ILE C 1 195 ? -8.271 -20.110 91.062 1.00 21.92 195 ILE C C 1
ATOM 5035 O O . ILE C 1 195 ? -8.021 -19.523 92.108 1.00 22.27 195 ILE C O 1
ATOM 5040 N N . GLU C 1 196 ? -7.488 -21.075 90.599 1.00 21.90 196 GLU C N 1
ATOM 5041 C CA . GLU C 1 196 ? -6.457 -21.604 91.472 1.00 22.34 196 GLU C CA 1
ATOM 5042 C C . GLU C 1 196 ? -5.242 -20.660 91.616 1.00 22.19 196 GLU C C 1
ATOM 5043 O O . GLU C 1 196 ? -4.575 -20.651 92.666 1.00 22.73 196 GLU C O 1
ATOM 5049 N N . LEU C 1 197 ? -4.988 -19.817 90.620 1.00 21.66 197 LEU C N 1
ATOM 5050 C CA . LEU C 1 197 ? -3.915 -18.829 90.744 1.00 21.95 197 LEU C CA 1
ATOM 5051 C C . LEU C 1 197 ? -4.221 -17.860 91.882 1.00 21.88 197 LEU C C 1
ATOM 5052 O O . LEU C 1 197 ? -3.320 -17.412 92.596 1.00 20.96 197 LEU C O 1
ATOM 5057 N N . ASN C 1 198 ? -5.500 -17.535 92.056 1.00 21.60 198 ASN C N 1
ATOM 5058 C CA . ASN C 1 198 ? -5.881 -16.580 93.095 1.00 21.98 198 ASN C CA 1
ATOM 5059 C C . ASN C 1 198 ? -5.735 -17.137 94.498 1.00 22.09 198 ASN C C 1
ATOM 5060 O O . ASN C 1 198 ? -5.785 -16.388 95.480 1.00 23.06 198 ASN C O 1
ATOM 5065 N N . THR C 1 199 ? -5.509 -18.445 94.612 1.00 21.32 199 THR C N 1
ATOM 5066 C CA . THR C 1 199 ? -5.288 -19.050 95.906 1.00 21.03 199 THR C CA 1
ATOM 5067 C C . THR C 1 199 ? -3.854 -18.908 96.376 1.00 20.23 199 THR C C 1
ATOM 5068 O O . THR C 1 199 ? -3.557 -19.254 97.504 1.00 19.93 199 THR C O 1
ATOM 5072 N N . ILE C 1 200 ? -2.964 -18.407 95.524 1.00 19.21 200 ILE C N 1
ATOM 5073 C CA . ILE C 1 200 ? -1.578 -18.228 95.922 1.00 18.93 200 ILE C CA 1
ATOM 5074 C C . ILE C 1 200 ? -1.503 -16.987 96.820 1.00 18.62 200 ILE C C 1
ATOM 5075 O O . ILE C 1 200 ? -1.881 -15.895 96.393 1.00 17.53 200 ILE C O 1
ATOM 5080 N N . PRO C 1 201 ? -1.056 -17.138 98.062 1.00 18.65 201 PRO C N 1
ATOM 5081 C CA . PRO C 1 201 ? -0.922 -15.964 98.940 1.00 18.62 201 PRO C CA 1
ATOM 5082 C C . PRO C 1 201 ? -0.018 -14.891 98.355 1.00 18.12 201 PRO C C 1
ATOM 5083 O O . PRO C 1 201 ? 1.134 -15.138 97.990 1.00 18.27 201 PRO C O 1
ATOM 5087 N N . GLY C 1 202 ? -0.562 -13.679 98.274 1.00 17.42 202 GLY C N 1
ATOM 5088 C CA . GLY C 1 202 ? 0.139 -12.553 97.694 1.00 17.14 202 GLY C CA 1
ATOM 5089 C C . GLY C 1 202 ? -0.421 -12.183 96.326 1.00 17.50 202 GLY C C 1
ATOM 5090 O O . GLY C 1 202 ? -0.190 -11.082 95.853 1.00 16.73 202 GLY C O 1
ATOM 5091 N N . VAL C 1 203 ? -1.142 -13.099 95.691 1.00 17.73 203 VAL C N 1
ATOM 5092 C CA . VAL C 1 203 ? -1.770 -12.802 94.411 1.00 18.53 203 VAL C CA 1
ATOM 5093 C C . VAL C 1 203 ? -3.079 -12.093 94.691 1.00 19.24 203 VAL C C 1
ATOM 5094 O O . VAL C 1 203 ? -3.944 -12.664 95.352 1.00 21.14 203 VAL C O 1
ATOM 5098 N N . ILE C 1 204 ? -3.194 -10.865 94.185 1.00 19.25 204 ILE C N 1
ATOM 5099 C CA . ILE C 1 204 ? -4.361 -9.992 94.326 1.00 20.10 204 ILE C CA 1
ATOM 5100 C C . ILE C 1 204 ? -5.420 -10.394 93.302 1.00 19.44 204 ILE C C 1
ATOM 5101 O O . ILE C 1 204 ? -6.613 -10.546 93.598 1.00 19.68 204 ILE C O 1
ATOM 5106 N N . GLU C 1 205 ? -4.966 -10.513 92.064 1.00 17.97 205 GLU C N 1
ATOM 5107 C CA . GLU C 1 205 ? -5.849 -10.840 90.952 1.00 17.95 205 GLU C CA 1
ATOM 5108 C C . GLU C 1 205 ? -4.951 -11.254 89.808 1.00 17.33 205 GLU C C 1
ATOM 5109 O O . GLU C 1 205 ? -3.785 -10.889 89.781 1.00 17.33 205 GLU C O 1
ATOM 5115 N N . ASN C 1 206 ? -5.501 -12.033 88.882 1.00 17.16 206 ASN C N 1
ATOM 5116 C CA . ASN C 1 206 ? -4.771 -12.468 87.704 1.00 16.75 206 ASN C CA 1
ATOM 5117 C C . ASN 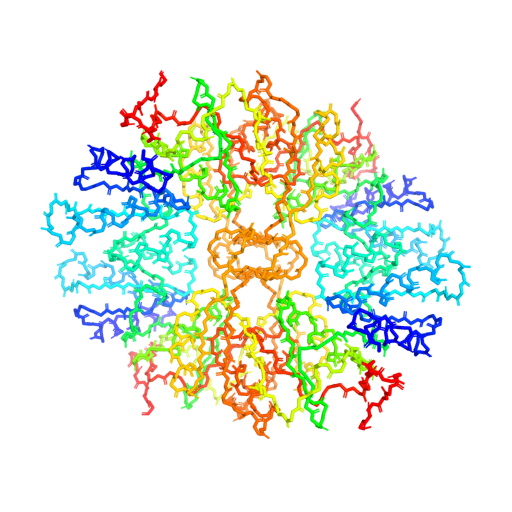C 1 206 ? -5.539 -12.097 86.437 1.00 16.67 206 ASN C C 1
ATOM 5118 O O . ASN C 1 206 ? -6.776 -11.917 86.461 1.00 15.81 206 ASN C O 1
ATOM 5123 N N . GLY C 1 207 ? -4.788 -11.984 85.342 1.00 16.48 207 GLY C N 1
ATOM 5124 C CA . GLY C 1 207 ? -5.295 -11.509 84.069 1.00 16.50 207 GLY C CA 1
ATOM 5125 C C . GLY C 1 207 ? -6.159 -12.445 83.233 1.00 16.38 207 GLY C C 1
ATOM 5126 O O . GLY C 1 207 ? -6.584 -12.063 82.140 1.00 16.92 207 GLY C O 1
ATOM 5127 N N . ILE C 1 208 ? -6.412 -13.656 83.711 1.00 16.87 208 ILE C N 1
ATOM 5128 C CA . ILE C 1 208 ? -7.327 -14.538 83.001 1.00 17.09 208 ILE C CA 1
ATOM 5129 C C . ILE C 1 208 ? -8.745 -14.103 83.321 1.00 17.34 208 ILE C C 1
ATOM 5130 O O . ILE C 1 208 ? -9.124 -14.038 84.486 1.00 17.03 208 ILE C O 1
ATOM 5135 N N . PHE C 1 209 ? -9.530 -13.816 82.288 1.00 17.17 209 PHE C N 1
ATOM 5136 C CA . PHE C 1 209 ? -10.921 -13.445 82.468 1.00 18.33 209 PHE C CA 1
ATOM 5137 C C . PHE C 1 209 ? -11.734 -14.498 81.724 1.00 19.00 209 PHE C C 1
ATOM 5138 O O . PHE C 1 209 ? -12.016 -14.327 80.532 1.00 19.70 209 PHE C O 1
ATOM 5146 N N . ALA C 1 210 ? -12.077 -15.578 82.413 1.00 20.30 210 ALA C N 1
ATOM 5147 C CA . ALA C 1 210 ? -12.830 -16.674 81.827 1.00 21.20 210 ALA C CA 1
ATOM 5148 C C . ALA C 1 210 ? -14.294 -16.634 82.238 1.00 22.18 210 ALA C C 1
ATOM 5149 O O . ALA C 1 210 ? -14.629 -16.197 83.336 1.00 22.70 210 ALA C O 1
ATOM 5151 N N . ASP C 1 211 ? -15.164 -17.089 81.344 1.00 23.87 211 ASP C N 1
ATOM 5152 C CA . ASP C 1 211 ? -16.582 -17.204 81.653 1.00 25.16 211 ASP C CA 1
ATOM 5153 C C . ASP C 1 211 ? -17.190 -15.889 82.149 1.00 25.31 211 ASP C C 1
ATOM 5154 O O . ASP C 1 211 ? -17.993 -15.888 83.091 1.00 26.47 211 ASP C O 1
ATOM 5159 N N . ILE C 1 212 ? -16.791 -14.773 81.539 1.00 25.20 212 ILE C N 1
ATOM 5160 C CA . ILE C 1 212 ? -17.311 -13.462 81.926 1.00 25.26 212 ILE C CA 1
ATOM 5161 C C . ILE C 1 212 ? -17.728 -12.592 80.725 1.00 25.13 212 ILE C C 1
ATOM 5162 O O . ILE C 1 212 ? -18.728 -11.871 80.795 1.00 24.74 212 ILE C O 1
ATOM 5167 N N . ALA C 1 213 ? -16.964 -12.646 79.636 1.00 24.54 213 ALA C N 1
ATOM 5168 C CA . ALA C 1 213 ? -17.284 -11.894 78.427 1.00 24.07 213 ALA C CA 1
ATOM 5169 C C . ALA C 1 213 ? -18.599 -12.397 77.818 1.00 24.38 213 ALA C C 1
ATOM 5170 O O . ALA C 1 213 ? -18.810 -13.600 77.696 1.00 24.10 213 ALA C O 1
ATOM 5172 N N . ASP C 1 214 ? -19.488 -11.479 77.464 1.00 24.34 214 ASP C N 1
ATOM 5173 C CA . ASP C 1 214 ? -20.763 -11.858 76.852 1.00 25.00 214 ASP C CA 1
ATOM 5174 C C . ASP C 1 214 ? -20.741 -11.685 75.340 1.00 25.19 214 ASP C C 1
ATOM 5175 O O . ASP C 1 214 ? -21.242 -12.531 74.584 1.00 25.64 214 ASP C O 1
ATOM 5180 N N . ILE C 1 215 ? -20.133 -10.596 74.904 1.00 25.05 215 ILE C N 1
ATOM 5181 C CA . ILE C 1 215 ? -20.076 -10.244 73.496 1.00 24.96 215 ILE C CA 1
ATOM 5182 C C . ILE C 1 215 ? -18.693 -9.723 73.218 1.00 25.05 215 ILE C C 1
ATOM 5183 O O . ILE C 1 215 ? -18.166 -8.906 73.978 1.00 24.51 215 ILE C O 1
ATOM 5188 N N . VAL C 1 216 ? -18.084 -10.227 72.155 1.00 24.76 216 VAL C N 1
ATOM 5189 C CA . VAL C 1 216 ? -16.800 -9.718 71.722 1.00 24.71 216 VAL C CA 1
ATOM 5190 C C . VAL C 1 216 ? -17.029 -9.054 70.372 1.00 25.34 216 VAL C C 1
ATOM 5191 O O . VAL C 1 216 ? -17.466 -9.706 69.413 1.00 25.61 216 VAL C O 1
ATOM 5195 N N . ILE C 1 217 ? -16.792 -7.748 70.311 1.00 25.20 217 ILE C N 1
ATOM 5196 C CA . ILE C 1 217 ? -16.913 -6.995 69.071 1.00 25.72 217 ILE C CA 1
ATOM 5197 C C . ILE C 1 217 ? -15.528 -6.937 68.452 1.00 26.29 217 ILE C C 1
ATOM 5198 O O . ILE C 1 217 ? -14.588 -6.397 69.041 1.00 25.74 217 ILE C O 1
ATOM 5203 N N . VAL C 1 218 ? -15.406 -7.521 67.265 1.00 27.05 218 VAL C N 1
ATOM 5204 C CA . VAL C 1 218 ? -14.117 -7.624 66.609 1.00 28.02 218 VAL C CA 1
ATOM 5205 C C . VAL C 1 218 ? -14.047 -6.791 65.350 1.00 29.03 218 VAL C C 1
ATOM 5206 O O . VAL C 1 218 ? -14.810 -7.006 64.392 1.00 28.63 218 VAL C O 1
ATOM 5210 N N . GLY C 1 219 ? -13.140 -5.830 65.359 1.00 29.71 219 GLY C N 1
ATOM 5211 C CA . GLY C 1 219 ? -12.856 -5.078 64.163 1.00 30.81 219 GLY C CA 1
ATOM 5212 C C . GLY C 1 219 ? -11.938 -5.972 63.362 1.00 31.61 219 GLY C C 1
ATOM 5213 O O . GLY C 1 219 ? -10.747 -6.060 63.664 1.00 30.51 219 GLY C O 1
ATOM 5214 N N . THR C 1 220 ? -12.493 -6.687 62.381 1.00 33.20 220 THR C N 1
ATOM 5215 C CA . THR C 1 220 ? -11.655 -7.516 61.525 1.00 34.03 220 THR C CA 1
ATOM 5216 C C . THR C 1 220 ? -11.095 -6.628 60.436 1.00 34.90 220 THR C C 1
ATOM 5217 O O . THR C 1 220 ? -11.394 -5.436 60.367 1.00 36.00 220 THR C O 1
ATOM 5221 N N . ARG C 1 221 ? -10.269 -7.217 59.584 1.00 35.56 221 ARG C N 1
ATOM 5222 C CA . ARG C 1 221 ? -9.647 -6.478 58.502 1.00 35.80 221 ARG C CA 1
ATOM 5223 C C . ARG C 1 221 ? -10.671 -6.084 57.446 1.00 35.91 221 ARG C C 1
ATOM 5224 O O . ARG C 1 221 ? -10.468 -5.117 56.717 1.00 36.03 221 ARG C O 1
ATOM 5232 N N . GLU C 1 222 ? -11.777 -6.821 57.374 1.00 35.92 222 GLU C N 1
ATOM 5233 C CA . GLU C 1 222 ? -12.814 -6.504 56.400 1.00 36.02 222 GLU C CA 1
ATOM 5234 C C . GLU C 1 222 ? -14.129 -6.029 57.042 1.00 35.63 222 GLU C C 1
ATOM 5235 O O . GLU C 1 222 ? -15.172 -6.037 56.398 1.00 35.27 222 GLU C O 1
ATOM 5241 N N . GLY C 1 223 ? -14.078 -5.612 58.303 1.00 34.76 223 GLY C N 1
ATOM 5242 C CA . GLY C 1 223 ? -15.252 -5.052 58.948 1.00 34.72 223 GLY C CA 1
ATOM 5243 C C . GLY C 1 223 ? -15.529 -5.577 60.342 1.00 34.33 223 GLY C C 1
ATOM 5244 O O . GLY C 1 223 ? -14.753 -6.349 60.897 1.00 34.33 223 GLY C O 1
ATOM 5245 N N . VAL C 1 224 ? -16.670 -5.174 60.901 1.00 34.15 224 VAL C N 1
ATOM 5246 C CA . VAL C 1 224 ? -17.027 -5.584 62.255 1.00 34.03 224 VAL C CA 1
ATOM 5247 C C . VAL C 1 224 ? -17.783 -6.895 62.291 1.00 34.07 224 VAL C C 1
ATOM 5248 O O . VAL C 1 224 ? -18.712 -7.123 61.515 1.00 33.42 224 VAL C O 1
ATOM 5252 N N . LYS C 1 225 ? -17.373 -7.755 63.214 1.00 33.55 225 LYS C N 1
ATOM 5253 C CA . LYS C 1 225 ? -18.024 -9.033 63.437 1.00 33.97 225 LYS C CA 1
ATOM 5254 C C . LYS C 1 225 ? -18.182 -9.187 64.938 1.00 34.10 225 LYS C C 1
ATOM 5255 O O . LYS C 1 225 ? -17.460 -8.549 65.705 1.00 34.14 225 LYS C O 1
ATOM 5261 N N . LYS C 1 226 ? -19.117 -10.026 65.359 1.00 34.61 226 LYS C N 1
ATOM 5262 C CA . LYS C 1 226 ? -19.348 -10.235 66.780 1.00 34.93 226 LYS C CA 1
ATOM 5263 C C . LYS C 1 226 ? -19.335 -11.713 67.123 1.00 35.53 226 LYS C C 1
ATOM 5264 O O . LYS C 1 226 ? -19.788 -12.554 66.346 1.00 34.60 226 LYS C O 1
ATOM 5270 N N . LEU C 1 227 ? -18.776 -12.026 68.283 1.00 35.79 227 LEU C N 1
ATOM 5271 C CA . LEU C 1 227 ? -18.816 -13.370 68.809 1.00 36.99 227 LEU C CA 1
ATOM 5272 C C . LEU C 1 227 ? -19.661 -13.287 70.065 1.00 38.21 227 LEU C C 1
ATOM 5273 O O . LEU C 1 227 ? -19.549 -12.325 70.823 1.00 37.64 227 LEU C O 1
ATOM 5278 N N . GLU C 1 228 ? -20.529 -14.271 70.263 1.00 39.93 228 GLU C N 1
ATOM 5279 C CA . GLU C 1 228 ? -21.374 -14.319 71.450 1.00 41.47 228 GLU C CA 1
ATOM 5280 C C . GLU C 1 228 ? -21.400 -15.729 72.010 1.00 42.69 228 GLU C C 1
ATOM 5281 O O . GLU C 1 228 ? -21.106 -16.685 71.302 1.00 42.70 228 GLU C O 1
ATOM 5287 N N . ARG C 1 229 ? -21.735 -15.861 73.288 1.00 44.14 229 ARG C N 1
ATOM 5288 C CA . ARG C 1 229 ? -21.982 -17.189 73.839 1.00 45.34 229 ARG C CA 1
ATOM 5289 C C . ARG C 1 229 ? -23.286 -17.172 74.621 1.00 45.63 229 ARG C C 1
ATOM 5290 O O . ARG C 1 229 ? -24.190 -16.413 74.263 1.00 46.09 229 ARG C O 1
ATOM 5299 N N . MET D 1 1 ? -4.640 -20.758 135.723 1.00 41.76 1 MET D N 1
ATOM 5300 C CA . MET D 1 1 ? -3.888 -19.585 135.208 1.00 41.43 1 MET D CA 1
ATOM 5301 C C . MET D 1 1 ? -4.783 -18.656 134.403 1.00 40.39 1 MET D C 1
ATOM 5302 O O . MET D 1 1 ? -5.758 -19.099 133.790 1.00 40.74 1 MET D O 1
ATOM 5307 N N . ASN D 1 2 ? -4.495 -17.361 134.477 1.00 38.71 2 ASN D N 1
ATOM 5308 C CA . ASN D 1 2 ? -5.121 -16.390 133.592 1.00 37.46 2 ASN D CA 1
ATOM 5309 C C . ASN D 1 2 ? -4.546 -16.442 132.167 1.00 36.09 2 ASN D C 1
ATOM 5310 O O . ASN D 1 2 ? -3.593 -17.167 131.875 1.00 34.66 2 ASN D O 1
ATOM 5315 N N . VAL D 1 3 ? -5.155 -15.651 131.293 1.00 34.86 3 VAL D N 1
ATOM 5316 C CA . VAL D 1 3 ? -4.817 -15.616 129.876 1.00 33.74 3 VAL D CA 1
ATOM 5317 C C . VAL D 1 3 ? -3.387 -15.172 129.589 1.00 33.50 3 VAL D C 1
ATOM 5318 O O . VAL D 1 3 ? -2.711 -15.758 128.741 1.00 33.16 3 VAL D O 1
ATOM 5322 N N . GLU D 1 4 ? -2.907 -14.147 130.280 1.00 33.20 4 GLU D N 1
ATOM 5323 C CA . GLU D 1 4 ? -1.547 -13.700 130.019 1.00 33.63 4 GLU D CA 1
ATOM 5324 C C . GLU D 1 4 ? -0.548 -14.814 130.355 1.00 32.87 4 GLU D C 1
ATOM 5325 O O . GLU D 1 4 ? 0.427 -15.023 129.632 1.00 32.51 4 GLU D O 1
ATOM 5331 N N . GLU D 1 5 ? -0.814 -15.567 131.415 1.00 32.40 5 GLU D N 1
ATOM 5332 C CA . GLU D 1 5 ? 0.067 -16.670 131.780 1.00 32.33 5 GLU D CA 1
ATOM 5333 C C . GLU D 1 5 ? 0.017 -17.785 130.739 1.00 31.37 5 GLU D C 1
ATOM 5334 O O . GLU D 1 5 ? 1.025 -18.429 130.447 1.00 30.71 5 GLU D O 1
ATOM 5340 N N . MET D 1 6 ? -1.168 -18.022 130.192 1.00 30.56 6 MET D N 1
ATOM 5341 C CA . MET D 1 6 ? -1.335 -19.039 129.165 1.00 29.83 6 MET D CA 1
ATOM 5342 C C . MET D 1 6 ? -0.552 -18.637 127.920 1.00 29.36 6 MET D C 1
ATOM 5343 O O . MET D 1 6 ? 0.132 -19.457 127.322 1.00 28.65 6 MET D O 1
ATOM 5348 N N . LYS D 1 7 ? -0.634 -17.365 127.549 1.00 29.15 7 LYS D N 1
ATOM 5349 C CA . LYS D 1 7 ? 0.095 -16.882 126.384 1.00 29.12 7 LYS D CA 1
ATOM 5350 C C . LYS D 1 7 ? 1.603 -17.079 126.562 1.00 29.89 7 LYS D C 1
ATOM 5351 O O . LYS D 1 7 ? 2.284 -17.625 125.687 1.00 29.30 7 LYS D O 1
ATOM 5357 N N . LYS D 1 8 ? 2.112 -16.653 127.713 1.00 30.86 8 LYS D N 1
ATOM 5358 C CA . LYS D 1 8 ? 3.546 -16.729 127.994 1.00 31.85 8 LYS D CA 1
ATOM 5359 C C . LYS D 1 8 ? 4.127 -18.140 127.951 1.00 31.88 8 LYS D C 1
ATOM 5360 O O . LYS D 1 8 ? 5.239 -18.336 127.475 1.00 31.68 8 LYS D O 1
ATOM 5366 N N . ILE D 1 9 ? 3.388 -19.130 128.434 1.00 32.69 9 ILE D N 1
ATOM 5367 C CA . ILE D 1 9 ? 3.928 -20.490 128.446 1.00 33.08 9 ILE D CA 1
ATOM 5368 C C . ILE D 1 9 ? 3.946 -21.101 127.044 1.00 32.89 9 ILE D C 1
ATOM 5369 O O . ILE D 1 9 ? 4.818 -21.915 126.720 1.00 32.77 9 ILE D O 1
ATOM 5374 N N . ALA D 1 10 ? 2.993 -20.705 126.207 1.00 32.68 10 ALA D N 1
ATOM 5375 C CA . ALA D 1 10 ? 2.979 -21.156 124.822 1.00 32.63 10 ALA D CA 1
ATOM 5376 C C . ALA D 1 10 ? 4.192 -20.568 124.119 1.00 32.47 10 ALA D C 1
ATOM 5377 O O . ALA D 1 10 ? 4.890 -21.260 123.380 1.00 32.06 10 ALA D O 1
ATOM 5379 N N . ALA D 1 11 ? 4.442 -19.287 124.375 1.00 32.71 11 ALA D N 1
ATOM 5380 C CA . ALA D 1 11 ? 5.580 -18.596 123.793 1.00 33.03 11 ALA D CA 1
ATOM 5381 C C . ALA D 1 11 ? 6.896 -19.250 124.189 1.00 33.56 11 ALA D C 1
ATOM 5382 O O . ALA D 1 11 ? 7.779 -19.435 123.355 1.00 33.60 11 ALA D O 1
ATOM 5384 N N . LYS D 1 12 ? 7.032 -19.589 125.464 1.00 34.21 12 LYS D N 1
ATOM 5385 C CA . LYS D 1 12 ? 8.271 -20.188 125.945 1.00 34.87 12 LYS D CA 1
ATOM 5386 C C . LYS D 1 12 ? 8.517 -21.524 125.264 1.00 35.08 12 LYS D C 1
ATOM 5387 O O . LYS D 1 12 ? 9.646 -21.840 124.892 1.00 34.94 12 LYS D O 1
ATOM 5393 N N . GLU D 1 13 ? 7.453 -22.298 125.084 1.00 35.19 13 GLU D N 1
ATOM 5394 C CA . GLU D 1 13 ? 7.563 -23.599 124.446 1.00 35.47 13 GLU D CA 1
ATOM 5395 C C . GLU D 1 13 ? 8.005 -23.463 122.986 1.00 35.62 13 GLU D C 1
ATOM 5396 O O . GLU D 1 13 ? 8.771 -24.283 122.490 1.00 34.46 13 GLU D O 1
ATOM 5402 N N . ALA D 1 14 ? 7.524 -22.423 122.305 1.00 35.97 14 ALA D N 1
ATOM 5403 C CA . ALA D 1 14 ? 7.901 -22.176 120.912 1.00 36.65 14 ALA D CA 1
ATOM 5404 C C . ALA D 1 14 ? 9.411 -21.990 120.724 1.00 37.24 14 ALA D C 1
ATOM 5405 O O . ALA D 1 14 ? 9.998 -22.546 119.793 1.00 36.84 14 ALA D O 1
ATOM 5407 N N . LEU D 1 15 ? 10.024 -21.195 121.599 1.00 38.23 15 LEU D N 1
ATOM 5408 C CA . LEU D 1 15 ? 11.470 -20.951 121.548 1.00 39.31 15 LEU D CA 1
ATOM 5409 C C . LEU D 1 15 ? 12.283 -22.222 121.316 1.00 39.62 15 LEU D C 1
ATOM 5410 O O . LEU D 1 15 ? 13.298 -22.206 120.608 1.00 39.78 15 LEU D O 1
ATOM 5415 N N . LYS D 1 16 ? 11.845 -23.315 121.933 1.00 40.20 16 LYS D N 1
ATOM 5416 C CA . LYS D 1 16 ? 12.538 -24.597 121.832 1.00 40.47 16 LYS D CA 1
ATOM 5417 C C . LYS D 1 16 ? 12.725 -25.063 120.391 1.00 40.44 16 LYS D C 1
ATOM 5418 O O . LYS D 1 16 ? 13.701 -25.741 120.078 1.00 40.52 16 LYS D O 1
ATOM 5424 N N . PHE D 1 17 ? 11.790 -24.700 119.519 1.00 40.08 17 PHE D N 1
ATOM 5425 C CA . PHE D 1 17 ? 11.865 -25.081 118.116 1.00 39.92 17 PHE D CA 1
ATOM 5426 C C . PHE D 1 17 ? 12.832 -24.218 117.296 1.00 39.84 17 PHE D C 1
ATOM 5427 O O . PHE D 1 17 ? 13.139 -24.549 116.152 1.00 39.92 17 PHE D O 1
ATOM 5435 N N . ILE D 1 18 ? 13.324 -23.125 117.870 1.00 39.79 18 ILE D N 1
ATOM 5436 C CA . ILE D 1 18 ? 14.211 -22.235 117.124 1.00 40.02 18 ILE D CA 1
ATOM 5437 C C . ILE D 1 18 ? 15.687 -22.614 117.275 1.00 40.19 18 ILE D C 1
ATOM 5438 O O . ILE D 1 18 ? 16.174 -22.811 118.391 1.00 40.17 18 ILE D O 1
ATOM 5443 N N . GLU D 1 19 ? 16.385 -22.692 116.143 1.00 40.50 19 GLU D N 1
ATOM 5444 C CA . GLU D 1 19 ? 17.797 -23.076 116.098 1.00 40.80 19 GLU D CA 1
ATOM 5445 C C . GLU D 1 19 ? 18.666 -21.979 115.493 1.00 40.50 19 GLU D C 1
ATOM 5446 O O . GLU D 1 19 ? 18.162 -21.052 114.860 1.00 40.16 19 GLU D O 1
ATOM 5452 N N . ASP D 1 20 ? 19.981 -22.114 115.655 1.00 39.99 20 ASP D N 1
ATOM 5453 C CA . ASP D 1 20 ? 20.928 -21.174 115.068 1.00 39.61 20 ASP D CA 1
ATOM 5454 C C . ASP D 1 20 ? 20.741 -21.100 113.553 1.00 38.84 20 ASP D C 1
ATOM 5455 O O . ASP D 1 20 ? 20.326 -22.069 112.927 1.00 38.81 20 ASP D O 1
ATOM 5460 N N . ASP D 1 21 ? 21.045 -19.941 112.974 1.00 38.10 21 ASP D N 1
ATOM 5461 C CA . ASP D 1 21 ? 21.004 -19.733 111.525 1.00 37.51 21 ASP D CA 1
ATOM 5462 C C . ASP D 1 21 ? 19.619 -19.788 110.879 1.00 36.23 21 ASP D C 1
ATOM 5463 O O . ASP D 1 21 ? 19.517 -19.823 109.653 1.00 37.09 21 ASP D O 1
ATOM 5468 N N . MET D 1 22 ? 18.558 -19.794 111.678 1.00 34.36 22 MET D N 1
ATOM 5469 C CA . MET D 1 22 ? 17.212 -19.853 111.125 1.00 32.75 22 MET D CA 1
ATOM 5470 C C . MET D 1 22 ? 16.686 -18.496 110.659 1.00 31.07 22 MET D C 1
ATOM 5471 O O . MET D 1 22 ? 17.062 -17.448 111.182 1.00 30.87 22 MET D O 1
ATOM 5476 N N . VAL D 1 23 ? 15.804 -18.549 109.671 1.00 29.42 23 VAL D N 1
ATOM 5477 C CA . VAL D 1 23 ? 15.047 -17.383 109.239 1.00 27.98 23 VAL D CA 1
ATOM 5478 C C . VAL D 1 23 ? 13.659 -17.636 109.789 1.00 26.80 23 VAL D C 1
ATOM 5479 O O . VAL D 1 23 ? 13.066 -18.664 109.504 1.00 25.93 23 VAL D O 1
ATOM 5483 N N . ILE D 1 24 ? 13.157 -16.710 110.594 1.00 25.69 24 ILE D N 1
ATOM 5484 C CA . ILE D 1 24 ? 11.897 -16.916 111.292 1.00 25.33 24 ILE D CA 1
ATOM 5485 C C . ILE D 1 24 ? 10.823 -15.896 110.921 1.00 24.33 24 ILE D C 1
ATOM 5486 O O . ILE D 1 24 ? 11.049 -14.698 111.006 1.00 24.06 24 ILE D O 1
ATOM 5491 N N . GLY D 1 25 ? 9.652 -16.379 110.533 1.00 23.84 25 GLY D N 1
ATOM 5492 C CA . GLY D 1 25 ? 8.542 -15.481 110.251 1.00 23.11 25 GLY D CA 1
ATOM 5493 C C . GLY D 1 25 ? 8.027 -14.992 111.596 1.00 22.21 25 GLY D C 1
ATOM 5494 O O . GLY D 1 25 ? 7.731 -15.802 112.476 1.00 22.93 25 GLY D O 1
ATOM 5495 N N . LEU D 1 26 ? 7.936 -13.683 111.775 1.00 21.27 26 LEU D N 1
ATOM 5496 C CA . LEU D 1 26 ? 7.509 -13.128 113.058 1.00 21.07 26 LEU D CA 1
ATOM 5497 C C . LEU D 1 26 ? 6.050 -12.691 113.036 1.00 20.51 26 LEU D C 1
ATOM 5498 O O . LEU D 1 26 ? 5.695 -11.676 112.429 1.00 20.69 26 LEU D O 1
ATOM 5503 N N . GLY D 1 27 ? 5.209 -13.478 113.700 1.00 20.30 27 GLY D N 1
ATOM 5504 C CA . GLY D 1 27 ? 3.789 -13.193 113.793 1.00 20.07 27 GLY D CA 1
ATOM 5505 C C . GLY D 1 27 ? 3.370 -11.904 114.482 1.00 19.68 27 GLY D C 1
ATOM 5506 O O . GLY D 1 27 ? 4.154 -11.191 115.110 1.00 19.78 27 GLY D O 1
ATOM 5507 N N . THR D 1 28 ? 2.070 -11.656 114.407 1.00 19.74 28 THR D N 1
ATOM 5508 C CA . THR D 1 28 ? 1.441 -10.448 114.911 1.00 20.23 28 THR D CA 1
ATOM 5509 C C . THR D 1 28 ? 0.518 -10.772 116.071 1.00 20.54 28 THR D C 1
ATOM 5510 O O . THR D 1 28 ? -0.082 -11.835 116.102 1.00 20.86 28 THR D O 1
ATOM 5514 N N . GLY D 1 29 ? 0.429 -9.862 117.038 1.00 20.93 29 GLY D N 1
ATOM 5515 C CA . GLY D 1 29 ? -0.490 -10.025 118.155 1.00 21.16 29 GLY D CA 1
ATOM 5516 C C . GLY D 1 29 ? 0.220 -10.235 119.488 1.00 21.86 29 GLY D C 1
ATOM 5517 O O . GLY D 1 29 ? 1.424 -10.454 119.529 1.00 22.30 29 GLY D O 1
ATOM 5518 N N . SER D 1 30 ? -0.537 -10.207 120.577 1.00 22.32 30 SER D N 1
ATOM 5519 C CA . SER D 1 30 ? 0.037 -10.292 121.920 1.00 22.77 30 SER D CA 1
ATOM 5520 C C . SER D 1 30 ? 0.756 -11.608 122.273 1.00 22.94 30 SER D C 1
ATOM 5521 O O . SER D 1 30 ? 1.801 -11.588 122.935 1.00 23.65 30 SER D O 1
ATOM 5524 N N . THR D 1 31 ? 0.206 -12.748 121.868 1.00 23.03 31 THR D N 1
ATOM 5525 C CA . THR D 1 31 ? 0.819 -14.026 122.188 1.00 23.00 31 THR D CA 1
ATOM 5526 C C . THR D 1 31 ? 2.194 -14.135 121.562 1.00 23.11 31 THR D C 1
ATOM 5527 O O . THR D 1 31 ? 3.175 -14.466 122.230 1.00 23.47 31 THR D O 1
ATOM 5531 N N . THR D 1 32 ? 2.277 -13.857 120.273 1.00 22.77 32 THR D N 1
ATOM 5532 C CA . THR D 1 32 ? 3.559 -13.934 119.598 1.00 22.68 32 THR D CA 1
ATOM 5533 C C . THR D 1 32 ? 4.488 -12.843 120.116 1.00 23.00 32 THR D C 1
ATOM 5534 O O . THR D 1 32 ? 5.702 -13.013 120.101 1.00 23.61 32 THR D O 1
ATOM 5538 N N . ALA D 1 33 ? 3.931 -11.731 120.588 1.00 23.89 33 ALA D N 1
ATOM 5539 C CA . ALA D 1 33 ? 4.756 -10.652 121.120 1.00 24.75 33 ALA D CA 1
ATOM 5540 C C . ALA D 1 33 ? 5.637 -11.171 122.258 1.00 25.66 33 ALA D C 1
ATOM 5541 O O . ALA D 1 33 ? 6.794 -10.774 122.381 1.00 26.23 33 ALA D O 1
ATOM 5543 N N . TYR D 1 34 ? 5.091 -12.054 123.087 1.00 26.63 34 TYR D N 1
ATOM 5544 C CA . TYR D 1 34 ? 5.883 -12.680 124.151 1.00 27.81 34 TYR D CA 1
ATOM 5545 C C . TYR D 1 34 ? 7.033 -13.489 123.562 1.00 28.01 34 TYR D C 1
ATOM 5546 O O . TYR D 1 34 ? 8.154 -13.442 124.073 1.00 28.88 34 TYR D O 1
ATOM 5555 N N . PHE D 1 35 ? 6.752 -14.238 122.497 1.00 28.36 35 PHE D N 1
ATOM 5556 C CA . PHE D 1 35 ? 7.761 -15.058 121.823 1.00 28.48 35 PHE D CA 1
ATOM 5557 C C . PHE D 1 35 ? 8.908 -14.197 121.317 1.00 28.63 35 PHE D C 1
ATOM 5558 O O . PHE D 1 35 ? 10.084 -14.500 121.539 1.00 28.75 35 PHE D O 1
ATOM 5566 N N . ILE D 1 36 ? 8.547 -13.121 120.627 1.00 28.26 36 ILE D N 1
ATOM 5567 C CA . ILE D 1 36 ? 9.522 -12.204 120.062 1.00 28.83 36 ILE D CA 1
ATOM 5568 C C . ILE D 1 36 ? 10.421 -11.627 121.158 1.00 29.79 36 ILE D C 1
ATOM 5569 O O . ILE D 1 36 ? 11.634 -11.493 120.981 1.00 29.70 36 ILE D O 1
ATOM 5574 N N . LYS D 1 37 ? 9.806 -11.292 122.287 1.00 30.86 37 LYS D N 1
ATOM 5575 C CA . LYS D 1 37 ? 10.514 -10.769 123.447 1.00 32.43 37 LYS D CA 1
ATOM 5576 C C . LYS D 1 37 ? 11.538 -11.788 123.942 1.00 32.92 37 LYS D C 1
ATOM 5577 O O . LYS D 1 37 ? 12.721 -11.468 124.132 1.00 32.60 37 LYS D O 1
ATOM 5583 N N . LEU D 1 38 ? 11.066 -13.012 124.155 1.00 33.53 38 LEU D N 1
ATOM 5584 C CA . LEU D 1 38 ? 11.899 -14.083 124.675 1.00 34.16 38 LEU D CA 1
ATOM 5585 C C . LEU D 1 38 ? 13.033 -14.392 123.718 1.00 34.72 38 LEU D C 1
ATOM 5586 O O . LEU D 1 38 ? 14.162 -14.629 124.153 1.00 34.76 38 LEU D O 1
ATOM 5591 N N . LEU D 1 39 ? 12.722 -14.384 122.421 1.00 34.95 39 LEU D N 1
ATOM 5592 C CA . LEU D 1 39 ? 13.697 -14.644 121.375 1.00 35.46 39 LEU D CA 1
ATOM 5593 C C . LEU D 1 39 ? 14.779 -13.580 121.425 1.00 36.11 39 LEU D C 1
ATOM 5594 O O . LEU D 1 39 ? 15.974 -13.885 121.314 1.00 36.27 39 LEU D O 1
ATOM 5599 N N . GLY D 1 40 ? 14.365 -12.330 121.597 1.00 36.94 40 GLY D N 1
ATOM 5600 C CA . GLY D 1 40 ? 15.301 -11.227 121.686 1.00 37.86 40 GLY D CA 1
ATOM 5601 C C . GLY D 1 40 ? 16.227 -11.367 122.882 1.00 38.71 40 GLY D C 1
ATOM 5602 O O . GLY D 1 40 ? 17.419 -11.048 122.807 1.00 38.62 40 GLY D O 1
ATOM 5603 N N . GLU D 1 41 ? 15.674 -11.854 123.989 1.00 39.47 41 GLU D N 1
ATOM 5604 C CA . GLU D 1 41 ? 16.438 -12.017 125.222 1.00 40.34 41 GLU D CA 1
ATOM 5605 C C . GLU D 1 41 ? 17.435 -13.157 125.105 1.00 41.00 41 GLU D C 1
ATOM 5606 O O . GLU D 1 41 ? 18.569 -13.044 125.569 1.00 41.19 41 GLU D O 1
ATOM 5612 N N . LYS D 1 42 ? 17.016 -14.247 124.470 1.00 41.58 42 LYS D N 1
ATOM 5613 C CA . LYS D 1 42 ? 17.883 -15.398 124.279 1.00 42.23 42 LYS D CA 1
ATOM 5614 C C . LYS D 1 42 ? 19.058 -15.008 123.383 1.00 43.21 42 LYS D C 1
ATOM 5615 O O . LYS D 1 42 ? 20.215 -15.338 123.664 1.00 43.30 42 LYS D O 1
ATOM 5621 N N . LEU D 1 43 ? 18.752 -14.283 122.315 1.00 44.00 43 LEU D N 1
ATOM 5622 C CA . LEU D 1 43 ? 19.758 -13.818 121.371 1.00 44.96 43 LEU D CA 1
ATOM 5623 C C . LEU D 1 43 ? 20.780 -12.918 122.071 1.00 45.53 43 LEU D C 1
ATOM 5624 O O . LEU D 1 43 ? 21.982 -12.991 121.801 1.00 45.51 43 LEU D O 1
ATOM 5629 N N . LYS D 1 44 ? 20.298 -12.076 122.978 1.00 46.34 44 LYS D N 1
ATOM 5630 C CA . LYS D 1 44 ? 21.159 -11.149 123.705 1.00 47.12 44 LYS D CA 1
ATOM 5631 C C . LYS D 1 44 ? 22.097 -11.882 124.664 1.00 47.42 44 LYS D C 1
ATOM 5632 O O . LYS D 1 44 ? 23.252 -11.489 124.836 1.00 47.87 44 LYS D O 1
ATOM 5638 N N . ARG D 1 45 ? 21.595 -12.938 125.296 1.00 47.64 45 ARG D N 1
ATOM 5639 C CA . ARG D 1 45 ? 22.405 -13.749 126.200 1.00 47.83 45 ARG D CA 1
ATOM 5640 C C . ARG D 1 45 ? 23.399 -14.645 125.461 1.00 47.67 45 ARG D C 1
ATOM 5641 O O . ARG D 1 45 ? 24.152 -15.385 126.092 1.00 47.88 45 ARG D O 1
ATOM 5649 N N . GLY D 1 46 ? 23.396 -14.593 124.133 1.00 47.52 46 GLY D N 1
ATOM 5650 C CA . GLY D 1 46 ? 24.294 -15.412 123.337 1.00 47.35 46 GLY D CA 1
ATOM 5651 C C . GLY D 1 46 ? 23.881 -16.873 123.249 1.00 47.36 46 GLY D C 1
ATOM 5652 O O . GLY D 1 46 ? 24.614 -17.697 122.695 1.00 47.23 46 GLY D O 1
ATOM 5653 N N . GLU D 1 47 ? 22.699 -17.195 123.776 1.00 47.13 47 GLU D N 1
ATOM 5654 C CA . GLU D 1 47 ? 22.191 -18.569 123.784 1.00 47.05 47 GLU D CA 1
ATOM 5655 C C . GLU D 1 47 ? 21.784 -19.079 122.400 1.00 46.32 47 GLU D C 1
ATOM 5656 O O . GLU D 1 47 ? 21.554 -20.275 122.217 1.00 46.26 47 GLU D O 1
ATOM 5662 N N . ILE D 1 48 ? 21.677 -18.164 121.440 1.00 45.24 48 ILE D N 1
ATOM 5663 C CA . ILE D 1 48 ? 21.324 -18.504 120.065 1.00 44.49 48 ILE D CA 1
ATOM 5664 C C . ILE D 1 48 ? 21.930 -17.441 119.156 1.00 43.52 48 ILE D C 1
ATOM 5665 O O . ILE D 1 48 ? 22.123 -16.307 119.579 1.00 43.56 48 ILE D O 1
ATOM 5670 N N . SER D 1 49 ? 22.236 -17.799 117.915 1.00 42.54 49 SER D N 1
ATOM 5671 C CA . SER D 1 49 ? 22.863 -16.843 117.011 1.00 41.91 49 SER D CA 1
ATOM 5672 C C . SER D 1 49 ? 22.467 -17.002 115.549 1.00 40.98 49 SER D C 1
ATOM 5673 O O . SER D 1 49 ? 21.892 -18.010 115.143 1.00 40.59 49 SER D O 1
ATOM 5676 N N . ASP D 1 50 ? 22.810 -15.983 114.768 1.00 40.02 50 ASP D N 1
ATOM 5677 C CA . ASP D 1 50 ? 22.543 -15.944 113.337 1.00 39.35 50 ASP D CA 1
ATOM 5678 C C . ASP D 1 50 ? 21.066 -16.137 113.033 1.00 37.85 50 ASP D C 1
ATOM 5679 O O . ASP D 1 50 ? 20.697 -16.907 112.149 1.00 37.92 50 ASP D O 1
ATOM 5684 N N . ILE D 1 51 ? 20.225 -15.441 113.786 1.00 36.06 51 ILE D N 1
ATOM 5685 C CA . ILE D 1 51 ? 18.792 -15.481 113.555 1.00 34.77 51 ILE D CA 1
ATOM 5686 C C . ILE D 1 51 ? 18.386 -14.227 112.813 1.00 32.94 51 ILE D C 1
ATOM 5687 O O . ILE D 1 51 ? 18.910 -13.139 113.082 1.00 32.41 51 ILE D O 1
ATOM 5692 N N . VAL D 1 52 ? 17.456 -14.397 111.875 1.00 30.93 52 VAL D N 1
ATOM 5693 C CA . VAL D 1 52 ? 16.895 -13.295 111.108 1.00 29.92 52 VAL D CA 1
ATOM 5694 C C . VAL D 1 52 ? 15.379 -13.426 111.127 1.00 28.29 52 VAL D C 1
ATOM 5695 O O . VAL D 1 52 ? 14.853 -14.505 110.870 1.00 28.25 52 VAL D O 1
ATOM 5699 N N . GLY D 1 53 ? 14.684 -12.331 111.426 1.00 26.51 53 GLY D N 1
ATOM 5700 C CA . GLY D 1 53 ? 13.233 -12.344 111.465 1.00 25.40 53 GLY D CA 1
ATOM 5701 C C . GLY D 1 53 ? 12.627 -11.697 110.231 1.00 24.01 53 GLY D C 1
ATOM 5702 O O . GLY D 1 53 ? 13.192 -10.752 109.686 1.00 24.06 53 GLY D O 1
ATOM 5703 N N . VAL D 1 54 ? 11.491 -12.222 109.785 1.00 23.02 54 VAL D N 1
ATOM 5704 C CA . VAL D 1 54 ? 10.738 -11.647 108.658 1.00 21.95 54 VAL D CA 1
ATOM 5705 C C . VAL D 1 54 ? 9.363 -11.293 109.233 1.00 20.98 54 VAL D C 1
ATOM 5706 O O . VAL D 1 54 ? 8.541 -12.159 109.477 1.00 19.53 54 VAL D O 1
ATOM 5710 N N . PRO D 1 55 ? 9.133 -10.010 109.484 1.00 20.64 55 PRO D N 1
ATOM 5711 C CA . PRO D 1 55 ? 7.894 -9.573 110.143 1.00 20.11 55 PRO D CA 1
ATOM 5712 C C . PRO D 1 55 ? 6.636 -9.648 109.278 1.00 19.61 55 PRO D C 1
ATOM 5713 O O . PRO D 1 55 ? 6.656 -9.318 108.082 1.00 19.65 55 PRO D O 1
ATOM 5717 N N . THR D 1 56 ? 5.534 -10.032 109.913 1.00 18.58 56 THR D N 1
ATOM 5718 C CA . THR D 1 56 ? 4.239 -10.108 109.245 1.00 18.25 56 THR D CA 1
ATOM 5719 C C . THR D 1 56 ? 3.403 -8.836 109.361 1.00 18.24 56 THR D C 1
ATOM 5720 O O . THR D 1 56 ? 2.260 -8.802 108.889 1.00 18.33 56 THR D O 1
ATOM 5724 N N . SER D 1 57 ? 3.946 -7.813 110.008 1.00 17.91 57 SER D N 1
ATOM 5725 C CA . SER D 1 57 ? 3.237 -6.548 110.181 1.00 18.56 57 SER D CA 1
ATOM 5726 C C . SER D 1 57 ? 4.190 -5.495 110.696 1.00 19.16 57 SER D C 1
ATOM 5727 O O . SER D 1 57 ? 5.285 -5.820 111.142 1.00 19.03 57 SER D O 1
ATOM 5730 N N . TYR D 1 58 ? 3.763 -4.232 110.676 1.00 19.33 58 TYR D N 1
ATOM 5731 C CA . TYR D 1 58 ? 4.549 -3.165 111.278 1.00 19.57 58 TYR D CA 1
ATOM 5732 C C . TYR D 1 58 ? 4.751 -3.433 112.775 1.00 20.18 58 TYR D C 1
ATOM 5733 O O . TYR D 1 58 ? 5.838 -3.207 113.304 1.00 20.78 58 TYR D O 1
ATOM 5742 N N . GLN D 1 59 ? 3.709 -3.929 113.444 1.00 20.47 59 GLN D N 1
ATOM 5743 C CA . GLN D 1 59 ? 3.769 -4.251 114.873 1.00 20.90 59 GLN D CA 1
ATOM 5744 C C . GLN D 1 59 ? 4.900 -5.225 115.154 1.00 20.40 59 GLN D C 1
ATOM 5745 O O . GLN D 1 59 ? 5.731 -4.989 116.030 1.00 19.69 59 GLN D O 1
ATOM 5751 N N . ALA D 1 60 ? 4.930 -6.324 114.412 1.00 20.28 60 ALA D N 1
ATOM 5752 C CA . ALA D 1 60 ? 5.981 -7.309 114.587 1.00 20.98 60 ALA D CA 1
ATOM 5753 C C . ALA D 1 60 ? 7.347 -6.716 114.268 1.00 21.54 60 ALA D C 1
ATOM 5754 O O . ALA D 1 60 ? 8.320 -6.975 114.982 1.00 20.92 60 ALA D O 1
ATOM 5756 N N . LYS D 1 61 ? 7.432 -5.937 113.193 1.00 21.78 61 LYS D N 1
ATOM 5757 C CA . LYS D 1 61 ? 8.705 -5.321 112.824 1.00 22.95 61 LYS D CA 1
ATOM 5758 C C . LYS D 1 61 ? 9.181 -4.384 113.929 1.00 23.85 61 LYS D C 1
ATOM 5759 O O . LYS D 1 61 ? 10.330 -4.461 114.365 1.00 24.27 61 LYS D O 1
ATOM 5765 N N . LEU D 1 62 ? 8.307 -3.499 114.387 1.00 25.18 62 LEU D N 1
ATOM 5766 C CA . LEU D 1 62 ? 8.707 -2.528 115.407 1.00 26.65 62 LEU D CA 1
ATOM 5767 C C . LEU D 1 62 ? 9.153 -3.232 116.698 1.00 27.19 62 LEU D C 1
ATOM 5768 O O . LEU D 1 62 ? 10.141 -2.823 117.329 1.00 27.52 62 LEU D O 1
ATOM 5773 N N . LEU D 1 63 ? 8.467 -4.311 117.074 1.00 27.72 63 LEU D N 1
ATOM 5774 C CA . LEU D 1 63 ? 8.833 -5.052 118.274 1.00 28.17 63 LEU D CA 1
ATOM 5775 C C . LEU D 1 63 ? 10.199 -5.722 118.110 1.00 28.63 63 LEU D C 1
ATOM 5776 O O . LEU D 1 63 ? 11.011 -5.737 119.046 1.00 28.83 63 LEU D O 1
ATOM 5781 N N . ALA D 1 64 ? 10.454 -6.274 116.924 1.00 28.63 64 ALA D N 1
ATOM 5782 C CA . ALA D 1 64 ? 11.726 -6.936 116.653 1.00 28.83 64 ALA D CA 1
ATOM 5783 C C . ALA D 1 64 ? 12.874 -5.935 116.743 1.00 29.63 64 ALA D C 1
ATOM 5784 O O . ALA D 1 64 ? 13.935 -6.224 117.317 1.00 29.57 64 ALA D O 1
ATOM 5786 N N . ILE D 1 65 ? 12.672 -4.763 116.149 1.00 30.24 65 ILE D N 1
ATOM 5787 C CA . ILE D 1 65 ? 13.666 -3.703 116.200 1.00 31.11 65 ILE D CA 1
ATOM 5788 C C . ILE D 1 65 ? 13.970 -3.330 117.648 1.00 32.06 65 ILE D C 1
ATOM 5789 O O . ILE D 1 65 ? 15.134 -3.163 118.027 1.00 31.90 65 ILE D O 1
ATOM 5794 N N . GLU D 1 66 ? 12.925 -3.202 118.462 1.00 32.75 66 GLU D N 1
ATOM 5795 C CA . GLU D 1 66 ? 13.089 -2.825 119.863 1.00 33.56 66 GLU D CA 1
ATOM 5796 C C . GLU D 1 66 ? 13.871 -3.880 120.653 1.00 33.68 66 GLU D C 1
ATOM 5797 O O . GLU D 1 66 ? 14.512 -3.563 121.656 1.00 34.07 66 GLU D O 1
ATOM 5803 N N . HIS D 1 67 ? 13.834 -5.124 120.181 1.00 33.57 67 HIS D N 1
ATOM 5804 C CA . HIS D 1 67 ? 14.505 -6.232 120.851 1.00 33.76 67 HIS D CA 1
ATOM 5805 C C . HIS D 1 67 ? 15.770 -6.652 120.107 1.00 33.71 67 HIS D C 1
ATOM 5806 O O . HIS D 1 67 ? 16.295 -7.742 120.320 1.00 34.04 67 HIS D O 1
ATOM 5813 N N . ASP D 1 68 ? 16.232 -5.771 1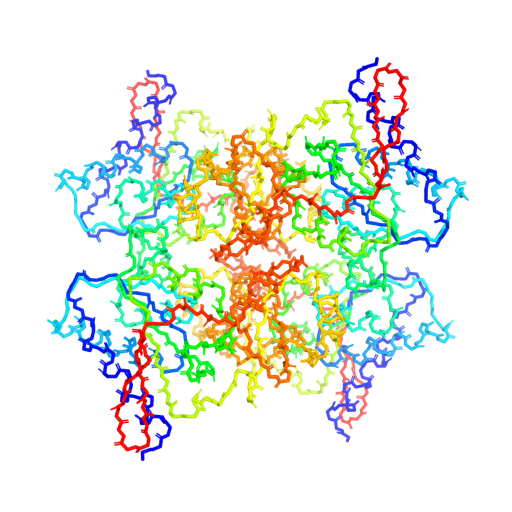19.227 1.00 33.85 68 ASP D N 1
ATOM 5814 C CA . ASP D 1 68 ? 17.476 -5.958 118.476 1.00 33.96 68 ASP D CA 1
ATOM 5815 C C . ASP D 1 68 ? 17.579 -7.275 117.711 1.00 33.77 68 ASP D C 1
ATOM 5816 O O . ASP D 1 68 ? 18.660 -7.864 117.617 1.00 34.04 68 ASP D O 1
ATOM 5821 N N . ILE D 1 69 ? 16.457 -7.745 117.171 1.00 32.63 69 ILE D N 1
ATOM 5822 C CA . ILE D 1 69 ? 16.469 -8.939 116.346 1.00 32.07 69 ILE D CA 1
ATOM 5823 C C . ILE D 1 69 ? 16.661 -8.457 114.916 1.00 31.47 69 ILE D C 1
ATOM 5824 O O . ILE D 1 69 ? 15.911 -7.606 114.455 1.00 30.95 69 ILE D O 1
ATOM 5829 N N . PRO D 1 70 ? 17.676 -8.960 114.220 1.00 30.72 70 PRO D N 1
ATOM 5830 C CA . PRO D 1 70 ? 17.889 -8.562 112.828 1.00 30.51 70 PRO D CA 1
ATOM 5831 C C . PRO D 1 70 ? 16.680 -8.967 112.006 1.00 30.29 70 PRO D C 1
ATOM 5832 O O . PRO D 1 70 ? 16.078 -10.004 112.267 1.00 29.64 70 PRO D O 1
ATOM 5836 N N . ILE D 1 71 ? 16.317 -8.148 111.034 1.00 30.07 71 ILE D N 1
ATOM 5837 C CA . ILE D 1 71 ? 15.139 -8.448 110.247 1.00 30.14 71 ILE D CA 1
ATOM 5838 C C . ILE D 1 71 ? 15.381 -8.250 108.769 1.00 30.06 71 ILE D C 1
ATOM 5839 O O . ILE D 1 71 ? 16.335 -7.582 108.360 1.00 29.84 71 ILE D O 1
ATOM 5844 N N . ALA D 1 72 ? 14.489 -8.837 107.980 1.00 29.96 72 ALA D N 1
ATOM 5845 C CA . ALA D 1 72 ? 14.553 -8.771 106.528 1.00 29.81 72 ALA D CA 1
ATOM 5846 C C . ALA D 1 72 ? 13.161 -8.948 105.925 1.00 29.64 72 ALA D C 1
ATOM 5847 O O . ALA D 1 72 ? 12.262 -9.447 106.584 1.00 27.98 72 ALA D O 1
ATOM 5849 N N . SER D 1 73 ? 12.973 -8.492 104.684 1.00 29.92 73 SER D N 1
ATOM 5850 C CA . SER D 1 73 ? 11.702 -8.675 103.977 1.00 30.25 73 SER D CA 1
ATOM 5851 C C . SER D 1 73 ? 11.727 -10.049 103.334 1.00 29.63 73 SER D C 1
ATOM 5852 O O . SER D 1 73 ? 12.790 -10.649 103.174 1.00 29.27 73 SER D O 1
ATOM 5855 N N . LEU D 1 74 ? 10.563 -10.559 102.957 1.00 30.09 74 LEU D N 1
ATOM 5856 C CA . LEU D 1 74 ? 10.496 -11.878 102.332 1.00 29.82 74 LEU D CA 1
ATOM 5857 C C . LEU D 1 74 ? 11.351 -11.957 101.058 1.00 30.51 74 LEU D C 1
ATOM 5858 O O . LEU D 1 74 ? 11.955 -12.993 100.773 1.00 29.49 74 LEU D O 1
ATOM 5863 N N . ASP D 1 75 ? 11.404 -10.871 100.291 1.00 30.98 75 ASP D N 1
ATOM 5864 C CA . ASP D 1 75 ? 12.180 -10.886 99.047 1.00 31.85 75 ASP D CA 1
ATOM 5865 C C . ASP D 1 75 ? 13.694 -10.832 99.268 1.00 32.25 75 ASP D C 1
ATOM 5866 O O . ASP D 1 75 ? 14.476 -10.950 98.319 1.00 31.92 75 ASP D O 1
ATOM 5871 N N . GLN D 1 76 ? 14.104 -10.676 100.522 1.00 33.04 76 GLN D N 1
ATOM 5872 C CA . GLN D 1 76 ? 15.512 -10.653 100.866 1.00 33.74 76 GLN D CA 1
ATOM 5873 C C . GLN D 1 76 ? 16.027 -12.046 101.220 1.00 33.84 76 GLN D C 1
ATOM 5874 O O . GLN D 1 76 ? 17.224 -12.290 101.194 1.00 34.27 76 GLN D O 1
ATOM 5880 N N . VAL D 1 77 ? 15.130 -12.974 101.538 1.00 33.92 77 VAL D N 1
ATOM 5881 C CA . VAL D 1 77 ? 15.569 -14.302 101.965 1.00 33.74 77 VAL D CA 1
ATOM 5882 C C . VAL D 1 77 ? 15.235 -15.399 100.965 1.00 34.14 77 VAL D C 1
ATOM 5883 O O . VAL D 1 77 ? 14.357 -15.239 100.107 1.00 34.42 77 VAL D O 1
ATOM 5887 N N . ASP D 1 78 ? 15.928 -16.526 101.093 1.00 34.79 78 ASP D N 1
ATOM 5888 C CA . ASP D 1 78 ? 15.701 -17.653 100.191 1.00 35.08 78 ASP D CA 1
ATOM 5889 C C . ASP D 1 78 ? 14.730 -18.666 100.768 1.00 34.15 78 ASP D C 1
ATOM 5890 O O . ASP D 1 78 ? 14.230 -19.520 100.037 1.00 34.58 78 ASP D O 1
ATOM 5895 N N . ALA D 1 79 ? 14.449 -18.565 102.067 1.00 32.89 79 ALA D N 1
ATOM 5896 C CA . ALA D 1 79 ? 13.509 -19.466 102.718 1.00 31.85 79 ALA D CA 1
ATOM 5897 C C . ALA D 1 79 ? 13.100 -18.989 104.110 1.00 30.67 79 ALA D C 1
ATOM 5898 O O . ALA D 1 79 ? 13.833 -18.269 104.777 1.00 30.67 79 ALA D O 1
ATOM 5900 N N . ILE D 1 80 ? 11.909 -19.398 104.526 1.00 29.51 80 ILE D N 1
ATOM 5901 C CA . ILE D 1 80 ? 11.429 -19.184 105.883 1.00 28.62 80 ILE D CA 1
ATOM 5902 C C . ILE D 1 80 ? 11.506 -20.557 106.562 1.00 28.09 80 ILE D C 1
ATOM 5903 O O . ILE D 1 80 ? 10.769 -21.462 106.203 1.00 28.23 80 ILE D O 1
ATOM 5908 N N . ASP D 1 81 ? 12.379 -20.723 107.544 1.00 27.72 81 ASP D N 1
ATOM 5909 C CA . ASP D 1 81 ? 12.505 -22.040 108.174 1.00 27.63 81 ASP D CA 1
ATOM 5910 C C . ASP D 1 81 ? 11.325 -22.348 109.077 1.00 26.77 81 ASP D C 1
ATOM 5911 O O . ASP D 1 81 ? 10.730 -23.423 109.014 1.00 26.92 81 ASP D O 1
ATOM 5916 N N . VAL D 1 82 ? 10.984 -21.384 109.910 1.00 25.96 82 VAL D N 1
ATOM 5917 C CA . VAL D 1 82 ? 9.898 -21.542 110.846 1.00 25.19 82 VAL D CA 1
ATOM 5918 C C . VAL D 1 82 ? 9.127 -20.246 110.883 1.00 24.31 82 VAL D C 1
ATOM 5919 O O . VAL D 1 82 ? 9.721 -19.179 110.882 1.00 24.29 82 VAL D O 1
ATOM 5923 N N . ALA D 1 83 ? 7.811 -20.336 110.933 1.00 23.21 83 ALA D N 1
ATOM 5924 C CA . ALA D 1 83 ? 7.003 -19.144 111.129 1.00 22.94 83 ALA D CA 1
ATOM 5925 C C . ALA D 1 83 ? 6.214 -19.348 112.414 1.00 22.19 83 ALA D C 1
ATOM 5926 O O . ALA D 1 83 ? 5.671 -20.420 112.642 1.00 22.18 83 ALA D O 1
ATOM 5928 N N . VAL D 1 84 ? 6.181 -18.324 113.256 1.00 22.24 84 VAL D N 1
ATOM 5929 C CA . VAL D 1 84 ? 5.469 -18.379 114.518 1.00 21.71 84 VAL D CA 1
ATOM 5930 C C . VAL D 1 84 ? 4.436 -17.263 114.504 1.00 21.54 84 VAL D C 1
ATOM 5931 O O . VAL D 1 84 ? 4.774 -16.130 114.203 1.00 20.71 84 VAL D O 1
ATOM 5935 N N . ASP D 1 85 ? 3.197 -17.578 114.860 1.00 20.58 85 ASP D N 1
ATOM 5936 C CA . ASP D 1 85 ? 2.135 -16.591 114.832 1.00 20.54 85 ASP D CA 1
ATOM 5937 C C . ASP D 1 85 ? 0.976 -17.088 115.707 1.00 20.30 85 ASP D C 1
ATOM 5938 O O . ASP D 1 85 ? 0.944 -18.274 116.113 1.00 20.64 85 ASP D O 1
ATOM 5943 N N . GLY D 1 86 ? 0.041 -16.189 115.995 1.00 19.98 86 GLY D N 1
ATOM 5944 C CA . GLY D 1 86 ? -1.151 -16.517 116.758 1.00 19.99 86 GLY D CA 1
ATOM 5945 C C . GLY D 1 86 ? -2.345 -16.841 115.879 1.00 19.94 86 GLY D C 1
ATOM 5946 O O . GLY D 1 86 ? -2.230 -16.998 114.659 1.00 19.74 86 GLY D O 1
ATOM 5947 N N . ALA D 1 87 ? -3.505 -16.965 116.512 1.00 19.71 87 ALA D N 1
ATOM 5948 C CA . ALA D 1 87 ? -4.747 -17.238 115.798 1.00 20.10 87 ALA D CA 1
ATOM 5949 C C . ALA D 1 87 ? -5.952 -16.802 116.629 1.00 20.52 87 ALA D C 1
ATOM 5950 O O . ALA D 1 87 ? -5.856 -16.640 117.854 1.00 20.08 87 ALA D O 1
ATOM 5952 N N . ASP D 1 88 ? -7.064 -16.549 115.945 1.00 21.34 88 ASP D N 1
ATOM 5953 C CA . ASP D 1 88 ? -8.302 -16.135 116.594 1.00 21.91 88 ASP D CA 1
ATOM 5954 C C . ASP D 1 88 ? -9.129 -17.370 116.928 1.00 22.13 88 ASP D C 1
ATOM 5955 O O . ASP D 1 88 ? -9.894 -17.366 117.898 1.00 22.51 88 ASP D O 1
ATOM 5960 N N . GLU D 1 89 ? -8.970 -18.419 116.119 1.00 22.37 89 GLU D N 1
ATOM 5961 C CA . GLU D 1 89 ? -9.670 -19.687 116.318 1.00 22.67 89 GLU D CA 1
ATOM 5962 C C . GLU D 1 89 ? -8.814 -20.824 115.781 1.00 22.52 89 GLU D C 1
ATOM 5963 O O . GLU D 1 89 ? -8.107 -20.665 114.783 1.00 21.23 89 GLU D O 1
ATOM 5969 N N . VAL D 1 90 ? -8.880 -21.972 116.449 1.00 22.65 90 VAL D N 1
ATOM 5970 C CA . VAL D 1 90 ? -8.194 -23.173 116.002 1.00 23.06 90 VAL D CA 1
ATOM 5971 C C . VAL D 1 90 ? -9.209 -24.293 116.123 1.00 23.75 90 VAL D C 1
ATOM 5972 O O . VAL D 1 90 ? -9.729 -24.526 117.215 1.00 23.52 90 VAL D O 1
ATOM 5976 N N . ASP D 1 91 ? -9.535 -24.946 115.010 1.00 24.24 91 ASP D N 1
ATOM 5977 C CA . ASP D 1 91 ? -10.491 -26.052 115.048 1.00 24.70 91 ASP D CA 1
ATOM 5978 C C . ASP D 1 91 ? -9.755 -27.375 115.289 1.00 25.46 91 ASP D C 1
ATOM 5979 O O . ASP D 1 91 ? -8.527 -27.391 115.350 1.00 25.02 91 ASP D O 1
ATOM 5984 N N . PRO D 1 92 ? -10.490 -28.465 115.513 1.00 26.73 92 PRO D N 1
ATOM 5985 C CA . PRO D 1 92 ? -9.875 -29.767 115.814 1.00 27.44 92 PRO D CA 1
ATOM 5986 C C . PRO D 1 92 ? -8.948 -30.327 114.734 1.00 28.00 92 PRO D C 1
ATOM 5987 O O . PRO D 1 92 ? -8.100 -31.168 115.063 1.00 28.55 92 PRO D O 1
ATOM 5991 N N . ASN D 1 93 ? -9.097 -29.880 113.485 1.00 28.37 93 ASN D N 1
ATOM 5992 C CA . ASN D 1 93 ? -8.213 -30.319 112.405 1.00 28.92 93 ASN D CA 1
ATOM 5993 C C . ASN D 1 93 ? -7.078 -29.316 112.169 1.00 28.45 93 ASN D C 1
ATOM 5994 O O . ASN D 1 93 ? -6.337 -29.399 111.181 1.00 27.89 93 ASN D O 1
ATOM 5999 N N . LEU D 1 94 ? -6.962 -28.374 113.099 1.00 27.77 94 LEU D N 1
ATOM 6000 C CA . LEU D 1 94 ? -5.925 -27.355 113.094 1.00 27.15 94 LEU D CA 1
ATOM 6001 C C . LEU D 1 94 ? -6.076 -26.364 111.944 1.00 26.46 94 LEU D C 1
ATOM 6002 O O . LEU D 1 94 ? -5.089 -25.828 111.447 1.00 26.46 94 LEU D O 1
ATOM 6007 N N . ASN D 1 95 ? -7.307 -26.150 111.503 1.00 25.21 95 ASN D N 1
ATOM 6008 C CA . ASN D 1 95 ? -7.588 -25.060 110.576 1.00 24.74 95 ASN D CA 1
ATOM 6009 C C . ASN D 1 95 ? -7.801 -23.842 111.450 1.00 23.73 95 ASN D C 1
ATOM 6010 O O . ASN D 1 95 ? -8.306 -23.967 112.568 1.00 23.33 95 ASN D O 1
ATOM 6015 N N . LEU D 1 96 ? -7.415 -22.667 110.952 1.00 22.78 96 LEU D N 1
ATOM 6016 C CA . LEU D 1 96 ? -7.479 -21.461 111.756 1.00 21.70 96 LEU D CA 1
ATOM 6017 C C . LEU D 1 96 ? -8.324 -20.362 111.150 1.00 21.35 96 LEU D C 1
ATOM 6018 O O . LEU D 1 96 ? -8.614 -20.353 109.961 1.00 20.56 96 LEU D O 1
ATOM 6023 N N . ILE D 1 97 ? -8.699 -19.426 112.007 1.00 20.72 97 ILE D N 1
ATOM 6024 C CA . ILE D 1 97 ? -9.175 -18.138 111.550 1.00 20.52 97 ILE D CA 1
ATOM 6025 C C . ILE D 1 97 ? -8.155 -17.151 112.109 1.00 20.24 97 ILE D C 1
ATOM 6026 O O . ILE D 1 97 ? -7.778 -17.236 113.288 1.00 19.69 97 ILE D O 1
ATOM 6031 N N . LYS D 1 98 ? -7.664 -16.268 111.250 1.00 18.89 98 LYS D N 1
ATOM 6032 C CA . LYS D 1 98 ? -6.740 -15.225 111.662 1.00 18.80 98 LYS D CA 1
ATOM 6033 C C . LYS D 1 98 ? -7.239 -13.905 111.102 1.00 18.47 98 LYS D C 1
ATOM 6034 O O . LYS D 1 98 ? -8.156 -13.885 110.280 1.00 18.52 98 LYS D O 1
ATOM 6040 N N . GLY D 1 99 ? -6.666 -12.800 111.567 1.00 18.56 99 GLY D N 1
ATOM 6041 C CA . GLY D 1 99 ? -6.988 -11.501 111.007 1.00 18.13 99 GLY D CA 1
ATOM 6042 C C . GLY D 1 99 ? -7.646 -10.473 111.914 1.00 18.76 99 GLY D C 1
ATOM 6043 O O . GLY D 1 99 ? -7.953 -9.370 111.466 1.00 18.52 99 GLY D O 1
ATOM 6044 N N . ARG D 1 100 ? -7.892 -10.812 113.173 1.00 19.50 100 ARG D N 1
ATOM 6045 C CA . ARG D 1 100 ? -8.419 -9.808 114.110 1.00 19.92 100 ARG D CA 1
ATOM 6046 C C . ARG D 1 100 ? -7.529 -8.568 114.143 1.00 19.48 100 ARG D C 1
ATOM 6047 O O . ARG D 1 100 ? -8.017 -7.434 114.281 1.00 19.74 100 ARG D O 1
ATOM 6055 N N . GLY D 1 101 ? -6.225 -8.789 114.024 1.00 18.63 101 GLY D N 1
ATOM 6056 C CA . GLY D 1 101 ? -5.253 -7.722 114.018 1.00 18.38 101 GLY D CA 1
ATOM 6057 C C . GLY D 1 101 ? -5.089 -7.054 112.668 1.00 17.62 101 GLY D C 1
ATOM 6058 O O . GLY D 1 101 ? -4.330 -6.104 112.568 1.00 17.96 101 GLY D O 1
ATOM 6059 N N . ALA D 1 102 ? -5.841 -7.516 111.667 1.00 17.24 102 ALA D N 1
ATOM 6060 C CA . ALA D 1 102 ? -5.844 -6.971 110.297 1.00 17.27 102 ALA D CA 1
ATOM 6061 C C . ALA D 1 102 ? -4.596 -7.245 109.451 1.00 17.02 102 ALA D C 1
ATOM 6062 O O . ALA D 1 102 ? -4.479 -6.688 108.368 1.00 16.49 102 ALA D O 1
ATOM 6064 N N . ALA D 1 103 ? -3.700 -8.107 109.916 1.00 16.93 103 ALA D N 1
ATOM 6065 C CA . ALA D 1 103 ? -2.446 -8.378 109.217 1.00 17.01 103 ALA D CA 1
ATOM 6066 C C . ALA D 1 103 ? -2.449 -9.719 108.462 1.00 17.48 103 ALA D C 1
ATOM 6067 O O . ALA D 1 103 ? -1.397 -10.244 108.117 1.00 17.76 103 ALA D O 1
ATOM 6069 N N . LEU D 1 104 ? -3.635 -10.243 108.180 1.00 16.99 104 LEU D N 1
ATOM 6070 C CA . LEU D 1 104 ? -3.762 -11.566 107.570 1.00 17.48 104 LEU D CA 1
ATOM 6071 C C . LEU D 1 104 ? -3.067 -11.781 106.232 1.00 17.39 104 LEU D C 1
ATOM 6072 O O . LEU D 1 104 ? -2.658 -12.909 105.929 1.00 17.72 104 LEU D O 1
ATOM 6077 N N . THR D 1 105 ? -2.923 -10.730 105.428 1.00 16.97 105 THR D N 1
ATOM 6078 C CA . THR D 1 105 ? -2.353 -10.909 104.112 1.00 17.60 105 THR D CA 1
ATOM 6079 C C . THR D 1 105 ? -0.856 -11.213 104.182 1.00 17.56 105 THR D C 1
ATOM 6080 O O . THR D 1 105 ? -0.376 -12.214 103.612 1.00 17.19 105 THR D O 1
ATOM 6084 N N . MET D 1 106 ? -0.119 -10.388 104.907 1.00 17.82 106 MET D N 1
ATOM 6085 C CA . MET D 1 106 ? 1.314 -10.626 105.043 1.00 18.28 106 MET D CA 1
ATOM 6086 C C . MET D 1 106 ? 1.574 -11.893 105.855 1.00 17.88 106 MET D C 1
ATOM 6087 O O . MET D 1 106 ? 2.574 -12.573 105.642 1.00 17.41 106 MET D O 1
ATOM 6092 N N . GLU D 1 107 ? 0.671 -12.201 106.779 1.00 17.53 107 GLU D N 1
ATOM 6093 C CA . GLU D 1 107 ? 0.787 -13.411 107.575 1.00 17.94 107 GLU D CA 1
ATOM 6094 C C . GLU D 1 107 ? 0.742 -14.643 106.679 1.00 17.97 107 GLU D C 1
ATOM 6095 O O . GLU D 1 107 ? 1.618 -15.487 106.750 1.00 19.07 107 GLU D O 1
ATOM 6101 N N . LYS D 1 108 ? -0.273 -14.741 105.830 1.00 18.76 108 LYS D N 1
ATOM 6102 C CA . LYS D 1 108 ? -0.394 -15.901 104.954 1.00 18.75 108 LYS D CA 1
ATOM 6103 C C . LYS D 1 108 ? 0.756 -15.941 103.941 1.00 19.39 108 LYS D C 1
ATOM 6104 O O . LYS D 1 108 ? 1.290 -17.002 103.650 1.00 19.27 108 LYS D O 1
ATOM 6110 N N . ILE D 1 109 ? 1.172 -14.783 103.442 1.00 19.90 109 ILE D N 1
ATOM 6111 C CA . ILE D 1 109 ? 2.281 -14.742 102.487 1.00 20.57 109 ILE D CA 1
ATOM 6112 C C . ILE D 1 109 ? 3.531 -15.385 103.061 1.00 20.73 109 ILE D C 1
ATOM 6113 O O . ILE D 1 109 ? 4.192 -16.176 102.398 1.00 21.33 109 ILE D O 1
ATOM 6118 N N . ILE D 1 110 ? 3.854 -15.048 104.297 1.00 20.38 110 ILE D N 1
ATOM 6119 C CA . ILE D 1 110 ? 5.052 -15.562 104.933 1.00 20.71 110 ILE D CA 1
ATOM 6120 C C . ILE D 1 110 ? 4.870 -17.003 105.431 1.00 21.20 110 ILE D C 1
ATOM 6121 O O . ILE D 1 110 ? 5.785 -17.834 105.314 1.00 22.00 110 ILE D O 1
ATOM 6126 N N . GLU D 1 111 ? 3.693 -17.310 105.961 1.00 20.86 111 GLU D N 1
ATOM 6127 C CA . GLU D 1 111 ? 3.456 -18.613 106.576 1.00 21.82 111 GLU D CA 1
ATOM 6128 C C . GLU D 1 111 ? 3.245 -19.734 105.553 1.00 22.40 111 GLU D C 1
ATOM 6129 O O . GLU D 1 111 ? 3.579 -20.901 105.812 1.00 22.85 111 GLU D O 1
ATOM 6135 N N . TYR D 1 112 ? 2.725 -19.366 104.384 1.00 23.68 112 TYR D N 1
ATOM 6136 C CA . TYR D 1 112 ? 2.529 -20.284 103.268 1.00 24.52 112 TYR D CA 1
ATOM 6137 C C . TYR D 1 112 ? 3.850 -20.887 102.821 1.00 25.20 112 TYR D C 1
ATOM 6138 O O . TYR D 1 112 ? 3.892 -22.028 102.376 1.00 26.14 112 TYR D O 1
ATOM 6147 N N . ARG D 1 113 ? 4.917 -20.107 102.927 1.00 26.00 113 ARG D N 1
ATOM 6148 C CA . ARG D 1 113 ? 6.249 -20.527 102.482 1.00 26.28 113 ARG D CA 1
ATOM 6149 C C . ARG D 1 113 ? 7.127 -21.118 103.608 1.00 26.44 113 ARG D C 1
ATOM 6150 O O . ARG D 1 113 ? 8.281 -21.479 103.374 1.00 26.76 113 ARG D O 1
ATOM 6158 N N . ALA D 1 114 ? 6.587 -21.246 104.816 1.00 26.36 114 ALA D N 1
ATOM 6159 C CA . ALA D 1 114 ? 7.403 -21.688 105.955 1.00 26.23 114 ALA D CA 1
ATOM 6160 C C . ALA D 1 114 ? 7.606 -23.194 106.003 1.00 26.27 114 ALA D C 1
ATOM 6161 O O . ALA D 1 114 ? 6.686 -23.950 105.730 1.00 26.30 114 ALA D O 1
ATOM 6163 N N . GLY D 1 115 ? 8.826 -23.614 106.330 1.00 26.23 115 GLY D N 1
ATOM 6164 C CA . GLY D 1 115 ? 9.143 -25.027 106.491 1.00 26.42 115 GLY D CA 1
ATOM 6165 C C . GLY D 1 115 ? 8.241 -25.651 107.538 1.00 26.26 115 GLY D C 1
ATOM 6166 O O . GLY D 1 115 ? 7.689 -26.730 107.324 1.00 26.65 115 GLY D O 1
ATOM 6167 N N . THR D 1 116 ? 8.101 -24.961 108.671 1.00 26.00 116 THR D N 1
ATOM 6168 C CA . THR D 1 116 ? 7.173 -25.340 109.730 1.00 25.67 116 THR D CA 1
ATOM 6169 C C . THR D 1 116 ? 6.428 -24.100 110.235 1.00 25.13 116 THR D C 1
ATOM 6170 O O . THR D 1 116 ? 7.054 -23.098 110.564 1.00 24.80 116 THR D O 1
ATOM 6174 N N . PHE D 1 117 ? 5.104 -24.183 110.295 1.00 24.59 117 PHE D N 1
ATOM 6175 C CA . PHE D 1 117 ? 4.278 -23.091 110.796 1.00 24.42 117 PHE D CA 1
ATOM 6176 C C . PHE D 1 117 ? 3.774 -23.468 112.181 1.00 24.34 117 PHE D C 1
ATOM 6177 O O . PHE D 1 117 ? 2.987 -24.397 112.325 1.00 24.81 117 PHE D O 1
ATOM 6185 N N . ILE D 1 118 ? 4.257 -22.756 113.190 1.00 24.28 118 ILE D N 1
ATOM 6186 C CA . ILE D 1 118 ? 3.864 -22.982 114.585 1.00 24.59 118 ILE D CA 1
ATOM 6187 C C . ILE D 1 118 ? 2.886 -21.908 115.046 1.00 24.41 118 ILE D C 1
ATOM 6188 O O . ILE D 1 118 ? 3.180 -20.720 114.980 1.00 24.49 118 ILE D O 1
ATOM 6193 N N . VAL D 1 119 ? 1.713 -22.336 115.500 1.00 24.63 119 VAL D N 1
ATOM 6194 C CA . VAL D 1 119 ? 0.690 -21.421 115.988 1.00 24.58 119 VAL D CA 1
ATOM 6195 C C . VAL D 1 119 ? 0.692 -21.404 117.516 1.00 24.52 119 VAL D C 1
ATOM 6196 O O . VAL D 1 119 ? 0.716 -22.464 118.151 1.00 24.77 119 VAL D O 1
ATOM 6200 N N . LEU D 1 120 ? 0.695 -20.206 118.094 1.00 24.64 120 LEU D N 1
ATOM 6201 C CA . LEU D 1 120 ? 0.645 -20.027 119.549 1.00 25.05 120 LEU D CA 1
ATOM 6202 C C . LEU D 1 120 ? -0.711 -19.478 119.988 1.00 25.12 120 LEU D C 1
ATOM 6203 O O . LEU D 1 120 ? -1.126 -18.420 119.531 1.00 24.18 120 LEU D O 1
ATOM 6208 N N . VAL D 1 121 ? -1.409 -20.188 120.869 1.00 24.64 121 VAL D N 1
ATOM 6209 C CA . VAL D 1 121 ? -2.687 -19.704 121.369 1.00 24.71 121 VAL D CA 1
ATOM 6210 C C . VAL D 1 121 ? -2.908 -20.037 122.841 1.00 25.05 121 VAL D C 1
ATOM 6211 O O . VAL D 1 121 ? -2.292 -20.953 123.385 1.00 25.09 121 VAL D O 1
ATOM 6215 N N . ASP D 1 122 ? -3.776 -19.270 123.485 1.00 25.69 122 ASP D N 1
ATOM 6216 C CA . ASP D 1 122 ? -4.258 -19.655 124.798 1.00 25.90 122 ASP D CA 1
ATOM 6217 C C . ASP D 1 122 ? -5.567 -20.408 124.592 1.00 26.37 122 ASP D C 1
ATOM 6218 O O . ASP D 1 122 ? -6.138 -20.437 123.508 1.00 25.92 122 ASP D O 1
ATOM 6223 N N . GLU D 1 123 ? -6.010 -21.020 125.676 1.00 26.79 123 GLU D N 1
ATOM 6224 C CA . GLU D 1 123 ? -7.219 -21.810 125.782 1.00 27.82 123 GLU D CA 1
ATOM 6225 C C . GLU D 1 123 ? -8.457 -21.329 125.022 1.00 26.82 123 GLU D C 1
ATOM 6226 O O . GLU D 1 123 ? -9.197 -22.123 124.446 1.00 26.76 123 GLU D O 1
ATOM 6232 N N . ARG D 1 124 ? -8.702 -20.029 125.065 1.00 26.79 124 ARG D N 1
ATOM 6233 C CA . ARG D 1 124 ? -9.901 -19.447 124.473 1.00 26.32 124 ARG D CA 1
ATOM 6234 C C . ARG D 1 124 ? -9.997 -19.651 122.960 1.00 26.62 124 ARG D C 1
ATOM 6235 O O . ARG D 1 124 ? -11.087 -19.645 122.400 1.00 26.48 124 ARG D O 1
ATOM 6243 N N . LYS D 1 125 ? -8.849 -19.815 122.310 1.00 26.93 125 LYS D N 1
ATOM 6244 C CA . LYS D 1 125 ? -8.781 -19.921 120.848 1.00 27.37 125 LYS D CA 1
ATOM 6245 C C . LYS D 1 125 ? -9.270 -21.243 120.257 1.00 27.63 125 LYS D C 1
ATOM 6246 O O . LYS D 1 125 ? -9.634 -21.301 119.082 1.00 27.22 125 LYS D O 1
ATOM 6252 N N . LEU D 1 126 ? -9.250 -22.309 121.049 1.00 27.84 126 LEU D N 1
ATOM 6253 C CA . LEU D 1 126 ? -9.720 -23.607 120.571 1.00 28.47 126 LEU D CA 1
ATOM 6254 C C . LEU D 1 126 ? -11.213 -23.603 120.348 1.00 28.47 126 LEU D C 1
ATOM 6255 O O . LEU D 1 126 ? -11.968 -23.146 121.207 1.00 28.71 126 LEU D O 1
ATOM 6260 N N . VAL D 1 127 ? -11.654 -24.110 119.198 1.00 28.38 127 VAL D N 1
ATOM 6261 C CA . VAL D 1 127 ? -13.082 -24.188 118.902 1.00 28.52 127 VAL D CA 1
ATOM 6262 C C . VAL D 1 127 ? -13.473 -25.565 118.373 1.00 28.83 127 VAL D C 1
ATOM 6263 O O . VAL D 1 127 ? -12.630 -26.347 117.934 1.00 28.65 127 VAL D O 1
ATOM 6267 N N . ASP D 1 128 ? -14.765 -25.850 118.432 1.00 29.08 128 ASP D N 1
ATOM 6268 C CA . ASP D 1 128 ? -15.305 -27.100 117.930 1.00 29.61 128 ASP D CA 1
ATOM 6269 C C . ASP D 1 128 ? -15.364 -27.029 116.412 1.00 29.02 128 ASP D C 1
ATOM 6270 O O . ASP D 1 128 ? -15.178 -28.033 115.716 1.00 29.48 128 ASP D O 1
ATOM 6275 N N . TYR D 1 129 ? -15.606 -25.828 115.899 1.00 28.58 129 TYR D N 1
ATOM 6276 C CA . TYR D 1 129 ? -15.663 -25.595 114.463 1.00 27.97 129 TYR D CA 1
ATOM 6277 C C . TYR D 1 129 ? -15.394 -24.120 114.185 1.00 27.26 129 TYR D C 1
ATOM 6278 O O . TYR D 1 129 ? -15.671 -23.260 115.023 1.00 26.40 129 TYR D O 1
ATOM 6287 N N . LEU D 1 130 ? -14.853 -23.816 113.010 1.00 26.49 130 LEU D N 1
ATOM 6288 C CA . LEU D 1 130 ? -14.576 -22.427 112.662 1.00 25.79 130 LEU D CA 1
ATOM 6289 C C . LEU D 1 130 ? -15.852 -21.588 112.624 1.00 25.99 130 LEU D C 1
ATOM 6290 O O . LEU D 1 130 ? -16.871 -22.000 112.061 1.00 26.29 130 LEU D O 1
ATOM 6295 N N . CYS D 1 131 ? -15.754 -20.399 113.215 1.00 25.59 131 CYS D N 1
ATOM 6296 C CA . CYS D 1 131 ? -16.843 -19.433 113.359 1.00 25.80 131 CYS D CA 1
ATOM 6297 C C . CYS D 1 131 ? -17.733 -19.710 114.575 1.00 26.53 131 CYS D C 1
ATOM 6298 O O . CYS D 1 131 ? -18.783 -19.095 114.734 1.00 26.15 131 CYS D O 1
ATOM 6301 N N . GLN D 1 132 ? -17.291 -20.615 115.440 1.00 27.39 132 GLN D N 1
ATOM 6302 C CA . GLN D 1 132 ? -17.970 -20.837 116.712 1.00 28.39 132 GLN D CA 1
ATOM 6303 C C . GLN D 1 132 ? -18.003 -19.544 117.524 1.00 28.60 132 GLN D C 1
ATOM 6304 O O . GLN D 1 132 ? -19.013 -19.225 118.151 1.00 28.56 132 GLN D O 1
ATOM 6310 N N . LYS D 1 133 ? -16.895 -18.808 117.532 1.00 28.36 133 LYS D N 1
ATOM 6311 C CA . LYS D 1 133 ? -16.830 -17.572 118.303 1.00 28.49 133 LYS D CA 1
ATOM 6312 C C . LYS D 1 133 ? -16.421 -16.312 117.552 1.00 27.48 133 LYS D C 1
ATOM 6313 O O . LYS D 1 133 ? -16.733 -15.229 118.015 1.00 27.35 133 LYS D O 1
ATOM 6319 N N . MET D 1 134 ? -15.733 -16.441 116.417 1.00 26.08 134 MET D N 1
ATOM 6320 C CA . MET D 1 134 ? -15.223 -15.283 115.685 1.00 25.48 134 MET D CA 1
ATOM 6321 C C . MET D 1 134 ? -15.585 -15.292 114.208 1.00 24.24 134 MET D C 1
ATOM 6322 O O . MET D 1 134 ? -15.752 -16.349 113.612 1.00 23.71 134 MET D O 1
ATOM 6327 N N . PRO D 1 135 ? -15.656 -14.104 113.608 1.00 22.75 135 PRO D N 1
ATOM 6328 C CA . PRO D 1 135 ? -15.942 -13.985 112.182 1.00 21.73 135 PRO D CA 1
ATOM 6329 C C . PRO D 1 135 ? -14.675 -14.203 111.371 1.00 20.58 135 PRO D C 1
ATOM 6330 O O . PRO D 1 135 ? -13.596 -14.232 111.953 1.00 19.60 135 PRO D O 1
ATOM 6334 N N . VAL D 1 136 ? -14.821 -14.357 110.061 1.00 19.68 136 VAL D N 1
ATOM 6335 C CA . VAL D 1 136 ? -13.683 -14.431 109.150 1.00 19.12 136 VAL D CA 1
ATOM 6336 C C . VAL D 1 136 ? -13.363 -13.027 108.615 1.00 18.32 136 VAL D C 1
ATOM 6337 O O . VAL D 1 136 ? -14.194 -12.428 107.948 1.00 17.41 136 VAL D O 1
ATOM 6341 N N . PRO D 1 137 ? -12.189 -12.473 108.923 1.00 18.09 137 PRO D N 1
ATOM 6342 C CA . PRO D 1 137 ? -11.802 -11.196 108.324 1.00 18.06 137 PRO D CA 1
ATOM 6343 C C . PRO D 1 137 ? -11.495 -11.392 106.851 1.00 17.70 137 PRO D C 1
ATOM 6344 O O . PRO D 1 137 ? -10.872 -12.408 106.482 1.00 17.56 137 PRO D O 1
ATOM 6348 N N . ILE D 1 138 ? -11.954 -10.466 106.021 1.00 17.60 138 ILE D N 1
ATOM 6349 C CA . ILE D 1 138 ? -11.709 -10.506 104.594 1.00 17.39 138 ILE D CA 1
ATOM 6350 C C . ILE D 1 138 ? -11.174 -9.149 104.172 1.00 17.33 138 ILE D C 1
ATOM 6351 O O . ILE D 1 138 ? -11.845 -8.133 104.350 1.00 18.42 138 ILE D O 1
ATOM 6356 N N . GLU D 1 139 ? -9.959 -9.129 103.637 1.00 17.03 139 GLU D N 1
ATOM 6357 C CA . GLU D 1 139 ? -9.360 -7.892 103.170 1.00 15.82 139 GLU D CA 1
ATOM 6358 C C . GLU D 1 139 ? -9.784 -7.641 101.735 1.00 16.04 139 GLU D C 1
ATOM 6359 O O . GLU D 1 139 ? -9.668 -8.526 100.872 1.00 15.48 139 GLU D O 1
ATOM 6365 N N . VAL D 1 140 ? -10.287 -6.438 101.489 1.00 15.85 140 VAL D N 1
ATOM 6366 C CA . VAL D 1 140 ? -10.851 -6.090 100.197 1.00 16.42 140 VAL D CA 1
ATOM 6367 C C . VAL D 1 140 ? -10.420 -4.712 99.646 1.00 16.37 140 VAL D C 1
ATOM 6368 O O . VAL D 1 140 ? -10.176 -3.762 100.395 1.00 15.32 140 VAL D O 1
ATOM 6372 N N . ILE D 1 141 ? -10.333 -4.642 98.319 1.00 16.18 141 ILE D N 1
ATOM 6373 C CA . ILE D 1 141 ? -10.089 -3.396 97.597 1.00 16.46 141 ILE D CA 1
ATOM 6374 C C . ILE D 1 141 ? -11.237 -2.479 98.009 1.00 16.65 141 ILE D C 1
ATOM 6375 O O . ILE D 1 141 ? -12.400 -2.885 97.925 1.00 16.63 141 ILE D O 1
ATOM 6380 N N . PRO D 1 142 ? -10.944 -1.278 98.497 1.00 17.04 142 PRO D N 1
ATOM 6381 C CA . PRO D 1 142 ? -12.020 -0.416 99.027 1.00 17.59 142 PRO D CA 1
ATOM 6382 C C . PRO D 1 142 ? -13.273 -0.289 98.151 1.00 18.12 142 PRO D C 1
ATOM 6383 O O . PRO D 1 142 ? -14.375 -0.483 98.671 1.00 17.96 142 PRO D O 1
ATOM 6387 N N . GLN D 1 143 ? -13.117 -0.012 96.862 1.00 18.99 143 GLN D N 1
ATOM 6388 C CA . GLN D 1 143 ? -14.269 0.227 96.004 1.00 20.60 143 GLN D CA 1
ATOM 6389 C C . GLN D 1 143 ? -15.232 -0.951 95.891 1.00 20.08 143 GLN D C 1
ATOM 6390 O O . GLN D 1 143 ? -16.398 -0.766 95.504 1.00 20.56 143 GLN D O 1
ATOM 6396 N N . ALA D 1 144 ? -14.768 -2.147 96.244 1.00 19.34 144 ALA D N 1
ATOM 6397 C CA . ALA D 1 144 ? -15.579 -3.352 96.090 1.00 19.23 144 ALA D CA 1
ATOM 6398 C C . ALA D 1 144 ? -16.326 -3.754 97.346 1.00 18.94 144 ALA D C 1
ATOM 6399 O O . ALA D 1 144 ? -17.043 -4.761 97.352 1.00 19.16 144 ALA D O 1
ATOM 6401 N N . TRP D 1 145 ? -16.196 -2.962 98.400 1.00 18.60 145 TRP D N 1
ATOM 6402 C CA . TRP D 1 145 ? -16.693 -3.396 99.695 1.00 19.09 145 TRP D CA 1
ATOM 6403 C C . TRP D 1 145 ? -18.189 -3.676 99.712 1.00 19.41 145 TRP D C 1
ATOM 6404 O O . TRP D 1 145 ? -18.605 -4.674 100.255 1.00 19.02 145 TRP D O 1
ATOM 6415 N N . LYS D 1 146 ? -18.987 -2.811 99.109 1.00 20.46 146 LYS D N 1
ATOM 6416 C CA . LYS D 1 146 ? -20.437 -2.976 99.161 1.00 21.90 146 LYS D CA 1
ATOM 6417 C C . LYS D 1 146 ? -20.885 -4.185 98.358 1.00 21.89 146 LYS D C 1
ATOM 6418 O O . LYS D 1 146 ? -21.716 -4.977 98.813 1.00 22.21 146 LYS D O 1
ATOM 6424 N N . ALA D 1 147 ? -20.305 -4.343 97.180 1.00 22.32 147 ALA D N 1
ATOM 6425 C CA . ALA D 1 147 ? -20.661 -5.465 96.320 1.00 22.46 147 ALA D CA 1
ATOM 6426 C C . ALA D 1 147 ? -20.332 -6.784 96.990 1.00 22.64 147 ALA D C 1
ATOM 6427 O O . ALA D 1 147 ? -21.102 -7.744 96.890 1.00 22.99 147 ALA D O 1
ATOM 6429 N N . ILE D 1 148 ? -19.195 -6.843 97.680 1.00 21.89 148 ILE D N 1
ATOM 6430 C CA . ILE D 1 148 ? -18.776 -8.071 98.320 1.00 22.10 148 ILE D CA 1
ATOM 6431 C C . ILE D 1 148 ? -19.671 -8.438 99.498 1.00 22.83 148 ILE D C 1
ATOM 6432 O O . ILE D 1 148 ? -20.021 -9.606 99.661 1.00 23.42 148 ILE D O 1
ATOM 6437 N N . ILE D 1 149 ? -20.046 -7.459 100.321 1.00 23.57 149 ILE D N 1
ATOM 6438 C CA . ILE D 1 149 ? -20.961 -7.746 101.428 1.00 24.69 149 ILE D CA 1
ATOM 6439 C C . ILE D 1 149 ? -22.261 -8.314 100.891 1.00 25.95 149 ILE D C 1
ATOM 6440 O O . ILE D 1 149 ? -22.798 -9.272 101.436 1.00 26.29 149 ILE D O 1
ATOM 6445 N N . GLU D 1 150 ? -22.761 -7.725 99.819 1.00 27.39 150 GLU D N 1
ATOM 6446 C CA . GLU D 1 150 ? -24.040 -8.162 99.266 1.00 29.05 150 GLU D CA 1
ATOM 6447 C C . GLU D 1 150 ? -23.907 -9.589 98.758 1.00 29.63 150 GLU D C 1
ATOM 6448 O O . GLU D 1 150 ? -24.762 -10.439 99.018 1.00 30.05 150 GLU D O 1
ATOM 6454 N N . GLU D 1 151 ? -22.807 -9.867 98.076 1.00 30.05 151 GLU D N 1
ATOM 6455 C CA . GLU D 1 151 ? -22.564 -11.206 97.545 1.00 30.81 151 GLU D CA 1
ATOM 6456 C C . GLU D 1 151 ? -22.392 -12.271 98.629 1.00 31.17 151 GLU D C 1
ATOM 6457 O O . GLU D 1 151 ? -22.718 -13.434 98.415 1.00 31.47 151 GLU D O 1
ATOM 6463 N N . LEU D 1 152 ? -21.906 -11.878 99.797 1.00 31.43 152 LEU D N 1
ATOM 6464 C CA . LEU D 1 152 ? -21.730 -12.824 100.902 1.00 31.88 152 LEU D CA 1
ATOM 6465 C C . LEU D 1 152 ? -23.054 -13.333 101.499 1.00 32.91 152 LEU D C 1
ATOM 6466 O O . LEU D 1 152 ? -23.059 -14.276 102.295 1.00 32.63 152 LEU D O 1
ATOM 6471 N N . SER D 1 153 ? -24.173 -12.729 101.112 1.00 34.45 153 SER D N 1
ATOM 6472 C CA . SER D 1 153 ? -25.474 -13.158 101.622 1.00 36.06 153 SER D CA 1
ATOM 6473 C C . SER D 1 153 ? -25.816 -14.598 101.228 1.00 37.13 153 SER D C 1
ATOM 6474 O O . SER D 1 153 ? -26.561 -15.268 101.939 1.00 37.65 153 SER D O 1
ATOM 6477 N N . ILE D 1 154 ? -25.273 -15.082 100.111 1.00 38.22 154 ILE D N 1
ATOM 6478 C CA . ILE D 1 154 ? -25.560 -16.451 99.668 1.00 39.15 154 ILE D CA 1
ATOM 6479 C C . ILE D 1 154 ? -24.951 -17.491 100.597 1.00 39.71 154 ILE D C 1
ATOM 6480 O O . ILE D 1 154 ? -25.178 -18.687 100.429 1.00 40.43 154 ILE D O 1
ATOM 6485 N N . PHE D 1 155 ? -24.153 -17.038 101.557 1.00 40.08 155 PHE D N 1
ATOM 6486 C CA . PHE D 1 155 ? -23.575 -17.928 102.552 1.00 40.25 155 PHE D CA 1
ATOM 6487 C C . PHE D 1 155 ? -24.287 -17.699 103.872 1.00 40.29 155 PHE D C 1
ATOM 6488 O O . PHE D 1 155 ? -23.922 -18.278 104.889 1.00 40.58 155 PHE D O 1
ATOM 6496 N N . ASN D 1 156 ? -25.312 -16.852 103.851 1.00 40.35 156 ASN D N 1
ATOM 6497 C CA . ASN D 1 156 ? -26.031 -16.481 105.062 1.00 40.39 156 ASN D CA 1
ATOM 6498 C C . ASN D 1 156 ? -25.065 -15.908 106.083 1.00 39.85 156 ASN D C 1
ATOM 6499 O O . ASN D 1 156 ? -25.235 -16.061 107.288 1.00 39.71 156 ASN D O 1
ATOM 6504 N N . ALA D 1 157 ? -24.043 -15.235 105.580 1.00 39.12 157 ALA D N 1
ATOM 6505 C CA . ALA D 1 157 ? -23.053 -14.643 106.447 1.00 38.53 157 ALA D CA 1
ATOM 6506 C C . ALA D 1 157 ? -23.578 -13.307 106.909 1.00 37.79 157 ALA D C 1
ATOM 6507 O O . ALA D 1 157 ? -24.280 -12.612 106.175 1.00 38.63 157 ALA D O 1
ATOM 6509 N N . LYS D 1 158 ? -23.279 -12.971 108.150 1.00 36.61 158 LYS D N 1
ATOM 6510 C CA . LYS D 1 158 ? -23.561 -11.651 108.647 1.00 35.50 158 LYS D CA 1
ATOM 6511 C C . LYS D 1 158 ? -22.240 -10.971 108.381 1.00 33.80 158 LYS D C 1
ATOM 6512 O O . LYS D 1 158 ? -21.245 -11.335 108.992 1.00 33.49 158 LYS D O 1
ATOM 6518 N N . ALA D 1 159 ? -22.209 -10.034 107.434 1.00 31.78 159 ALA D N 1
ATOM 6519 C CA . ALA D 1 159 ? -20.952 -9.389 107.058 1.00 30.06 159 ALA D CA 1
ATOM 6520 C C . ALA D 1 159 ? -21.002 -7.892 107.325 1.00 28.66 159 ALA D C 1
ATOM 6521 O O . ALA D 1 159 ? -21.968 -7.228 106.958 1.00 28.02 159 ALA D O 1
ATOM 6523 N N . GLU D 1 160 ? -19.959 -7.361 107.969 1.00 26.80 160 GLU D N 1
ATOM 6524 C CA . GLU D 1 160 ? -19.899 -5.937 108.280 1.00 25.93 160 GLU D CA 1
ATOM 6525 C C . GLU D 1 160 ? -18.523 -5.329 107.999 1.00 23.75 160 GLU D C 1
ATOM 6526 O O . GLU D 1 160 ? -17.490 -5.956 108.244 1.00 22.75 160 GLU D O 1
ATOM 6532 N N . LEU D 1 161 ? -18.528 -4.099 107.506 1.00 21.65 161 LEU D N 1
ATOM 6533 C CA . LEU D 1 161 ? -17.296 -3.369 107.272 1.00 20.48 161 LEU D CA 1
ATOM 6534 C C . LEU D 1 161 ? -16.699 -3.007 108.636 1.00 20.37 161 LEU D C 1
ATOM 6535 O O . LEU D 1 161 ? -17.393 -2.443 109.503 1.00 19.90 161 LEU D O 1
ATOM 6540 N N . ARG D 1 162 ? -15.421 -3.315 108.831 1.00 19.56 162 ARG D N 1
ATOM 6541 C CA . ARG D 1 162 ? -14.771 -3.037 110.101 1.00 19.36 162 ARG D CA 1
ATOM 6542 C C . ARG D 1 162 ? -14.421 -1.550 110.196 1.00 19.19 162 ARG D C 1
ATOM 6543 O O . ARG D 1 162 ? -13.794 -0.964 109.294 1.00 18.10 162 ARG D O 1
ATOM 6551 N N . MET D 1 163 ? -14.834 -0.950 111.312 1.00 19.10 163 MET D N 1
ATOM 6552 C CA . MET D 1 163 ? -14.709 0.486 111.515 1.00 19.25 163 MET D CA 1
ATOM 6553 C C . MET D 1 163 ? -13.599 0.887 112.484 1.00 18.53 163 MET D C 1
ATOM 6554 O O . MET D 1 163 ? -13.332 0.212 113.472 1.00 18.19 163 MET D O 1
ATOM 6559 N N . GLY D 1 164 ? -12.983 2.021 112.200 1.00 18.25 164 GLY D N 1
ATOM 6560 C CA . GLY D 1 164 ? -11.911 2.520 113.035 1.00 17.65 164 GLY D CA 1
ATOM 6561 C C . GLY D 1 164 ? -12.378 3.091 114.356 1.00 18.49 164 GLY D C 1
ATOM 6562 O O . GLY D 1 164 ? -13.541 3.492 114.509 1.00 18.42 164 GLY D O 1
ATOM 6563 N N . VAL D 1 165 ? -11.475 3.073 115.329 1.00 18.54 165 VAL D N 1
ATOM 6564 C CA . VAL D 1 165 ? -11.727 3.692 116.633 1.00 19.04 165 VAL D CA 1
ATOM 6565 C C . VAL D 1 165 ? -10.806 4.893 116.763 1.00 18.52 165 VAL D C 1
ATOM 6566 O O . VAL D 1 165 ? -11.232 5.986 117.147 1.00 18.31 165 VAL D O 1
ATOM 6570 N N . ASN D 1 166 ? -9.536 4.700 116.421 1.00 17.44 166 ASN D N 1
ATOM 6571 C CA . ASN D 1 166 ? -8.598 5.794 116.450 1.00 17.30 166 ASN D CA 1
ATOM 6572 C C . ASN D 1 166 ? -8.438 6.469 115.093 1.00 16.93 166 ASN D C 1
ATOM 6573 O O . ASN D 1 166 ? -7.481 7.194 114.871 1.00 17.18 166 ASN D O 1
ATOM 6578 N N . LYS D 1 167 ? -9.402 6.213 114.203 1.00 16.28 167 LYS D N 1
ATOM 6579 C CA . LYS D 1 167 ? -9.637 7.007 113.015 1.00 16.03 167 LYS D CA 1
ATOM 6580 C C . LYS D 1 167 ? -11.153 6.981 112.803 1.00 16.06 167 LYS D C 1
ATOM 6581 O O . LYS D 1 167 ? -11.827 6.095 113.317 1.00 16.74 167 LYS D O 1
ATOM 6587 N N . ASP D 1 168 ? -11.681 7.977 112.103 1.00 16.11 168 ASP D N 1
ATOM 6588 C CA . ASP D 1 168 ? -13.062 7.930 111.632 1.00 15.80 168 ASP D CA 1
ATOM 6589 C C . ASP D 1 168 ? -13.061 7.048 110.396 1.00 16.43 168 ASP D C 1
ATOM 6590 O O . ASP D 1 168 ? -12.004 6.784 109.809 1.00 15.93 168 ASP D O 1
ATOM 6595 N N . GLY D 1 169 ? -14.239 6.586 109.987 1.00 16.21 169 GLY D N 1
ATOM 6596 C CA . GLY D 1 169 ? -14.327 5.739 108.816 1.00 16.88 169 GLY D CA 1
ATOM 6597 C C . GLY D 1 169 ? -13.833 4.324 109.034 1.00 16.43 169 GLY D C 1
ATOM 6598 O O . GLY D 1 169 ? -13.614 3.890 110.170 1.00 17.15 169 GLY D O 1
ATOM 6599 N N . PRO D 1 170 ? -13.670 3.579 107.939 1.00 16.60 170 PRO D N 1
ATOM 6600 C CA . PRO D 1 170 ? -13.234 2.181 108.014 1.00 16.22 170 PRO D CA 1
ATOM 6601 C C . PRO D 1 170 ? -11.778 1.991 108.432 1.00 15.86 170 PRO D C 1
ATOM 6602 O O . PRO D 1 170 ? -10.950 2.846 108.178 1.00 15.79 170 PRO D O 1
ATOM 6606 N N . VAL D 1 171 ? -11.508 0.871 109.079 1.00 15.34 171 VAL D N 1
ATOM 6607 C CA . VAL D 1 171 ? -10.152 0.471 109.395 1.00 15.49 171 VAL D CA 1
ATOM 6608 C C . VAL D 1 171 ? -9.441 0.311 108.055 1.00 14.55 171 VAL D C 1
ATOM 6609 O O . VAL D 1 171 ? -10.004 -0.228 107.110 1.00 14.54 171 VAL D O 1
ATOM 6613 N N . ILE D 1 172 ? -8.217 0.796 107.984 1.00 14.99 172 ILE D N 1
ATOM 6614 C CA . ILE D 1 172 ? -7.384 0.644 106.800 1.00 14.43 172 ILE D CA 1
ATOM 6615 C C . ILE D 1 172 ? -6.257 -0.309 107.165 1.00 15.17 172 ILE D C 1
ATOM 6616 O O . ILE D 1 172 ? -5.625 -0.148 108.200 1.00 15.28 172 ILE D O 1
ATOM 6621 N N . THR D 1 173 ? -6.033 -1.333 106.341 1.00 15.29 173 THR D N 1
ATOM 6622 C CA . THR D 1 173 ? -4.932 -2.250 106.590 1.00 15.14 173 THR D CA 1
ATOM 6623 C C . THR D 1 173 ? -3.628 -1.617 106.155 1.00 15.79 173 THR D C 1
ATOM 6624 O O . THR D 1 173 ? -3.605 -0.576 105.503 1.00 16.00 173 THR D O 1
ATOM 6628 N N . ASP D 1 174 ? -2.542 -2.295 106.504 1.00 15.96 174 ASP D N 1
ATOM 6629 C CA . ASP D 1 174 ? -1.205 -1.862 106.144 1.00 17.01 174 ASP D CA 1
ATOM 6630 C C . ASP D 1 174 ? -1.031 -1.783 104.621 1.00 17.50 174 ASP D C 1
ATOM 6631 O O . ASP D 1 174 ? -0.141 -1.092 104.146 1.00 18.89 174 ASP D O 1
ATOM 6636 N N . ASN D 1 175 ? -1.882 -2.485 103.870 1.00 17.75 175 ASN D N 1
ATOM 6637 C CA . ASN D 1 175 ? -1.874 -2.460 102.410 1.00 17.93 175 ASN D CA 1
ATOM 6638 C C . ASN D 1 175 ? -2.877 -1.445 101.806 1.00 17.28 175 ASN D C 1
ATOM 6639 O O . ASN D 1 175 ? -3.066 -1.381 100.574 1.00 16.38 175 ASN D O 1
ATOM 6644 N N . GLY D 1 176 ? -3.547 -0.677 102.664 1.00 16.52 176 GLY D N 1
ATOM 6645 C CA . GLY D 1 176 ? -4.433 0.384 102.209 1.00 15.96 176 GLY D CA 1
ATOM 6646 C C . GLY D 1 176 ? -5.848 -0.063 101.898 1.00 16.03 176 GLY D C 1
ATOM 6647 O O . GLY D 1 176 ? -6.612 0.668 101.273 1.00 16.03 176 GLY D O 1
ATOM 6648 N N . ASN D 1 177 ? -6.181 -1.270 102.331 1.00 15.21 177 ASN D N 1
ATOM 6649 C CA . ASN D 1 177 ? -7.468 -1.900 102.045 1.00 15.58 177 ASN D CA 1
ATOM 6650 C C . ASN D 1 177 ? -8.426 -1.878 103.212 1.00 15.68 177 ASN D C 1
ATOM 6651 O O . ASN D 1 177 ? -8.056 -1.501 104.322 1.00 16.14 177 ASN D O 1
ATOM 6656 N N . PHE D 1 178 ? -9.683 -2.223 102.933 1.00 15.69 178 PHE D N 1
ATOM 6657 C CA . PHE D 1 178 ? -10.707 -2.341 103.955 1.00 16.16 178 PHE D CA 1
ATOM 6658 C C . PHE D 1 178 ? -10.764 -3.800 104.450 1.00 16.98 178 PHE D C 1
ATOM 6659 O O . PHE D 1 178 ? -10.248 -4.725 103.796 1.00 16.81 178 PHE D O 1
ATOM 6667 N N . ILE D 1 179 ? -11.421 -3.995 105.589 1.00 17.87 179 ILE D N 1
ATOM 6668 C CA . ILE D 1 179 ? -11.674 -5.317 106.126 1.00 18.99 179 ILE D CA 1
ATOM 6669 C C . ILE D 1 179 ? -13.176 -5.493 106.348 1.00 19.25 179 ILE D C 1
ATOM 6670 O O . ILE D 1 179 ? -13.820 -4.622 106.935 1.00 18.58 179 ILE D O 1
ATOM 6675 N N . ILE D 1 180 ? -13.717 -6.590 105.826 1.00 19.11 180 ILE D N 1
ATOM 6676 C CA . ILE D 1 180 ? -15.078 -7.011 106.115 1.00 19.54 180 ILE D CA 1
ATOM 6677 C C . ILE D 1 180 ? -14.961 -8.226 107.024 1.00 20.07 180 ILE D C 1
ATOM 6678 O O . ILE D 1 180 ? -14.225 -9.160 106.729 1.00 20.65 180 ILE D O 1
ATOM 6683 N N . ASP D 1 181 ? -15.678 -8.210 108.136 1.00 20.25 181 ASP D N 1
ATOM 6684 C CA . ASP D 1 181 ? -15.693 -9.353 109.037 1.00 20.92 181 ASP D CA 1
ATOM 6685 C C . ASP D 1 181 ? -16.989 -10.074 108.747 1.00 21.72 181 ASP D C 1
ATOM 6686 O O . ASP D 1 181 ? -18.063 -9.501 108.874 1.00 21.76 181 ASP D O 1
ATOM 6691 N N . ALA D 1 182 ? -16.868 -11.331 108.347 1.00 23.05 182 ALA D N 1
ATOM 6692 C CA . ALA D 1 182 ? -18.003 -12.127 107.930 1.00 23.99 182 ALA D CA 1
ATOM 6693 C C . ALA D 1 182 ? -18.230 -13.246 108.930 1.00 24.92 182 ALA D C 1
ATOM 6694 O O . ALA D 1 182 ? -17.378 -14.101 109.102 1.00 24.62 182 ALA D O 1
ATOM 6696 N N . LYS D 1 183 ? -19.385 -13.234 109.584 1.00 26.53 183 LYS D N 1
ATOM 6697 C CA . LYS D 1 183 ? -19.712 -14.278 110.537 1.00 28.15 183 LYS D CA 1
ATOM 6698 C C . LYS D 1 183 ? -20.577 -15.316 109.840 1.00 29.13 183 LYS D C 1
ATOM 6699 O O . LYS D 1 183 ? -21.753 -15.077 109.582 1.00 29.55 183 LYS D O 1
ATOM 6705 N N . PHE D 1 184 ? -19.970 -16.452 109.506 1.00 30.36 184 PHE D N 1
ATOM 6706 C CA . PHE D 1 184 ? -20.678 -17.559 108.881 1.00 31.41 184 PHE D CA 1
ATOM 6707 C C . PHE D 1 184 ? -21.272 -18.410 109.995 1.00 32.58 184 PHE D C 1
ATOM 6708 O O . PHE D 1 184 ? -20.738 -18.434 111.094 1.00 32.55 184 PHE D O 1
ATOM 6716 N N . PRO D 1 185 ? -22.360 -19.118 109.718 1.00 34.14 185 PRO D N 1
ATOM 6717 C CA . PRO D 1 185 ? -22.989 -19.974 110.730 1.00 35.28 185 PRO D CA 1
ATOM 6718 C C . PRO D 1 185 ? -21.931 -20.893 111.326 1.00 35.97 185 PRO D C 1
ATOM 6719 O O . PRO D 1 185 ? -21.735 -20.948 112.539 1.00 36.58 185 PRO D O 1
ATOM 6723 N N . ARG D 1 186 ? -21.258 -21.617 110.441 1.00 36.46 186 ARG D N 1
ATOM 6724 C CA . ARG D 1 186 ? -20.121 -22.445 110.790 1.00 36.91 186 ARG D CA 1
ATOM 6725 C C . ARG D 1 186 ? -19.486 -22.816 109.461 1.00 36.50 186 ARG D C 1
ATOM 6726 O O . ARG D 1 186 ? -20.152 -22.766 108.426 1.00 36.83 186 ARG D O 1
ATOM 6734 N N . ILE D 1 187 ? -18.198 -23.138 109.474 1.00 35.87 187 ILE D N 1
ATOM 6735 C CA . ILE D 1 187 ? -17.522 -23.537 108.246 1.00 35.68 187 ILE D CA 1
ATOM 6736 C C . ILE D 1 187 ? -17.111 -25.006 108.323 1.00 35.67 187 ILE D C 1
ATOM 6737 O O . ILE D 1 187 ? -16.160 -25.348 109.025 1.00 35.80 187 ILE D O 1
ATOM 6742 N N . ASP D 1 188 ? -17.815 -25.856 107.579 1.00 35.51 188 ASP D N 1
ATOM 6743 C CA . ASP D 1 188 ? -17.567 -27.299 107.601 1.00 35.75 188 ASP D CA 1
ATOM 6744 C C . ASP D 1 188 ? -16.398 -27.686 106.704 1.00 34.57 188 ASP D C 1
ATOM 6745 O O . ASP D 1 188 ? -15.704 -28.667 106.971 1.00 34.62 188 ASP D O 1
ATOM 6750 N N . ASP D 1 189 ? -16.178 -26.905 105.649 1.00 33.24 189 ASP D N 1
ATOM 6751 C CA . ASP D 1 189 ? -15.116 -27.177 104.682 1.00 32.18 189 ASP D CA 1
ATOM 6752 C C . ASP D 1 189 ? -14.219 -25.949 104.587 1.00 30.12 189 ASP D C 1
ATOM 6753 O O . ASP D 1 189 ? -14.313 -25.186 103.622 1.00 29.44 189 ASP D O 1
ATOM 6758 N N . PRO D 1 190 ? -13.367 -25.743 105.585 1.00 28.22 190 PRO D N 1
ATOM 6759 C CA . PRO D 1 190 ? -12.525 -24.544 105.620 1.00 26.85 190 PRO D CA 1
ATOM 6760 C C . PRO D 1 190 ? -11.702 -24.308 104.350 1.00 25.90 190 PRO D C 1
ATOM 6761 O O . PRO D 1 190 ? -11.758 -23.200 103.828 1.00 25.61 190 PRO D O 1
ATOM 6765 N N . LEU D 1 191 ? -10.962 -25.295 103.856 1.00 25.27 191 LEU D N 1
ATOM 6766 C CA . LEU D 1 191 ? -10.148 -25.059 102.654 1.00 25.25 191 LEU D CA 1
ATOM 6767 C C . LEU D 1 191 ? -11.014 -24.636 101.460 1.00 24.94 191 LEU D C 1
ATOM 6768 O O . LEU D 1 191 ? -10.681 -23.682 100.748 1.00 24.16 191 LEU D O 1
ATOM 6773 N N . ASP D 1 192 ? -12.123 -25.333 101.225 1.00 24.49 192 ASP D N 1
ATOM 6774 C CA . ASP D 1 192 ? -12.986 -24.957 100.110 1.00 24.35 192 ASP D CA 1
ATOM 6775 C C . ASP D 1 192 ? -13.484 -23.522 100.237 1.00 23.95 192 ASP D C 1
ATOM 6776 O O . ASP D 1 192 ? -13.530 -22.791 99.243 1.00 23.97 192 ASP D O 1
ATOM 6781 N N . MET D 1 193 ? -13.850 -23.117 101.452 1.00 22.96 193 MET D N 1
ATOM 6782 C CA . MET D 1 193 ? -14.359 -21.761 101.671 1.00 23.32 193 MET D CA 1
ATOM 6783 C C . MET D 1 193 ? -13.244 -20.749 101.478 1.00 22.27 193 MET D C 1
ATOM 6784 O O . MET D 1 193 ? -13.469 -19.667 100.943 1.00 22.20 193 MET D O 1
ATOM 6789 N N . GLU D 1 194 ? -12.048 -21.108 101.930 1.00 21.87 194 GLU D N 1
ATOM 6790 C CA . GLU D 1 194 ? -10.874 -20.259 101.781 1.00 21.76 194 GLU D CA 1
ATOM 6791 C C . GLU D 1 194 ? -10.628 -19.962 100.302 1.00 21.81 194 GLU D C 1
ATOM 6792 O O . GLU D 1 194 ? -10.327 -18.829 99.922 1.00 21.80 194 GLU D O 1
ATOM 6798 N N . ILE D 1 195 ? -10.784 -20.986 99.463 1.00 21.18 195 ILE D N 1
ATOM 6799 C CA . ILE D 1 195 ? -10.587 -20.838 98.034 1.00 21.17 195 ILE D CA 1
ATOM 6800 C C . ILE D 1 195 ? -11.693 -19.981 97.417 1.00 20.91 195 ILE D C 1
ATOM 6801 O O . ILE D 1 195 ? -11.416 -19.039 96.668 1.00 21.01 195 ILE D O 1
ATOM 6806 N N . GLU D 1 196 ? -12.943 -20.295 97.752 1.00 21.01 196 GLU D N 1
ATOM 6807 C CA . GLU D 1 196 ? -14.092 -19.585 97.202 1.00 20.80 196 GLU D CA 1
ATOM 6808 C C . GLU D 1 196 ? -14.020 -18.082 97.451 1.00 20.46 196 GLU D C 1
ATOM 6809 O O . GLU D 1 196 ? -14.260 -17.288 96.554 1.00 20.36 196 GLU D O 1
ATOM 6815 N N . LEU D 1 197 ? -13.717 -17.698 98.682 1.00 19.99 197 LEU D N 1
ATOM 6816 C CA . LEU D 1 197 ? -13.656 -16.279 99.012 1.00 19.78 197 LEU D CA 1
ATOM 6817 C C . LEU D 1 197 ? -12.583 -15.564 98.188 1.00 19.52 197 LEU D C 1
ATOM 6818 O O . LEU D 1 197 ? -12.786 -14.446 97.727 1.00 17.91 197 LEU D O 1
ATOM 6823 N N . ASN D 1 198 ? -11.436 -16.192 97.975 1.00 19.91 198 ASN D N 1
ATOM 6824 C CA . ASN D 1 198 ? -10.410 -15.531 97.172 1.00 20.06 198 ASN D CA 1
ATOM 6825 C C . ASN D 1 198 ? -10.749 -15.433 95.681 1.00 20.56 198 ASN D C 1
ATOM 6826 O O . ASN D 1 198 ? -10.119 -14.663 94.967 1.00 20.67 198 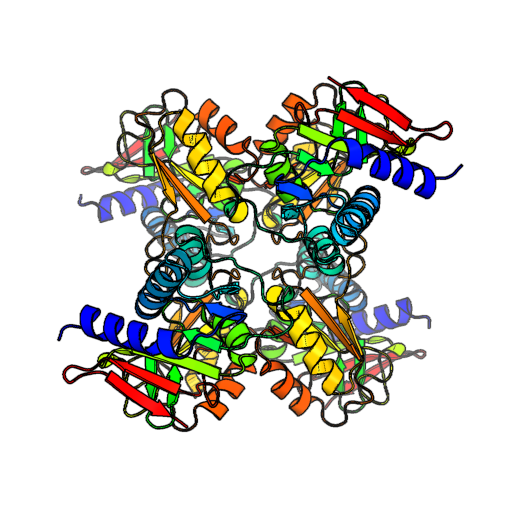ASN D O 1
ATOM 6831 N N . THR D 1 199 ? -11.745 -16.188 95.214 1.00 20.37 199 THR D N 1
ATOM 6832 C CA . THR D 1 199 ? -12.191 -16.060 93.816 1.00 20.82 199 THR D CA 1
ATOM 6833 C C . THR D 1 199 ? -13.096 -14.852 93.597 1.00 20.35 199 THR D C 1
ATOM 6834 O O . THR D 1 199 ? -13.393 -14.509 92.446 1.00 20.26 199 THR D O 1
ATOM 6838 N N . ILE D 1 200 ? -13.553 -14.207 94.676 1.00 19.64 200 ILE D N 1
ATOM 6839 C CA . ILE D 1 200 ? -14.428 -13.048 94.530 1.00 19.46 200 ILE D CA 1
ATOM 6840 C C . ILE D 1 200 ? -13.566 -11.848 94.128 1.00 19.40 200 ILE D C 1
ATOM 6841 O O . ILE D 1 200 ? -12.622 -11.501 94.851 1.00 18.64 200 ILE D O 1
ATOM 6846 N N . PRO D 1 201 ? -13.853 -11.245 92.979 1.00 19.59 201 PRO D N 1
ATOM 6847 C CA . PRO D 1 201 ? -13.116 -10.053 92.532 1.00 19.61 201 PRO D CA 1
ATOM 6848 C C . PRO D 1 201 ? -13.174 -8.946 93.578 1.00 19.47 201 PRO D C 1
ATOM 6849 O O . PRO D 1 201 ? -14.266 -8.561 94.012 1.00 20.82 201 PRO D O 1
ATOM 6853 N N . GLY D 1 202 ? -12.004 -8.467 93.994 1.00 18.77 202 GLY D N 1
ATOM 6854 C CA . GLY D 1 202 ? -11.918 -7.465 95.044 1.00 18.79 202 GLY D CA 1
ATOM 6855 C C . GLY D 1 202 ? -11.421 -8.035 96.371 1.00 18.69 202 GLY D C 1
ATOM 6856 O O . GLY D 1 202 ? -10.945 -7.293 97.234 1.00 18.74 202 GLY D O 1
ATOM 6857 N N . VAL D 1 203 ? -11.527 -9.345 96.556 1.00 18.63 203 VAL D N 1
ATOM 6858 C CA . VAL D 1 203 ? -11.018 -9.954 97.781 1.00 18.69 203 VAL D CA 1
ATOM 6859 C C . VAL D 1 203 ? -9.522 -10.175 97.597 1.00 19.23 203 VAL D C 1
ATOM 6860 O O . VAL D 1 203 ? -9.110 -10.846 96.660 1.00 20.65 203 VAL D O 1
ATOM 6864 N N . ILE D 1 204 ? -8.741 -9.572 98.481 1.00 19.34 204 ILE D N 1
ATOM 6865 C CA . ILE D 1 204 ? -7.280 -9.639 98.502 1.00 19.52 204 ILE D CA 1
ATOM 6866 C C . ILE D 1 204 ? -6.831 -10.936 99.159 1.00 19.16 204 ILE D C 1
ATOM 6867 O O . ILE D 1 204 ? -5.919 -11.613 98.679 1.00 18.16 204 ILE D O 1
ATOM 6872 N N . GLU D 1 205 ? -7.472 -11.254 100.280 1.00 18.22 205 GLU D N 1
ATOM 6873 C CA . GLU D 1 205 ? -7.134 -12.418 101.092 1.00 17.67 205 GLU D CA 1
ATOM 6874 C C . GLU D 1 205 ? -8.219 -12.578 102.135 1.00 18.14 205 GLU D C 1
ATOM 6875 O O . GLU D 1 205 ? -8.930 -11.609 102.433 1.00 17.88 205 GLU D O 1
ATOM 6881 N N . ASN D 1 206 ? -8.358 -13.780 102.683 1.00 16.81 206 ASN D N 1
ATOM 6882 C CA . ASN D 1 206 ? -9.303 -14.005 103.768 1.00 17.35 206 ASN D CA 1
ATOM 6883 C C . ASN D 1 206 ? -8.662 -14.722 104.939 1.00 17.95 206 ASN D C 1
ATOM 6884 O O . ASN D 1 206 ? -7.637 -15.377 104.789 1.00 18.50 206 ASN D O 1
ATOM 6889 N N . GLY D 1 207 ? -9.310 -14.606 106.091 1.00 18.25 207 GLY D N 1
ATOM 6890 C CA . GLY D 1 207 ? -8.782 -15.086 107.361 1.00 18.77 207 GLY D CA 1
ATOM 6891 C C . GLY D 1 207 ? -8.804 -16.579 107.636 1.00 19.04 207 GLY D C 1
ATOM 6892 O O . GLY D 1 207 ? -8.312 -17.006 108.679 1.00 19.72 207 GLY D O 1
ATOM 6893 N N . ILE D 1 208 ? -9.396 -17.378 106.752 1.00 19.37 208 ILE D N 1
ATOM 6894 C CA . ILE D 1 208 ? -9.312 -18.828 106.909 1.00 19.72 208 ILE D CA 1
ATOM 6895 C C . ILE D 1 208 ? -7.908 -19.293 106.543 1.00 19.81 208 ILE D C 1
ATOM 6896 O O . ILE D 1 208 ? -7.394 -18.984 105.460 1.00 19.77 208 ILE D O 1
ATOM 6901 N N . PHE D 1 209 ? -7.276 -20.022 107.454 1.00 19.88 209 PHE D N 1
ATOM 6902 C CA . PHE D 1 209 ? -5.950 -20.587 107.214 1.00 20.67 209 PHE D CA 1
ATOM 6903 C C . PHE D 1 209 ? -6.087 -22.106 107.379 1.00 21.75 209 PHE D C 1
ATOM 6904 O O . PHE D 1 209 ? -5.883 -22.646 108.467 1.00 21.80 209 PHE D O 1
ATOM 6912 N N . ALA D 1 210 ? -6.452 -22.772 106.297 1.00 22.90 210 ALA D N 1
ATOM 6913 C CA . ALA D 1 210 ? -6.625 -24.209 106.283 1.00 23.95 210 ALA D CA 1
ATOM 6914 C C . ALA D 1 210 ? -5.397 -24.908 105.722 1.00 25.38 210 ALA D C 1
ATOM 6915 O O . ALA D 1 210 ? -4.683 -24.362 104.884 1.00 25.44 210 ALA D O 1
ATOM 6917 N N . ASP D 1 211 ? -5.146 -26.118 106.213 1.00 27.18 211 ASP D N 1
ATOM 6918 C CA . ASP D 1 211 ? -4.066 -26.956 105.707 1.00 28.50 211 ASP D CA 1
ATOM 6919 C C . ASP D 1 211 ? -2.759 -26.194 105.570 1.00 28.54 211 ASP D C 1
ATOM 6920 O O . ASP D 1 211 ? -2.066 -26.294 104.549 1.00 29.33 211 ASP D O 1
ATOM 6925 N N . ILE D 1 212 ? -2.415 -25.442 106.613 1.00 28.09 212 ILE D N 1
ATOM 6926 C CA . ILE D 1 212 ? -1.190 -24.667 106.631 1.00 27.98 212 ILE D CA 1
ATOM 6927 C C . ILE D 1 212 ? -0.438 -24.785 107.970 1.00 27.68 212 ILE D C 1
ATOM 6928 O O . ILE D 1 212 ? 0.785 -24.928 107.984 1.00 27.34 212 ILE D O 1
ATOM 6933 N N . ALA D 1 213 ? -1.149 -24.762 109.093 1.00 27.66 213 ALA D N 1
ATOM 6934 C CA . ALA D 1 213 ? -0.493 -24.922 110.386 1.00 27.77 213 ALA D CA 1
ATOM 6935 C C . ALA D 1 213 ? 0.060 -26.337 110.549 1.00 28.27 213 ALA D C 1
ATOM 6936 O O . ALA D 1 213 ? -0.612 -27.313 110.216 1.00 28.56 213 ALA D O 1
ATOM 6938 N N . ASP D 1 214 ? 1.282 -26.439 111.065 1.00 28.30 214 ASP D N 1
ATOM 6939 C CA . ASP D 1 214 ? 1.917 -27.739 111.318 1.00 28.96 214 ASP D CA 1
ATOM 6940 C C . ASP D 1 214 ? 1.825 -28.175 112.775 1.00 29.05 214 ASP D C 1
ATOM 6941 O O . ASP D 1 214 ? 1.601 -29.356 113.065 1.00 29.44 214 ASP D O 1
ATOM 6946 N N . ILE D 1 215 ? 2.035 -27.221 113.680 1.00 28.99 215 ILE D N 1
ATOM 6947 C CA . ILE D 1 215 ? 1.992 -27.448 115.119 1.00 29.09 215 ILE D CA 1
ATOM 6948 C C . ILE D 1 215 ? 1.218 -26.324 115.798 1.00 28.88 215 ILE D C 1
ATOM 6949 O O . ILE D 1 215 ? 1.408 -25.155 115.489 1.00 28.63 215 ILE D O 1
ATOM 6954 N N . VAL D 1 216 ? 0.353 -26.674 116.733 1.00 28.37 216 VAL D N 1
ATOM 6955 C CA . VAL D 1 216 ? -0.350 -25.667 117.498 1.00 28.55 216 VAL D CA 1
ATOM 6956 C C . VAL D 1 216 ? 0.018 -25.891 118.948 1.00 28.75 216 VAL D C 1
ATOM 6957 O O . VAL D 1 216 ? -0.159 -26.994 119.481 1.00 29.48 216 VAL D O 1
ATOM 6961 N N . ILE D 1 217 ? 0.595 -24.859 119.556 1.00 28.98 217 ILE D N 1
ATOM 6962 C CA . ILE D 1 217 ? 0.976 -24.891 120.959 1.00 29.23 217 ILE D CA 1
ATOM 6963 C C . ILE D 1 217 ? -0.077 -24.138 121.732 1.00 29.56 217 ILE D C 1
ATOM 6964 O O . ILE D 1 217 ? -0.317 -22.955 121.491 1.00 28.68 217 ILE D O 1
ATOM 6969 N N . VAL D 1 218 ? -0.704 -24.833 122.668 1.00 30.03 218 VAL D N 1
ATOM 6970 C CA . VAL D 1 218 ? -1.783 -24.257 123.435 1.00 30.53 218 VAL D CA 1
ATOM 6971 C C . VAL D 1 218 ? -1.405 -24.106 124.895 1.00 31.32 218 VAL D C 1
ATOM 6972 O O . VAL D 1 218 ? -1.007 -25.074 125.547 1.00 30.67 218 VAL D O 1
ATOM 6976 N N . GLY D 1 219 ? -1.504 -22.876 125.394 1.00 32.20 219 GLY D N 1
ATOM 6977 C CA . GLY D 1 219 ? -1.336 -22.623 126.810 1.00 33.08 219 GLY D CA 1
ATOM 6978 C C . GLY D 1 219 ? -2.695 -22.855 127.453 1.00 34.04 219 GLY D C 1
ATOM 6979 O O . GLY D 1 219 ? -3.682 -22.238 127.053 1.00 33.31 219 GLY D O 1
ATOM 6980 N N . THR D 1 220 ? -2.766 -23.754 128.433 1.00 35.35 220 THR D N 1
ATOM 6981 C CA . THR D 1 220 ? -4.033 -24.015 129.110 1.00 36.69 220 THR D CA 1
ATOM 6982 C C . THR D 1 220 ? -3.903 -23.806 130.610 1.00 38.10 220 THR D C 1
ATOM 6983 O O . THR D 1 220 ? -2.821 -23.521 131.116 1.00 38.29 220 THR D O 1
ATOM 6987 N N . ARG D 1 221 ? -5.014 -23.957 131.320 1.00 39.81 221 ARG D N 1
ATOM 6988 C CA . ARG D 1 221 ? -5.003 -23.842 132.773 1.00 41.35 221 ARG D CA 1
ATOM 6989 C C . ARG D 1 221 ? -4.237 -24.989 133.429 1.00 42.25 221 ARG D C 1
ATOM 6990 O O . ARG D 1 221 ? -3.905 -24.918 134.615 1.00 42.77 221 ARG D O 1
ATOM 6998 N N . GLU D 1 222 ? -3.963 -26.048 132.674 1.00 43.20 222 GLU D N 1
ATOM 6999 C CA . GLU D 1 222 ? -3.241 -27.197 133.223 1.00 44.10 222 GLU D CA 1
ATOM 7000 C C . GLU D 1 222 ? -1.893 -27.429 132.554 1.00 44.25 222 GLU D C 1
ATOM 7001 O O . GLU D 1 222 ? -1.340 -28.528 132.624 1.00 44.48 222 GLU D O 1
ATOM 7007 N N . GLY D 1 223 ? -1.368 -26.397 131.903 1.00 44.26 223 GLY D N 1
ATOM 7008 C CA . GLY D 1 223 ? -0.064 -26.485 131.279 1.00 44.30 223 GLY D CA 1
ATOM 7009 C C . GLY D 1 223 ? -0.126 -26.434 129.769 1.00 44.32 223 GLY D C 1
ATOM 7010 O O . GLY D 1 223 ? -1.198 -26.275 129.179 1.00 44.31 223 GLY D O 1
ATOM 7011 N N . VAL D 1 224 ? 1.037 -26.573 129.146 1.00 44.44 224 VAL D N 1
ATOM 7012 C CA . VAL D 1 224 ? 1.133 -26.527 127.694 1.00 44.52 224 VAL D CA 1
ATOM 7013 C C . VAL D 1 224 ? 0.646 -27.815 127.057 1.00 44.69 224 VAL D C 1
ATOM 7014 O O . VAL D 1 224 ? 0.794 -28.900 127.616 1.00 44.25 224 VAL D O 1
ATOM 7018 N N . LYS D 1 225 ? 0.064 -27.677 125.873 1.00 44.85 225 LYS D N 1
ATOM 7019 C CA . LYS D 1 225 ? -0.401 -28.811 125.098 1.00 45.28 225 LYS D CA 1
ATOM 7020 C C . LYS D 1 225 ? 0.070 -28.575 123.669 1.00 45.43 225 LYS D C 1
ATOM 7021 O O . LYS D 1 225 ? -0.018 -27.455 123.176 1.00 45.21 225 LYS D O 1
ATOM 7027 N N . LYS D 1 226 ? 0.592 -29.616 123.024 1.00 45.75 226 LYS D N 1
ATOM 7028 C CA . LYS D 1 226 ? 1.080 -29.515 121.647 1.00 46.24 226 LYS D CA 1
ATOM 7029 C C . LYS D 1 226 ? 0.282 -30.380 120.676 1.00 46.61 226 LYS D C 1
ATOM 7030 O O . LYS D 1 226 ? 0.368 -31.608 120.713 1.00 46.64 226 LYS D O 1
ATOM 7036 N N . LEU D 1 227 ? -0.489 -29.732 119.807 1.00 46.99 227 LEU D N 1
ATOM 7037 C CA . LEU D 1 227 ? -1.264 -30.430 118.784 1.00 47.50 227 LEU D CA 1
ATOM 7038 C C . LEU D 1 227 ? -0.516 -30.411 117.453 1.00 48.30 227 LEU D C 1
ATOM 7039 O O . LEU D 1 227 ? 0.049 -29.388 117.063 1.00 47.71 227 LEU D O 1
ATOM 7044 N N . GLU D 1 228 ? -0.526 -31.545 116.756 1.00 49.43 228 GLU D N 1
ATOM 7045 C CA . GLU D 1 228 ? 0.204 -31.673 115.500 1.00 50.57 228 GLU D CA 1
ATOM 7046 C C . GLU D 1 228 ? -0.610 -32.414 114.452 1.00 51.25 228 GLU D C 1
ATOM 7047 O O . GLU D 1 228 ? -1.456 -33.245 114.783 1.00 51.49 228 GLU D O 1
ATOM 7053 N N . ARG D 1 229 ? -0.343 -32.106 113.187 1.00 52.17 229 ARG D N 1
ATOM 7054 C CA . ARG D 1 229 ? -1.046 -32.730 112.071 1.00 52.94 229 ARG D CA 1
ATOM 7055 C C . ARG D 1 229 ? -0.578 -34.163 111.855 1.00 53.22 229 ARG D C 1
ATOM 7056 O O . ARG D 1 229 ? 0.231 -34.687 112.623 1.00 53.62 229 ARG D O 1
#

InterPro domains:
  IPR004788 Ribose 5-phosphate isomerase, type A [PF06026] (52-223)
  IPR004788 Ribose 5-phosphate isomerase, type A [PTHR11934] (2-227)
  IPR004788 Ribose 5-phosphate isomerase, type A [TIGR00021] (6-225)
  IPR004788 Ribose 5-phosphate isomerase, type A [cd01398] (6-220)
  IPR020672 Ribose-5-phosphate isomerase, type A, subgroup [MF_00170] (3-227)
  IPR037171 NagB/RpiA transferase-like [SSF100950] (4-151)